Protein 2LVF (pdb70)

Sequence (114 aa):
EAEAQEECREQMQRQQMLSHCRMYMRQQMEESTYQTMPRRGMEPHMSECCEQLEGMDESCRCEGLRMMMRMMQQKEMQPRGEQMRRMMRLAENIPSRCNLSPMRCPMGGSIAGFEAEAQEECREQMQRQQMLSHCRMYMRQQMEESTYQTMPRRGMEPHMSECCEQLEGMDESCRCEGLRMMMRMMQQKEMQPRGEQMRRMMRLAENIPSRCNLSPMRCPMGGSIAGFEAEAQEECREQMQRQQMLSHCRMYMRQQMEESTYQTMPRRGMEPHMSECCEQLEGMDESCRCEGLRMMMRMMQQKEMQPRGEQMRRMMRLAENIPSRCNLSPMRCPMGGSIAGFEAEAQEECREQMQRQQMLSHCRMYMRQQMEESTYQTMPRRGMEPHMSECCEQLEGMDESCRCEGLRMMMRMMQQKEMQPRGEQMRRMMRLAENIPSRCNLSPMRCPMGGSIAGFEAEAQEECREQMQRQQMLSHCRMYMRQQMEESTYQTMPRRGMEPHMSECCEQLEGMDESCRCEGLRMMMRMMQQKEMQPRGEQMRRMMRLAENIPSRCNLSPMRCPMGGSIAGFEAEAQEECREQMQRQQMLSHCRMYMRQQMEESTYQTMPRRGMEPHMSECCEQLEGMDESCRCEGLRMMMRMMQQKEMQPRGEQMRRMMRLAENIPSRCNLSPMRCPMGGSIAGFEAEAQEECREQMQRQQMLSHCRMYMRQQMEESTYQTMPRRGMEPHMSECCEQLEGMDESCRCEGLRMMMRMMQQKEMQPRGEQMRRMMRLAENIPSRCNLSPMRCPMGGSIAGFEAEAQEECREQMQRQQMLSHCRMYMRQQMEESTYQTMPRRGMEPHMSECCEQLEGMDESCRCEGLRMMMRMMQQKEMQPRGEQMRRMMRLAENIPSRCNLSPMRCPMGGSIAGFEAEAQEECREQMQRQQMLSHCRMYMRQQMEESTYQTMPRRGMEPHMSECCEQLEGMDESCRCEGLRMMMRMMQQKEMQPRGEQMRRMMRLAENIPSRCNLSPMRCPMGGSIAGFEAEAQEECREQMQRQQMLSHCRMYMRQQMEESTYQTMPRRGMEPHMSECCEQLEGMDESCRCEGLRMMMRMMQQKEMQPRGEQMRRMMRLAENIPSRCNLSPMRCPMGGSIAGFEAEAQEECREQMQRQQMLSHCRMYMRQQMEESTYQTMPRRGMEPHMSECCEQLEGMDESCRCEGLRMMMRMMQQKEMQPRGEQMRRMMRLAENIPSRCNLSPMRCPMGGSIAGFEAEAQEECREQMQRQQMLSHCRMYMRQQMEESTYQTMPRRGMEPHMSECCEQLEGMDESCRCEGLRMMMRMMQQKEMQPRGEQMRRMMRLAENIPSRCNLSPMRCPMGGSIAGF

InterPro domains:
  IPR000617 Napin/ 2S seed storage protein/Conglutin [PR00496] (39-60)
  IPR000617 Napin/ 2S seed storage protein/Conglutin [PR00496] (80-97)
  IPR000617 Napin/ 2S seed storage protein/Conglutin [PR00496] (116-130)
  IPR000617 Napin/ 2S seed storage protein/Conglutin [PTHR35496] (1-139)
  IPR016140 Bifunctional inhibitor/plant lipid transfer protein/seed storage helical domain [PF00234] (53-137)
  IPR016140 Bifunctional inhibitor/plant lipid transfer protein/seed storage helical domain [SM00499] (40-137)
  IPR036312 Bifunctional inhibitor/plant lipid transfer protein/seed storage helical domain superfamily [G3DSA:1.10.110.10] (33-146)
  IPR036312 Bifunctional inhibitor/plant lipid transfer protein/seed storage helical domain superfamily [SSF47699] (10-138)

Solvent-accessible surface area: 7624 Å² total; per-residue (Å²): 141,37,139,49,36,112,66,4,127,96,34,14,104,179,13,115,8,20,53,48,6,70,96,10,15,130,32,5,40,92,14,41,97,177,39,104,52,70,220,212,70,98,27,94,54,2,54,77,2,13,102,35,6,93,49,8,67,54,44,1,13,14,16,7,47,110,50,21,136,152,74,16,52,127,116,117,146,24,102,82,49,109,44,22,129,156,10,104,161,20,39,116,76,13,13,57,81,10,71,64,98,48,144,89,2,22,32,69,40,16,171,78,52,130

Organism: Bertholletia excelsa (NCBI:txid3645)

CATH classification: 1.10.110.10

Nearest PDB structures (foldseek):
  2lvf-assembly1_A  TM=9.552E-01  e=1.341E-14  Bertholletia excelsa
  6vj0-assembly1_A  TM=6.284E-01  e=1.442E-03  Moringa oleifera
  5dom-assembly1_A  TM=6.349E-01  e=1.707E-03  Moringa oleifera
  2lvf-assembly1_A  TM=9.627E-01  e=4.752E-16  Bertholletia excelsa
  5dom-assembly1_A  TM=6.520E-01  e=4.432E-04  Moringa oleifera

Foldseek 3Di:
DDPCVVVLVVLLVVLPLLVLVLVVVVVLQVCLPVVPQDPVDGDPSLVVNLVSLLVGDLLSSVVSLVVSVVVNCVVPNDDDDVSCVSCVVVSVVSNVVSDDPDDAHPPVDDPDRD

Structure (mmCIF, N/CA/C/O backbone):
data_2LVF
#
_entry.id   2LVF
#
loop_
_atom_site.group_PDB
_atom_site.id
_atom_site.type_symbol
_atom_site.label_atom_id
_atom_site.label_alt_id
_atom_site.label_comp_id
_atom_site.label_asym_id
_atom_site.label_entity_id
_atom_site.label_seq_id
_atom_site.pdbx_PDB_ins_code
_atom_site.Cartn_x
_atom_site.Cartn_y
_atom_site.Cartn_z
_atom_site.occupancy
_atom_site.B_iso_or_equiv
_atom_site.auth_seq_id
_atom_site.auth_comp_id
_atom_site.auth_asym_id
_atom_site.auth_atom_id
_atom_site.pdbx_PDB_model_num
ATOM 1 N N . GLU A 1 1 ? 1.486 43.655 -6.701 1.00 0.00 1 GLU A N 1
ATOM 2 C CA . GLU A 1 1 ? 0.016 43.459 -6.847 1.00 0.00 1 GLU A CA 1
ATOM 3 C C . GLU A 1 1 ? -0.480 44.240 -8.062 1.00 0.00 1 GLU A C 1
ATOM 4 O O . GLU A 1 1 ? -0.625 45.462 -8.009 1.00 0.00 1 GLU A O 1
ATOM 18 N N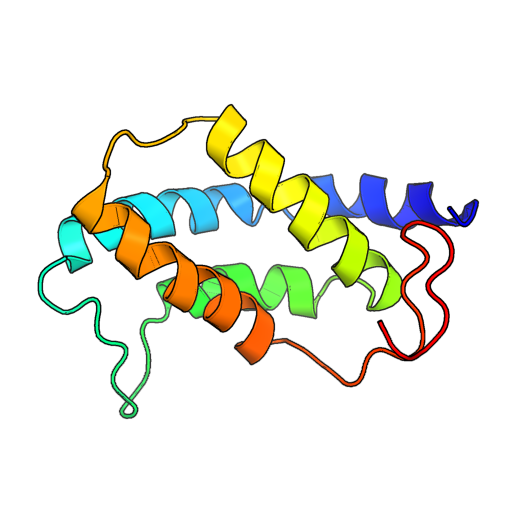 . ALA A 1 2 ? -0.740 43.523 -9.153 1.00 0.00 2 ALA A N 1
ATOM 19 C CA . ALA A 1 2 ? -1.224 44.153 -10.378 1.00 0.00 2 ALA A CA 1
ATOM 20 C C . ALA A 1 2 ? -2.625 44.721 -10.173 1.00 0.00 2 ALA A C 1
ATOM 21 O O . ALA A 1 2 ? -3.418 44.178 -9.405 1.00 0.00 2 ALA A O 1
ATOM 28 N N . GLU A 1 3 ? -2.920 45.817 -10.865 1.00 0.00 3 GLU A N 1
ATOM 29 C CA . GLU A 1 3 ? -4.229 46.455 -10.757 1.00 0.00 3 GLU A CA 1
ATOM 30 C C . GLU A 1 3 ? -5.332 45.514 -11.240 1.00 0.00 3 GLU A C 1
ATOM 31 O O . GLU A 1 3 ? -6.490 45.645 -10.841 1.00 0.00 3 GLU A O 1
ATOM 43 N N . ALA A 1 4 ? -4.962 44.570 -12.103 1.00 0.00 4 ALA A N 1
ATOM 44 C CA . ALA A 1 4 ? -5.924 43.611 -12.641 1.00 0.00 4 ALA A CA 1
ATOM 45 C C . ALA A 1 4 ? -6.338 42.601 -11.582 1.00 0.00 4 ALA A C 1
ATOM 46 O O . ALA A 1 4 ? -7.190 41.745 -11.825 1.00 0.00 4 ALA A O 1
ATOM 53 N N . GLN A 1 5 ? -5.739 42.716 -10.406 1.00 0.00 5 GLN A N 1
ATOM 54 C CA . GLN A 1 5 ? -6.053 41.824 -9.300 1.00 0.00 5 GLN A CA 1
ATOM 55 C C . GLN A 1 5 ? -7.562 41.765 -9.075 1.00 0.00 5 GLN A C 1
ATOM 56 O O . GLN A 1 5 ? -8.112 40.712 -8.753 1.00 0.00 5 GLN A O 1
ATOM 70 N N . GLU A 1 6 ? -8.221 42.910 -9.242 1.00 0.00 6 GLU A N 1
ATOM 71 C CA . GLU A 1 6 ? -9.665 42.993 -9.052 1.00 0.00 6 GLU A CA 1
ATOM 72 C C . GLU A 1 6 ? -10.393 41.943 -9.891 1.00 0.00 6 GLU A C 1
ATOM 73 O O . GLU A 1 6 ? -11.309 41.281 -9.404 1.00 0.00 6 GLU A O 1
ATOM 85 N N . GLU A 1 7 ? -9.971 41.782 -11.146 1.00 0.00 7 GLU A N 1
ATOM 86 C CA . GLU A 1 7 ? -10.583 40.794 -12.026 1.00 0.00 7 GLU A CA 1
ATOM 87 C C . GLU A 1 7 ? -10.493 39.419 -11.390 1.00 0.00 7 GLU A C 1
ATOM 88 O O . GLU A 1 7 ? -11.433 38.626 -11.451 1.00 0.00 7 GLU A O 1
ATOM 100 N N . CYS A 1 8 ? -9.340 39.146 -10.788 1.00 0.00 8 CYS A N 1
ATOM 101 C CA . CYS A 1 8 ? -9.114 37.865 -10.152 1.00 0.00 8 CYS A CA 1
ATOM 102 C C . CYS A 1 8 ? -9.984 37.716 -8.911 1.00 0.00 8 CYS A C 1
ATOM 103 O O . CYS A 1 8 ? -10.771 36.776 -8.809 1.00 0.00 8 CYS A O 1
ATOM 110 N N . ARG A 1 9 ? -9.835 38.650 -7.975 1.00 0.00 9 ARG A N 1
ATOM 111 C CA . ARG A 1 9 ? -10.608 38.617 -6.737 1.00 0.00 9 ARG A CA 1
ATOM 112 C C . ARG A 1 9 ? -12.103 38.540 -7.029 1.00 0.00 9 ARG A C 1
ATOM 113 O O . ARG A 1 9 ? -12.826 37.772 -6.397 1.00 0.00 9 ARG A O 1
ATOM 134 N N . GLU A 1 10 ? -12.561 39.338 -7.990 1.00 0.00 10 GLU A N 1
ATOM 135 C CA . GLU A 1 10 ? -13.974 39.344 -8.355 1.00 0.00 10 GLU A CA 1
ATOM 136 C C . GLU A 1 10 ? -14.411 37.960 -8.825 1.00 0.00 10 GLU A C 1
ATOM 137 O O . GLU A 1 10 ? -15.436 37.436 -8.385 1.00 0.00 10 GLU A O 1
ATOM 149 N N . GLN A 1 11 ? -13.624 37.381 -9.728 1.00 0.00 11 GLN A N 1
ATOM 150 C CA . GLN A 1 11 ? -13.924 36.061 -10.272 1.00 0.00 11 GLN A CA 1
ATOM 151 C C . GLN A 1 11 ? -13.983 35.001 -9.171 1.00 0.00 11 GLN A C 1
ATOM 152 O O . GLN A 1 11 ? -14.758 34.049 -9.263 1.00 0.00 11 GLN A O 1
ATOM 166 N N . MET A 1 12 ? -13.152 35.159 -8.139 1.00 0.00 12 MET A N 1
ATOM 167 C CA . MET A 1 12 ? -13.116 34.191 -7.040 1.00 0.00 12 MET A CA 1
ATOM 168 C C . MET A 1 12 ? -14.513 33.928 -6.483 1.00 0.00 12 MET A C 1
ATOM 169 O O . MET A 1 12 ? -14.854 32.784 -6.184 1.00 0.00 12 MET A O 1
ATOM 183 N N . GLN A 1 13 ? -15.323 34.979 -6.352 1.00 0.00 13 GLN A N 1
ATOM 184 C CA . GLN A 1 13 ? -16.680 34.806 -5.839 1.00 0.00 13 GLN A CA 1
ATOM 185 C C . GLN A 1 13 ? -17.440 33.831 -6.725 1.00 0.00 13 GLN A C 1
ATOM 186 O O . GLN A 1 13 ? -18.110 32.925 -6.234 1.00 0.00 13 GLN A O 1
ATOM 200 N N . ARG A 1 14 ? -17.294 34.006 -8.036 1.00 0.00 14 ARG A N 1
ATOM 201 C CA . ARG A 1 14 ? -17.925 33.126 -8.997 1.00 0.00 14 ARG A CA 1
ATOM 202 C C . ARG A 1 14 ? -17.430 31.720 -8.741 1.00 0.00 14 ARG A C 1
ATOM 203 O O . ARG A 1 14 ? -18.200 30.759 -8.748 1.00 0.00 14 ARG A O 1
ATOM 224 N N . GLN A 1 15 ? -16.124 31.622 -8.491 1.00 0.00 15 GLN A N 1
ATOM 225 C CA . GLN A 1 15 ? -15.519 30.346 -8.204 1.00 0.00 15 GLN A CA 1
ATOM 226 C C . GLN A 1 15 ? -15.871 29.940 -6.782 1.00 0.00 15 GLN A C 1
ATOM 227 O O . GLN A 1 15 ? -15.049 30.024 -5.868 1.00 0.00 15 GLN A O 1
ATOM 241 N N . GLN A 1 16 ? -17.102 29.494 -6.617 1.00 0.00 16 GLN A N 1
ATOM 242 C CA . GLN A 1 16 ? -17.591 29.058 -5.315 1.00 0.00 16 GLN A CA 1
ATOM 243 C C . GLN A 1 16 ? -17.141 27.626 -5.054 1.00 0.00 16 GLN A C 1
ATOM 244 O O . GLN A 1 16 ? -17.911 26.792 -4.569 1.00 0.00 16 GLN A O 1
ATOM 258 N N . MET A 1 17 ? -15.886 27.351 -5.402 1.00 0.00 17 MET A N 1
ATOM 259 C CA . MET A 1 17 ? -15.320 26.018 -5.231 1.00 0.00 17 MET A CA 1
ATOM 260 C C . MET A 1 17 ? -15.238 25.627 -3.764 1.00 0.00 17 MET A C 1
ATOM 261 O O . MET A 1 17 ? -15.237 24.445 -3.436 1.00 0.00 17 MET A O 1
ATOM 275 N N . LEU A 1 18 ? -15.156 26.628 -2.896 1.00 0.00 18 LEU A N 1
ATOM 276 C CA . LEU A 1 18 ? -15.045 26.393 -1.459 1.00 0.00 18 LEU A CA 1
ATOM 277 C C . LEU A 1 18 ? -16.231 25.591 -0.941 1.00 0.00 18 LEU A C 1
ATOM 278 O O . LEU A 1 18 ? -16.124 24.928 0.082 1.00 0.00 18 LEU A O 1
ATOM 294 N N . SER A 1 19 ? -17.360 25.641 -1.644 1.00 0.00 19 SER A N 1
ATOM 295 C CA . SER A 1 19 ? -18.527 24.877 -1.216 1.00 0.00 19 SER A CA 1
ATOM 296 C C . SER A 1 19 ? -18.218 23.385 -1.330 1.00 0.00 19 SER A C 1
ATOM 297 O O . SER A 1 19 ? -18.332 22.627 -0.359 1.00 0.00 19 SER A O 1
ATOM 305 N N . HIS A 1 20 ? -17.785 22.985 -2.524 1.00 0.00 20 HIS A N 1
ATOM 306 C CA . HIS A 1 20 ? -17.418 21.597 -2.782 1.00 0.00 20 HIS A CA 1
ATOM 307 C C . HIS A 1 20 ? -16.107 21.298 -2.074 1.00 0.00 20 HIS A C 1
ATOM 308 O O . HIS A 1 20 ? -15.893 20.203 -1.555 1.00 0.00 20 HIS A O 1
ATOM 322 N N . CYS A 1 21 ? -15.240 22.304 -2.052 1.00 0.00 21 CYS A N 1
ATOM 323 C CA . CYS A 1 21 ? -13.950 22.192 -1.400 1.00 0.00 21 CYS A CA 1
ATOM 324 C C . CYS A 1 21 ? -14.152 21.913 0.089 1.00 0.00 21 CYS A C 1
ATOM 325 O O . CYS A 1 21 ? -13.539 21.004 0.651 1.00 0.00 21 CYS A O 1
ATOM 332 N N . ARG A 1 22 ? -15.052 22.670 0.710 1.00 0.00 22 ARG A N 1
ATOM 333 C CA . ARG A 1 22 ? -15.368 22.461 2.116 1.00 0.00 22 ARG A CA 1
ATOM 334 C C . ARG A 1 22 ? -15.865 21.035 2.287 1.00 0.00 22 ARG A C 1
ATOM 335 O O . ARG A 1 22 ? -15.435 20.308 3.190 1.00 0.00 22 ARG A O 1
ATOM 356 N N . MET A 1 23 ? -16.756 20.629 1.376 1.00 0.00 23 MET A N 1
ATOM 357 C CA . MET A 1 23 ? -17.280 19.274 1.401 1.00 0.00 23 MET A CA 1
ATOM 358 C C . MET A 1 23 ? -16.115 18.294 1.332 1.00 0.00 23 MET A C 1
ATOM 359 O O . MET A 1 23 ? -16.115 17.266 2.006 1.00 0.00 23 MET A O 1
ATOM 373 N N . TYR A 1 24 ? -15.113 18.643 0.521 1.00 0.00 24 TYR A N 1
ATOM 374 C CA . TYR A 1 24 ? -13.922 17.813 0.378 1.00 0.00 24 TYR A CA 1
ATOM 375 C C . TYR A 1 24 ? -13.246 17.642 1.736 1.00 0.00 24 TYR A C 1
ATOM 376 O O . TYR A 1 24 ? -12.840 16.542 2.100 1.00 0.00 24 TYR A O 1
ATOM 394 N N . MET A 1 25 ? -13.140 18.734 2.492 1.00 0.00 25 MET A N 1
ATOM 395 C CA . MET A 1 25 ? -12.526 18.662 3.815 1.00 0.00 25 MET A CA 1
ATOM 396 C C . MET A 1 25 ? -13.271 17.628 4.654 1.00 0.00 25 MET A C 1
ATOM 397 O O . MET A 1 25 ? -12.673 16.710 5.235 1.00 0.00 25 MET A O 1
ATOM 411 N N . ARG A 1 26 ? -14.596 17.762 4.682 1.00 0.00 26 ARG A N 1
ATOM 412 C CA . ARG A 1 26 ? -15.423 16.817 5.415 1.00 0.00 26 ARG A CA 1
ATOM 413 C C . ARG A 1 26 ? -15.189 15.424 4.845 1.00 0.00 26 ARG A C 1
ATOM 414 O O . ARG A 1 26 ? -15.080 14.437 5.580 1.00 0.00 26 ARG A O 1
ATOM 435 N N . GLN A 1 27 ? -15.072 15.364 3.523 1.00 0.00 27 GLN A N 1
ATOM 436 C CA . GLN A 1 27 ? -14.807 14.111 2.853 1.00 0.00 27 GLN A CA 1
ATOM 437 C C . GLN A 1 27 ? -13.500 13.540 3.373 1.00 0.00 27 GLN A C 1
ATOM 438 O O . GLN A 1 27 ? -13.366 12.342 3.571 1.00 0.00 27 GLN A O 1
ATOM 452 N N . GLN A 1 28 ? -12.535 14.402 3.629 1.00 0.00 28 GLN A N 1
ATOM 453 C CA . GLN A 1 28 ? -11.280 13.926 4.142 1.00 0.00 28 GLN A CA 1
ATOM 454 C C . GLN A 1 28 ? -11.522 13.209 5.459 1.00 0.00 28 GLN A C 1
ATOM 455 O O . GLN A 1 28 ? -10.915 12.173 5.735 1.00 0.00 28 GLN A O 1
ATOM 469 N N . MET A 1 29 ? -12.427 13.765 6.267 1.00 0.00 29 MET A N 1
ATOM 470 C CA . MET A 1 29 ? -12.748 13.152 7.553 1.00 0.00 29 MET A CA 1
ATOM 471 C C . MET A 1 29 ? -13.279 11.737 7.348 1.00 0.00 29 MET A C 1
ATOM 472 O O . MET A 1 29 ? -12.734 10.781 7.897 1.00 0.00 29 MET A O 1
ATOM 486 N N . GLU A 1 30 ? -14.332 11.600 6.542 1.00 0.00 30 GLU A N 1
ATOM 487 C CA . GLU A 1 30 ? -14.890 10.273 6.274 1.00 0.00 30 GLU A CA 1
ATOM 488 C C . GLU A 1 30 ? -13.891 9.421 5.492 1.00 0.00 30 GLU A C 1
ATOM 489 O O . GLU A 1 30 ? -13.708 8.236 5.769 1.00 0.00 30 GLU A O 1
ATOM 501 N N . GLU A 1 31 ? -13.257 10.051 4.505 1.00 0.00 31 GLU A N 1
ATOM 502 C CA . GLU A 1 31 ? -12.275 9.383 3.653 1.00 0.00 31 GLU A CA 1
ATOM 503 C C . GLU A 1 31 ? -11.010 9.019 4.438 1.00 0.00 31 GLU A C 1
ATOM 504 O O . GLU A 1 31 ? -10.104 8.393 3.896 1.00 0.00 31 GLU A O 1
ATOM 516 N N . SER A 1 32 ? -10.949 9.425 5.708 1.00 0.00 32 SER A N 1
ATOM 517 C CA . SER A 1 32 ? -9.781 9.146 6.550 1.00 0.00 32 SER A CA 1
ATOM 518 C C . SER A 1 32 ? -9.312 7.705 6.369 1.00 0.00 32 SER A C 1
ATOM 519 O O . SER A 1 32 ? -8.154 7.383 6.634 1.00 0.00 32 SER A O 1
ATOM 527 N N . THR A 1 33 ? -10.220 6.847 5.917 1.00 0.00 33 THR A N 1
ATOM 528 C CA . THR A 1 33 ? -9.892 5.449 5.674 1.00 0.00 33 THR A CA 1
ATOM 529 C C . THR A 1 33 ? -9.115 5.275 4.357 1.00 0.00 33 THR A C 1
ATOM 530 O O . THR A 1 33 ? -8.008 4.737 4.342 1.00 0.00 33 THR A O 1
ATOM 541 N N . TYR A 1 34 ? -9.744 5.696 3.250 1.00 0.00 34 TYR A N 1
ATOM 542 C CA . TYR A 1 34 ? -9.164 5.553 1.903 1.00 0.00 34 TYR A CA 1
ATOM 543 C C . TYR A 1 34 ? -8.499 6.831 1.362 1.00 0.00 34 TYR A C 1
ATOM 544 O O . TYR A 1 34 ? -8.115 6.863 0.192 1.00 0.00 34 TYR A O 1
ATOM 562 N N . GLN A 1 35 ? -8.409 7.885 2.176 1.00 0.00 35 GLN A N 1
ATOM 563 C CA . GLN A 1 35 ? -7.829 9.165 1.721 1.00 0.00 35 GLN A CA 1
ATOM 564 C C . GLN A 1 35 ? -6.705 8.982 0.712 1.00 0.00 35 GLN A C 1
ATOM 565 O O . GLN A 1 35 ? -6.513 9.838 -0.153 1.00 0.00 35 GLN A O 1
ATOM 579 N N . THR A 1 36 ? -5.957 7.888 0.814 1.00 0.00 36 THR A N 1
ATOM 580 C CA . THR A 1 36 ? -4.867 7.678 -0.121 1.00 0.00 36 THR A CA 1
ATOM 581 C C . THR A 1 36 ? -5.429 7.649 -1.536 1.00 0.00 36 THR A C 1
ATOM 582 O O . THR A 1 36 ? -6.089 6.692 -1.940 1.00 0.00 36 THR A O 1
ATOM 593 N N . MET A 1 37 ? -5.169 8.725 -2.270 1.00 0.00 37 MET A N 1
ATOM 594 C CA . MET A 1 37 ? -5.656 8.854 -3.640 1.00 0.00 37 MET A CA 1
ATOM 595 C C . MET A 1 37 ? -5.092 7.749 -4.533 1.00 0.00 37 MET A C 1
ATOM 596 O O . MET A 1 37 ? -3.886 7.693 -4.774 1.00 0.00 37 MET A O 1
ATOM 610 N N . PRO A 1 38 ? -5.940 6.882 -5.035 1.00 0.00 38 PRO A N 1
ATOM 611 C CA . PRO A 1 38 ? -5.520 5.770 -5.930 1.00 0.00 38 PRO A CA 1
ATOM 612 C C . PRO A 1 38 ? -5.386 6.236 -7.377 1.00 0.00 38 PRO A C 1
ATOM 613 O O . PRO A 1 38 ? -6.152 7.085 -7.835 1.00 0.00 38 PRO A O 1
ATOM 624 N N . ARG A 1 39 ? -4.416 5.676 -8.093 1.00 0.00 39 ARG A N 1
ATOM 625 C CA . ARG A 1 39 ? -4.207 6.050 -9.489 1.00 0.00 39 ARG A CA 1
ATOM 626 C C . ARG A 1 39 ? -5.439 5.709 -10.303 1.00 0.00 39 ARG A C 1
ATOM 627 O O . ARG A 1 39 ? -5.841 6.460 -11.192 1.00 0.00 39 ARG A O 1
ATOM 648 N N . ARG A 1 40 ? -6.029 4.555 -9.996 1.00 0.00 40 ARG A N 1
ATOM 649 C CA . ARG A 1 40 ? -7.206 4.109 -10.713 1.00 0.00 40 ARG A CA 1
ATOM 650 C C . ARG A 1 40 ? -8.391 4.987 -10.372 1.00 0.00 40 ARG A C 1
ATOM 651 O O . ARG A 1 40 ? -9.037 4.824 -9.335 1.00 0.00 40 ARG A O 1
ATOM 672 N N . GLY A 1 41 ? -8.660 5.911 -11.273 1.00 0.00 41 GLY A N 1
ATOM 673 C CA . GLY A 1 41 ? -9.776 6.842 -11.116 1.00 0.00 41 GLY A CA 1
ATOM 674 C C . GLY A 1 41 ? -9.750 7.523 -9.750 1.00 0.00 41 GLY A C 1
ATOM 675 O O . GLY A 1 41 ? -10.406 7.071 -8.810 1.00 0.00 41 GLY A O 1
ATOM 679 N N . MET A 1 42 ? -8.994 8.616 -9.650 1.00 0.00 42 MET A N 1
ATOM 680 C CA . MET A 1 42 ? -8.891 9.360 -8.394 1.00 0.00 42 MET A CA 1
ATOM 681 C C . MET A 1 42 ? -10.274 9.794 -7.909 1.00 0.00 42 MET A C 1
ATOM 682 O O . MET A 1 42 ? -11.267 9.648 -8.623 1.00 0.00 42 MET A O 1
ATOM 696 N N . GLU A 1 43 ? -10.332 10.326 -6.689 1.00 0.00 43 GLU A N 1
ATOM 697 C CA . GLU A 1 43 ? -11.602 10.771 -6.121 1.00 0.00 43 GLU A CA 1
ATOM 698 C C . GLU A 1 43 ? -12.118 12.005 -6.864 1.00 0.00 43 GLU A C 1
ATOM 699 O O . GLU A 1 43 ? -11.394 12.988 -7.024 1.00 0.00 43 GLU A O 1
ATOM 711 N N . PRO A 1 44 ? -13.348 11.964 -7.323 1.00 0.00 44 PRO A N 1
ATOM 712 C CA . PRO A 1 44 ? -13.970 13.098 -8.074 1.00 0.00 44 PRO A CA 1
ATOM 713 C C . PRO A 1 44 ? -14.132 14.351 -7.216 1.00 0.00 44 PRO A C 1
ATOM 714 O O . PRO A 1 44 ? -14.184 15.465 -7.741 1.00 0.00 44 PRO A O 1
ATOM 725 N N . HIS A 1 45 ? -14.216 14.164 -5.901 1.00 0.00 45 HIS A N 1
ATOM 726 C CA . HIS A 1 45 ? -14.378 15.293 -4.988 1.00 0.00 45 HIS A CA 1
ATOM 727 C C . HIS A 1 45 ? -13.306 16.349 -5.247 1.00 0.00 45 HIS A C 1
ATOM 728 O O . HIS A 1 45 ? -13.604 17.543 -5.318 1.00 0.00 45 HIS A O 1
ATOM 742 N N . MET A 1 46 ? -12.062 15.900 -5.398 1.00 0.00 46 MET A N 1
ATOM 743 C CA . MET A 1 46 ? -10.957 16.817 -5.660 1.00 0.00 46 MET A CA 1
ATOM 744 C C . MET A 1 46 ? -11.133 17.470 -7.030 1.00 0.00 46 MET A C 1
ATOM 745 O O . MET A 1 46 ? -10.918 18.671 -7.194 1.00 0.00 46 MET A O 1
ATOM 759 N N . SER A 1 47 ? -11.526 16.654 -8.006 1.00 0.00 47 SER A N 1
ATOM 760 C CA . SER A 1 47 ? -11.734 17.125 -9.373 1.00 0.00 47 SER A CA 1
ATOM 761 C C . SER A 1 47 ? -12.778 18.238 -9.432 1.00 0.00 47 SER A C 1
ATOM 762 O O . SER A 1 47 ? -12.695 19.131 -10.275 1.00 0.00 47 SER A O 1
ATOM 770 N N . GLU A 1 48 ? -13.769 18.169 -8.547 1.00 0.00 48 GLU A N 1
ATOM 771 C CA . GLU A 1 48 ? -14.831 19.172 -8.528 1.00 0.00 48 GLU A CA 1
ATOM 772 C C . GLU A 1 48 ? -14.243 20.576 -8.394 1.00 0.00 48 GLU A C 1
ATOM 773 O O . GLU A 1 48 ? -14.532 21.457 -9.205 1.00 0.00 48 GLU A O 1
ATOM 785 N N . CYS A 1 49 ? -13.410 20.774 -7.376 1.00 0.00 49 CYS A N 1
ATOM 786 C CA . CYS A 1 49 ? -12.781 22.074 -7.159 1.00 0.00 49 CYS A CA 1
ATOM 787 C C . CYS A 1 49 ? -11.775 22.382 -8.270 1.00 0.00 49 CYS A C 1
ATOM 788 O O . CYS A 1 49 ? -11.574 23.542 -8.623 1.00 0.00 49 CYS A O 1
ATOM 795 N N . CYS A 1 50 ? -11.146 21.334 -8.808 1.00 0.00 50 CYS A N 1
ATOM 796 C CA . CYS A 1 50 ? -10.147 21.492 -9.871 1.00 0.00 50 CYS A CA 1
ATOM 797 C C . CYS A 1 50 ? -10.660 22.345 -11.028 1.00 0.00 50 CYS A C 1
ATOM 798 O O . CYS A 1 50 ? -9.938 23.198 -11.545 1.00 0.00 50 CYS A O 1
ATOM 805 N N . GLU A 1 51 ? -11.896 22.096 -11.448 1.00 0.00 51 GLU A N 1
ATOM 806 C CA . GLU A 1 51 ? -12.473 22.837 -12.565 1.00 0.00 51 GLU A CA 1
ATOM 807 C C . GLU A 1 51 ? -12.490 24.341 -12.292 1.00 0.00 51 GLU A C 1
ATOM 808 O O . GLU A 1 51 ? -12.272 25.142 -13.199 1.00 0.00 51 GLU A O 1
ATOM 820 N N . GLN A 1 52 ? -12.761 24.718 -11.045 1.00 0.00 52 GLN A N 1
ATOM 821 C CA . GLN A 1 52 ? -12.816 26.132 -10.677 1.00 0.00 52 GLN A CA 1
ATOM 822 C C . GLN A 1 52 ? -11.487 26.835 -10.955 1.00 0.00 52 GLN A C 1
ATOM 823 O O . GLN A 1 52 ? -11.453 27.848 -11.653 1.00 0.00 52 GLN A O 1
ATOM 837 N N . LEU A 1 53 ? -10.391 26.285 -10.424 1.00 0.00 53 LEU A N 1
ATOM 838 C CA . LEU A 1 53 ? -9.068 26.875 -10.653 1.00 0.00 53 LEU A CA 1
ATOM 839 C C . LEU A 1 53 ? -8.798 26.867 -12.139 1.00 0.00 53 LEU A C 1
ATOM 840 O O . LEU A 1 53 ? -8.423 27.870 -12.746 1.00 0.00 53 LEU A O 1
ATOM 856 N N . GLU A 1 54 ? -9.017 25.692 -12.693 1.00 0.00 54 GLU A N 1
ATOM 857 C CA . GLU A 1 54 ? -8.843 25.437 -14.101 1.00 0.00 54 GLU A CA 1
ATOM 858 C C . GLU A 1 54 ? -9.642 26.436 -14.939 1.00 0.00 54 GLU A C 1
ATOM 859 O O . GLU A 1 54 ? -9.222 26.818 -16.032 1.00 0.00 54 GLU A O 1
ATOM 871 N N . GLY A 1 55 ? -10.781 26.871 -14.405 1.00 0.00 55 GLY A N 1
ATOM 872 C CA . GLY A 1 55 ? -11.624 27.846 -15.095 1.00 0.00 55 GLY A CA 1
ATOM 873 C C . GLY A 1 55 ? -11.197 29.269 -14.737 1.00 0.00 55 GLY A C 1
ATOM 874 O O . GLY A 1 55 ? -11.594 30.233 -15.392 1.00 0.00 55 GLY A O 1
ATOM 878 N N . MET A 1 56 ? -10.381 29.383 -13.691 1.00 0.00 56 MET A N 1
ATOM 879 C CA . MET A 1 56 ? -9.886 30.680 -13.233 1.00 0.00 56 MET A CA 1
ATOM 880 C C . MET A 1 56 ? -8.631 31.075 -14.004 1.00 0.00 56 MET A C 1
ATOM 881 O O . MET A 1 56 ? -7.788 30.227 -14.306 1.00 0.00 56 MET A O 1
ATOM 895 N N . ASP A 1 57 ? -8.507 32.367 -14.317 1.00 0.00 57 ASP A N 1
ATOM 896 C CA . ASP A 1 57 ? -7.340 32.857 -15.047 1.00 0.00 57 ASP A CA 1
ATOM 897 C C . ASP A 1 57 ? -6.057 32.415 -14.347 1.00 0.00 57 ASP A C 1
ATOM 898 O O . ASP A 1 57 ? -6.010 32.331 -13.120 1.00 0.00 57 ASP A O 1
ATOM 907 N N . GLU A 1 58 ? -5.025 32.121 -15.133 1.00 0.00 58 GLU A N 1
ATOM 908 C CA . GLU A 1 58 ? -3.754 31.670 -14.574 1.00 0.00 58 GLU A CA 1
ATOM 909 C C . GLU A 1 58 ? -3.219 32.637 -13.521 1.00 0.00 58 GLU A C 1
ATOM 910 O O . GLU A 1 58 ? -2.977 32.247 -12.379 1.00 0.00 58 GLU A O 1
ATOM 922 N N . SER A 1 59 ? -3.032 33.894 -13.909 1.00 0.00 59 SER A N 1
ATOM 923 C CA . SER A 1 59 ? -2.523 34.901 -12.983 1.00 0.00 59 SER A CA 1
ATOM 924 C C . SER A 1 59 ? -3.420 34.990 -11.755 1.00 0.00 59 SER A C 1
ATOM 925 O O . SER A 1 59 ? -2.954 35.227 -10.640 1.00 0.00 59 SER A O 1
ATOM 933 N N . CYS A 1 60 ? -4.711 34.793 -11.983 1.00 0.00 60 CYS A N 1
ATOM 934 C CA . CYS A 1 60 ? -5.702 34.845 -10.910 1.00 0.00 60 CYS A CA 1
ATOM 935 C C . CYS A 1 60 ? -5.639 33.592 -10.044 1.00 0.00 60 CYS A C 1
ATOM 936 O O . CYS A 1 60 ? -6.045 33.607 -8.881 1.00 0.00 60 CYS A O 1
ATOM 943 N N . ARG A 1 61 ? -5.152 32.503 -10.631 1.00 0.00 61 ARG A N 1
ATOM 944 C CA . ARG A 1 61 ? -5.063 31.230 -9.926 1.00 0.00 61 ARG A CA 1
ATOM 945 C C . ARG A 1 61 ? -4.152 31.340 -8.706 1.00 0.00 61 ARG A C 1
ATOM 946 O O . ARG A 1 61 ? -4.445 30.768 -7.655 1.00 0.00 61 ARG A O 1
ATOM 967 N N . CYS A 1 62 ? -3.052 32.078 -8.846 1.00 0.00 62 CYS A N 1
ATOM 968 C CA . CYS A 1 62 ? -2.118 32.248 -7.737 1.00 0.00 62 CYS A CA 1
ATOM 969 C C . CYS A 1 62 ? -2.843 32.838 -6.529 1.00 0.00 62 CYS A C 1
ATOM 970 O O . CYS A 1 62 ? -2.885 32.235 -5.456 1.00 0.00 62 CYS A O 1
ATOM 977 N N . GLU A 1 63 ? -3.423 34.020 -6.727 1.00 0.00 63 GLU A N 1
ATOM 978 C CA . GLU A 1 63 ? -4.164 34.702 -5.671 1.00 0.00 63 GLU A CA 1
ATOM 979 C C . GLU A 1 63 ? -5.326 33.843 -5.177 1.00 0.00 63 GLU A C 1
ATOM 980 O O . GLU A 1 63 ? -5.656 33.846 -3.991 1.00 0.00 63 GLU A O 1
ATOM 992 N N . GLY A 1 64 ? -5.959 33.132 -6.111 1.00 0.00 64 GLY A N 1
ATOM 993 C CA . GLY A 1 64 ? -7.110 32.292 -5.788 1.00 0.00 64 GLY A CA 1
ATOM 994 C C . GLY A 1 64 ? -6.820 31.331 -4.641 1.00 0.00 64 GLY A C 1
ATOM 995 O O . GLY A 1 64 ? -7.507 31.355 -3.620 1.00 0.00 64 GLY A O 1
ATOM 999 N N . LEU A 1 65 ? -5.813 30.481 -4.815 1.00 0.00 65 LEU A N 1
ATOM 1000 C CA . LEU A 1 65 ? -5.463 29.511 -3.782 1.00 0.00 65 LEU A CA 1
ATOM 1001 C C . LEU A 1 65 ? -5.168 30.194 -2.451 1.00 0.00 65 LEU A C 1
ATOM 1002 O O . LEU A 1 65 ? -5.643 29.754 -1.406 1.00 0.00 65 LEU A O 1
ATOM 1018 N N . ARG A 1 66 ? -4.386 31.271 -2.492 1.00 0.00 66 ARG A N 1
ATOM 1019 C CA . ARG A 1 66 ? -4.048 31.994 -1.270 1.00 0.00 66 ARG A CA 1
ATOM 1020 C C . ARG A 1 66 ? -5.312 32.470 -0.558 1.00 0.00 66 ARG A C 1
ATOM 1021 O O . ARG A 1 66 ? -5.512 32.194 0.626 1.00 0.00 66 ARG A O 1
ATOM 1042 N N . MET A 1 67 ? -6.161 33.183 -1.294 1.00 0.00 67 MET A N 1
ATOM 1043 C CA . MET A 1 67 ? -7.410 33.696 -0.738 1.00 0.00 67 MET A CA 1
ATOM 1044 C C . MET A 1 67 ? -8.323 32.565 -0.272 1.00 0.00 67 MET A C 1
ATOM 1045 O O . MET A 1 67 ? -8.861 32.603 0.835 1.00 0.00 67 MET A O 1
ATOM 1059 N N . MET A 1 68 ? -8.510 31.575 -1.138 1.00 0.00 68 MET A N 1
ATOM 1060 C CA . MET A 1 68 ? -9.382 30.448 -0.827 1.00 0.00 68 MET A CA 1
ATOM 1061 C C . MET A 1 68 ? -8.879 29.660 0.379 1.00 0.00 68 MET A C 1
ATOM 1062 O O . MET A 1 68 ? -9.655 29.339 1.277 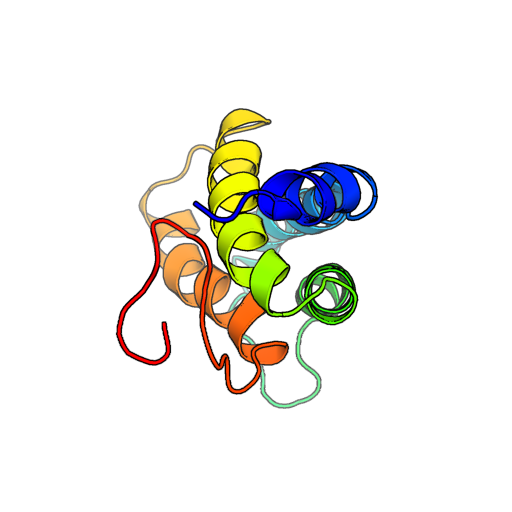1.00 0.00 68 MET A O 1
ATOM 1076 N N . MET A 1 69 ? -7.586 29.347 0.400 1.00 0.00 69 MET A N 1
ATOM 1077 C CA . MET A 1 69 ? -7.021 28.591 1.513 1.00 0.00 69 MET A CA 1
ATOM 1078 C C . MET A 1 69 ? -7.391 29.246 2.841 1.00 0.00 69 MET A C 1
ATOM 1079 O O . MET A 1 69 ? -7.949 28.602 3.730 1.00 0.00 69 MET A O 1
ATOM 1093 N N . ARG A 1 70 ? -7.081 30.533 2.959 1.00 0.00 70 ARG A N 1
ATOM 1094 C CA . ARG A 1 70 ? -7.386 31.284 4.172 1.00 0.00 70 ARG A CA 1
ATOM 1095 C C . ARG A 1 70 ? -8.892 31.319 4.432 1.00 0.00 70 ARG A C 1
ATOM 1096 O O . ARG A 1 70 ? -9.338 31.167 5.569 1.00 0.00 70 ARG A O 1
ATOM 1117 N N . MET A 1 71 ? -9.666 31.528 3.366 1.00 0.00 71 MET A N 1
ATOM 1118 C CA . MET A 1 71 ? -11.118 31.593 3.474 1.00 0.00 71 MET A CA 1
ATOM 1119 C C . MET A 1 71 ? -11.689 30.257 3.929 1.00 0.00 71 MET A C 1
ATOM 1120 O O . MET A 1 71 ? -12.637 30.213 4.713 1.00 0.00 71 MET A O 1
ATOM 1134 N N . MET A 1 72 ? -11.116 29.171 3.422 1.00 0.00 72 MET A N 1
ATOM 1135 C CA . MET A 1 72 ? -11.590 27.842 3.778 1.00 0.00 72 MET A CA 1
ATOM 1136 C C . MET A 1 72 ? -11.543 27.634 5.286 1.00 0.00 72 MET A C 1
ATOM 1137 O O . MET A 1 72 ? -12.558 27.318 5.910 1.00 0.00 72 MET A O 1
ATOM 1151 N N . GLN A 1 73 ? -10.361 27.820 5.864 1.00 0.00 73 GLN A N 1
ATOM 1152 C CA . GLN A 1 73 ? -10.188 27.659 7.302 1.00 0.00 73 GLN A CA 1
ATOM 1153 C C . GLN A 1 73 ? -11.073 28.641 8.063 1.00 0.00 73 GLN A C 1
ATOM 1154 O O . GLN A 1 73 ? -11.668 28.297 9.080 1.00 0.00 73 GLN A O 1
ATOM 1168 N N . GLN A 1 74 ? -11.145 29.868 7.560 1.00 0.00 74 GLN A N 1
ATOM 1169 C CA . GLN A 1 74 ? -11.950 30.902 8.199 1.00 0.00 74 GLN A CA 1
ATOM 1170 C C . GLN A 1 74 ? -13.430 30.524 8.235 1.00 0.00 74 GLN A C 1
ATOM 1171 O O . GLN A 1 74 ? -14.100 30.715 9.251 1.00 0.00 74 GLN A O 1
ATOM 1185 N N . LYS A 1 75 ? -13.935 30.002 7.124 1.00 0.00 75 LYS A N 1
ATOM 1186 C CA . LYS A 1 75 ? -15.342 29.624 7.043 1.00 0.00 75 LYS A CA 1
ATOM 1187 C C . LYS A 1 75 ? -15.690 28.587 8.107 1.00 0.00 75 LYS A C 1
ATOM 1188 O O . LYS A 1 75 ? -16.745 28.661 8.739 1.00 0.00 75 LYS A O 1
ATOM 1207 N N . GLU A 1 76 ? -14.796 27.626 8.294 1.00 0.00 76 GLU A N 1
ATOM 1208 C CA . GLU A 1 76 ? -15.013 26.571 9.283 1.00 0.00 76 GLU A CA 1
ATOM 1209 C C . GLU A 1 76 ? -13.722 25.795 9.535 1.00 0.00 76 GLU A C 1
ATOM 1210 O O . GLU A 1 76 ? -13.565 24.668 9.061 1.00 0.00 76 GLU A O 1
ATOM 1222 N N . MET A 1 77 ? -12.797 26.404 10.270 1.00 0.00 77 MET A N 1
ATOM 1223 C CA . MET A 1 77 ? -11.521 25.758 10.568 1.00 0.00 77 MET A CA 1
ATOM 1224 C C . MET A 1 77 ? -11.739 24.405 11.245 1.00 0.00 77 MET A C 1
ATOM 1225 O O . MET A 1 77 ? -11.852 24.329 12.470 1.00 0.00 77 MET A O 1
ATOM 1239 N N . GLN A 1 78 ? -11.783 23.341 10.446 1.00 0.00 78 GLN A N 1
ATOM 1240 C CA . GLN A 1 78 ? -11.968 21.998 10.988 1.00 0.00 78 GLN A CA 1
ATOM 1241 C C . GLN A 1 78 ? -10.909 21.726 12.057 1.00 0.00 78 GLN A C 1
ATOM 1242 O O . GLN A 1 78 ? -9.730 22.016 11.846 1.00 0.00 78 GLN A O 1
ATOM 1256 N N . PRO A 1 79 ? -11.289 21.186 13.189 1.00 0.00 79 PRO A N 1
ATOM 1257 C CA . PRO A 1 79 ? -10.341 20.892 14.285 1.00 0.00 79 PRO A CA 1
ATOM 1258 C C . PRO A 1 79 ? -9.788 19.479 14.180 1.00 0.00 79 PRO A C 1
ATOM 1259 O O . PRO A 1 79 ? -10.508 18.497 14.369 1.00 0.00 79 PRO A O 1
ATOM 1270 N N . ARG A 1 80 ? -8.506 19.397 13.890 1.00 0.00 80 ARG A N 1
ATOM 1271 C CA . ARG A 1 80 ? -7.830 18.115 13.768 1.00 0.00 80 ARG A CA 1
ATOM 1272 C C . ARG A 1 80 ? -6.340 18.334 13.542 1.00 0.00 80 ARG A C 1
ATOM 1273 O O . ARG A 1 80 ? -5.951 19.082 12.644 1.00 0.00 80 ARG A O 1
ATOM 1294 N N . GLY A 1 81 ? -5.508 17.691 14.354 1.00 0.00 81 GLY A N 1
ATOM 1295 C CA . GLY A 1 81 ? -4.069 17.853 14.208 1.00 0.00 81 GLY A CA 1
ATOM 1296 C C . GLY A 1 81 ? -3.473 16.815 13.260 1.00 0.00 81 GLY A C 1
ATOM 1297 O O . GLY A 1 81 ? -3.095 17.138 12.137 1.00 0.00 81 GLY A O 1
ATOM 1301 N N . GLU A 1 82 ? -3.379 15.575 13.730 1.00 0.00 82 GLU A N 1
ATOM 1302 C CA . GLU A 1 82 ? -2.804 14.491 12.932 1.00 0.00 82 GLU A CA 1
ATOM 1303 C C . GLU A 1 82 ? -3.595 14.203 11.654 1.00 0.00 82 GLU A C 1
ATOM 1304 O O . GLU A 1 82 ? -3.007 14.001 10.591 1.00 0.00 82 GLU A O 1
ATOM 1316 N N . GLN A 1 83 ? -4.921 14.144 11.764 1.00 0.00 83 GLN A N 1
ATOM 1317 C CA . GLN A 1 83 ? -5.761 13.831 10.607 1.00 0.00 83 GLN A CA 1
ATOM 1318 C C . GLN A 1 83 ? -5.583 14.844 9.473 1.00 0.00 83 GLN A C 1
ATOM 1319 O O . GLN A 1 83 ? -5.110 14.498 8.391 1.00 0.00 83 GLN A O 1
ATOM 1333 N N . MET A 1 84 ? -5.975 16.089 9.728 1.00 0.00 84 MET A N 1
ATOM 1334 C CA . MET A 1 84 ? -5.865 17.143 8.722 1.00 0.00 84 MET A CA 1
ATOM 1335 C C . MET A 1 84 ? -4.416 17.406 8.314 1.00 0.00 84 MET A C 1
ATOM 1336 O O . MET A 1 84 ? -4.158 17.803 7.179 1.00 0.00 84 MET A O 1
ATOM 1350 N N . ARG A 1 85 ? -3.469 17.191 9.228 1.00 0.00 85 ARG A N 1
ATOM 1351 C CA . ARG A 1 85 ? -2.062 17.423 8.898 1.00 0.00 85 ARG A CA 1
ATOM 1352 C C . ARG A 1 85 ? -1.706 16.693 7.606 1.00 0.00 85 ARG A C 1
ATOM 1353 O O . ARG A 1 85 ? -1.082 17.264 6.712 1.00 0.00 85 ARG A O 1
ATOM 1374 N N . ARG A 1 86 ? -2.133 15.437 7.508 1.00 0.00 86 ARG A N 1
ATOM 1375 C CA . ARG A 1 86 ? -1.882 14.645 6.310 1.00 0.00 86 ARG A CA 1
ATOM 1376 C C . ARG A 1 86 ? -2.538 15.308 5.100 1.00 0.00 86 ARG A C 1
ATOM 1377 O O . ARG A 1 86 ? -1.984 15.316 4.000 1.00 0.00 86 ARG A O 1
ATOM 1398 N N . MET A 1 87 ? -3.730 15.864 5.328 1.00 0.00 87 MET A N 1
ATOM 1399 C CA . MET A 1 87 ? -4.485 16.537 4.273 1.00 0.00 87 MET A CA 1
ATOM 1400 C C . MET A 1 87 ? -3.660 17.642 3.618 1.00 0.00 87 MET A C 1
ATOM 1401 O O . MET A 1 87 ? -3.849 17.945 2.442 1.00 0.00 87 MET A O 1
ATOM 1415 N N . MET A 1 88 ? -2.762 18.258 4.387 1.00 0.00 88 MET A N 1
ATOM 1416 C CA . MET A 1 88 ? -1.942 19.346 3.862 1.00 0.00 88 MET A CA 1
ATOM 1417 C C . MET A 1 88 ? -1.316 18.959 2.527 1.00 0.00 88 MET A C 1
ATOM 1418 O O . MET A 1 88 ? -1.455 19.679 1.538 1.00 0.00 88 MET A O 1
ATOM 1432 N N . ARG A 1 89 ? -0.645 17.812 2.498 1.00 0.00 89 ARG A N 1
ATOM 1433 C CA . ARG A 1 89 ? -0.025 17.339 1.267 1.00 0.00 89 ARG A CA 1
ATOM 1434 C C . ARG A 1 89 ? -1.086 17.152 0.185 1.00 0.00 89 ARG A C 1
ATOM 1435 O O . ARG A 1 89 ? -0.894 17.546 -0.966 1.00 0.00 89 ARG A O 1
ATOM 1456 N N . LEU A 1 90 ? -2.212 16.557 0.576 1.00 0.00 90 LEU A N 1
ATOM 1457 C CA . LEU A 1 90 ? -3.316 16.324 -0.347 1.00 0.00 90 LEU A CA 1
ATOM 1458 C C . LEU A 1 90 ? -3.851 17.647 -0.885 1.00 0.00 90 LEU A C 1
ATOM 1459 O O . LEU A 1 90 ? -4.176 17.763 -2.067 1.00 0.00 90 LEU A O 1
ATOM 1475 N N . ALA A 1 91 ? -3.946 18.638 -0.002 1.00 0.00 91 ALA A N 1
ATOM 1476 C CA . ALA A 1 91 ? -4.451 19.950 -0.386 1.00 0.00 91 ALA A CA 1
ATOM 1477 C C . ALA A 1 91 ? -3.649 20.509 -1.553 1.00 0.00 91 ALA A C 1
ATOM 1478 O O . ALA A 1 91 ? -4.216 20.912 -2.562 1.00 0.00 91 ALA A O 1
ATOM 1485 N N . GLU A 1 92 ? -2.327 20.521 -1.405 1.00 0.00 92 GLU A N 1
ATOM 1486 C CA . GLU A 1 92 ? -1.439 21.021 -2.454 1.00 0.00 92 GLU A CA 1
ATOM 1487 C C . GLU A 1 92 ? -1.607 20.219 -3.744 1.00 0.00 92 GLU A C 1
ATOM 1488 O O . GLU A 1 92 ? -1.414 20.746 -4.839 1.00 0.00 92 GLU A O 1
ATOM 1500 N N . ASN A 1 93 ? -1.951 18.941 -3.605 1.00 0.00 93 ASN A N 1
ATOM 1501 C CA . ASN A 1 93 ? -2.123 18.070 -4.768 1.00 0.00 93 ASN A CA 1
ATOM 1502 C C . ASN A 1 93 ? -3.358 18.460 -5.581 1.00 0.00 93 ASN A C 1
ATOM 1503 O O . ASN A 1 93 ? -3.357 18.347 -6.807 1.00 0.00 93 ASN A O 1
ATOM 1514 N N . ILE A 1 94 ? -4.410 18.912 -4.898 1.00 0.00 94 ILE A N 1
ATOM 1515 C CA . ILE A 1 94 ? -5.642 19.304 -5.582 1.00 0.00 94 ILE A CA 1
ATOM 1516 C C . ILE A 1 94 ? -5.346 20.295 -6.716 1.00 0.00 94 ILE A C 1
ATOM 1517 O O . ILE A 1 94 ? -5.699 20.045 -7.868 1.00 0.00 94 ILE A O 1
ATOM 1533 N N . PRO A 1 95 ? -4.706 21.400 -6.420 1.00 0.00 95 PRO A N 1
ATOM 1534 C CA . PRO A 1 95 ? -4.357 22.431 -7.442 1.00 0.00 95 PRO A CA 1
ATOM 1535 C C . PRO A 1 95 ? -3.259 21.967 -8.401 1.00 0.00 95 PRO A C 1
ATOM 1536 O O . PRO A 1 95 ? -3.164 22.462 -9.520 1.00 0.00 95 PRO A O 1
ATOM 1547 N N . SER A 1 96 ? -2.440 21.007 -7.961 1.00 0.00 96 SER A N 1
ATOM 1548 C CA . SER A 1 96 ? -1.365 20.481 -8.801 1.00 0.00 96 SER A CA 1
ATOM 1549 C C . SER A 1 96 ? -1.978 19.851 -10.024 1.00 0.00 96 SER A C 1
ATOM 1550 O O . SER A 1 96 ? -1.502 20.001 -11.150 1.00 0.00 96 SER A O 1
ATOM 1558 N N . ARG A 1 97 ? -3.059 19.152 -9.755 1.00 0.00 97 ARG A N 1
ATOM 1559 C CA . ARG A 1 97 ? -3.821 18.469 -10.767 1.00 0.00 97 ARG A CA 1
ATOM 1560 C C . ARG A 1 97 ? -4.286 19.426 -11.864 1.00 0.00 97 ARG A C 1
ATOM 1561 O O . ARG A 1 97 ? -4.342 19.052 -13.036 1.00 0.00 97 ARG A O 1
ATOM 1582 N N . CYS A 1 98 ? -4.609 20.661 -11.481 1.00 0.00 98 CYS A N 1
ATOM 1583 C CA . CYS A 1 98 ? -5.056 21.656 -12.443 1.00 0.00 98 CYS A CA 1
ATOM 1584 C C . CYS A 1 98 ? -3.936 22.615 -12.757 1.00 0.00 98 CYS A C 1
ATOM 1585 O O . CYS A 1 98 ? -4.053 23.431 -13.671 1.00 0.00 98 CYS A O 1
ATOM 1592 N N . ASN A 1 99 ? -2.863 22.549 -11.975 1.00 0.00 99 ASN A N 1
ATOM 1593 C CA . ASN A 1 99 ? -1.768 23.466 -12.186 1.00 0.00 99 ASN A CA 1
ATOM 1594 C C . ASN A 1 99 ? -1.272 23.405 -13.597 1.00 0.00 99 ASN A C 1
ATOM 1595 O O . ASN A 1 99 ? -1.444 22.419 -14.317 1.00 0.00 99 ASN A O 1
ATOM 1606 N N . LEU A 1 100 ? -0.743 24.530 -13.992 1.00 0.00 100 LEU A N 1
ATOM 1607 C CA . LEU A 1 100 ? -0.296 24.735 -15.344 1.00 0.00 100 LEU A CA 1
ATOM 1608 C C . LEU A 1 100 ? 0.853 25.738 -15.374 1.00 0.00 100 LEU A C 1
ATOM 1609 O O . LEU A 1 100 ? 0.827 26.732 -14.651 1.00 0.00 100 LEU A O 1
ATOM 1625 N N . SER A 1 101 ? 1.857 25.457 -16.208 1.00 0.00 101 SER A N 1
ATOM 1626 C CA . SER A 1 101 ? 3.033 26.323 -16.333 1.00 0.00 101 SER A CA 1
ATOM 1627 C C . SER A 1 101 ? 2.656 27.792 -16.145 1.00 0.00 101 SER A C 1
ATOM 1628 O O . SER A 1 101 ? 2.207 28.456 -17.080 1.00 0.00 101 SER A O 1
ATOM 1636 N N . PRO A 1 102 ? 2.827 28.301 -14.950 1.00 0.00 102 PRO A N 1
ATOM 1637 C CA . PRO A 1 102 ? 2.504 29.709 -14.604 1.00 0.00 102 PRO A CA 1
ATOM 1638 C C . PRO A 1 102 ? 3.631 30.661 -14.992 1.00 0.00 102 PRO A C 1
ATOM 1639 O O . PRO A 1 102 ? 4.749 30.549 -14.485 1.00 0.00 102 PRO A O 1
ATOM 1650 N N . MET A 1 103 ? 3.335 31.593 -15.894 1.00 0.00 103 MET A N 1
ATOM 1651 C CA . MET A 1 103 ? 4.340 32.550 -16.338 1.00 0.00 103 MET A CA 1
ATOM 1652 C C . MET A 1 103 ? 4.708 33.503 -15.206 1.00 0.00 103 MET A C 1
ATOM 1653 O O . MET A 1 103 ? 5.874 33.595 -14.817 1.00 0.00 103 MET A O 1
ATOM 1667 N N . ARG A 1 104 ? 3.707 34.203 -14.675 1.00 0.00 104 ARG A N 1
ATOM 1668 C CA . ARG A 1 104 ? 3.939 35.138 -13.578 1.00 0.00 104 ARG A CA 1
ATOM 1669 C C . ARG A 1 104 ? 2.701 35.267 -12.692 1.00 0.00 104 ARG A C 1
ATOM 1670 O O . ARG A 1 104 ? 1.576 35.324 -13.188 1.00 0.00 104 ARG A O 1
ATOM 1691 N N . CYS A 1 105 ? 2.926 35.344 -11.381 1.00 0.00 105 CYS A N 1
ATOM 1692 C CA . CYS A 1 105 ? 1.832 35.504 -10.427 1.00 0.00 105 CYS A CA 1
ATOM 1693 C C . CYS A 1 105 ? 1.838 36.928 -9.869 1.00 0.00 105 CYS A C 1
ATOM 1694 O O . CYS A 1 105 ? 2.747 37.300 -9.127 1.00 0.00 105 CYS A O 1
ATOM 1701 N N . PRO A 1 106 ? 0.855 37.728 -10.211 1.00 0.00 106 PRO A N 1
ATOM 1702 C CA . PRO A 1 106 ? 0.758 39.141 -9.726 1.00 0.00 106 PRO A CA 1
ATOM 1703 C C . PRO A 1 106 ? 0.705 39.255 -8.208 1.00 0.00 106 PRO A C 1
ATOM 1704 O O . PRO A 1 106 ? 0.528 40.345 -7.667 1.00 0.00 106 PRO A O 1
ATOM 1715 N N . MET A 1 107 ? 0.859 38.132 -7.530 1.00 0.00 107 MET A N 1
ATOM 1716 C CA . MET A 1 107 ? 0.827 38.119 -6.079 1.00 0.00 107 MET A CA 1
ATOM 1717 C C . MET A 1 107 ? 2.134 38.641 -5.528 1.00 0.00 107 MET A C 1
ATOM 1718 O O . MET A 1 107 ? 3.083 37.888 -5.301 1.00 0.00 107 MET A O 1
ATOM 1732 N N . GLY A 1 108 ? 2.168 39.937 -5.321 1.00 0.00 108 GLY A N 1
ATOM 1733 C CA . GLY A 1 108 ? 3.351 40.586 -4.798 1.00 0.00 108 GLY A CA 1
ATOM 1734 C C . GLY A 1 108 ? 4.425 40.710 -5.873 1.00 0.00 108 GLY A C 1
ATOM 1735 O O . GLY A 1 108 ? 5.617 40.766 -5.569 1.00 0.00 108 GLY A O 1
ATOM 1739 N N . GLY A 1 109 ? 3.988 40.759 -7.130 1.00 0.00 109 GLY A N 1
ATOM 1740 C CA . GLY A 1 109 ? 4.913 40.886 -8.253 1.00 0.00 109 GLY A CA 1
ATOM 1741 C C . GLY A 1 109 ? 6.004 39.819 -8.198 1.00 0.00 109 GLY A C 1
ATOM 1742 O O . GLY A 1 109 ? 7.175 40.131 -7.977 1.00 0.00 109 GLY A O 1
ATOM 1746 N N . SER A 1 110 ? 5.613 38.561 -8.402 1.00 0.00 110 SER A N 1
ATOM 1747 C CA . SER A 1 110 ? 6.571 37.456 -8.375 1.00 0.00 110 SER A CA 1
ATOM 1748 C C . SER A 1 110 ? 7.714 37.717 -9.354 1.00 0.00 110 SER A C 1
ATOM 1749 O O . SER A 1 110 ? 7.557 38.468 -10.317 1.00 0.00 110 SER A O 1
ATOM 1757 N N . ILE A 1 111 ? 8.865 37.100 -9.099 1.00 0.00 111 ILE A N 1
ATOM 1758 C CA . ILE A 1 111 ? 10.028 37.284 -9.964 1.00 0.00 111 ILE A CA 1
ATOM 1759 C C . ILE A 1 111 ? 10.097 36.179 -11.016 1.00 0.00 111 ILE A C 1
ATOM 1760 O O . ILE A 1 111 ? 9.705 36.379 -12.167 1.00 0.00 111 ILE A O 1
ATOM 1776 N N . ALA A 1 112 ? 10.572 35.006 -10.602 1.00 0.00 112 ALA A N 1
ATOM 1777 C CA . ALA A 1 112 ? 10.663 33.862 -11.490 1.00 0.00 112 ALA A CA 1
ATOM 1778 C C . ALA A 1 112 ? 9.272 33.386 -11.799 1.00 0.00 112 ALA A C 1
ATOM 1779 O O . ALA A 1 112 ? 8.296 34.064 -11.473 1.00 0.00 112 ALA A O 1
ATOM 1786 N N . GLY A 1 113 ? 9.158 32.202 -12.372 1.00 0.00 113 GLY A N 1
ATOM 1787 C CA . GLY A 1 113 ? 7.839 31.698 -12.618 1.00 0.00 113 GLY A CA 1
ATOM 1788 C C . GLY A 1 113 ? 7.294 31.195 -11.297 1.00 0.00 113 GLY A C 1
ATOM 1789 O O . GLY A 1 113 ? 7.583 30.076 -10.871 1.00 0.00 113 GLY A O 1
ATOM 1793 N N . PHE A 1 114 ? 6.534 32.062 -10.645 1.00 0.00 114 PHE A N 1
ATOM 1794 C CA . PHE A 1 114 ? 5.957 31.762 -9.339 1.00 0.00 114 PHE A CA 1
ATOM 1795 C C . PHE A 1 114 ? 5.477 30.311 -9.266 1.00 0.00 114 PHE A C 1
ATOM 1796 O O . PHE A 1 114 ? 5.878 29.622 -8.343 1.00 0.00 114 PHE A O 1
ATOM 1814 N N . GLU A 1 1 ? 2.240 43.454 -7.981 1.00 0.00 1 GLU A N 2
ATOM 1815 C CA . GLU A 1 1 ? 0.869 42.931 -8.240 1.00 0.00 1 GLU A CA 2
ATOM 1816 C C . GLU A 1 1 ? 0.170 43.826 -9.259 1.00 0.00 1 GLU A C 2
ATOM 1817 O O . GLU A 1 1 ? -0.015 45.021 -9.027 1.00 0.00 1 GLU A O 2
ATOM 1831 N N . ALA A 1 2 ? -0.216 43.235 -10.388 1.00 0.00 2 ALA A N 2
ATOM 1832 C CA . ALA A 1 2 ? -0.898 43.981 -11.441 1.00 0.00 2 ALA A CA 2
ATOM 1833 C C . ALA A 1 2 ? -2.263 44.461 -10.958 1.00 0.00 2 ALA A C 2
ATOM 1834 O O . ALA A 1 2 ? -2.928 43.782 -10.175 1.00 0.00 2 ALA A O 2
ATOM 1841 N N . GLU A 1 3 ? -2.674 45.635 -11.430 1.00 0.00 3 GLU A N 2
ATOM 1842 C CA . GLU A 1 3 ? -3.963 46.199 -11.042 1.00 0.00 3 GLU A CA 2
ATOM 1843 C C . GLU A 1 3 ? -5.111 45.300 -11.499 1.00 0.00 3 GLU A C 2
ATOM 1844 O O . GLU A 1 3 ? -6.193 45.314 -10.911 1.00 0.00 3 GLU A O 2
ATOM 1856 N N . ALA A 1 4 ? -4.865 44.521 -12.551 1.00 0.00 4 ALA A N 2
ATOM 1857 C CA . ALA A 1 4 ? -5.884 43.619 -13.081 1.00 0.00 4 ALA A CA 2
ATOM 1858 C C . ALA A 1 4 ? -6.193 42.511 -12.085 1.00 0.00 4 ALA A C 2
ATOM 1859 O O . ALA A 1 4 ? -7.162 41.768 -12.246 1.00 0.00 4 ALA A O 2
ATOM 1866 N N . GLN A 1 5 ? -5.369 42.424 -11.052 1.00 0.00 5 GLN A N 2
ATOM 1867 C CA . GLN A 1 5 ? -5.551 41.424 -10.011 1.00 0.00 5 GLN A CA 2
ATOM 1868 C C . GLN A 1 5 ? -6.982 41.461 -9.478 1.00 0.00 5 GLN A C 2
ATOM 1869 O O . GLN A 1 5 ? -7.549 40.428 -9.123 1.00 0.00 5 GLN A O 2
ATOM 1883 N N . GLU A 1 6 ? -7.552 42.662 -9.419 1.00 0.00 6 GLU A N 2
ATOM 1884 C CA . GLU A 1 6 ? -8.914 42.837 -8.923 1.00 0.00 6 GLU A CA 2
ATOM 1885 C C . GLU A 1 6 ? -9.879 41.879 -9.621 1.00 0.00 6 GLU A C 2
ATOM 1886 O O . GLU A 1 6 ? -10.789 41.339 -8.989 1.00 0.00 6 GLU A O 2
ATOM 1898 N N . GLU A 1 7 ? -9.667 41.658 -10.919 1.00 0.00 7 GLU A N 2
ATOM 1899 C CA . GLU A 1 7 ? -10.513 40.748 -11.677 1.00 0.00 7 GLU A CA 2
ATOM 1900 C C . GLU A 1 7 ? -10.524 39.391 -11.000 1.00 0.00 7 GLU A C 2
ATOM 1901 O O . GLU A 1 7 ? -11.556 38.727 -10.921 1.00 0.00 7 GLU A O 2
ATOM 1913 N N . CYS A 1 8 ? -9.351 38.989 -10.522 1.00 0.00 8 CYS A N 2
ATOM 1914 C CA . CYS A 1 8 ? -9.203 37.706 -9.862 1.00 0.00 8 CYS A CA 2
ATOM 1915 C C . CYS A 1 8 ? -9.996 37.666 -8.561 1.00 0.00 8 CYS A C 2
ATOM 1916 O O . CYS A 1 8 ? -10.763 36.735 -8.325 1.00 0.00 8 CYS A O 2
ATOM 1923 N N . ARG A 1 9 ? -9.809 38.684 -7.721 1.00 0.00 9 ARG A N 2
ATOM 1924 C CA . ARG A 1 9 ? -10.517 38.745 -6.447 1.00 0.00 9 ARG A CA 2
ATOM 1925 C C . ARG A 1 9 ? -12.021 38.633 -6.675 1.00 0.00 9 ARG A C 2
ATOM 1926 O O . ARG A 1 9 ? -12.691 37.817 -6.046 1.00 0.00 9 ARG A O 2
ATOM 1947 N N . GLU A 1 10 ? -12.538 39.446 -7.592 1.00 0.00 10 GLU A N 2
ATOM 1948 C CA . GLU A 1 10 ? -13.960 39.419 -7.911 1.00 0.00 10 GLU A CA 2
ATOM 1949 C C . GLU A 1 10 ? -14.350 38.046 -8.451 1.00 0.00 10 GLU A C 2
ATOM 1950 O O . GLU A 1 10 ? -15.398 37.500 -8.102 1.00 0.00 10 GLU A O 2
ATOM 1962 N N . GLN A 1 11 ? -13.491 37.503 -9.309 1.00 0.00 11 GLN A N 2
ATOM 1963 C CA . GLN A 1 11 ? -13.730 36.198 -9.912 1.00 0.00 11 GLN A CA 2
ATOM 1964 C C . GLN A 1 11 ? -13.893 35.120 -8.840 1.00 0.00 11 GLN A C 2
ATOM 1965 O O . GLN A 1 11 ? -14.741 34.235 -8.963 1.00 0.00 11 GLN A O 2
ATOM 1979 N N . MET A 1 12 ? -13.072 35.198 -7.792 1.00 0.00 12 MET A N 2
ATOM 1980 C CA . MET A 1 12 ? -13.130 34.219 -6.707 1.00 0.00 12 MET A CA 2
ATOM 1981 C C . MET A 1 12 ? -14.537 34.104 -6.121 1.00 0.00 12 MET A C 2
ATOM 1982 O O . MET A 1 12 ? -14.999 33.001 -5.829 1.00 0.00 12 MET A O 2
ATOM 1996 N N . GLN A 1 13 ? -15.215 35.239 -5.943 1.00 0.00 13 GLN A N 2
ATOM 1997 C CA . GLN A 1 13 ? -16.567 35.217 -5.383 1.00 0.00 13 GLN A CA 2
ATOM 1998 C C . GLN A 1 13 ? -17.489 34.364 -6.245 1.00 0.00 13 GLN A C 2
ATOM 1999 O O . GLN A 1 13 ? -18.206 33.508 -5.735 1.00 0.00 13 GLN A O 2
ATOM 2013 N N . ARG A 1 14 ? -17.440 34.588 -7.554 1.00 0.00 14 ARG A N 2
ATOM 2014 C CA . ARG A 1 14 ? -18.245 33.820 -8.487 1.00 0.00 14 ARG A CA 2
ATOM 2015 C C . ARG A 1 14 ? -17.868 32.363 -8.355 1.00 0.00 14 ARG A C 2
ATOM 2016 O O . ARG A 1 14 ? -18.724 31.480 -8.292 1.00 0.00 14 ARG A O 2
ATOM 2037 N N . GLN A 1 15 ? -16.559 32.133 -8.306 1.00 0.00 15 GLN A N 2
ATOM 2038 C CA . GLN A 1 15 ? -16.037 30.799 -8.169 1.00 0.00 15 GLN A CA 2
ATOM 2039 C C . GLN A 1 15 ? -16.172 30.348 -6.723 1.00 0.00 15 GLN A C 2
ATOM 2040 O O . GLN A 1 15 ? -15.205 30.330 -5.960 1.00 0.00 15 GLN A O 2
ATOM 2054 N N . GLN A 1 16 ? -17.393 29.987 -6.368 1.00 0.00 16 GLN A N 2
ATOM 2055 C CA . GLN A 1 16 ? -17.703 29.530 -5.018 1.00 0.00 16 GLN A CA 2
ATOM 2056 C C . GLN A 1 16 ? -17.359 28.053 -4.867 1.00 0.00 16 GLN A C 2
ATOM 2057 O O . GLN A 1 16 ? -18.100 27.284 -4.251 1.00 0.00 16 GLN A O 2
ATOM 2071 N N . MET A 1 17 ? -16.222 27.666 -5.438 1.00 0.00 17 MET A N 2
ATOM 2072 C CA . MET A 1 17 ? -15.768 26.279 -5.374 1.00 0.00 17 MET A CA 2
ATOM 2073 C C . MET A 1 17 ? -15.446 25.886 -3.939 1.00 0.00 17 MET A C 2
ATOM 2074 O O . MET A 1 17 ? -15.380 24.704 -3.607 1.00 0.00 17 MET A O 2
ATOM 2088 N N . LEU A 1 18 ? -15.222 26.895 -3.107 1.00 0.00 18 LEU A N 2
ATOM 2089 C CA . LEU A 1 18 ? -14.869 26.681 -1.712 1.00 0.00 18 LEU A CA 2
ATOM 2090 C C . LEU A 1 18 ? -15.974 25.947 -0.968 1.00 0.00 18 LEU A C 2
ATOM 2091 O O . LEU A 1 18 ? -15.700 25.222 -0.021 1.00 0.00 18 LEU A O 2
ATOM 2107 N N . SER A 1 19 ? -17.221 26.121 -1.398 1.00 0.00 19 SER A N 2
ATOM 2108 C CA . SER A 1 19 ? -18.322 25.424 -0.746 1.00 0.00 19 SER A CA 2
ATOM 2109 C C . SER A 1 19 ? -18.139 23.921 -0.942 1.00 0.00 19 SER A C 2
ATOM 2110 O O . SER A 1 19 ? -18.207 23.131 0.007 1.00 0.00 19 SER A O 2
ATOM 2118 N N . HIS A 1 20 ? -17.865 23.547 -2.190 1.00 0.00 20 HIS A N 2
ATOM 2119 C CA . HIS A 1 20 ? -17.633 22.152 -2.536 1.00 0.00 20 HIS A CA 2
ATOM 2120 C C . HIS A 1 20 ? -16.281 21.727 -1.991 1.00 0.00 20 HIS A C 2
ATOM 2121 O O . HIS A 1 20 ? -16.101 20.591 -1.553 1.00 0.00 20 HIS A O 2
ATOM 2135 N N . CYS A 1 21 ? -15.335 22.663 -2.010 1.00 0.00 21 CYS A N 2
ATOM 2136 C CA . CYS A 1 21 ? -14.003 22.392 -1.502 1.00 0.00 21 CYS A CA 2
ATOM 2137 C C . CYS A 1 21 ? -14.097 22.078 -0.009 1.00 0.00 21 CYS A C 2
ATOM 2138 O O . CYS A 1 21 ? -13.506 21.112 0.475 1.00 0.00 21 CYS A O 2
ATOM 2145 N N . ARG A 1 22 ? -14.880 22.881 0.709 1.00 0.00 22 ARG A N 2
ATOM 2146 C CA . ARG A 1 22 ? -15.088 22.656 2.135 1.00 0.00 22 ARG A CA 2
ATOM 2147 C C . ARG A 1 22 ? -15.647 21.254 2.320 1.00 0.00 22 ARG A C 2
ATOM 2148 O O . ARG A 1 22 ? -15.188 20.486 3.175 1.00 0.00 22 ARG A O 2
ATOM 2169 N N . MET A 1 23 ? -16.624 20.913 1.475 1.00 0.00 23 MET A N 2
ATOM 2170 C CA . MET A 1 23 ? -17.212 19.585 1.520 1.00 0.00 23 MET A CA 2
ATOM 2171 C C . MET A 1 23 ? -16.098 18.559 1.359 1.00 0.00 23 MET A C 2
ATOM 2172 O O . MET A 1 23 ? -16.094 17.524 2.020 1.00 0.00 23 MET A O 2
ATOM 2186 N N . TYR A 1 24 ? -15.139 18.878 0.484 1.00 0.00 24 TYR A N 2
ATOM 2187 C CA . TYR A 1 24 ? -13.996 18.002 0.251 1.00 0.00 24 TYR A CA 2
ATOM 2188 C C . TYR A 1 24 ? -13.235 17.796 1.557 1.00 0.00 24 TYR A C 2
ATOM 2189 O O . TYR A 1 24 ? -12.824 16.683 1.872 1.00 0.00 24 TYR A O 2
ATOM 2207 N N . MET A 1 25 ? -13.055 18.874 2.318 1.00 0.00 25 MET A N 2
ATOM 2208 C CA . MET A 1 25 ? -12.348 18.776 3.592 1.00 0.00 25 MET A CA 2
ATOM 2209 C C . MET A 1 25 ? -13.026 17.723 4.466 1.00 0.00 25 MET A C 2
ATOM 2210 O O . MET A 1 25 ? -12.397 16.758 4.925 1.00 0.00 25 MET A O 2
ATOM 2224 N N . ARG A 1 26 ? -14.330 17.897 4.663 1.00 0.00 26 ARG A N 2
ATOM 2225 C CA . ARG A 1 26 ? -15.096 16.941 5.451 1.00 0.00 26 ARG A CA 2
ATOM 2226 C C . ARG A 1 26 ? -14.988 15.570 4.796 1.00 0.00 26 ARG A C 2
ATOM 2227 O O . ARG A 1 26 ? -14.832 14.543 5.465 1.00 0.00 26 ARG A O 2
ATOM 2248 N N . GLN A 1 27 ? -15.041 15.575 3.469 1.00 0.00 27 GLN A N 2
ATOM 2249 C CA . GLN A 1 27 ? -14.922 14.354 2.706 1.00 0.00 27 GLN A CA 2
ATOM 2250 C C . GLN A 1 27 ? -13.599 13.681 3.031 1.00 0.00 27 GLN A C 2
ATOM 2251 O O . GLN A 1 27 ? -13.506 12.458 3.109 1.00 0.00 27 GLN A O 2
ATOM 2265 N N . GLN A 1 28 ? -12.573 14.482 3.245 1.00 0.00 28 GLN A N 2
ATOM 2266 C CA . GLN A 1 28 ? -11.289 13.928 3.576 1.00 0.00 28 GLN A CA 2
ATOM 2267 C C . GLN A 1 28 ? -11.394 13.189 4.895 1.00 0.00 28 GLN A C 2
ATOM 2268 O O . GLN A 1 28 ? -10.808 12.123 5.068 1.00 0.00 28 GLN A O 2
ATOM 2282 N N . MET A 1 29 ? -12.153 13.769 5.827 1.00 0.00 29 MET A N 2
ATOM 2283 C CA . MET A 1 29 ? -12.326 13.138 7.130 1.00 0.00 29 MET A CA 2
ATOM 2284 C C . MET A 1 29 ? -12.932 11.750 6.973 1.00 0.00 29 MET A C 2
ATOM 2285 O O . MET A 1 29 ? -12.425 10.782 7.539 1.00 0.00 29 MET A O 2
ATOM 2299 N N . GLU A 1 30 ? -14.000 11.642 6.185 1.00 0.00 30 GLU A N 2
ATOM 2300 C CA . GLU A 1 30 ? -14.618 10.334 5.964 1.00 0.00 30 GLU A CA 2
ATOM 2301 C C . GLU A 1 30 ? -13.660 9.424 5.193 1.00 0.00 30 GLU A C 2
ATOM 2302 O O . GLU A 1 30 ? -13.413 8.283 5.586 1.00 0.00 30 GLU A O 2
ATOM 2314 N N . GLU A 1 31 ? -13.122 9.953 4.096 1.00 0.00 31 GLU A N 2
ATOM 2315 C CA . GLU A 1 31 ? -12.180 9.216 3.252 1.00 0.00 31 GLU A CA 2
ATOM 2316 C C . GLU A 1 31 ? -10.827 9.031 3.938 1.00 0.00 31 GLU A C 2
ATOM 2317 O O . GLU A 1 31 ? -9.933 8.411 3.374 1.00 0.00 31 GLU A O 2
ATOM 2329 N N . SER A 1 32 ? -10.670 9.606 5.131 1.00 0.00 32 SER A N 2
ATOM 2330 C CA . SER A 1 32 ? -9.403 9.526 5.863 1.00 0.00 32 SER A CA 2
ATOM 2331 C C . SER A 1 32 ? -8.694 8.187 5.641 1.00 0.00 32 SER A C 2
ATOM 2332 O O . SER A 1 32 ? -7.529 8.149 5.264 1.00 0.00 32 SER A O 2
ATOM 2340 N N . THR A 1 33 ? -9.396 7.092 5.872 1.00 0.00 33 THR A N 2
ATOM 2341 C CA . THR A 1 33 ? -8.802 5.769 5.690 1.00 0.00 33 THR A CA 2
ATOM 2342 C C . THR A 1 33 ? -8.285 5.593 4.257 1.00 0.00 33 THR A C 2
ATOM 2343 O O . THR A 1 33 ? -7.246 4.970 4.033 1.00 0.00 33 THR A O 2
ATOM 2354 N N . TYR A 1 34 ? -9.037 6.126 3.300 1.00 0.00 34 TYR A N 2
ATOM 2355 C CA . TYR A 1 34 ? -8.687 6.015 1.882 1.00 0.00 34 TYR A CA 2
ATOM 2356 C C . TYR A 1 34 ? -7.978 7.267 1.343 1.00 0.00 34 TYR A C 2
ATOM 2357 O O . TYR A 1 34 ? -7.741 7.359 0.137 1.00 0.00 34 TYR A O 2
ATOM 2375 N N . GLN A 1 35 ? -7.680 8.242 2.212 1.00 0.00 35 GLN A N 2
ATOM 2376 C CA . GLN A 1 35 ? -7.040 9.491 1.762 1.00 0.00 35 GLN A CA 2
ATOM 2377 C C . GLN A 1 35 ? -6.045 9.262 0.632 1.00 0.00 35 GLN A C 2
ATOM 2378 O O . GLN A 1 35 ? -5.911 10.107 -0.254 1.00 0.00 35 GLN A O 2
ATOM 2392 N N . THR A 1 36 ? -5.340 8.135 0.663 1.00 0.00 36 THR A N 2
ATOM 2393 C CA . THR A 1 36 ? -4.365 7.858 -0.380 1.00 0.00 36 THR A CA 2
ATOM 2394 C C . THR A 1 36 ? -5.068 7.785 -1.729 1.00 0.00 36 THR A C 2
ATOM 2395 O O . THR A 1 36 ? -5.794 6.832 -2.018 1.00 0.00 36 THR A O 2
ATOM 2406 N N . MET A 1 37 ? -4.847 8.811 -2.544 1.00 0.00 37 MET A N 2
ATOM 2407 C CA . MET A 1 37 ? -5.460 8.883 -3.865 1.00 0.00 37 MET A CA 2
ATOM 2408 C C . MET A 1 37 ? -4.958 7.750 -4.760 1.00 0.00 37 MET A C 2
ATOM 2409 O O . MET A 1 37 ? -3.763 7.664 -5.049 1.00 0.00 37 MET A O 2
ATOM 2423 N N . PRO A 1 38 ? -5.839 6.889 -5.209 1.00 0.00 38 PRO A N 2
ATOM 2424 C CA . PRO A 1 38 ? -5.469 5.750 -6.096 1.00 0.00 38 PRO A CA 2
ATOM 2425 C C . PRO A 1 38 ? -5.229 6.209 -7.530 1.00 0.00 38 PRO A C 2
ATOM 2426 O O . PRO A 1 38 ? -5.919 7.100 -8.026 1.00 0.00 38 PRO A O 2
ATOM 2437 N N . ARG A 1 39 ? -4.253 5.597 -8.192 1.00 0.00 39 ARG A N 2
ATOM 2438 C CA . ARG A 1 39 ? -3.942 5.957 -9.572 1.00 0.00 39 ARG A CA 2
ATOM 2439 C C . ARG A 1 39 ? -5.141 5.682 -10.456 1.00 0.00 39 ARG A C 2
ATOM 2440 O O . ARG A 1 39 ? -5.465 6.466 -11.349 1.00 0.00 39 ARG A O 2
ATOM 2461 N N . ARG A 1 40 ? -5.792 4.549 -10.203 1.00 0.00 40 ARG A N 2
ATOM 2462 C CA . ARG A 1 40 ? -6.948 4.169 -10.989 1.00 0.00 40 ARG A CA 2
ATOM 2463 C C . ARG A 1 40 ? -8.117 5.069 -10.656 1.00 0.00 40 ARG A C 2
ATOM 2464 O O . ARG A 1 40 ? -8.810 4.883 -9.654 1.00 0.00 40 ARG A O 2
ATOM 2485 N N . GLY A 1 41 ? -8.318 6.042 -11.523 1.00 0.00 41 GLY A N 2
ATOM 2486 C CA . GLY A 1 41 ? -9.407 7.002 -11.363 1.00 0.00 41 GLY A CA 2
ATOM 2487 C C . GLY A 1 41 ? -9.375 7.650 -9.981 1.00 0.00 41 GLY A C 2
ATOM 2488 O O . GLY A 1 41 ? -10.050 7.191 -9.057 1.00 0.00 41 GLY A O 2
ATOM 2492 N N . MET A 1 42 ? -8.589 8.717 -9.846 1.00 0.00 42 MET A N 2
ATOM 2493 C CA . MET A 1 42 ? -8.473 9.426 -8.571 1.00 0.00 42 MET A CA 2
ATOM 2494 C C . MET A 1 42 ? -9.848 9.868 -8.069 1.00 0.00 42 MET A C 2
ATOM 2495 O O . MET A 1 42 ? -10.857 9.691 -8.753 1.00 0.00 42 MET A O 2
ATOM 2509 N N . GLU A 1 43 ? -9.879 10.443 -6.868 1.00 0.00 43 GLU A N 2
ATOM 2510 C CA . GLU A 1 43 ? -11.134 10.901 -6.281 1.00 0.00 43 GLU A CA 2
ATOM 2511 C C . GLU A 1 43 ? -11.679 12.102 -7.057 1.00 0.00 43 GLU A C 2
ATOM 2512 O O . GLU A 1 43 ? -11.045 13.156 -7.107 1.00 0.00 43 GLU A O 2
ATOM 2524 N N . PRO A 1 44 ? -12.836 11.957 -7.659 1.00 0.00 44 PRO A N 2
ATOM 2525 C CA . PRO A 1 44 ? -13.474 13.051 -8.450 1.00 0.00 44 PRO A CA 2
ATOM 2526 C C . PRO A 1 44 ? -13.908 14.216 -7.566 1.00 0.00 44 PRO A C 2
ATOM 2527 O O . PRO A 1 44 ? -13.906 15.370 -7.998 1.00 0.00 44 PRO A O 2
ATOM 2538 N N . HIS A 1 45 ? -14.277 13.904 -6.325 1.00 0.00 45 HIS A N 2
ATOM 2539 C CA . HIS A 1 45 ? -14.710 14.931 -5.383 1.00 0.00 45 HIS A CA 2
ATOM 2540 C C . HIS A 1 45 ? -13.653 16.024 -5.278 1.00 0.00 45 HIS A C 2
ATOM 2541 O O . HIS A 1 45 ? -13.965 17.215 -5.322 1.00 0.00 45 HIS A O 2
ATOM 2555 N N . MET A 1 46 ? -12.399 15.601 -5.141 1.00 0.00 46 MET A N 2
ATOM 2556 C CA . MET A 1 46 ? -11.285 16.536 -5.030 1.00 0.00 46 MET A CA 2
ATOM 2557 C C . MET A 1 46 ? -11.109 17.315 -6.331 1.00 0.00 46 MET A C 2
ATOM 2558 O O . MET A 1 46 ? -10.832 18.515 -6.320 1.00 0.00 46 MET A O 2
ATOM 2572 N N . SER A 1 47 ? -11.262 16.608 -7.449 1.00 0.00 47 SER A N 2
ATOM 2573 C CA . SER A 1 47 ? -11.111 17.209 -8.771 1.00 0.00 47 SER A CA 2
ATOM 2574 C C . SER A 1 47 ? -12.077 18.373 -8.977 1.00 0.00 47 SER A C 2
ATOM 2575 O O . SER A 1 47 ? -11.756 19.335 -9.676 1.00 0.00 47 SER A O 2
ATOM 2583 N N . GLU A 1 48 ? -13.266 18.274 -8.385 1.00 0.00 48 GLU A N 2
ATOM 2584 C CA . GLU A 1 48 ? -14.271 19.323 -8.540 1.00 0.00 48 GLU A CA 2
ATOM 2585 C C . GLU A 1 48 ? -13.715 20.681 -8.116 1.00 0.00 48 GLU A C 2
ATOM 2586 O O . GLU A 1 48 ? -13.939 21.686 -8.793 1.00 0.00 48 GLU A O 2
ATOM 2598 N N . CYS A 1 49 ? -12.983 20.708 -7.004 1.00 0.00 49 CYS A N 2
ATOM 2599 C CA . CYS A 1 49 ? -12.399 21.957 -6.525 1.00 0.00 49 CYS A CA 2
ATOM 2600 C C . CYS A 1 49 ? -11.345 22.452 -7.516 1.00 0.00 49 CYS A C 2
ATOM 2601 O O . CYS A 1 49 ? -11.358 23.614 -7.918 1.00 0.00 49 CYS A O 2
ATOM 2608 N N . CYS A 1 50 ? -10.440 21.551 -7.904 1.00 0.00 50 CYS A N 2
ATOM 2609 C CA . CYS A 1 50 ? -9.371 21.879 -8.851 1.00 0.00 50 CYS A CA 2
ATOM 2610 C C . CYS A 1 50 ? -9.918 22.455 -10.156 1.00 0.00 50 CYS A C 2
ATOM 2611 O O . CYS A 1 50 ? -9.286 23.309 -10.781 1.00 0.00 50 CYS A O 2
ATOM 2618 N N . GLU A 1 51 ? -11.073 21.958 -10.583 1.00 0.00 51 GLU A N 2
ATOM 2619 C CA . GLU A 1 51 ? -11.669 22.406 -11.837 1.00 0.00 51 GLU A CA 2
ATOM 2620 C C . GLU A 1 51 ? -11.913 23.916 -11.843 1.00 0.00 51 GLU A C 2
ATOM 2621 O O . GLU A 1 51 ? -11.731 24.570 -12.869 1.00 0.00 51 GLU A O 2
ATOM 2633 N N . GLN A 1 52 ? -12.343 24.462 -10.708 1.00 0.00 52 GLN A N 2
ATOM 2634 C CA . GLN A 1 52 ? -12.621 25.894 -10.627 1.00 0.00 52 GLN A CA 2
ATOM 2635 C C . GLN A 1 52 ? -11.380 26.726 -10.969 1.00 0.00 52 GLN A C 2
ATOM 2636 O O . GLN A 1 52 ? -11.442 27.615 -11.818 1.00 0.00 52 GLN A O 2
ATOM 2650 N N . LEU A 1 53 ? -10.255 26.422 -10.317 1.00 0.00 53 LEU A N 2
ATOM 2651 C CA . LEU A 1 53 ? -9.003 27.143 -10.582 1.00 0.00 53 LEU A CA 2
ATOM 2652 C C . LEU A 1 53 ? -8.661 26.982 -12.042 1.00 0.00 53 LEU A C 2
ATOM 2653 O O . LEU A 1 53 ? -8.373 27.938 -12.762 1.00 0.00 53 LEU A O 2
ATOM 2669 N N . GLU A 1 54 ? -8.722 25.731 -12.443 1.00 0.00 54 GLU A N 2
ATOM 2670 C CA . GLU A 1 54 ? -8.456 25.322 -13.798 1.00 0.00 54 GLU A CA 2
ATOM 2671 C C . GLU A 1 54 ? -9.325 26.105 -14.784 1.00 0.00 54 GLU A C 2
ATOM 2672 O O . GLU A 1 54 ? -8.900 26.398 -15.902 1.00 0.00 54 GLU A O 2
ATOM 2684 N N . GLY A 1 55 ? -10.534 26.459 -14.350 1.00 0.00 55 GLY A N 2
ATOM 2685 C CA . GLY A 1 55 ? -11.450 27.229 -15.187 1.00 0.00 55 GLY A CA 2
ATOM 2686 C C . GLY A 1 55 ? -11.248 28.728 -14.964 1.00 0.00 55 GLY A C 2
ATOM 2687 O O . GLY A 1 55 ? -11.698 29.553 -15.760 1.00 0.00 55 GLY A O 2
ATOM 2691 N N . MET A 1 56 ? -10.561 29.063 -13.874 1.00 0.00 56 MET A N 2
ATOM 2692 C CA . MET A 1 56 ? -10.283 30.456 -13.530 1.00 0.00 56 MET A CA 2
ATOM 2693 C C . MET A 1 56 ? -9.020 30.940 -14.237 1.00 0.00 56 MET A C 2
ATOM 2694 O O . MET A 1 56 ? -8.144 30.140 -14.570 1.00 0.00 56 MET A O 2
ATOM 2708 N N . ASP A 1 57 ? -8.928 32.254 -14.464 1.00 0.00 57 ASP A N 2
ATOM 2709 C CA . ASP A 1 57 ? -7.760 32.822 -15.131 1.00 0.00 57 ASP A CA 2
ATOM 2710 C C . ASP A 1 57 ? -6.480 32.329 -14.465 1.00 0.00 57 ASP A C 2
ATOM 2711 O O . ASP A 1 57 ? -6.407 32.227 -13.241 1.00 0.00 57 ASP A O 2
ATOM 2720 N N . GLU A 1 58 ? -5.480 32.007 -15.279 1.00 0.00 58 GLU A N 2
ATOM 2721 C CA . GLU A 1 58 ? -4.213 31.503 -14.759 1.00 0.00 58 GLU A CA 2
ATOM 2722 C C . GLU A 1 58 ? -3.611 32.436 -13.710 1.00 0.00 58 GLU A C 2
ATOM 2723 O O . GLU A 1 58 ? -3.314 32.015 -12.592 1.00 0.00 58 GLU A O 2
ATOM 2735 N N . SER A 1 59 ? -3.426 33.697 -14.080 1.00 0.00 59 SER A N 2
ATOM 2736 C CA . SER A 1 59 ? -2.849 34.680 -13.167 1.00 0.00 59 SER A CA 2
ATOM 2737 C C . SER A 1 59 ? -3.661 34.763 -11.878 1.00 0.00 59 SER A C 2
ATOM 2738 O O . SER A 1 59 ? -3.128 35.069 -10.810 1.00 0.00 59 SER A O 2
ATOM 2746 N N . CYS A 1 60 ? -4.955 34.496 -11.998 1.00 0.00 60 CYS A N 2
ATOM 2747 C CA . CYS A 1 60 ? -5.863 34.548 -10.855 1.00 0.00 60 CYS A CA 2
ATOM 2748 C C . CYS A 1 60 ? -5.675 33.352 -9.927 1.00 0.00 60 CYS A C 2
ATOM 2749 O O . CYS A 1 60 ? -6.020 33.418 -8.747 1.00 0.00 60 CYS A O 2
ATOM 2756 N N . ARG A 1 61 ? -5.156 32.254 -10.467 1.00 0.00 61 ARG A N 2
ATOM 2757 C CA . ARG A 1 61 ? -4.962 31.045 -9.672 1.00 0.00 61 ARG A CA 2
ATOM 2758 C C . ARG A 1 61 ? -4.015 31.298 -8.503 1.00 0.00 61 ARG A C 2
ATOM 2759 O O . ARG A 1 61 ? -4.208 30.753 -7.416 1.00 0.00 61 ARG A O 2
ATOM 2780 N N . CYS A 1 62 ? -2.992 32.122 -8.726 1.00 0.00 62 CYS A N 2
ATOM 2781 C CA . CYS A 1 62 ? -2.032 32.421 -7.667 1.00 0.00 62 CYS A CA 2
ATOM 2782 C C . CYS A 1 62 ? -2.757 32.987 -6.448 1.00 0.00 62 CYS A C 2
ATOM 2783 O O . CYS A 1 62 ? -2.719 32.406 -5.363 1.00 0.00 62 CYS A O 2
ATOM 2790 N N . GLU A 1 63 ? -3.433 34.116 -6.649 1.00 0.00 63 GLU A N 2
ATOM 2791 C CA . GLU A 1 63 ? -4.191 34.757 -5.580 1.00 0.00 63 GLU A CA 2
ATOM 2792 C C . GLU A 1 63 ? -5.311 33.846 -5.085 1.00 0.00 63 GLU A C 2
ATOM 2793 O O . GLU A 1 63 ? -5.625 33.818 -3.895 1.00 0.00 63 GLU A O 2
ATOM 2805 N N . GLY A 1 64 ? -5.927 33.130 -6.022 1.00 0.00 64 GLY A N 2
ATOM 2806 C CA . GLY A 1 64 ? -7.042 32.244 -5.705 1.00 0.00 64 GLY A CA 2
ATOM 2807 C C . GLY A 1 64 ? -6.691 31.225 -4.626 1.00 0.00 64 GLY A C 2
ATOM 2808 O O . GLY A 1 64 ? -7.303 31.214 -3.560 1.00 0.00 64 GLY A O 2
ATOM 2812 N N . LEU A 1 65 ? -5.723 30.359 -4.911 1.00 0.00 65 LEU A N 2
ATOM 2813 C CA . LEU A 1 65 ? -5.329 29.329 -3.954 1.00 0.00 65 LEU A CA 2
ATOM 2814 C C . LEU A 1 65 ? -4.938 29.924 -2.605 1.00 0.00 65 LEU A C 2
ATOM 2815 O O . LEU A 1 65 ? -5.408 29.466 -1.564 1.00 0.00 65 LEU A O 2
ATOM 2831 N N . ARG A 1 66 ? -4.077 30.938 -2.622 1.00 0.00 66 ARG A N 2
ATOM 2832 C CA . ARG A 1 66 ? -3.640 31.567 -1.379 1.00 0.00 66 ARG A CA 2
ATOM 2833 C C . ARG A 1 66 ? -4.832 32.109 -0.593 1.00 0.00 66 ARG A C 2
ATOM 2834 O O . ARG A 1 66 ? -5.018 31.777 0.579 1.00 0.00 66 ARG A O 2
ATOM 2855 N N . MET A 1 67 ? -5.641 32.937 -1.251 1.00 0.00 67 MET A N 2
ATOM 2856 C CA . MET A 1 67 ? -6.821 33.517 -0.614 1.00 0.00 67 MET A CA 2
ATOM 2857 C C . MET A 1 67 ? -7.799 32.433 -0.172 1.00 0.00 67 MET A C 2
ATOM 2858 O O . MET A 1 67 ? -8.314 32.463 0.947 1.00 0.00 67 MET A O 2
ATOM 2872 N N . MET A 1 68 ? -8.058 31.489 -1.068 1.00 0.00 68 MET A N 2
ATOM 2873 C CA . MET A 1 68 ? -8.990 30.405 -0.790 1.00 0.00 68 MET A CA 2
ATOM 2874 C C . MET A 1 68 ? -8.515 29.542 0.377 1.00 0.00 68 MET A C 2
ATOM 2875 O O . MET A 1 68 ? -9.315 29.151 1.222 1.00 0.00 68 MET A O 2
ATOM 2889 N N . MET A 1 69 ? -7.219 29.246 0.421 1.00 0.00 69 MET A N 2
ATOM 2890 C CA . MET A 1 69 ? -6.678 28.423 1.500 1.00 0.00 69 MET A CA 2
ATOM 2891 C C . MET A 1 69 ? -7.111 28.969 2.859 1.00 0.00 69 MET A C 2
ATOM 2892 O O . MET A 1 69 ? -7.731 28.261 3.654 1.00 0.00 69 MET A O 2
ATOM 2906 N N . ARG A 1 70 ? -6.786 30.233 3.114 1.00 0.00 70 ARG A N 2
ATOM 2907 C CA . ARG A 1 70 ? -7.151 30.873 4.374 1.00 0.00 70 ARG A CA 2
ATOM 2908 C C . ARG A 1 70 ? -8.669 30.896 4.559 1.00 0.00 70 ARG A C 2
ATOM 2909 O O . ARG A 1 70 ? -9.177 30.626 5.649 1.00 0.00 70 ARG A O 2
ATOM 2930 N N . MET A 1 71 ? -9.383 31.231 3.485 1.00 0.00 71 MET A N 2
ATOM 2931 C CA . MET A 1 71 ? -10.839 31.304 3.523 1.00 0.00 71 MET A CA 2
ATOM 2932 C C . MET A 1 71 ? -11.448 29.940 3.816 1.00 0.00 71 MET A C 2
ATOM 2933 O O . MET A 1 71 ? -12.467 29.838 4.499 1.00 0.00 71 MET A O 2
ATOM 2947 N N . MET A 1 72 ? -10.827 28.892 3.282 1.00 0.00 72 MET A N 2
ATOM 2948 C CA . MET A 1 72 ? -11.332 27.543 3.483 1.00 0.00 72 MET A CA 2
ATOM 2949 C C . MET A 1 72 ? -11.455 27.219 4.967 1.00 0.00 72 MET A C 2
ATOM 2950 O O . MET A 1 72 ? -12.516 26.804 5.433 1.00 0.00 72 MET A O 2
ATOM 2964 N N . GLN A 1 73 ? -10.368 27.419 5.704 1.00 0.00 73 GLN A N 2
ATOM 2965 C CA . GLN A 1 73 ? -10.369 27.150 7.137 1.00 0.00 73 GLN A CA 2
ATOM 2966 C C . GLN A 1 73 ? -11.420 28.000 7.839 1.00 0.00 73 GLN A C 2
ATOM 2967 O O . GLN A 1 73 ? -12.129 27.528 8.722 1.00 0.00 73 GLN A O 2
ATOM 2981 N N . GLN A 1 74 ? -11.508 29.263 7.435 1.00 0.00 74 GLN A N 2
ATOM 2982 C CA . GLN A 1 74 ? -12.468 30.186 8.028 1.00 0.00 74 GLN A CA 2
ATOM 2983 C C . GLN A 1 74 ? -13.906 29.704 7.841 1.00 0.00 74 GLN A C 2
ATOM 2984 O O . GLN A 1 74 ? -14.741 29.866 8.733 1.00 0.00 74 GLN A O 2
ATOM 2998 N N . LYS A 1 75 ? -14.198 29.133 6.680 1.00 0.00 75 LYS A N 2
ATOM 2999 C CA . LYS A 1 75 ? -15.549 28.662 6.393 1.00 0.00 75 LYS A CA 2
ATOM 3000 C C . LYS A 1 75 ? -16.020 27.673 7.455 1.00 0.00 75 LYS A C 2
ATOM 3001 O O . LYS A 1 75 ? -17.158 27.746 7.923 1.00 0.00 75 LYS A O 2
ATOM 3020 N N . GLU A 1 76 ? -15.140 26.754 7.833 1.00 0.00 76 GLU A N 2
ATOM 3021 C CA . GLU A 1 76 ? -15.477 25.755 8.847 1.00 0.00 76 GLU A CA 2
ATOM 3022 C C . GLU A 1 76 ? -14.223 25.019 9.318 1.00 0.00 76 GLU A C 2
ATOM 3023 O O . GLU A 1 76 ? -14.068 23.824 9.059 1.00 0.00 76 GLU A O 2
ATOM 3035 N N . MET A 1 77 ? -13.326 25.731 9.992 1.00 0.00 77 MET A N 2
ATOM 3036 C CA . MET A 1 77 ? -12.089 25.117 10.472 1.00 0.00 77 MET A CA 2
ATOM 3037 C C . MET A 1 77 ? -12.385 23.904 11.354 1.00 0.00 77 MET A C 2
ATOM 3038 O O . MET A 1 77 ? -12.529 24.030 12.571 1.00 0.00 77 MET A O 2
ATOM 3052 N N . GLN A 1 78 ? -12.447 22.726 10.737 1.00 0.00 78 GLN A N 2
ATOM 3053 C CA . GLN A 1 78 ? -12.693 21.492 11.484 1.00 0.00 78 GLN A CA 2
ATOM 3054 C C . GLN A 1 78 ? -11.601 21.314 12.534 1.00 0.00 78 GLN A C 2
ATOM 3055 O O . GLN A 1 78 ? -10.462 21.730 12.315 1.00 0.00 78 GLN A O 2
ATOM 3069 N N . PRO A 1 79 ? -11.901 20.710 13.656 1.00 0.00 79 PRO A N 2
ATOM 3070 C CA . PRO A 1 79 ? -10.901 20.491 14.720 1.00 0.00 79 PRO A CA 2
ATOM 3071 C C . PRO A 1 79 ? -10.212 19.148 14.547 1.00 0.00 79 PRO A C 2
ATOM 3072 O O . PRO A 1 79 ? -10.818 18.096 14.739 1.00 0.00 79 PRO A O 2
ATOM 3083 N N . ARG A 1 80 ? -8.945 19.208 14.187 1.00 0.00 80 ARG A N 2
ATOM 3084 C CA . ARG A 1 80 ? -8.143 18.010 13.983 1.00 0.00 80 ARG A CA 2
ATOM 3085 C C . ARG A 1 80 ? -6.704 18.404 13.680 1.00 0.00 80 ARG A C 2
ATOM 3086 O O . ARG A 1 80 ? -6.459 19.221 12.791 1.00 0.00 80 ARG A O 2
ATOM 3107 N N . GLY A 1 81 ? -5.755 17.841 14.419 1.00 0.00 81 GLY A N 2
ATOM 3108 C CA . GLY A 1 81 ? -4.355 18.179 14.200 1.00 0.00 81 GLY A CA 2
ATOM 3109 C C . GLY A 1 81 ? -3.682 17.255 13.185 1.00 0.00 81 GLY A C 2
ATOM 3110 O O . GLY A 1 81 ? -3.392 17.663 12.065 1.00 0.00 81 GLY A O 2
ATOM 3114 N N . GLU A 1 82 ? -3.415 16.022 13.603 1.00 0.00 82 GLU A N 2
ATOM 3115 C CA . GLU A 1 82 ? -2.738 15.046 12.745 1.00 0.00 82 GLU A CA 2
ATOM 3116 C C . GLU A 1 82 ? -3.515 14.709 11.468 1.00 0.00 82 GLU A C 2
ATOM 3117 O O . GLU A 1 82 ? -2.925 14.613 10.392 1.00 0.00 82 GLU A O 2
ATOM 3129 N N . GLN A 1 83 ? -4.822 14.488 11.591 1.00 0.00 83 GLN A N 2
ATOM 3130 C CA . GLN A 1 83 ? -5.631 14.111 10.430 1.00 0.00 83 GLN A CA 2
ATOM 3131 C C . GLN A 1 83 ? -5.599 15.171 9.329 1.00 0.00 83 GLN A C 2
ATOM 3132 O O . GLN A 1 83 ? -5.100 14.918 8.231 1.00 0.00 83 GLN A O 2
ATOM 3146 N N . MET A 1 84 ? -6.139 16.350 9.623 1.00 0.00 84 MET A N 2
ATOM 3147 C CA . MET A 1 84 ? -6.173 17.433 8.643 1.00 0.00 84 MET A CA 2
ATOM 3148 C C . MET A 1 84 ? -4.769 17.864 8.218 1.00 0.00 84 MET A C 2
ATOM 3149 O O . MET A 1 84 ? -4.574 18.301 7.085 1.00 0.00 84 MET A O 2
ATOM 3163 N N . ARG A 1 85 ? -3.795 17.746 9.120 1.00 0.00 85 ARG A N 2
ATOM 3164 C CA . ARG A 1 85 ? -2.425 18.137 8.788 1.00 0.00 85 ARG A CA 2
ATOM 3165 C C . ARG A 1 85 ? -1.990 17.465 7.490 1.00 0.00 85 ARG A C 2
ATOM 3166 O O . ARG A 1 85 ? -1.418 18.107 6.609 1.00 0.00 85 ARG A O 2
ATOM 3187 N N . ARG A 1 86 ? -2.287 16.174 7.369 1.00 0.00 86 ARG A N 2
ATOM 3188 C CA . ARG A 1 86 ? -1.946 15.429 6.162 1.00 0.00 86 ARG A CA 2
ATOM 3189 C C . ARG A 1 86 ? -2.630 16.056 4.950 1.00 0.00 86 ARG A C 2
ATOM 3190 O O . ARG A 1 86 ? -2.051 16.138 3.865 1.00 0.00 86 ARG A O 2
ATOM 3211 N N . MET A 1 87 ? -3.873 16.493 5.154 1.00 0.00 87 MET A N 2
ATOM 3212 C CA . MET A 1 87 ? -4.657 17.111 4.089 1.00 0.00 87 MET A CA 2
ATOM 3213 C C . MET A 1 87 ? -3.924 18.301 3.477 1.00 0.00 87 MET A C 2
ATOM 3214 O O . MET A 1 87 ? -4.081 18.585 2.290 1.00 0.00 87 MET A O 2
ATOM 3228 N N . MET A 1 88 ? -3.143 19.009 4.292 1.00 0.00 88 MET A N 2
ATOM 3229 C CA . MET A 1 88 ? -2.418 20.177 3.804 1.00 0.00 88 MET A CA 2
ATOM 3230 C C . MET A 1 88 ? -1.672 19.845 2.517 1.00 0.00 88 MET A C 2
ATOM 3231 O O . MET A 1 88 ? -1.824 20.533 1.507 1.00 0.00 88 MET A O 2
ATOM 3245 N N . ARG A 1 89 ? -0.887 18.774 2.554 1.00 0.00 89 ARG A N 2
ATOM 3246 C CA . ARG A 1 89 ? -0.146 18.346 1.373 1.00 0.00 89 ARG A CA 2
ATOM 3247 C C . ARG A 1 89 ? -1.118 18.019 0.243 1.00 0.00 89 ARG A C 2
ATOM 3248 O O . ARG A 1 89 ? -0.901 18.394 -0.909 1.00 0.00 89 ARG A O 2
ATOM 3269 N N . LEU A 1 90 ? -2.197 17.323 0.597 1.00 0.00 90 LEU A N 2
ATOM 3270 C CA . LEU A 1 90 ? -3.221 16.943 -0.369 1.00 0.00 90 LEU A CA 2
ATOM 3271 C C . LEU A 1 90 ? -3.861 18.176 -0.999 1.00 0.00 90 LEU A C 2
ATOM 3272 O O . LEU A 1 90 ? -4.164 18.187 -2.193 1.00 0.00 90 LEU A O 2
ATOM 3288 N N . ALA A 1 91 ? -4.072 19.209 -0.185 1.00 0.00 91 ALA A N 2
ATOM 3289 C CA . ALA A 1 91 ? -4.686 20.440 -0.669 1.00 0.00 91 ALA A CA 2
ATOM 3290 C C . ALA A 1 91 ? -3.925 20.983 -1.873 1.00 0.00 91 ALA A C 2
ATOM 3291 O O . ALA A 1 91 ? -4.501 21.169 -2.938 1.00 0.00 91 ALA A O 2
ATOM 3298 N N . GLU A 1 92 ? -2.629 21.225 -1.691 1.00 0.00 92 GLU A N 2
ATOM 3299 C CA . GLU A 1 92 ? -1.784 21.737 -2.771 1.00 0.00 92 GLU A CA 2
ATOM 3300 C C . GLU A 1 92 ? -1.757 20.771 -3.956 1.00 0.00 92 GLU A C 2
ATOM 3301 O O . GLU A 1 92 ? -1.608 21.190 -5.102 1.00 0.00 92 GLU A O 2
ATOM 3313 N N . ASN A 1 93 ? -1.879 19.478 -3.668 1.00 0.00 93 ASN A N 2
ATOM 3314 C CA . ASN A 1 93 ? -1.845 18.460 -4.718 1.00 0.00 93 ASN A CA 2
ATOM 3315 C C . ASN A 1 93 ? -3.089 18.527 -5.602 1.00 0.00 93 ASN A C 2
ATOM 3316 O O . ASN A 1 93 ? -3.018 18.259 -6.801 1.00 0.00 93 ASN A O 2
ATOM 3327 N N . ILE A 1 94 ? -4.227 18.881 -5.006 1.00 0.00 94 ILE A N 2
ATOM 3328 C CA . ILE A 1 94 ? -5.478 18.970 -5.758 1.00 0.00 94 ILE A CA 2
ATOM 3329 C C . ILE A 1 94 ? -5.309 19.853 -7.003 1.00 0.00 94 ILE A C 2
ATOM 3330 O O . ILE A 1 94 ? -5.563 19.404 -8.119 1.00 0.00 94 ILE A O 2
ATOM 3346 N N . PRO A 1 95 ? -4.889 21.083 -6.836 1.00 0.00 95 PRO A N 2
ATOM 3347 C CA . PRO A 1 95 ? -4.683 22.031 -7.975 1.00 0.00 95 PRO A CA 2
ATOM 3348 C C . PRO A 1 95 ? -3.492 21.656 -8.860 1.00 0.00 95 PRO A C 2
ATOM 3349 O O . PRO A 1 95 ? -3.446 22.030 -10.030 1.00 0.00 95 PRO A O 2
ATOM 3360 N N . SER A 1 96 ? -2.540 20.911 -8.298 1.00 0.00 96 SER A N 2
ATOM 3361 C CA . SER A 1 96 ? -1.358 20.487 -9.047 1.00 0.00 96 SER A CA 2
ATOM 3362 C C . SER A 1 96 ? -1.793 19.654 -10.224 1.00 0.00 96 SER A C 2
ATOM 3363 O O . SER A 1 96 ? -1.233 19.723 -11.320 1.00 0.00 96 SER A O 2
ATOM 3371 N N . ARG A 1 97 ? -2.810 18.865 -9.955 1.00 0.00 97 ARG A N 2
ATOM 3372 C CA . ARG A 1 97 ? -3.390 17.979 -10.930 1.00 0.00 97 ARG A CA 2
ATOM 3373 C C . ARG A 1 97 ? -3.827 18.720 -12.194 1.00 0.00 97 ARG A C 2
ATOM 3374 O O . ARG A 1 97 ? -3.627 18.225 -13.304 1.00 0.00 97 ARG A O 2
ATOM 3395 N N . CYS A 1 98 ? -4.408 19.909 -12.030 1.00 0.00 98 CYS A N 2
ATOM 3396 C CA . CYS A 1 98 ? -4.844 20.696 -13.175 1.00 0.00 98 CYS A CA 2
ATOM 3397 C C . CYS A 1 98 ? -3.868 21.818 -13.436 1.00 0.00 98 CYS A C 2
ATOM 3398 O O . CYS A 1 98 ? -3.999 22.536 -14.428 1.00 0.00 98 CYS A O 2
ATOM 3405 N N . ASN A 1 99 ? -2.909 21.997 -12.530 1.00 0.00 99 ASN A N 2
ATOM 3406 C CA . ASN A 1 99 ? -1.965 23.077 -12.700 1.00 0.00 99 ASN A CA 2
ATOM 3407 C C . ASN A 1 99 ? -1.293 22.997 -14.036 1.00 0.00 99 ASN A C 2
ATOM 3408 O O . ASN A 1 99 ? -1.224 21.949 -14.680 1.00 0.00 99 ASN A O 2
ATOM 3419 N N . LEU A 1 100 ? -0.897 24.162 -14.469 1.00 0.00 100 LEU A N 2
ATOM 3420 C CA . LEU A 1 100 ? -0.325 24.336 -15.775 1.00 0.00 100 LEU A CA 2
ATOM 3421 C C . LEU A 1 100 ? 0.739 25.431 -15.755 1.00 0.00 100 LEU A C 2
ATOM 3422 O O . LEU A 1 100 ? 0.589 26.436 -15.061 1.00 0.00 100 LEU A O 2
ATOM 3438 N N . SER A 1 101 ? 1.816 25.207 -16.511 1.00 0.00 101 SER A N 2
ATOM 3439 C CA . SER A 1 101 ? 2.936 26.148 -16.588 1.00 0.00 101 SER A CA 2
ATOM 3440 C C . SER A 1 101 ? 2.462 27.595 -16.465 1.00 0.00 101 SER A C 2
ATOM 3441 O O . SER A 1 101 ? 2.031 28.206 -17.444 1.00 0.00 101 SER A O 2
ATOM 3449 N N . PRO A 1 102 ? 2.537 28.144 -15.279 1.00 0.00 102 PRO A N 2
ATOM 3450 C CA . PRO A 1 102 ? 2.120 29.544 -14.993 1.00 0.00 102 PRO A CA 2
ATOM 3451 C C . PRO A 1 102 ? 3.211 30.538 -15.384 1.00 0.00 102 PRO A C 2
ATOM 3452 O O . PRO A 1 102 ? 4.395 30.285 -15.155 1.00 0.00 102 PRO A O 2
ATOM 3463 N N . MET A 1 103 ? 2.816 31.659 -15.982 1.00 0.00 103 MET A N 2
ATOM 3464 C CA . MET A 1 103 ? 3.792 32.659 -16.405 1.00 0.00 103 MET A CA 2
ATOM 3465 C C . MET A 1 103 ? 4.307 33.466 -15.216 1.00 0.00 103 MET A C 2
ATOM 3466 O O . MET A 1 103 ? 5.506 33.467 -14.936 1.00 0.00 103 MET A O 2
ATOM 3480 N N . ARG A 1 104 ? 3.400 34.149 -14.516 1.00 0.00 104 ARG A N 2
ATOM 3481 C CA . ARG A 1 104 ? 3.791 34.951 -13.358 1.00 0.00 104 ARG A CA 2
ATOM 3482 C C . ARG A 1 104 ? 2.657 35.065 -12.342 1.00 0.00 104 ARG A C 2
ATOM 3483 O O . ARG A 1 104 ? 1.495 35.236 -12.716 1.00 0.00 104 ARG A O 2
ATOM 3504 N N . CYS A 1 105 ? 3.008 35.007 -11.058 1.00 0.00 105 CYS A N 2
ATOM 3505 C CA . CYS A 1 105 ? 2.023 35.145 -9.986 1.00 0.00 105 CYS A CA 2
ATOM 3506 C C . CYS A 1 105 ? 2.029 36.588 -9.469 1.00 0.00 105 CYS A C 2
ATOM 3507 O O . CYS A 1 105 ? 3.000 37.017 -8.844 1.00 0.00 105 CYS A O 2
ATOM 3514 N N . PRO A 1 106 ? 0.984 37.344 -9.719 1.00 0.00 106 PRO A N 2
ATOM 3515 C CA . PRO A 1 106 ? 0.888 38.770 -9.270 1.00 0.00 106 PRO A CA 2
ATOM 3516 C C . PRO A 1 106 ? 0.925 38.931 -7.757 1.00 0.00 106 PRO A C 2
ATOM 3517 O O . PRO A 1 106 ? 0.742 40.033 -7.241 1.00 0.00 106 PRO A O 2
ATOM 3528 N N . MET A 1 107 ? 1.156 37.842 -7.052 1.00 0.00 107 MET A N 2
ATOM 3529 C CA . MET A 1 107 ? 1.204 37.892 -5.604 1.00 0.00 107 MET A CA 2
ATOM 3530 C C . MET A 1 107 ? 2.512 38.500 -5.154 1.00 0.00 107 MET A C 2
ATOM 3531 O O . MET A 1 107 ? 3.530 37.818 -5.022 1.00 0.00 107 MET A O 2
ATOM 3545 N N . GLY A 1 108 ? 2.463 39.791 -4.931 1.00 0.00 108 GLY A N 2
ATOM 3546 C CA . GLY A 1 108 ? 3.629 40.529 -4.499 1.00 0.00 108 GLY A CA 2
ATOM 3547 C C . GLY A 1 108 ? 4.569 40.787 -5.670 1.00 0.00 108 GLY A C 2
ATOM 3548 O O . GLY A 1 108 ? 5.774 40.957 -5.486 1.00 0.00 108 GLY A O 2
ATOM 3552 N N . GLY A 1 109 ? 3.998 40.820 -6.875 1.00 0.00 109 GLY A N 2
ATOM 3553 C CA . GLY A 1 109 ? 4.778 41.065 -8.086 1.00 0.00 109 GLY A CA 2
ATOM 3554 C C . GLY A 1 109 ? 6.087 40.282 -8.072 1.00 0.00 109 GLY A C 2
ATOM 3555 O O . GLY A 1 109 ? 7.170 40.869 -8.064 1.00 0.00 109 GLY A O 2
ATOM 3559 N N . SER A 1 110 ? 5.980 38.954 -8.066 1.00 0.00 110 SER A N 2
ATOM 3560 C CA . SER A 1 110 ? 7.163 38.098 -8.047 1.00 0.00 110 SER A CA 2
ATOM 3561 C C . SER A 1 110 ? 8.104 38.447 -9.198 1.00 0.00 110 SER A C 2
ATOM 3562 O O . SER A 1 110 ? 7.661 38.848 -10.275 1.00 0.00 110 SER A O 2
ATOM 3570 N N . ILE A 1 111 ? 9.402 38.291 -8.961 1.00 0.00 111 ILE A N 2
ATOM 3571 C CA . ILE A 1 111 ? 10.402 38.592 -9.982 1.00 0.00 111 ILE A CA 2
ATOM 3572 C C . ILE A 1 111 ? 10.763 37.328 -10.758 1.00 0.00 111 ILE A C 2
ATOM 3573 O O . ILE A 1 111 ? 10.330 37.141 -11.896 1.00 0.00 111 ILE A O 2
ATOM 3589 N N . ALA A 1 112 ? 11.540 36.456 -10.120 1.00 0.00 112 ALA A N 2
ATOM 3590 C CA . ALA A 1 112 ? 11.942 35.200 -10.724 1.00 0.00 112 ALA A CA 2
ATOM 3591 C C . ALA A 1 112 ? 10.740 34.311 -10.842 1.00 0.00 112 ALA A C 2
ATOM 3592 O O . ALA A 1 112 ? 9.608 34.758 -10.638 1.00 0.00 112 ALA A O 2
ATOM 3599 N N . GLY A 1 113 ? 10.969 33.041 -11.116 1.00 0.00 113 GLY A N 2
ATOM 3600 C CA . GLY A 1 113 ? 9.853 32.148 -11.177 1.00 0.00 113 GLY A CA 2
ATOM 3601 C C . GLY A 1 113 ? 9.410 31.871 -9.755 1.00 0.00 113 GLY A C 2
ATOM 3602 O O . GLY A 1 113 ? 9.993 31.043 -9.053 1.00 0.00 113 GLY A O 2
ATOM 3606 N N . PHE A 1 114 ? 8.395 32.615 -9.338 1.00 0.00 114 PHE A N 2
ATOM 3607 C CA . PHE A 1 114 ? 7.860 32.515 -7.982 1.00 0.00 114 PHE A CA 2
ATOM 3608 C C . PHE A 1 114 ? 7.838 31.063 -7.493 1.00 0.00 114 PHE A C 2
ATOM 3609 O O . PHE A 1 114 ? 8.143 30.847 -6.331 1.00 0.00 114 PHE A O 2
ATOM 3627 N N . GLU A 1 1 ? 1.713 44.174 -6.846 1.00 0.00 1 GLU A N 3
ATOM 3628 C CA . GLU A 1 1 ? 0.489 43.449 -7.289 1.00 0.00 1 GLU A CA 3
ATOM 3629 C C . GLU A 1 1 ? -0.162 44.217 -8.437 1.00 0.00 1 GLU A C 3
ATOM 3630 O O . GLU A 1 1 ? -0.400 45.422 -8.333 1.00 0.00 1 GLU A O 3
ATOM 3644 N N . ALA A 1 2 ? -0.446 43.513 -9.531 1.00 0.00 2 ALA A N 3
ATOM 3645 C CA . ALA A 1 2 ? -1.068 44.137 -10.696 1.00 0.00 2 ALA A CA 3
ATOM 3646 C C . ALA A 1 2 ? -2.475 44.628 -10.362 1.00 0.00 2 ALA A C 3
ATOM 3647 O O . ALA A 1 2 ? -3.204 43.986 -9.608 1.00 0.00 2 ALA A O 3
ATOM 3654 N N . GLU A 1 3 ? -2.843 45.772 -10.932 1.00 0.00 3 GLU A N 3
ATOM 3655 C CA . GLU A 1 3 ? -4.164 46.350 -10.694 1.00 0.00 3 GLU A CA 3
ATOM 3656 C C . GLU A 1 3 ? -5.267 45.428 -11.211 1.00 0.00 3 GLU A C 3
ATOM 3657 O O . GLU A 1 3 ? -6.388 45.441 -10.698 1.00 0.00 3 GLU A O 3
ATOM 3669 N N . ALA A 1 4 ? -4.944 44.634 -12.229 1.00 0.00 4 ALA A N 3
ATOM 3670 C CA . ALA A 1 4 ? -5.917 43.713 -12.811 1.00 0.00 4 ALA A CA 3
ATOM 3671 C C . ALA A 1 4 ? -6.281 42.617 -11.823 1.00 0.00 4 ALA A C 3
ATOM 3672 O O . ALA A 1 4 ? -7.234 41.864 -12.033 1.00 0.00 4 ALA A O 3
ATOM 3679 N N . GLN A 1 5 ? -5.524 42.550 -10.741 1.00 0.00 5 GLN A N 3
ATOM 3680 C CA . GLN A 1 5 ? -5.763 41.565 -9.699 1.00 0.00 5 GLN A CA 3
ATOM 3681 C C . GLN A 1 5 ? -7.220 41.610 -9.241 1.00 0.00 5 GLN A C 3
ATOM 3682 O O . GLN A 1 5 ? -7.801 40.585 -8.887 1.00 0.00 5 GLN A O 3
ATOM 3696 N N . GLU A 1 6 ? -7.797 42.810 -9.245 1.00 0.00 6 GLU A N 3
ATOM 3697 C CA . GLU A 1 6 ? -9.183 42.991 -8.821 1.00 0.00 6 GLU A CA 3
ATOM 3698 C C . GLU A 1 6 ? -10.108 41.996 -9.523 1.00 0.00 6 GLU A C 3
ATOM 3699 O O . GLU A 1 6 ? -11.042 41.474 -8.914 1.00 0.00 6 GLU A O 3
ATOM 3711 N N . GLU A 1 7 ? -9.828 41.722 -10.798 1.00 0.00 7 GLU A N 3
ATOM 3712 C CA . GLU A 1 7 ? -10.627 40.770 -11.557 1.00 0.00 7 GLU A CA 3
ATOM 3713 C C . GLU A 1 7 ? -10.661 39.447 -10.818 1.00 0.00 7 GLU A C 3
ATOM 3714 O O . GLU A 1 7 ? -11.701 38.795 -10.716 1.00 0.00 7 GLU A O 3
ATOM 3726 N N . CYS A 1 8 ? -9.498 39.059 -10.306 1.00 0.00 8 CYS A N 3
ATOM 3727 C CA . CYS A 1 8 ? -9.370 37.809 -9.583 1.00 0.00 8 CYS A CA 3
ATOM 3728 C C . CYS A 1 8 ? -10.220 37.812 -8.320 1.00 0.00 8 CYS A C 3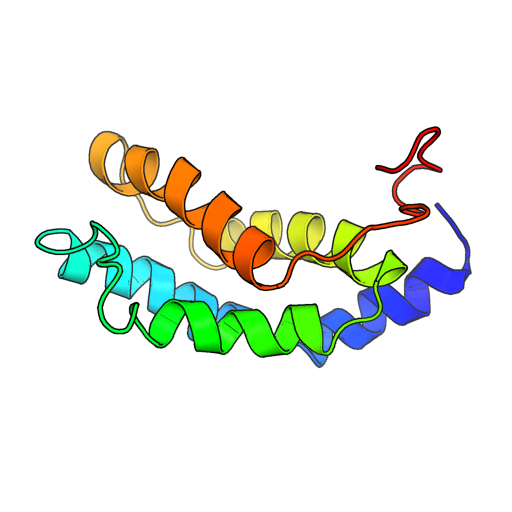
ATOM 3729 O O . CYS A 1 8 ? -10.965 36.866 -8.069 1.00 0.00 8 CYS A O 3
ATOM 3736 N N . ARG A 1 9 ? -10.113 38.880 -7.531 1.00 0.00 9 ARG A N 3
ATOM 3737 C CA . ARG A 1 9 ? -10.890 38.977 -6.301 1.00 0.00 9 ARG A CA 3
ATOM 3738 C C . ARG A 1 9 ? -12.368 38.777 -6.605 1.00 0.00 9 ARG A C 3
ATOM 3739 O O . ARG A 1 9 ? -13.036 37.958 -5.977 1.00 0.00 9 ARG A O 3
ATOM 3760 N N . GLU A 1 10 ? -12.864 39.514 -7.596 1.00 0.00 10 GLU A N 3
ATOM 3761 C CA . GLU A 1 10 ? -14.259 39.398 -8.003 1.00 0.00 10 GLU A CA 3
ATOM 3762 C C . GLU A 1 10 ? -14.545 37.985 -8.503 1.00 0.00 10 GLU A C 3
ATOM 3763 O O . GLU A 1 10 ? -15.582 37.399 -8.190 1.00 0.00 10 GLU A O 3
ATOM 3775 N N . GLN A 1 11 ? -13.615 37.457 -9.291 1.00 0.00 11 GLN A N 3
ATOM 3776 C CA . GLN A 1 11 ? -13.753 36.120 -9.854 1.00 0.00 11 GLN A CA 3
ATOM 3777 C C . GLN A 1 11 ? -13.924 35.072 -8.756 1.00 0.00 11 GLN A C 3
ATOM 3778 O O . GLN A 1 11 ? -14.735 34.156 -8.884 1.00 0.00 11 GLN A O 3
ATOM 3792 N N . MET A 1 12 ? -13.151 35.209 -7.681 1.00 0.00 12 MET A N 3
ATOM 3793 C CA . MET A 1 12 ? -13.220 34.259 -6.572 1.00 0.00 12 MET A CA 3
ATOM 3794 C C . MET A 1 12 ? -14.646 34.110 -6.038 1.00 0.00 12 MET A C 3
ATOM 3795 O O . MET A 1 12 ? -15.078 32.999 -5.731 1.00 0.00 12 MET A O 3
ATOM 3809 N N . GLN A 1 13 ? -15.376 35.221 -5.925 1.00 0.00 13 GLN A N 3
ATOM 3810 C CA . GLN A 1 13 ? -16.747 35.158 -5.419 1.00 0.00 13 GLN A CA 3
ATOM 3811 C C . GLN A 1 13 ? -17.608 34.266 -6.304 1.00 0.00 13 GLN A C 3
ATOM 3812 O O . GLN A 1 13 ? -18.283 33.367 -5.812 1.00 0.00 13 GLN A O 3
ATOM 3826 N N . ARG A 1 14 ? -17.563 34.506 -7.613 1.00 0.00 14 ARG A N 3
ATOM 3827 C CA . ARG A 1 14 ? -18.315 33.709 -8.557 1.00 0.00 14 ARG A CA 3
ATOM 3828 C C . ARG A 1 14 ? -17.869 32.271 -8.435 1.00 0.00 14 ARG A C 3
ATOM 3829 O O . ARG A 1 14 ? -18.682 31.349 -8.370 1.00 0.00 14 ARG A O 3
ATOM 3850 N N . GLN A 1 15 ? -16.550 32.104 -8.384 1.00 0.00 15 GLN A N 3
ATOM 3851 C CA . GLN A 1 15 ? -15.968 30.793 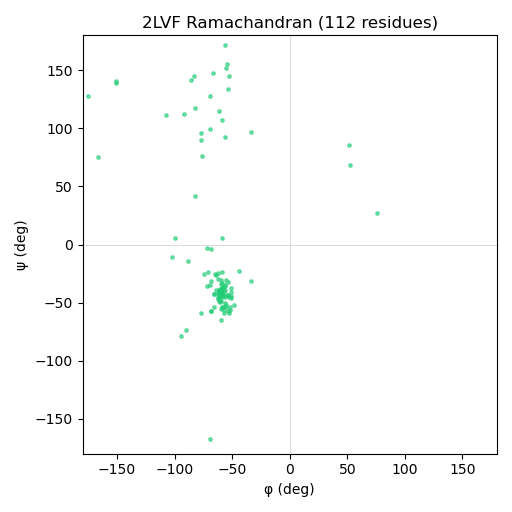-8.247 1.00 0.00 15 GLN A CA 3
ATOM 3852 C C . GLN A 1 15 ? -16.092 30.345 -6.799 1.00 0.00 15 GLN A C 3
ATOM 3853 O O . GLN A 1 15 ? -15.133 30.389 -6.027 1.00 0.00 15 GLN A O 3
ATOM 3867 N N . GLN A 1 16 ? -17.294 29.925 -6.448 1.00 0.00 16 GLN A N 3
ATOM 3868 C CA . GLN A 1 16 ? -17.590 29.470 -5.092 1.00 0.00 16 GLN A CA 3
ATOM 3869 C C . GLN A 1 16 ? -17.141 28.025 -4.895 1.00 0.00 16 GLN A C 3
ATOM 3870 O O . GLN A 1 16 ? -17.780 27.253 -4.178 1.00 0.00 16 GLN A O 3
ATOM 3884 N N . MET A 1 17 ? -16.031 27.674 -5.538 1.00 0.00 17 MET A N 3
ATOM 3885 C CA . MET A 1 17 ? -15.485 26.323 -5.435 1.00 0.00 17 MET A CA 3
ATOM 3886 C C . MET A 1 17 ? -15.006 26.029 -4.014 1.00 0.00 17 MET A C 3
ATOM 3887 O O . MET A 1 17 ? -14.910 24.869 -3.614 1.00 0.00 17 MET A O 3
ATOM 3901 N N . LEU A 1 18 ? -14.693 27.084 -3.266 1.00 0.00 18 LEU A N 3
ATOM 3902 C CA . LEU A 1 18 ? -14.204 26.923 -1.898 1.00 0.00 18 LEU A CA 3
ATOM 3903 C C . LEU A 1 18 ? -15.239 26.195 -1.033 1.00 0.00 18 LEU A C 3
ATOM 3904 O O . LEU A 1 18 ? -14.876 25.504 -0.082 1.00 0.00 18 LEU A O 3
ATOM 3920 N N . SER A 1 19 ? -16.522 26.343 -1.371 1.00 0.00 19 SER A N 3
ATOM 3921 C CA . SER A 1 19 ? -17.581 25.676 -0.618 1.00 0.00 19 SER A CA 3
ATOM 3922 C C . SER A 1 19 ? -17.492 24.170 -0.830 1.00 0.00 19 SER A C 3
ATOM 3923 O O . SER A 1 19 ? -17.499 23.388 0.125 1.00 0.00 19 SER A O 3
ATOM 3931 N N . HIS A 1 20 ? -17.373 23.776 -2.097 1.00 0.00 20 HIS A N 3
ATOM 3932 C CA . HIS A 1 20 ? -17.244 22.368 -2.443 1.00 0.00 20 HIS A CA 3
ATOM 3933 C C . HIS A 1 20 ? -15.924 21.870 -1.889 1.00 0.00 20 HIS A C 3
ATOM 3934 O O . HIS A 1 20 ? -15.802 20.734 -1.430 1.00 0.00 20 HIS A O 3
ATOM 3948 N N . CYS A 1 21 ? -14.943 22.766 -1.921 1.00 0.00 21 CYS A N 3
ATOM 3949 C CA . CYS A 1 21 ? -13.622 22.473 -1.408 1.00 0.00 21 CYS A CA 3
ATOM 3950 C C . CYS A 1 21 ? -13.711 22.166 0.083 1.00 0.00 21 CYS A C 3
ATOM 3951 O O . CYS A 1 21 ? -13.171 21.166 0.555 1.00 0.00 21 CYS A O 3
ATOM 3958 N N . ARG A 1 22 ? -14.418 23.024 0.820 1.00 0.00 22 ARG A N 3
ATOM 3959 C CA . ARG A 1 22 ? -14.592 22.815 2.253 1.00 0.00 22 ARG A CA 3
ATOM 3960 C C . ARG A 1 22 ? -15.208 21.444 2.486 1.00 0.00 22 ARG A C 3
ATOM 3961 O O . ARG A 1 22 ? -14.765 20.685 3.354 1.00 0.00 22 ARG A O 3
ATOM 3982 N N . MET A 1 23 ? -16.220 21.120 1.679 1.00 0.00 23 MET A N 3
ATOM 3983 C CA . MET A 1 23 ? -16.871 19.823 1.783 1.00 0.00 23 MET A CA 3
ATOM 3984 C C . MET A 1 23 ? -15.825 18.728 1.613 1.00 0.00 23 MET A C 3
ATOM 3985 O O . MET A 1 23 ? -15.830 17.731 2.332 1.00 0.00 23 MET A O 3
ATOM 3999 N N . TYR A 1 24 ? -14.913 18.945 0.662 1.00 0.00 24 TYR A N 3
ATOM 4000 C CA . TYR A 1 24 ? -13.839 17.992 0.407 1.00 0.00 24 TYR A CA 3
ATOM 4001 C C . TYR A 1 24 ? -13.012 17.790 1.675 1.00 0.00 24 TYR A C 3
ATOM 4002 O O . TYR A 1 24 ? -12.682 16.662 2.034 1.00 0.00 24 TYR A O 3
ATOM 4020 N N . MET A 1 25 ? -12.685 18.890 2.350 1.00 0.00 25 MET A N 3
ATOM 4021 C CA . MET A 1 25 ? -11.901 18.811 3.579 1.00 0.00 25 MET A CA 3
ATOM 4022 C C . MET A 1 25 ? -12.595 17.894 4.579 1.00 0.00 25 MET A C 3
ATOM 4023 O O . MET A 1 25 ? -12.007 16.924 5.065 1.00 0.00 25 MET A O 3
ATOM 4037 N N . ARG A 1 26 ? -13.861 18.202 4.866 1.00 0.00 26 ARG A N 3
ATOM 4038 C CA . ARG A 1 26 ? -14.640 17.392 5.796 1.00 0.00 26 ARG A CA 3
ATOM 4039 C C . ARG A 1 26 ? -14.681 15.957 5.294 1.00 0.00 26 ARG A C 3
ATOM 4040 O O . ARG A 1 26 ? -14.499 14.999 6.057 1.00 0.00 26 ARG A O 3
ATOM 4061 N N . GLN A 1 27 ? -14.891 15.824 3.991 1.00 0.00 27 GLN A N 3
ATOM 4062 C CA . GLN A 1 27 ? -14.927 14.526 3.363 1.00 0.00 27 GLN A CA 3
ATOM 4063 C C . GLN A 1 27 ? -13.621 13.800 3.633 1.00 0.00 27 GLN A C 3
ATOM 4064 O O . GLN A 1 27 ? -13.596 12.598 3.891 1.00 0.00 27 GLN A O 3
ATOM 4078 N N . GLN A 1 28 ? -12.531 14.534 3.601 1.00 0.00 28 GLN A N 3
ATOM 4079 C CA . GLN A 1 28 ? -11.256 13.923 3.862 1.00 0.00 28 GLN A CA 3
ATOM 4080 C C . GLN A 1 28 ? -11.222 13.394 5.287 1.00 0.00 28 GLN A C 3
ATOM 4081 O O . GLN A 1 28 ? -10.635 12.345 5.558 1.00 0.00 28 GLN A O 3
ATOM 4095 N N . MET A 1 29 ? -11.855 14.138 6.197 1.00 0.00 29 MET A N 3
ATOM 4096 C CA . MET A 1 29 ? -11.885 13.737 7.598 1.00 0.00 29 MET A CA 3
ATOM 4097 C C . MET A 1 29 ? -12.514 12.355 7.716 1.00 0.00 29 MET A C 3
ATOM 4098 O O . MET A 1 29 ? -11.945 11.458 8.338 1.00 0.00 29 MET A O 3
ATOM 4112 N N . GLU A 1 30 ? -13.680 12.179 7.091 1.00 0.00 30 GLU A N 3
ATOM 4113 C CA . GLU A 1 30 ? -14.346 10.876 7.119 1.00 0.00 30 GLU A CA 3
ATOM 4114 C C . GLU A 1 30 ? -13.511 9.838 6.368 1.00 0.00 30 GLU A C 3
ATOM 4115 O O . GLU A 1 30 ? -13.350 8.704 6.820 1.00 0.00 30 GLU A O 3
ATOM 4127 N N . GLU A 1 31 ? -12.986 10.250 5.215 1.00 0.00 31 GLU A N 3
ATOM 4128 C CA . GLU A 1 31 ? -12.160 9.380 4.376 1.00 0.00 31 GLU A CA 3
ATOM 4129 C C . GLU A 1 31 ? -10.818 9.059 5.029 1.00 0.00 31 GLU A C 3
ATOM 4130 O O . GLU A 1 31 ? -10.023 8.319 4.461 1.00 0.00 31 GLU A O 3
ATOM 4142 N N . SER A 1 32 ? -10.560 9.642 6.198 1.00 0.00 32 SER A N 3
ATOM 4143 C CA . SER A 1 32 ? -9.291 9.430 6.901 1.00 0.00 32 SER A CA 3
ATOM 4144 C C . SER A 1 32 ? -8.731 8.022 6.668 1.00 0.00 32 SER A C 3
ATOM 4145 O O . SER A 1 32 ? -7.586 7.863 6.264 1.00 0.00 32 SER A O 3
ATOM 4153 N N . THR A 1 33 ? -9.535 7.004 6.920 1.00 0.00 33 THR A N 3
ATOM 4154 C CA . THR A 1 33 ? -9.080 5.626 6.729 1.00 0.00 33 THR A CA 3
ATOM 4155 C C . THR A 1 33 ? -8.595 5.401 5.293 1.00 0.00 33 THR A C 3
ATOM 4156 O O . THR A 1 33 ? -7.612 4.696 5.062 1.00 0.00 33 THR A O 3
ATOM 4167 N N . TYR A 1 34 ? -9.305 5.995 4.340 1.00 0.00 34 TYR A N 3
ATOM 4168 C CA . TYR A 1 34 ? -8.977 5.856 2.920 1.00 0.00 34 TYR A CA 3
ATOM 4169 C C . TYR A 1 34 ? -8.169 7.046 2.384 1.00 0.00 34 TYR A C 3
ATOM 4170 O O . TYR A 1 34 ? -7.934 7.131 1.178 1.00 0.00 34 TYR A O 3
ATOM 4188 N N . GLN A 1 35 ? -7.786 7.984 3.262 1.00 0.00 35 GLN A N 3
ATOM 4189 C CA . GLN A 1 35 ? -7.047 9.182 2.828 1.00 0.00 35 GLN A CA 3
ATOM 4190 C C . GLN A 1 35 ? -6.097 8.900 1.673 1.00 0.00 35 GLN A C 3
ATOM 4191 O O . GLN A 1 35 ? -5.926 9.743 0.792 1.00 0.00 35 GLN A O 3
ATOM 4205 N N . THR A 1 36 ? -5.470 7.726 1.674 1.00 0.00 36 THR A N 3
ATOM 4206 C CA . THR A 1 36 ? -4.537 7.397 0.606 1.00 0.00 36 THR A CA 3
ATOM 4207 C C . THR A 1 36 ? -5.269 7.391 -0.731 1.00 0.00 36 THR A C 3
ATOM 4208 O O . THR A 1 36 ? -6.045 6.481 -1.028 1.00 0.00 36 THR A O 3
ATOM 4219 N N . MET A 1 37 ? -5.014 8.425 -1.526 1.00 0.00 37 MET A N 3
ATOM 4220 C CA . MET A 1 37 ? -5.644 8.558 -2.835 1.00 0.00 37 MET A CA 3
ATOM 4221 C C . MET A 1 37 ? -5.177 7.451 -3.782 1.00 0.00 37 MET A C 3
ATOM 4222 O O . MET A 1 37 ? -3.994 7.373 -4.112 1.00 0.00 37 MET A O 3
ATOM 4236 N N . PRO A 1 38 ? -6.076 6.607 -4.227 1.00 0.00 38 PRO A N 3
ATOM 4237 C CA . PRO A 1 38 ? -5.740 5.496 -5.161 1.00 0.00 38 PRO A CA 3
ATOM 4238 C C . PRO A 1 38 ? -5.665 5.978 -6.606 1.00 0.00 38 PRO A C 3
ATOM 4239 O O . PRO A 1 38 ? -6.501 6.768 -7.050 1.00 0.00 38 PRO A O 3
ATOM 4250 N N . ARG A 1 39 ? -4.665 5.497 -7.335 1.00 0.00 39 ARG A N 3
ATOM 4251 C CA . ARG A 1 39 ? -4.499 5.884 -8.734 1.00 0.00 39 ARG A CA 3
ATOM 4252 C C . ARG A 1 39 ? -5.692 5.418 -9.546 1.00 0.00 39 ARG A C 3
ATOM 4253 O O . ARG A 1 39 ? -6.147 6.109 -10.458 1.00 0.00 39 ARG A O 3
ATOM 4274 N N . ARG A 1 40 ? -6.183 4.225 -9.215 1.00 0.00 40 ARG A N 3
ATOM 4275 C CA . ARG A 1 40 ? -7.312 3.659 -9.930 1.00 0.00 40 ARG A CA 3
ATOM 4276 C C . ARG A 1 40 ? -8.526 4.552 -9.780 1.00 0.00 40 ARG A C 3
ATOM 4277 O O . ARG A 1 40 ? -9.218 4.533 -8.761 1.00 0.00 40 ARG A O 3
ATOM 4298 N N . GLY A 1 41 ? -8.762 5.331 -10.820 1.00 0.00 41 GLY A N 3
ATOM 4299 C CA . GLY A 1 41 ? -9.893 6.255 -10.847 1.00 0.00 41 GLY A CA 3
ATOM 4300 C C . GLY A 1 41 ? -9.891 7.161 -9.617 1.00 0.00 41 GLY A C 3
ATOM 4301 O O . GLY A 1 41 ? -10.560 6.872 -8.625 1.00 0.00 41 GLY A O 3
ATOM 4305 N N . MET A 1 42 ? -9.135 8.254 -9.694 1.00 0.00 42 MET A N 3
ATOM 4306 C CA . MET A 1 42 ? -9.049 9.199 -8.582 1.00 0.00 42 MET A CA 3
ATOM 4307 C C . MET A 1 42 ? -10.437 9.705 -8.194 1.00 0.00 42 MET A C 3
ATOM 4308 O O . MET A 1 42 ? -11.401 9.543 -8.945 1.00 0.00 42 MET A O 3
ATOM 4322 N N . GLU A 1 43 ? -10.534 10.312 -7.012 1.00 0.00 43 GLU A N 3
ATOM 4323 C CA . GLU A 1 43 ? -11.810 10.830 -6.530 1.00 0.00 43 GLU A CA 3
ATOM 4324 C C . GLU A 1 43 ? -12.251 12.034 -7.364 1.00 0.00 43 GLU A C 3
ATOM 4325 O O . GLU A 1 43 ? -11.535 13.033 -7.451 1.00 0.00 43 GLU A O 3
ATOM 4337 N N . PRO A 1 44 ? -13.409 11.955 -7.977 1.00 0.00 44 PRO A N 3
ATOM 4338 C CA . PRO A 1 44 ? -13.949 13.062 -8.822 1.00 0.00 44 PRO A CA 3
ATOM 4339 C C . PRO A 1 44 ? -14.273 14.307 -8.000 1.00 0.00 44 PRO A C 3
ATOM 4340 O O . PRO A 1 44 ? -14.273 15.423 -8.522 1.00 0.00 44 PRO A O 3
ATOM 4351 N N . HIS A 1 45 ? -14.549 14.104 -6.714 1.00 0.00 45 HIS A N 3
ATOM 4352 C CA . HIS A 1 45 ? -14.874 15.216 -5.824 1.00 0.00 45 HIS A CA 3
ATOM 4353 C C . HIS A 1 45 ? -13.792 16.288 -5.899 1.00 0.00 45 HIS A C 3
ATOM 4354 O O . HIS A 1 45 ? -14.089 17.481 -5.982 1.00 0.00 45 HIS A O 3
ATOM 4368 N N . MET A 1 46 ? -12.536 15.849 -5.872 1.00 0.00 46 MET A N 3
ATOM 4369 C CA . MET A 1 46 ? -11.408 16.772 -5.940 1.00 0.00 46 MET A CA 3
ATOM 4370 C C . MET A 1 46 ? -11.378 17.475 -7.294 1.00 0.00 46 MET A C 3
ATOM 4371 O O . MET A 1 46 ? -11.084 18.668 -7.380 1.00 0.00 46 MET A O 3
ATOM 4385 N N . SER A 1 47 ? -11.680 16.718 -8.347 1.00 0.00 47 SER A N 3
ATOM 4386 C CA . SER A 1 47 ? -11.685 17.258 -9.704 1.00 0.00 47 SER A CA 3
ATOM 4387 C C . SER A 1 47 ? -12.650 18.435 -9.827 1.00 0.00 47 SER A C 3
ATOM 4388 O O . SER A 1 47 ? -12.378 19.392 -10.552 1.00 0.00 47 SER A O 3
ATOM 4396 N N . GLU A 1 48 ? -13.778 18.354 -9.124 1.00 0.00 48 GLU A N 3
ATOM 4397 C CA . GLU A 1 48 ? -14.777 19.418 -9.177 1.00 0.00 48 GLU A CA 3
ATOM 4398 C C . GLU A 1 48 ? -14.178 20.748 -8.727 1.00 0.00 48 GLU A C 3
ATOM 4399 O O . GLU A 1 48 ? -14.334 21.767 -9.402 1.00 0.00 48 GLU A O 3
ATOM 4411 N N . CYS A 1 49 ? -13.486 20.730 -7.590 1.00 0.00 49 CYS A N 3
ATOM 4412 C CA . CYS A 1 49 ? -12.863 21.943 -7.070 1.00 0.00 49 CYS A CA 3
ATOM 4413 C C . CYS A 1 49 ? -11.708 22.371 -7.972 1.00 0.00 49 CYS A C 3
ATOM 4414 O O . CYS A 1 49 ? -11.623 23.529 -8.378 1.00 0.00 49 CYS A O 3
ATOM 4421 N N . CYS A 1 50 ? -10.824 21.421 -8.278 1.00 0.00 50 CYS A N 3
ATOM 4422 C CA . CYS A 1 50 ? -9.664 21.687 -9.130 1.00 0.00 50 CYS A CA 3
ATOM 4423 C C . CYS A 1 50 ? -10.075 22.313 -10.461 1.00 0.00 50 CYS A C 3
ATOM 4424 O O . CYS A 1 50 ? -9.349 23.137 -11.018 1.00 0.00 50 CYS A O 3
ATOM 4431 N N . GLU A 1 51 ? -11.227 21.899 -10.977 1.00 0.00 51 GLU A N 3
ATOM 4432 C CA . GLU A 1 51 ? -11.708 22.412 -12.256 1.00 0.00 51 GLU A CA 3
ATOM 4433 C C . GLU A 1 51 ? -11.862 23.931 -12.223 1.00 0.00 51 GLU A C 3
ATOM 4434 O O . GLU A 1 51 ? -11.578 24.610 -13.209 1.00 0.00 51 GLU A O 3
ATOM 4446 N N . GLN A 1 52 ? -12.328 24.460 -11.092 1.00 0.00 52 GLN A N 3
ATOM 4447 C CA . GLN A 1 52 ? -12.527 25.902 -10.963 1.00 0.00 52 GLN A CA 3
ATOM 4448 C C . GLN A 1 52 ? -11.221 26.665 -11.206 1.00 0.00 52 GLN A C 3
ATOM 4449 O O . GLN A 1 52 ? -11.177 27.580 -12.027 1.00 0.00 52 GLN A O 3
ATOM 4463 N N . LEU A 1 53 ? -10.158 26.269 -10.501 1.00 0.00 53 LEU A N 3
ATOM 4464 C CA . LEU A 1 53 ? -8.848 26.913 -10.668 1.00 0.00 53 LEU A CA 3
ATOM 4465 C C . LEU A 1 53 ? -8.427 26.768 -12.109 1.00 0.00 53 LEU A C 3
ATOM 4466 O O . LEU A 1 53 ? -8.038 27.722 -12.783 1.00 0.00 53 LEU A O 3
ATOM 4482 N N . GLU A 1 54 ? -8.536 25.533 -12.547 1.00 0.00 54 GLU A N 3
ATOM 4483 C CA . GLU A 1 54 ? -8.209 25.137 -13.893 1.00 0.00 54 GLU A CA 3
ATOM 4484 C C . GLU A 1 54 ? -8.946 26.006 -14.914 1.00 0.00 54 GLU A C 3
ATOM 4485 O O . GLU A 1 54 ? -8.429 26.277 -15.998 1.00 0.00 54 GLU A O 3
ATOM 4497 N N . GLY A 1 55 ? -10.147 26.452 -14.549 1.00 0.00 55 GLY A N 3
ATOM 4498 C CA . GLY A 1 55 ? -10.943 27.307 -15.428 1.00 0.00 55 GLY A CA 3
ATOM 4499 C C . GLY A 1 55 ? -10.766 28.781 -15.062 1.00 0.00 55 GLY A C 3
ATOM 4500 O O . GLY A 1 55 ? -11.249 29.668 -15.765 1.00 0.00 55 GLY A O 3
ATOM 4504 N N . MET A 1 56 ? -10.073 29.029 -13.950 1.00 0.00 56 MET A N 3
ATOM 4505 C CA . MET A 1 56 ? -9.831 30.393 -13.480 1.00 0.00 56 MET A CA 3
ATOM 4506 C C . MET A 1 56 ? -8.590 30.989 -14.139 1.00 0.00 56 MET A C 3
ATOM 4507 O O . MET A 1 56 ? -7.657 30.266 -14.494 1.00 0.00 56 MET A O 3
ATOM 4521 N N . ASP A 1 57 ? -8.588 32.315 -14.298 1.00 0.00 57 ASP A N 3
ATOM 4522 C CA . ASP A 1 57 ? -7.457 33.008 -14.913 1.00 0.00 57 ASP A CA 3
ATOM 4523 C C . ASP A 1 57 ? -6.151 32.635 -14.212 1.00 0.00 57 ASP A C 3
ATOM 4524 O O . ASP A 1 57 ? -6.128 32.421 -13.000 1.00 0.00 57 ASP A O 3
ATOM 4533 N N . GLU A 1 58 ? -5.070 32.548 -14.984 1.00 0.00 58 GLU A N 3
ATOM 4534 C CA . GLU A 1 58 ? -3.768 32.190 -14.426 1.00 0.00 58 GLU A CA 3
ATOM 4535 C C . GLU A 1 58 ? -3.370 33.114 -13.279 1.00 0.00 58 GLU A C 3
ATOM 4536 O O . GLU A 1 58 ? -3.082 32.655 -12.173 1.00 0.00 58 GLU A O 3
ATOM 4548 N N . SER A 1 59 ? -3.349 34.415 -13.548 1.00 0.00 59 SER A N 3
ATOM 4549 C CA . SER A 1 59 ? -2.979 35.391 -12.528 1.00 0.00 59 SER A CA 3
ATOM 4550 C C . SER A 1 59 ? -3.865 35.230 -11.302 1.00 0.00 59 SER A C 3
ATOM 4551 O O . SER A 1 59 ? -3.426 35.420 -10.167 1.00 0.00 59 SER A O 3
ATOM 4559 N N . CYS A 1 60 ? -5.115 34.877 -11.555 1.00 0.00 60 CYS A N 3
ATOM 4560 C CA . CYS A 1 60 ? -6.091 34.686 -10.490 1.00 0.00 60 CYS A CA 3
ATOM 4561 C C . CYS A 1 60 ? -5.839 33.380 -9.748 1.00 0.00 60 CYS A C 3
ATOM 4562 O O . CYS A 1 60 ? -6.217 33.235 -8.585 1.00 0.00 60 CYS A O 3
ATOM 4569 N N . ARG A 1 61 ? -5.213 32.430 -10.433 1.00 0.00 61 ARG A N 3
ATOM 4570 C CA . ARG A 1 61 ? -4.927 31.132 -9.838 1.00 0.00 61 ARG A CA 3
ATOM 4571 C C . ARG A 1 61 ? -3.979 31.279 -8.651 1.00 0.00 61 ARG A C 3
ATOM 4572 O O . ARG A 1 61 ? -4.177 30.652 -7.609 1.00 0.00 61 ARG A O 3
ATOM 4593 N N . CYS A 1 62 ? -2.949 32.112 -8.811 1.00 0.00 62 CYS A N 3
ATOM 4594 C CA . CYS A 1 62 ? -1.983 32.326 -7.738 1.00 0.00 62 CYS A CA 3
ATOM 4595 C C . CYS A 1 62 ? -2.679 32.881 -6.496 1.00 0.00 62 CYS A C 3
ATOM 4596 O O . CYS A 1 62 ? -2.655 32.266 -5.429 1.00 0.00 62 CYS A O 3
ATOM 4603 N N . GLU A 1 63 ? -3.302 34.048 -6.653 1.00 0.00 63 GLU A N 3
ATOM 4604 C CA . GLU A 1 63 ? -4.015 34.698 -5.556 1.00 0.00 63 GLU A CA 3
ATOM 4605 C C . GLU A 1 63 ? -5.146 33.819 -5.025 1.00 0.00 63 GLU A C 3
ATOM 4606 O O . GLU A 1 63 ? -5.445 33.833 -3.830 1.00 0.00 63 GLU A O 3
ATOM 4618 N N . GLY A 1 64 ? -5.787 33.083 -5.928 1.00 0.00 64 GLY A N 3
ATOM 4619 C CA . GLY A 1 64 ? -6.907 32.224 -5.557 1.00 0.00 64 GLY A CA 3
ATOM 4620 C C . GLY A 1 64 ? -6.570 31.319 -4.378 1.00 0.00 64 GLY A C 3
ATOM 4621 O O . GLY A 1 64 ? -7.200 31.406 -3.325 1.00 0.00 64 GLY A O 3
ATOM 4625 N N . LEU A 1 65 ? -5.586 30.446 -4.562 1.00 0.00 65 LEU A N 3
ATOM 4626 C CA . LEU A 1 65 ? -5.188 29.521 -3.503 1.00 0.00 65 LEU A CA 3
ATOM 4627 C C . LEU A 1 65 ? -4.782 30.257 -2.229 1.00 0.00 65 LEU A C 3
ATOM 4628 O O . LEU A 1 65 ? -5.121 29.824 -1.127 1.00 0.00 65 LEU A O 3
ATOM 4644 N N . ARG A 1 66 ? -4.058 31.365 -2.376 1.00 0.00 66 ARG A N 3
ATOM 4645 C CA . ARG A 1 66 ? -3.624 32.134 -1.210 1.00 0.00 66 ARG A CA 3
ATOM 4646 C C . ARG A 1 66 ? -4.828 32.540 -0.362 1.00 0.00 66 ARG A C 3
ATOM 4647 O O . ARG A 1 66 ? -4.943 32.146 0.800 1.00 0.00 66 ARG A O 3
ATOM 4668 N N . MET A 1 67 ? -5.730 33.315 -0.960 1.00 0.00 67 MET A N 3
ATOM 4669 C CA . MET A 1 67 ? -6.937 33.759 -0.268 1.00 0.00 67 MET A CA 3
ATOM 4670 C C . MET A 1 67 ? -7.790 32.566 0.155 1.00 0.00 67 MET A C 3
ATOM 4671 O O . MET A 1 67 ? -8.332 32.532 1.261 1.00 0.00 67 MET A O 3
ATOM 4685 N N . MET A 1 68 ? -7.912 31.602 -0.748 1.00 0.00 68 MET A N 3
ATOM 4686 C CA . MET A 1 68 ? -8.711 30.409 -0.502 1.00 0.00 68 MET A CA 3
ATOM 4687 C C . MET A 1 68 ? -8.235 29.656 0.737 1.00 0.00 68 MET A C 3
ATOM 4688 O O . MET A 1 68 ? -9.049 29.151 1.506 1.00 0.00 68 MET A O 3
ATOM 4702 N N . MET A 1 69 ? -6.921 29.577 0.927 1.00 0.00 69 MET A N 3
ATOM 4703 C CA . MET A 1 69 ? -6.372 28.869 2.081 1.00 0.00 69 MET A CA 3
ATOM 4704 C C . MET A 1 69 ? -7.058 29.321 3.371 1.00 0.00 69 MET A C 3
ATOM 4705 O O . MET A 1 69 ? -7.704 28.523 4.053 1.00 0.00 69 MET A O 3
ATOM 4719 N N . ARG A 1 70 ? -6.915 30.602 3.695 1.00 0.00 70 ARG A N 3
ATOM 4720 C CA . ARG A 1 70 ? -7.523 31.158 4.901 1.00 0.00 70 ARG A CA 3
ATOM 4721 C C . ARG A 1 70 ? -9.047 31.014 4.873 1.00 0.00 70 ARG A C 3
ATOM 4722 O O . ARG A 1 70 ? -9.667 30.690 5.887 1.00 0.00 70 ARG A O 3
ATOM 4743 N N . MET A 1 71 ? -9.641 31.273 3.708 1.00 0.00 71 MET A N 3
ATOM 4744 C CA . MET A 1 71 ? -11.088 31.190 3.552 1.00 0.00 71 MET A CA 3
ATOM 4745 C C . MET A 1 71 ? -11.585 29.774 3.802 1.00 0.00 71 MET A C 3
ATOM 4746 O O . MET A 1 71 ? -12.653 29.575 4.382 1.00 0.00 71 MET A O 3
ATOM 4760 N N . MET A 1 72 ? -10.814 28.794 3.348 1.00 0.00 72 MET A N 3
ATOM 4761 C CA . MET A 1 72 ? -11.199 27.402 3.518 1.00 0.00 72 MET A CA 3
ATOM 4762 C C . MET A 1 72 ? -11.415 27.066 4.989 1.00 0.00 72 MET A C 3
ATOM 4763 O O . MET A 1 72 ? -12.474 26.565 5.369 1.00 0.00 72 MET A O 3
ATOM 4777 N N . GLN A 1 73 ? -10.410 27.350 5.809 1.00 0.00 73 GLN A N 3
ATOM 4778 C CA . GLN A 1 73 ? -10.503 27.077 7.238 1.00 0.00 73 GLN A CA 3
ATOM 4779 C C . GLN A 1 73 ? -11.673 27.835 7.855 1.00 0.00 73 GLN A C 3
ATOM 4780 O O . GLN A 1 73 ? -12.409 27.299 8.681 1.00 0.00 73 GLN A O 3
ATOM 4794 N N . GLN A 1 74 ? -11.833 29.086 7.447 1.00 0.00 74 GLN A N 3
ATOM 4795 C CA . GLN A 1 74 ? -12.908 29.922 7.964 1.00 0.00 74 GLN A CA 3
ATOM 4796 C C . GLN A 1 74 ? -14.285 29.328 7.667 1.00 0.00 74 GLN A C 3
ATOM 4797 O O . GLN A 1 74 ? -15.189 29.393 8.502 1.00 0.00 74 GLN A O 3
ATOM 4811 N N . LYS A 1 75 ? -14.450 28.772 6.474 1.00 0.00 75 LYS A N 3
ATOM 4812 C CA . LYS A 1 75 ? -15.737 28.207 6.083 1.00 0.00 75 LYS A CA 3
ATOM 4813 C C . LYS A 1 75 ? -16.193 27.139 7.075 1.00 0.00 75 LYS A C 3
ATOM 4814 O O . LYS A 1 75 ? -17.352 27.127 7.493 1.00 0.00 75 LYS A O 3
ATOM 4833 N N . GLU A 1 76 ? -15.280 26.252 7.450 1.00 0.00 76 GLU A N 3
ATOM 4834 C CA . GLU A 1 76 ? -15.609 25.187 8.400 1.00 0.00 76 GLU A CA 3
ATOM 4835 C C . GLU A 1 76 ? -14.348 24.477 8.894 1.00 0.00 76 GLU A C 3
ATOM 4836 O O . GLU A 1 76 ? -14.145 23.296 8.607 1.00 0.00 76 GLU A O 3
ATOM 4848 N N . MET A 1 77 ? -13.500 25.191 9.629 1.00 0.00 77 MET A N 3
ATOM 4849 C CA . MET A 1 77 ? -12.267 24.595 10.141 1.00 0.00 77 MET A CA 3
ATOM 4850 C C . MET A 1 77 ? -12.565 23.353 10.982 1.00 0.00 77 MET A C 3
ATOM 4851 O O . MET A 1 77 ? -12.775 23.452 12.192 1.00 0.00 77 MET A O 3
ATOM 4865 N N . GLN A 1 78 ? -12.558 22.183 10.343 1.00 0.00 78 GLN A N 3
ATOM 4866 C CA . GLN A 1 78 ? -12.801 20.932 11.059 1.00 0.00 78 GLN A CA 3
ATOM 4867 C C . GLN A 1 78 ? -11.795 20.800 12.200 1.00 0.00 78 GLN A C 3
ATOM 4868 O O . GLN A 1 78 ? -10.664 21.272 12.081 1.00 0.00 78 GLN A O 3
ATOM 4882 N N . PRO A 1 79 ? -12.163 20.185 13.299 1.00 0.00 79 PRO A N 3
ATOM 4883 C CA . PRO A 1 79 ? -11.250 20.023 14.447 1.00 0.00 79 PRO A CA 3
ATOM 4884 C C . PRO A 1 79 ? -10.516 18.692 14.402 1.00 0.00 79 PRO A C 3
ATOM 4885 O O . PRO A 1 79 ? -11.095 17.630 14.640 1.00 0.00 79 PRO A O 3
ATOM 4896 N N . ARG A 1 80 ? -9.234 18.776 14.120 1.00 0.00 80 ARG A N 3
ATOM 4897 C CA . ARG A 1 80 ? -8.372 17.606 14.065 1.00 0.00 80 ARG A CA 3
ATOM 4898 C C . ARG A 1 80 ? -6.943 18.058 13.787 1.00 0.00 80 ARG A C 3
ATOM 4899 O O . ARG A 1 80 ? -6.725 18.950 12.966 1.00 0.00 80 ARG A O 3
ATOM 4920 N N . GLY A 1 81 ? -5.971 17.472 14.478 1.00 0.00 81 GLY A N 3
ATOM 4921 C CA . GLY A 1 81 ? -4.583 17.876 14.284 1.00 0.00 81 GLY A CA 3
ATOM 4922 C C . GLY A 1 81 ? -3.881 17.079 13.186 1.00 0.00 81 GLY A C 3
ATOM 4923 O O . GLY A 1 81 ? -3.599 17.607 12.112 1.00 0.00 81 GLY A O 3
ATOM 4927 N N . GLU A 1 82 ? -3.577 15.819 13.478 1.00 0.00 82 GLU A N 3
ATOM 4928 C CA . GLU A 1 82 ? -2.867 14.957 12.530 1.00 0.00 82 GLU A CA 3
ATOM 4929 C C . GLU A 1 82 ? -3.616 14.767 11.207 1.00 0.00 82 GLU A C 3
ATOM 4930 O O . GLU A 1 82 ? -2.996 14.740 10.145 1.00 0.00 82 GLU A O 3
ATOM 4942 N N . GLN A 1 83 ? -4.932 14.597 11.273 1.00 0.00 83 GLN A N 3
ATOM 4943 C CA . GLN A 1 83 ? -5.720 14.364 10.060 1.00 0.00 83 GLN A CA 3
ATOM 4944 C C . GLN A 1 83 ? -5.601 15.514 9.059 1.00 0.00 83 GLN A C 3
ATOM 4945 O O . GLN A 1 83 ? -5.074 15.335 7.960 1.00 0.00 83 GLN A O 3
ATOM 4959 N N . MET A 1 84 ? -6.102 16.686 9.440 1.00 0.00 84 MET A N 3
ATOM 4960 C CA . MET A 1 84 ? -6.052 17.850 8.559 1.00 0.00 84 MET A CA 3
ATOM 4961 C C . MET A 1 84 ? -4.618 18.259 8.237 1.00 0.00 84 MET A C 3
ATOM 4962 O O . MET A 1 84 ? -4.335 18.710 7.126 1.00 0.00 84 MET A O 3
ATOM 4976 N N . ARG A 1 85 ? -3.715 18.109 9.207 1.00 0.00 85 ARG A N 3
ATOM 4977 C CA . ARG A 1 85 ? -2.318 18.478 8.989 1.00 0.00 85 ARG A CA 3
ATOM 4978 C C . ARG A 1 85 ? -1.787 17.802 7.730 1.00 0.00 85 ARG A C 3
ATOM 4979 O O . ARG A 1 85 ? -1.239 18.459 6.844 1.00 0.00 85 ARG A O 3
ATOM 5000 N N . ARG A 1 86 ? -1.977 16.490 7.646 1.00 0.00 86 ARG A N 3
ATOM 5001 C CA . ARG A 1 86 ? -1.538 15.739 6.477 1.00 0.00 86 ARG A CA 3
ATOM 5002 C C . ARG A 1 86 ? -2.249 16.249 5.228 1.00 0.00 86 ARG A C 3
ATOM 5003 O O . ARG A 1 86 ? -1.656 16.334 4.151 1.00 0.00 86 ARG A O 3
ATOM 5024 N N . MET A 1 87 ? -3.533 16.575 5.386 1.00 0.00 87 MET A N 3
ATOM 5025 C CA . MET A 1 87 ? -4.340 17.065 4.273 1.00 0.00 87 MET A CA 3
ATOM 5026 C C . MET A 1 87 ? -3.728 18.306 3.632 1.00 0.00 87 MET A C 3
ATOM 5027 O O . MET A 1 87 ? -3.939 18.555 2.448 1.00 0.00 87 MET A O 3
ATOM 5041 N N . MET A 1 88 ? -2.988 19.100 4.407 1.00 0.00 88 MET A N 3
ATOM 5042 C CA . MET A 1 88 ? -2.392 20.311 3.849 1.00 0.00 88 MET A CA 3
ATOM 5043 C C . MET A 1 88 ? -1.687 19.976 2.539 1.00 0.00 88 MET A C 3
ATOM 5044 O O . MET A 1 88 ? -1.917 20.625 1.517 1.00 0.00 88 MET A O 3
ATOM 5058 N N . ARG A 1 89 ? -0.862 18.931 2.565 1.00 0.00 89 ARG A N 3
ATOM 5059 C CA . ARG A 1 89 ? -0.170 18.489 1.361 1.00 0.00 89 ARG A CA 3
ATOM 5060 C C . ARG A 1 89 ? -1.194 18.057 0.313 1.00 0.00 89 ARG A C 3
ATOM 5061 O O . ARG A 1 89 ? -1.056 18.352 -0.874 1.00 0.00 89 ARG A O 3
ATOM 5082 N N . LEU A 1 90 ? -2.226 17.354 0.785 1.00 0.00 90 LEU A N 3
ATOM 5083 C CA . LEU A 1 90 ? -3.297 16.865 -0.078 1.00 0.00 90 LEU A CA 3
ATOM 5084 C C . LEU A 1 90 ? -4.000 18.017 -0.789 1.00 0.00 90 LEU A C 3
ATOM 5085 O O . LEU A 1 90 ? -4.311 17.928 -1.978 1.00 0.00 90 LEU A O 3
ATOM 5101 N N . ALA A 1 91 ? -4.256 19.093 -0.052 1.00 0.00 91 ALA A N 3
ATOM 5102 C CA . ALA A 1 91 ? -4.932 20.251 -0.619 1.00 0.00 91 ALA A CA 3
ATOM 5103 C C . ALA A 1 91 ? -4.179 20.761 -1.841 1.00 0.00 91 ALA A C 3
ATOM 5104 O O . ALA A 1 91 ? -4.766 20.945 -2.901 1.00 0.00 91 ALA A O 3
ATOM 5111 N N . GLU A 1 92 ? -2.875 20.976 -1.680 1.00 0.00 92 GLU A N 3
ATOM 5112 C CA . GLU A 1 92 ? -2.031 21.450 -2.777 1.00 0.00 92 GLU A CA 3
ATOM 5113 C C . GLU A 1 92 ? -2.034 20.462 -3.943 1.00 0.00 92 GLU A C 3
ATOM 5114 O O . GLU A 1 92 ? -1.870 20.854 -5.100 1.00 0.00 92 GLU A O 3
ATOM 5126 N N . ASN A 1 93 ? -2.199 19.178 -3.632 1.00 0.00 93 ASN A N 3
ATOM 5127 C CA . ASN A 1 93 ? -2.198 18.143 -4.662 1.00 0.00 93 ASN A CA 3
ATOM 5128 C C . ASN A 1 93 ? -3.439 18.241 -5.548 1.00 0.00 93 ASN A C 3
ATOM 5129 O O . ASN A 1 93 ? -3.375 17.951 -6.743 1.00 0.00 93 ASN A O 3
ATOM 5140 N N . ILE A 1 94 ? -4.564 18.645 -4.962 1.00 0.00 94 ILE A N 3
ATOM 5141 C CA . ILE A 1 94 ? -5.808 18.770 -5.721 1.00 0.00 94 ILE A CA 3
ATOM 5142 C C . ILE A 1 94 ? -5.598 19.629 -6.975 1.00 0.00 94 ILE A C 3
ATOM 5143 O O . ILE A 1 94 ? -5.841 19.171 -8.089 1.00 0.00 94 ILE A O 3
ATOM 5159 N N . PRO A 1 95 ? -5.145 20.851 -6.818 1.00 0.00 95 PRO A N 3
ATOM 5160 C CA . PRO A 1 95 ? -4.888 21.774 -7.963 1.00 0.00 95 PRO A CA 3
ATOM 5161 C C . PRO A 1 95 ? -3.687 21.340 -8.804 1.00 0.00 95 PRO A C 3
ATOM 5162 O O . PRO A 1 95 ? -3.582 21.698 -9.975 1.00 0.00 95 PRO A O 3
ATOM 5173 N N . SER A 1 96 ? -2.793 20.560 -8.196 1.00 0.00 96 SER A N 3
ATOM 5174 C CA . SER A 1 96 ? -1.602 20.072 -8.888 1.00 0.00 96 SER A CA 3
ATOM 5175 C C . SER A 1 96 ? -2.029 19.242 -10.071 1.00 0.00 96 SER A C 3
ATOM 5176 O O . SER A 1 96 ? -1.426 19.270 -11.144 1.00 0.00 96 SER A O 3
ATOM 5184 N N . ARG A 1 97 ? -3.092 18.503 -9.831 1.00 0.00 97 ARG A N 3
ATOM 5185 C CA . ARG A 1 97 ? -3.673 17.632 -10.819 1.00 0.00 97 ARG A CA 3
ATOM 5186 C C . ARG A 1 97 ? -4.025 18.378 -12.106 1.00 0.00 97 ARG A C 3
ATOM 5187 O O . ARG A 1 97 ? -3.783 17.872 -13.203 1.00 0.00 97 ARG A O 3
ATOM 5208 N N . CYS A 1 98 ? -4.583 19.582 -11.974 1.00 0.00 98 CYS A N 3
ATOM 5209 C CA . CYS A 1 98 ? -4.941 20.376 -13.141 1.00 0.00 98 CYS A CA 3
ATOM 5210 C C . CYS A 1 98 ? -3.932 21.479 -13.350 1.00 0.00 98 CYS A C 3
ATOM 5211 O O . CYS A 1 98 ? -4.025 22.230 -14.322 1.00 0.00 98 CYS A O 3
ATOM 5218 N N . ASN A 1 99 ? -2.984 21.605 -12.424 1.00 0.00 99 ASN A N 3
ATOM 5219 C CA . ASN A 1 99 ? -2.009 22.663 -12.544 1.00 0.00 99 ASN A CA 3
ATOM 5220 C C . ASN A 1 99 ? -1.323 22.602 -13.876 1.00 0.00 99 ASN A C 3
ATOM 5221 O O . ASN A 1 99 ? -1.276 21.568 -14.545 1.00 0.00 99 ASN A O 3
ATOM 5232 N N . LEU A 1 100 ? -0.886 23.763 -14.279 1.00 0.00 100 LEU A N 3
ATOM 5233 C CA . LEU A 1 100 ? -0.293 23.944 -15.579 1.00 0.00 100 LEU A CA 3
ATOM 5234 C C . LEU A 1 100 ? 0.779 25.028 -15.534 1.00 0.00 100 LEU A C 3
ATOM 5235 O O . LEU A 1 100 ? 0.585 26.072 -14.915 1.00 0.00 100 LEU A O 3
ATOM 5251 N N . SER A 1 101 ? 1.907 24.759 -16.192 1.00 0.00 101 SER A N 3
ATOM 5252 C CA . SER A 1 101 ? 3.032 25.693 -16.236 1.00 0.00 101 SER A CA 3
ATOM 5253 C C . SER A 1 101 ? 2.552 27.124 -16.463 1.00 0.00 101 SER A C 3
ATOM 5254 O O . SER A 1 101 ? 2.293 27.530 -17.597 1.00 0.00 101 SER A O 3
ATOM 5262 N N . PRO A 1 102 ? 2.426 27.888 -15.408 1.00 0.00 102 PRO A N 3
ATOM 5263 C CA . PRO A 1 102 ? 1.966 29.301 -15.470 1.00 0.00 102 PRO A CA 3
ATOM 5264 C C . PRO A 1 102 ? 3.110 30.237 -15.851 1.00 0.00 102 PRO A C 3
ATOM 5265 O O . PRO A 1 102 ? 4.238 30.065 -15.390 1.00 0.00 102 PRO A O 3
ATOM 5276 N N . MET A 1 103 ? 2.820 31.216 -16.704 1.00 0.00 103 MET A N 3
ATOM 5277 C CA . MET A 1 103 ? 3.851 32.151 -17.143 1.00 0.00 103 MET A CA 3
ATOM 5278 C C . MET A 1 103 ? 4.336 33.020 -15.985 1.00 0.00 103 MET A C 3
ATOM 5279 O O . MET A 1 103 ? 5.523 33.017 -15.654 1.00 0.00 103 MET A O 3
ATOM 5293 N N . ARG A 1 104 ? 3.416 33.763 -15.371 1.00 0.00 104 ARG A N 3
ATOM 5294 C CA . ARG A 1 104 ? 3.773 34.633 -14.252 1.00 0.00 104 ARG A CA 3
ATOM 5295 C C . ARG A 1 104 ? 2.596 34.831 -13.301 1.00 0.00 104 ARG A C 3
ATOM 5296 O O . ARG A 1 104 ? 1.436 34.711 -13.696 1.00 0.00 104 ARG A O 3
ATOM 5317 N N . CYS A 1 105 ? 2.912 35.172 -12.052 1.00 0.00 105 CYS A N 3
ATOM 5318 C CA . CYS A 1 105 ? 1.888 35.431 -11.045 1.00 0.00 105 CYS A CA 3
ATOM 5319 C C . CYS A 1 105 ? 1.976 36.895 -10.605 1.00 0.00 105 CYS A C 3
ATOM 5320 O O . CYS A 1 105 ? 2.799 37.246 -9.757 1.00 0.00 105 CYS A O 3
ATOM 5327 N N . PRO A 1 106 ? 1.158 37.750 -11.173 1.00 0.00 106 PRO A N 3
ATOM 5328 C CA . PRO A 1 106 ? 1.145 39.213 -10.850 1.00 0.00 106 PRO A CA 3
ATOM 5329 C C . PRO A 1 106 ? 0.855 39.512 -9.393 1.00 0.00 106 PRO A C 3
ATOM 5330 O O . PRO A 1 106 ? 0.690 40.671 -9.014 1.00 0.00 106 PRO A O 3
ATOM 5341 N N . MET A 1 107 ? 0.786 38.478 -8.583 1.00 0.00 107 MET A N 3
ATOM 5342 C CA . MET A 1 107 ? 0.506 38.666 -7.179 1.00 0.00 107 MET A CA 3
ATOM 5343 C C . MET A 1 107 ? 1.728 39.186 -6.472 1.00 0.00 107 MET A C 3
ATOM 5344 O O . MET A 1 107 ? 2.674 38.454 -6.175 1.00 0.00 107 MET A O 3
ATOM 5358 N N . GLY A 1 108 ? 1.683 40.467 -6.224 1.00 0.00 108 GLY A N 3
ATOM 5359 C CA . GLY A 1 108 ? 2.768 41.159 -5.559 1.00 0.00 108 GLY A CA 3
ATOM 5360 C C . GLY A 1 108 ? 3.941 41.353 -6.512 1.00 0.00 108 GLY A C 3
ATOM 5361 O O . GLY A 1 108 ? 5.089 41.475 -6.084 1.00 0.00 108 GLY A O 3
ATOM 5365 N N . GLY A 1 109 ? 3.634 41.389 -7.808 1.00 0.00 109 GLY A N 3
ATOM 5366 C CA . GLY A 1 109 ? 4.660 41.579 -8.830 1.00 0.00 109 GLY A CA 3
ATOM 5367 C C . GLY A 1 109 ? 5.787 40.562 -8.682 1.00 0.00 109 GLY A C 3
ATOM 5368 O O . GLY A 1 109 ? 6.956 40.933 -8.576 1.00 0.00 109 GLY A O 3
ATOM 5372 N N . SER A 1 110 ? 5.428 39.279 -8.669 1.00 0.00 110 SER A N 3
ATOM 5373 C CA . SER A 1 110 ? 6.420 38.215 -8.528 1.00 0.00 110 SER A CA 3
ATOM 5374 C C . SER A 1 110 ? 7.506 38.342 -9.595 1.00 0.00 110 SER A C 3
ATOM 5375 O O . SER A 1 110 ? 7.243 38.797 -10.709 1.00 0.00 110 SER A O 3
ATOM 5383 N N . ILE A 1 111 ? 8.725 37.933 -9.247 1.00 0.00 111 ILE A N 3
ATOM 5384 C CA . ILE A 1 111 ? 9.846 37.999 -10.183 1.00 0.00 111 ILE A CA 3
ATOM 5385 C C . ILE A 1 111 ? 10.496 36.626 -10.324 1.00 0.00 111 ILE A C 3
ATOM 5386 O O . ILE A 1 111 ? 10.654 36.115 -11.434 1.00 0.00 111 ILE A O 3
ATOM 5402 N N . ALA A 1 112 ? 10.841 36.024 -9.188 1.00 0.00 112 ALA A N 3
ATOM 5403 C CA . ALA A 1 112 ? 11.436 34.701 -9.175 1.00 0.00 112 ALA A CA 3
ATOM 5404 C C . ALA A 1 112 ? 10.391 33.708 -9.592 1.00 0.00 112 ALA A C 3
ATOM 5405 O O . ALA A 1 112 ? 9.316 34.095 -10.057 1.00 0.00 112 ALA A O 3
ATOM 5412 N N . GLY A 1 113 ? 10.657 32.431 -9.387 1.00 0.00 113 GLY A N 3
ATOM 5413 C CA . GLY A 1 113 ? 9.645 31.472 -9.722 1.00 0.00 113 GLY A CA 3
ATOM 5414 C C . GLY A 1 113 ? 8.605 31.502 -8.619 1.00 0.00 113 GLY A C 3
ATOM 5415 O O . GLY A 1 113 ? 8.761 30.868 -7.576 1.00 0.00 113 GLY A O 3
ATOM 5419 N N . PHE A 1 114 ? 7.557 32.278 -8.866 1.00 0.00 114 PHE A N 3
ATOM 5420 C CA . PHE A 1 114 ? 6.474 32.451 -7.903 1.00 0.00 114 PHE A CA 3
ATOM 5421 C C . PHE A 1 114 ? 6.117 31.130 -7.218 1.00 0.00 114 PHE A C 3
ATOM 5422 O O . PHE A 1 114 ? 5.900 31.149 -6.018 1.00 0.00 114 PHE A O 3
ATOM 5440 N N . GLU A 1 1 ? 2.056 43.899 -6.264 1.00 0.00 1 GLU A N 4
ATOM 5441 C CA . GLU A 1 1 ? 0.831 43.170 -6.698 1.00 0.00 1 GLU A CA 4
ATOM 5442 C C . GLU A 1 1 ? 0.183 43.925 -7.856 1.00 0.00 1 GLU A C 4
ATOM 5443 O O . GLU A 1 1 ? -0.028 45.136 -7.776 1.00 0.00 1 GLU A O 4
ATOM 5457 N N . ALA A 1 2 ? -0.128 43.203 -8.930 1.00 0.00 2 ALA A N 4
ATOM 5458 C CA . ALA A 1 2 ? -0.750 43.818 -10.101 1.00 0.00 2 ALA A CA 4
ATOM 5459 C C . ALA A 1 2 ? -2.140 44.346 -9.760 1.00 0.00 2 ALA A C 4
ATOM 5460 O O . ALA A 1 2 ? -2.895 43.706 -9.028 1.00 0.00 2 ALA A O 4
ATOM 5467 N N . GLU A 1 3 ? -2.469 45.518 -10.296 1.00 0.00 3 GLU A N 4
ATOM 5468 C CA . GLU A 1 3 ? -3.771 46.132 -10.048 1.00 0.00 3 GLU A CA 4
ATOM 5469 C C . GLU A 1 3 ? -4.900 45.263 -10.600 1.00 0.00 3 GLU A C 4
ATOM 5470 O O . GLU A 1 3 ? -6.022 45.296 -10.093 1.00 0.00 3 GLU A O 4
ATOM 5482 N N . ALA A 1 4 ? -4.595 44.492 -11.642 1.00 0.00 4 ALA A N 4
ATOM 5483 C CA . ALA A 1 4 ? -5.592 43.622 -12.260 1.00 0.00 4 ALA A CA 4
ATOM 5484 C C . ALA A 1 4 ? -5.995 42.504 -11.312 1.00 0.00 4 ALA A C 4
ATOM 5485 O O . ALA A 1 4 ? -6.962 41.783 -11.559 1.00 0.00 4 ALA A O 4
ATOM 5492 N N . GLN A 1 5 ? -5.253 42.381 -10.225 1.00 0.00 5 GLN A N 4
ATOM 5493 C CA . GLN A 1 5 ? -5.529 41.367 -9.220 1.00 0.00 5 GLN A CA 4
ATOM 5494 C C . GLN A 1 5 ? -6.993 41.429 -8.784 1.00 0.00 5 GLN A C 4
ATOM 5495 O O . GLN A 1 5 ? -7.608 40.403 -8.496 1.00 0.00 5 GLN A O 4
ATOM 5509 N N . GLU A 1 6 ? -7.535 42.644 -8.731 1.00 0.00 6 GLU A N 4
ATOM 5510 C CA . GLU A 1 6 ? -8.923 42.843 -8.320 1.00 0.00 6 GLU A CA 4
ATOM 5511 C C . GLU A 1 6 ? -9.870 41.945 -9.117 1.00 0.00 6 GLU A C 4
ATOM 5512 O O . GLU A 1 6 ? -10.821 41.394 -8.561 1.00 0.00 6 GLU A O 4
ATOM 5524 N N . GLU A 1 7 ? -9.597 41.788 -10.413 1.00 0.00 7 GLU A N 4
ATOM 5525 C CA . GLU A 1 7 ? -10.423 40.937 -11.259 1.00 0.00 7 GLU A CA 4
ATOM 5526 C C . GLU A 1 7 ? -10.494 39.543 -10.665 1.00 0.00 7 GLU A C 4
ATOM 5527 O O . GLU A 1 7 ? -11.543 38.900 -10.673 1.00 0.00 7 GLU A O 4
ATOM 5539 N N . CYS A 1 8 ? -9.356 39.085 -10.157 1.00 0.00 8 CYS A N 4
ATOM 5540 C CA . CYS A 1 8 ? -9.273 37.764 -9.568 1.00 0.00 8 CYS A CA 4
ATOM 5541 C C . CYS A 1 8 ? -10.132 37.671 -8.311 1.00 0.00 8 CYS A C 4
ATOM 5542 O O . CYS A 1 8 ? -10.954 36.765 -8.180 1.00 0.00 8 CYS A O 4
ATOM 5549 N N . ARG A 1 9 ? -9.938 38.618 -7.394 1.00 0.00 9 ARG A N 4
ATOM 5550 C CA . ARG A 1 9 ? -10.705 38.633 -6.153 1.00 0.00 9 ARG A CA 4
ATOM 5551 C C . ARG A 1 9 ? -12.203 38.680 -6.448 1.00 0.00 9 ARG A C 4
ATOM 5552 O O . ARG A 1 9 ? -12.979 37.905 -5.890 1.00 0.00 9 ARG A O 4
ATOM 5573 N N . GLU A 1 10 ? -12.597 39.594 -7.333 1.00 0.00 10 GLU A N 4
ATOM 5574 C CA . GLU A 1 10 ? -14.003 39.740 -7.704 1.00 0.00 10 GLU A CA 4
ATOM 5575 C C . GLU A 1 10 ? -14.526 38.460 -8.352 1.00 0.00 10 GLU A C 4
ATOM 5576 O O . GLU A 1 10 ? -15.561 37.925 -7.955 1.00 0.00 10 GLU A O 4
ATOM 5588 N N . GLN A 1 11 ? -13.796 37.983 -9.357 1.00 0.00 11 GLN A N 4
ATOM 5589 C CA . GLN A 1 11 ? -14.174 36.770 -10.076 1.00 0.00 11 GLN A CA 4
ATOM 5590 C C . GLN A 1 11 ? -14.271 35.576 -9.126 1.00 0.00 11 GLN A C 4
ATOM 5591 O O . GLN A 1 11 ? -15.099 34.685 -9.320 1.00 0.00 11 GLN A O 4
ATOM 5605 N N . MET A 1 12 ? -13.405 35.557 -8.115 1.00 0.00 12 MET A N 4
ATOM 5606 C CA . MET A 1 12 ? -13.377 34.458 -7.150 1.00 0.00 12 MET A CA 4
ATOM 5607 C C . MET A 1 12 ? -14.772 34.133 -6.616 1.00 0.00 12 MET A C 4
ATOM 5608 O O . MET A 1 12 ? -15.081 32.968 -6.365 1.00 0.00 12 MET A O 4
ATOM 5622 N N . GLN A 1 13 ? -15.611 35.153 -6.436 1.00 0.00 13 GLN A N 4
ATOM 5623 C CA . GLN A 1 13 ? -16.961 34.916 -5.925 1.00 0.00 13 GLN A CA 4
ATOM 5624 C C . GLN A 1 13 ? -17.681 33.904 -6.804 1.00 0.00 13 GLN A C 4
ATOM 5625 O O . GLN A 1 13 ? -18.302 32.969 -6.304 1.00 0.00 13 GLN A O 4
ATOM 5639 N N . ARG A 1 14 ? -17.553 34.075 -8.118 1.00 0.00 14 ARG A N 4
ATOM 5640 C CA . ARG A 1 14 ? -18.149 33.153 -9.064 1.00 0.00 14 ARG A CA 4
ATOM 5641 C C . ARG A 1 14 ? -17.587 31.777 -8.795 1.00 0.00 14 ARG A C 4
ATOM 5642 O O . ARG A 1 14 ? -18.305 30.777 -8.803 1.00 0.00 14 ARG A O 4
ATOM 5663 N N . GLN A 1 15 ? -16.280 31.749 -8.533 1.00 0.00 15 GLN A N 4
ATOM 5664 C CA . GLN A 1 15 ? -15.607 30.512 -8.233 1.00 0.00 15 GLN A CA 4
ATOM 5665 C C . GLN A 1 15 ? -15.958 30.083 -6.817 1.00 0.00 15 GLN A C 4
ATOM 5666 O O . GLN A 1 15 ? -15.160 30.223 -5.888 1.00 0.00 15 GLN A O 4
ATOM 5680 N N . GLN A 1 16 ? -17.166 29.565 -6.672 1.00 0.00 16 GLN A N 4
ATOM 5681 C CA . GLN A 1 16 ? -17.657 29.107 -5.376 1.00 0.00 16 GLN A CA 4
ATOM 5682 C C . GLN A 1 16 ? -17.172 27.687 -5.095 1.00 0.00 16 GLN A C 4
ATOM 5683 O O . GLN A 1 16 ? -17.891 26.872 -4.513 1.00 0.00 16 GLN A O 4
ATOM 5697 N N . MET A 1 17 ? -15.946 27.404 -5.524 1.00 0.00 17 MET A N 4
ATOM 5698 C CA . MET A 1 17 ? -15.353 26.082 -5.327 1.00 0.00 17 MET A CA 4
ATOM 5699 C C . MET A 1 17 ? -15.127 25.782 -3.847 1.00 0.00 17 MET A C 4
ATOM 5700 O O . MET A 1 17 ? -15.016 24.621 -3.456 1.00 0.00 17 MET A O 4
ATOM 5714 N N . LEU A 1 18 ? -15.040 26.832 -3.034 1.00 0.00 18 LEU A N 4
ATOM 5715 C CA . LEU A 1 18 ? -14.801 26.656 -1.604 1.00 0.00 18 LEU A CA 4
ATOM 5716 C C . LEU A 1 18 ? -15.902 25.802 -0.965 1.00 0.00 18 LEU A C 4
ATOM 5717 O O . LEU A 1 18 ? -15.666 25.143 0.046 1.00 0.00 18 LEU A O 4
ATOM 5733 N N . SER A 1 19 ? -17.097 25.807 -1.561 1.00 0.00 19 SER A N 4
ATOM 5734 C CA . SER A 1 19 ? -18.206 25.013 -1.036 1.00 0.00 19 SER A CA 4
ATOM 5735 C C . SER A 1 19 ? -17.921 23.530 -1.245 1.00 0.00 19 SER A C 4
ATOM 5736 O O . SER A 1 19 ? -17.990 22.726 -0.307 1.00 0.00 19 SER A O 4
ATOM 5744 N N . HIS A 1 20 ? -17.565 23.180 -2.480 1.00 0.00 20 HIS A N 4
ATOM 5745 C CA . HIS A 1 20 ? -17.231 21.802 -2.809 1.00 0.00 20 HIS A CA 4
ATOM 5746 C C . HIS A 1 20 ? -15.989 21.431 -2.026 1.00 0.00 20 HIS A C 4
ATOM 5747 O O . HIS A 1 20 ? -15.841 20.310 -1.539 1.00 0.00 20 HIS A O 4
ATOM 5761 N N . CYS A 1 21 ? -15.109 22.417 -1.903 1.00 0.00 21 CYS A N 4
ATOM 5762 C CA . CYS A 1 21 ? -13.875 22.257 -1.168 1.00 0.00 21 CYS A CA 4
ATOM 5763 C C . CYS A 1 21 ? -14.181 21.942 0.293 1.00 0.00 21 CYS A C 4
ATOM 5764 O O . CYS A 1 21 ? -13.590 21.038 0.879 1.00 0.00 21 CYS A O 4
ATOM 5771 N N . ARG A 1 22 ? -15.132 22.681 0.868 1.00 0.00 22 ARG A N 4
ATOM 5772 C CA . ARG A 1 22 ? -15.529 22.450 2.253 1.00 0.00 22 ARG A CA 4
ATOM 5773 C C . ARG A 1 22 ? -15.960 20.998 2.415 1.00 0.00 22 ARG A C 4
ATOM 5774 O O . ARG A 1 22 ? -15.512 20.297 3.329 1.00 0.00 22 ARG A O 4
ATOM 5795 N N . MET A 1 23 ? -16.810 20.544 1.493 1.00 0.00 23 MET A N 4
ATOM 5796 C CA . MET A 1 23 ? -17.269 19.162 1.517 1.00 0.00 23 MET A CA 4
ATOM 5797 C C . MET A 1 23 ? -16.061 18.235 1.448 1.00 0.00 23 MET A C 4
ATOM 5798 O O . MET A 1 23 ? -16.002 17.219 2.137 1.00 0.00 23 MET A O 4
ATOM 5812 N N . TYR A 1 24 ? -15.094 18.618 0.614 1.00 0.00 24 TYR A N 4
ATOM 5813 C CA . TYR A 1 24 ? -13.871 17.844 0.452 1.00 0.00 24 TYR A CA 4
ATOM 5814 C C . TYR A 1 24 ? -13.150 17.706 1.792 1.00 0.00 24 TYR A C 4
ATOM 5815 O O . TYR A 1 24 ? -12.707 16.618 2.153 1.00 0.00 24 TYR A O 4
ATOM 5833 N N . MET A 1 25 ? -13.041 18.811 2.528 1.00 0.00 25 MET A N 4
ATOM 5834 C CA . MET A 1 25 ? -12.379 18.782 3.831 1.00 0.00 25 MET A CA 4
ATOM 5835 C C . MET A 1 25 ? -13.062 17.762 4.736 1.00 0.00 25 MET A C 4
ATOM 5836 O O . MET A 1 25 ? -12.416 16.874 5.305 1.00 0.00 25 MET A O 4
ATOM 5850 N N . ARG A 1 26 ? -14.383 17.885 4.845 1.00 0.00 26 ARG A N 4
ATOM 5851 C CA . ARG A 1 26 ? -15.153 16.959 5.664 1.00 0.00 26 ARG A CA 4
ATOM 5852 C C . ARG A 1 26 ? -14.924 15.542 5.155 1.00 0.00 26 ARG A C 4
ATOM 5853 O O . ARG A 1 26 ? -14.691 14.605 5.930 1.00 0.00 26 ARG A O 4
ATOM 5874 N N . GLN A 1 27 ? -14.953 15.412 3.834 1.00 0.00 27 GLN A N 4
ATOM 5875 C CA . GLN A 1 27 ? -14.716 14.139 3.197 1.00 0.00 27 GLN A CA 4
ATOM 5876 C C . GLN A 1 27 ? -13.347 13.621 3.596 1.00 0.00 27 GLN A C 4
ATOM 5877 O O . GLN A 1 27 ? -13.158 12.435 3.828 1.00 0.00 27 GLN A O 4
ATOM 5891 N N . GLN A 1 28 ? -12.384 14.512 3.697 1.00 0.00 28 GLN A N 4
ATOM 5892 C CA . GLN A 1 28 ? -11.064 14.086 4.079 1.00 0.00 28 GLN A CA 4
ATOM 5893 C C . GLN A 1 28 ? -11.105 13.450 5.459 1.00 0.00 28 GLN A C 4
ATOM 5894 O O . GLN A 1 28 ? -10.421 12.459 5.715 1.00 0.00 28 GLN A O 4
ATOM 5908 N N . MET A 1 29 ? -11.914 14.030 6.349 1.00 0.00 29 MET A N 4
ATOM 5909 C CA . MET A 1 29 ? -12.024 13.494 7.700 1.00 0.00 29 MET A CA 4
ATOM 5910 C C . MET A 1 29 ? -12.522 12.054 7.640 1.00 0.00 29 MET A C 4
ATOM 5911 O O . MET A 1 29 ? -11.887 11.149 8.181 1.00 0.00 29 MET A O 4
ATOM 5925 N N . GLU A 1 30 ? -13.650 11.841 6.960 1.00 0.00 30 GLU A N 4
ATOM 5926 C CA . GLU A 1 30 ? -14.193 10.488 6.825 1.00 0.00 30 GLU A CA 4
ATOM 5927 C C . GLU A 1 30 ? -13.268 9.620 5.969 1.00 0.00 30 GLU A C 4
ATOM 5928 O O . GLU A 1 30 ? -12.985 8.469 6.303 1.00 0.00 30 GLU A O 4
ATOM 5940 N N . GLU A 1 31 ? -12.810 10.198 4.861 1.00 0.00 31 GLU A N 4
ATOM 5941 C CA . GLU A 1 31 ? -11.921 9.509 3.925 1.00 0.00 31 GLU A CA 4
ATOM 5942 C C . GLU A 1 31 ? -10.550 9.244 4.548 1.00 0.00 31 GLU A C 4
ATOM 5943 O O . GLU A 1 31 ? -9.701 8.615 3.930 1.00 0.00 31 GLU A O 4
ATOM 5955 N N . SER A 1 32 ? -10.331 9.747 5.761 1.00 0.00 32 SER A N 4
ATOM 5956 C CA . SER A 1 32 ? -9.043 9.579 6.443 1.00 0.00 32 SER A CA 4
ATOM 5957 C C . SER A 1 32 ? -8.377 8.242 6.097 1.00 0.00 32 SER A C 4
ATOM 5958 O O . SER A 1 32 ? -7.235 8.204 5.654 1.00 0.00 32 SER A O 4
ATOM 5966 N N . THR A 1 33 ? -9.087 7.149 6.303 1.00 0.00 33 THR A N 4
ATOM 5967 C CA . THR A 1 33 ? -8.532 5.827 6.010 1.00 0.00 33 THR A CA 4
ATOM 5968 C C . THR A 1 33 ? -8.210 5.668 4.518 1.00 0.00 33 THR A C 4
ATOM 5969 O O . THR A 1 33 ? -7.231 5.015 4.153 1.00 0.00 33 THR A O 4
ATOM 5980 N N . TYR A 1 34 ? -9.057 6.244 3.669 1.00 0.00 34 TYR A N 4
ATOM 5981 C CA . TYR A 1 34 ? -8.887 6.145 2.215 1.00 0.00 34 TYR A CA 4
ATOM 5982 C C . TYR A 1 34 ? -8.209 7.378 1.600 1.00 0.00 34 TYR A C 4
ATOM 5983 O O . TYR A 1 34 ? -8.121 7.475 0.375 1.00 0.00 34 TYR A O 4
ATOM 6001 N N . GLN A 1 35 ? -7.775 8.334 2.430 1.00 0.00 35 GLN A N 4
ATOM 6002 C CA . GLN A 1 35 ? -7.157 9.565 1.910 1.00 0.00 35 GLN A CA 4
ATOM 6003 C C . GLN A 1 35 ? -6.303 9.308 0.677 1.00 0.00 35 GLN A C 4
ATOM 6004 O O . GLN A 1 35 ? -6.261 10.137 -0.233 1.00 0.00 35 GLN A O 4
ATOM 6018 N N . THR A 1 36 ? -5.614 8.170 0.646 1.00 0.00 36 THR A N 4
ATOM 6019 C CA . THR A 1 36 ? -4.766 7.860 -0.496 1.00 0.00 36 THR A CA 4
ATOM 6020 C C . THR A 1 36 ? -5.612 7.780 -1.759 1.00 0.00 36 THR A C 4
ATOM 6021 O O . THR A 1 36 ? -6.365 6.826 -1.962 1.00 0.00 36 THR A O 4
ATOM 6032 N N . MET A 1 37 ? -5.478 8.798 -2.602 1.00 0.00 37 MET A N 4
ATOM 6033 C CA . MET A 1 37 ? -6.228 8.859 -3.851 1.00 0.00 37 MET A CA 4
ATOM 6034 C C . MET A 1 37 ? -5.804 7.731 -4.792 1.00 0.00 37 MET A C 4
ATOM 6035 O O . MET A 1 37 ? -4.634 7.637 -5.166 1.00 0.00 37 MET A O 4
ATOM 6049 N N . PRO A 1 38 ? -6.725 6.884 -5.185 1.00 0.00 38 PRO A N 4
ATOM 6050 C CA . PRO A 1 38 ? -6.430 5.752 -6.108 1.00 0.00 38 PRO A CA 4
ATOM 6051 C C . PRO A 1 38 ? -6.251 6.228 -7.546 1.00 0.00 38 PRO A C 4
ATOM 6052 O O . PRO A 1 38 ? -6.963 7.124 -8.003 1.00 0.00 38 PRO A O 4
ATOM 6063 N N . ARG A 1 39 ? -5.304 5.623 -8.253 1.00 0.00 39 ARG A N 4
ATOM 6064 C CA . ARG A 1 39 ? -5.048 5.995 -9.642 1.00 0.00 39 ARG A CA 4
ATOM 6065 C C . ARG A 1 39 ? -6.276 5.715 -10.486 1.00 0.00 39 ARG A C 4
ATOM 6066 O O . ARG A 1 39 ? -6.619 6.489 -11.382 1.00 0.00 39 ARG A O 4
ATOM 6087 N N . ARG A 1 40 ? -6.925 4.588 -10.200 1.00 0.00 40 ARG A N 4
ATOM 6088 C CA . ARG A 1 40 ? -8.104 4.202 -10.951 1.00 0.00 40 ARG A CA 4
ATOM 6089 C C . ARG A 1 40 ? -9.230 5.179 -10.699 1.00 0.00 40 ARG A C 4
ATOM 6090 O O . ARG A 1 40 ? -9.926 5.114 -9.683 1.00 0.00 40 ARG A O 4
ATOM 6111 N N . GLY A 1 41 ? -9.396 6.076 -11.651 1.00 0.00 41 GLY A N 4
ATOM 6112 C CA . GLY A 1 41 ? -10.444 7.093 -11.578 1.00 0.00 41 GLY A CA 4
ATOM 6113 C C . GLY A 1 41 ? -10.432 7.807 -10.229 1.00 0.00 41 GLY A C 4
ATOM 6114 O O . GLY A 1 41 ? -11.157 7.424 -9.309 1.00 0.00 41 GLY A O 4
ATOM 6118 N N . MET A 1 42 ? -9.604 8.845 -10.117 1.00 0.00 42 MET A N 4
ATOM 6119 C CA . MET A 1 42 ? -9.504 9.610 -8.873 1.00 0.00 42 MET A CA 4
ATOM 6120 C C . MET A 1 42 ? -10.883 10.097 -8.427 1.00 0.00 42 MET A C 4
ATOM 6121 O O . MET A 1 42 ? -11.856 10.011 -9.179 1.00 0.00 42 MET A O 4
ATOM 6135 N N . GLU A 1 43 ? -10.960 10.605 -7.199 1.00 0.00 43 GLU A N 4
ATOM 6136 C CA . GLU A 1 43 ? -12.228 11.092 -6.664 1.00 0.00 43 GLU A CA 4
ATOM 6137 C C . GLU A 1 43 ? -12.668 12.359 -7.399 1.00 0.00 43 GLU A C 4
ATOM 6138 O O . GLU A 1 43 ? -11.955 13.364 -7.400 1.00 0.00 43 GLU A O 4
ATOM 6150 N N . PRO A 1 44 ? -13.823 12.327 -8.023 1.00 0.00 44 PRO A N 4
ATOM 6151 C CA . PRO A 1 44 ? -14.364 13.495 -8.780 1.00 0.00 44 PRO A CA 4
ATOM 6152 C C . PRO A 1 44 ? -14.702 14.667 -7.864 1.00 0.00 44 PRO A C 4
ATOM 6153 O O . PRO A 1 44 ? -14.603 15.827 -8.264 1.00 0.00 44 PRO A O 4
ATOM 6164 N N . HIS A 1 45 ? -15.102 14.355 -6.632 1.00 0.00 45 HIS A N 4
ATOM 6165 C CA . HIS A 1 45 ? -15.452 15.390 -5.666 1.00 0.00 45 HIS A CA 4
ATOM 6166 C C . HIS A 1 45 ? -14.312 16.393 -5.534 1.00 0.00 45 HIS A C 4
ATOM 6167 O O . HIS A 1 45 ? -14.528 17.605 -5.574 1.00 0.00 45 HIS A O 4
ATOM 6181 N N . MET A 1 46 ? -13.096 15.873 -5.387 1.00 0.00 46 MET A N 4
ATOM 6182 C CA . MET A 1 46 ? -11.917 16.723 -5.262 1.00 0.00 46 MET A CA 4
ATOM 6183 C C . MET A 1 46 ? -11.680 17.484 -6.564 1.00 0.00 46 MET A C 4
ATOM 6184 O O . MET A 1 46 ? -11.332 18.665 -6.555 1.00 0.00 46 MET A O 4
ATOM 6198 N N . SER A 1 47 ? -11.870 16.783 -7.680 1.00 0.00 47 SER A N 4
ATOM 6199 C CA . SER A 1 47 ? -11.676 17.370 -9.004 1.00 0.00 47 SER A CA 4
ATOM 6200 C C . SER A 1 47 ? -12.580 18.584 -9.209 1.00 0.00 47 SER A C 4
ATOM 6201 O O . SER A 1 47 ? -12.205 19.532 -9.899 1.00 0.00 47 SER A O 4
ATOM 6209 N N . GLU A 1 48 ? -13.774 18.540 -8.619 1.00 0.00 48 GLU A N 4
ATOM 6210 C CA . GLU A 1 48 ? -14.725 19.639 -8.761 1.00 0.00 48 GLU A CA 4
ATOM 6211 C C . GLU A 1 48 ? -14.086 20.962 -8.345 1.00 0.00 48 GLU A C 4
ATOM 6212 O O . GLU A 1 48 ? -14.264 21.982 -9.013 1.00 0.00 48 GLU A O 4
ATOM 6224 N N . CYS A 1 49 ? -13.332 20.936 -7.249 1.00 0.00 49 CYS A N 4
ATOM 6225 C CA . CYS A 1 49 ? -12.663 22.141 -6.772 1.00 0.00 49 CYS A CA 4
ATOM 6226 C C . CYS A 1 49 ? -11.551 22.545 -7.737 1.00 0.00 49 CYS A C 4
ATOM 6227 O O . CYS A 1 49 ? -11.474 23.699 -8.155 1.00 0.00 49 CYS A O 4
ATOM 6234 N N . CYS A 1 50 ? -10.697 21.581 -8.088 1.00 0.00 50 CYS A N 4
ATOM 6235 C CA . CYS A 1 50 ? -9.587 21.835 -9.009 1.00 0.00 50 CYS A CA 4
ATOM 6236 C C . CYS A 1 50 ? -10.079 22.457 -10.311 1.00 0.00 50 CYS A C 4
ATOM 6237 O O . CYS A 1 50 ? -9.410 23.310 -10.896 1.00 0.00 50 CYS A O 4
ATOM 6244 N N . GLU A 1 51 ? -11.244 22.011 -10.769 1.00 0.00 51 GLU A N 4
ATOM 6245 C CA . GLU A 1 51 ? -11.810 22.518 -12.013 1.00 0.00 51 GLU A CA 4
ATOM 6246 C C . GLU A 1 51 ? -12.011 24.031 -11.950 1.00 0.00 51 GLU A C 4
ATOM 6247 O O . GLU A 1 51 ? -11.833 24.727 -12.948 1.00 0.00 51 GLU A O 4
ATOM 6259 N N . GLN A 1 52 ? -12.397 24.532 -10.778 1.00 0.00 52 GLN A N 4
ATOM 6260 C CA . GLN A 1 52 ? -12.631 25.964 -10.614 1.00 0.00 52 GLN A CA 4
ATOM 6261 C C . GLN A 1 52 ? -11.376 26.776 -10.947 1.00 0.00 52 GLN A C 4
ATOM 6262 O O . GLN A 1 52 ? -11.427 27.692 -11.769 1.00 0.00 52 GLN A O 4
ATOM 6276 N N . LEU A 1 53 ? -10.251 26.425 -10.319 1.00 0.00 53 LEU A N 4
ATOM 6277 C CA . LEU A 1 53 ? -8.985 27.123 -10.582 1.00 0.00 53 LEU A CA 4
ATOM 6278 C C . LEU A 1 53 ? -8.678 27.001 -12.051 1.00 0.00 53 LEU A C 4
ATOM 6279 O O . LEU A 1 53 ? -8.367 27.970 -12.744 1.00 0.00 53 LEU A O 4
ATOM 6295 N N . GLU A 1 54 ? -8.799 25.769 -12.493 1.00 0.00 54 GLU A N 4
ATOM 6296 C CA . GLU A 1 54 ? -8.580 25.396 -13.865 1.00 0.00 54 GLU A CA 4
ATOM 6297 C C . GLU A 1 54 ? -9.442 26.245 -14.801 1.00 0.00 54 GLU A C 4
ATOM 6298 O O . GLU A 1 54 ? -9.056 26.518 -15.939 1.00 0.00 54 GLU A O 4
ATOM 6310 N N . GLY A 1 55 ? -10.599 26.677 -14.300 1.00 0.00 55 GLY A N 4
ATOM 6311 C CA . GLY A 1 55 ? -11.505 27.518 -15.082 1.00 0.00 55 GLY A CA 4
ATOM 6312 C C . GLY A 1 55 ? -11.236 28.999 -14.815 1.00 0.00 55 GLY A C 4
ATOM 6313 O O . GLY A 1 55 ? -11.702 29.867 -15.553 1.00 0.00 55 GLY A O 4
ATOM 6317 N N . MET A 1 56 ? -10.476 29.275 -13.754 1.00 0.00 56 MET A N 4
ATOM 6318 C CA . MET A 1 56 ? -10.137 30.649 -13.382 1.00 0.00 56 MET A CA 4
ATOM 6319 C C . MET A 1 56 ? -8.900 31.123 -14.144 1.00 0.00 56 MET A C 4
ATOM 6320 O O . MET A 1 56 ? -8.058 30.315 -14.539 1.00 0.00 56 MET A O 4
ATOM 6334 N N . ASP A 1 57 ? -8.797 32.440 -14.341 1.00 0.00 57 ASP A N 4
ATOM 6335 C CA . ASP A 1 57 ? -7.655 33.013 -15.050 1.00 0.00 57 ASP A CA 4
ATOM 6336 C C . ASP A 1 57 ? -6.345 32.538 -14.424 1.00 0.00 57 ASP A C 4
ATOM 6337 O O . ASP A 1 57 ? -6.247 32.388 -13.206 1.00 0.00 57 ASP A O 4
ATOM 6346 N N . GLU A 1 58 ? -5.344 32.294 -15.266 1.00 0.00 58 GLU A N 4
ATOM 6347 C CA . GLU A 1 58 ? -4.048 31.826 -14.782 1.00 0.00 58 GLU A CA 4
ATOM 6348 C C . GLU A 1 58 ? -3.470 32.759 -13.720 1.00 0.00 58 GLU A C 4
ATOM 6349 O O . GLU A 1 58 ? -3.131 32.322 -12.620 1.00 0.00 58 GLU A O 4
ATOM 6361 N N . SER A 1 59 ? -3.353 34.038 -14.058 1.00 0.00 59 SER A N 4
ATOM 6362 C CA . SER A 1 59 ? -2.809 35.018 -13.124 1.00 0.00 59 SER A CA 4
ATOM 6363 C C . SER A 1 59 ? -3.604 35.005 -11.823 1.00 0.00 59 SER A C 4
ATOM 6364 O O . SER A 1 59 ? -3.060 35.221 -10.739 1.00 0.00 59 SER A O 4
ATOM 6372 N N . CYS A 1 60 ? -4.896 34.744 -11.954 1.00 0.00 60 CYS A N 4
ATOM 6373 C CA . CYS A 1 60 ? -5.796 34.691 -10.805 1.00 0.00 60 CYS A CA 4
ATOM 6374 C C . CYS A 1 60 ? -5.595 33.410 -10.004 1.00 0.00 60 CYS A C 4
ATOM 6375 O O . CYS A 1 60 ? -5.918 33.353 -8.817 1.00 0.00 60 CYS A O 4
ATOM 6382 N N . ARG A 1 61 ? -5.085 32.380 -10.669 1.00 0.00 61 ARG A N 4
ATOM 6383 C CA . ARG A 1 61 ? -4.870 31.090 -10.025 1.00 0.00 61 ARG A CA 4
ATOM 6384 C C . ARG A 1 61 ? -3.915 31.219 -8.841 1.00 0.00 61 ARG A C 4
ATOM 6385 O O . ARG A 1 61 ? -4.114 30.580 -7.807 1.00 0.00 61 ARG A O 4
ATOM 6406 N N . CYS A 1 62 ? -2.881 32.046 -8.992 1.00 0.00 62 CYS A N 4
ATOM 6407 C CA . CYS A 1 62 ? -1.914 32.237 -7.915 1.00 0.00 62 CYS A CA 4
ATOM 6408 C C . CYS A 1 62 ? -2.625 32.710 -6.647 1.00 0.00 62 CYS A C 4
ATOM 6409 O O . CYS A 1 62 ? -2.581 32.045 -5.612 1.00 0.00 62 CYS A O 4
ATOM 6416 N N . GLU A 1 63 ? -3.290 33.858 -6.751 1.00 0.00 63 GLU A N 4
ATOM 6417 C CA . GLU A 1 63 ? -4.028 34.422 -5.624 1.00 0.00 63 GLU A CA 4
ATOM 6418 C C . GLU A 1 63 ? -5.140 33.481 -5.172 1.00 0.00 63 GLU A C 4
ATOM 6419 O O . GLU A 1 63 ? -5.439 33.386 -3.983 1.00 0.00 63 GLU A O 4
ATOM 6431 N N . GLY A 1 64 ? -5.768 32.816 -6.139 1.00 0.00 64 GLY A N 4
ATOM 6432 C CA . GLY A 1 64 ? -6.877 31.911 -5.851 1.00 0.00 64 GLY A CA 4
ATOM 6433 C C . GLY A 1 64 ? -6.529 30.899 -4.766 1.00 0.00 64 GLY A C 4
ATOM 6434 O O . GLY A 1 64 ? -7.155 30.880 -3.710 1.00 0.00 64 GLY A O 4
ATOM 6438 N N . LEU A 1 65 ? -5.541 30.051 -5.036 1.00 0.00 65 LEU A N 4
ATOM 6439 C CA . LEU A 1 65 ? -5.140 29.030 -4.071 1.00 0.00 65 LEU A CA 4
ATOM 6440 C C . LEU A 1 65 ? -4.750 29.644 -2.730 1.00 0.00 65 LEU A C 4
ATOM 6441 O O . LEU A 1 65 ? -5.220 29.199 -1.682 1.00 0.00 65 LEU A O 4
ATOM 6457 N N . ARG A 1 66 ? -3.894 30.661 -2.762 1.00 0.00 66 ARG A N 4
ATOM 6458 C CA . ARG A 1 66 ? -3.460 31.314 -1.529 1.00 0.00 66 ARG A CA 4
ATOM 6459 C C . ARG A 1 66 ? -4.660 31.854 -0.757 1.00 0.00 66 ARG A C 4
ATOM 6460 O O . ARG A 1 66 ? -4.834 31.565 0.427 1.00 0.00 66 ARG A O 4
ATOM 6481 N N . MET A 1 67 ? -5.486 32.635 -1.448 1.00 0.00 67 MET A N 4
ATOM 6482 C CA . MET A 1 67 ? -6.680 33.217 -0.842 1.00 0.00 67 MET A CA 4
ATOM 6483 C C . MET A 1 67 ? -7.644 32.137 -0.363 1.00 0.00 67 MET A C 4
ATOM 6484 O O . MET A 1 67 ? -8.148 32.191 0.760 1.00 0.00 67 MET A O 4
ATOM 6498 N N . MET A 1 68 ? -7.907 31.169 -1.233 1.00 0.00 68 MET A N 4
ATOM 6499 C CA . MET A 1 68 ? -8.825 30.085 -0.916 1.00 0.00 68 MET A CA 4
ATOM 6500 C C . MET A 1 68 ? -8.335 29.266 0.273 1.00 0.00 68 MET A C 4
ATOM 6501 O O . MET A 1 68 ? -9.130 28.878 1.127 1.00 0.00 68 MET A O 4
ATOM 6515 N N . MET A 1 69 ? -7.030 29.008 0.333 1.00 0.00 69 MET A N 4
ATOM 6516 C CA . MET A 1 69 ? -6.474 28.233 1.439 1.00 0.00 69 MET A CA 4
ATOM 6517 C C . MET A 1 69 ? -6.958 28.801 2.771 1.00 0.00 69 MET A C 4
ATOM 6518 O O . MET A 1 69 ? -7.601 28.107 3.558 1.00 0.00 69 MET A O 4
ATOM 6532 N N . ARG A 1 70 ? -6.659 30.075 3.002 1.00 0.00 70 ARG A N 4
ATOM 6533 C CA . ARG A 1 70 ? -7.080 30.747 4.226 1.00 0.00 70 ARG A CA 4
ATOM 6534 C C . ARG A 1 70 ? -8.604 30.754 4.343 1.00 0.00 70 ARG A C 4
ATOM 6535 O O . ARG A 1 70 ? -9.156 30.575 5.430 1.00 0.00 70 ARG A O 4
ATOM 6556 N N . MET A 1 71 ? -9.272 30.973 3.211 1.00 0.00 71 MET A N 4
ATOM 6557 C CA . MET A 1 71 ? -10.728 31.019 3.173 1.00 0.00 71 MET A CA 4
ATOM 6558 C C . MET A 1 71 ? -11.328 29.687 3.596 1.00 0.00 71 MET A C 4
ATOM 6559 O O . MET A 1 71 ? -12.371 29.647 4.247 1.00 0.00 71 MET A O 4
ATOM 6573 N N . MET A 1 72 ? -10.672 28.595 3.215 1.00 0.00 72 MET A N 4
ATOM 6574 C CA . MET A 1 72 ? -11.172 27.273 3.556 1.00 0.00 72 MET A CA 4
ATOM 6575 C C . MET A 1 72 ? -11.342 27.124 5.062 1.00 0.00 72 MET A C 4
ATOM 6576 O O . MET A 1 72 ? -12.409 26.737 5.539 1.00 0.00 72 MET A O 4
ATOM 6590 N N . GLN A 1 73 ? -10.288 27.444 5.804 1.00 0.00 73 GLN A N 4
ATOM 6591 C CA . GLN A 1 73 ? -10.339 27.350 7.258 1.00 0.00 73 GLN A CA 4
ATOM 6592 C C . GLN A 1 73 ? -11.421 28.270 7.808 1.00 0.00 73 GLN A C 4
ATOM 6593 O O . GLN A 1 73 ? -12.174 27.898 8.703 1.00 0.00 73 GLN A O 4
ATOM 6607 N N . GLN A 1 74 ? -11.491 29.477 7.256 1.00 0.00 74 GLN A N 4
ATOM 6608 C CA . GLN A 1 74 ? -12.481 30.455 7.686 1.00 0.00 74 GLN A CA 4
ATOM 6609 C C . GLN A 1 74 ? -13.905 29.955 7.440 1.00 0.00 74 GLN A C 4
ATOM 6610 O O . GLN A 1 74 ? -14.787 30.134 8.282 1.00 0.00 74 GLN A O 4
ATOM 6624 N N . LYS A 1 75 ? -14.127 29.345 6.282 1.00 0.00 75 LYS A N 4
ATOM 6625 C CA . LYS A 1 75 ? -15.452 28.846 5.934 1.00 0.00 75 LYS A CA 4
ATOM 6626 C C . LYS A 1 75 ? -15.948 27.860 6.986 1.00 0.00 75 LYS A C 4
ATOM 6627 O O . LYS A 1 75 ? -17.100 27.922 7.418 1.00 0.00 75 LYS A O 4
ATOM 6646 N N . GLU A 1 76 ? -15.065 26.959 7.394 1.00 0.00 76 GLU A N 4
ATOM 6647 C CA . GLU A 1 76 ? -15.409 25.960 8.403 1.00 0.00 76 GLU A CA 4
ATOM 6648 C C . GLU A 1 76 ? -14.156 25.247 8.905 1.00 0.00 76 GLU A C 4
ATOM 6649 O O . GLU A 1 76 ? -13.896 24.104 8.528 1.00 0.00 76 GLU A O 4
ATOM 6661 N N . MET A 1 77 ? -13.372 25.924 9.741 1.00 0.00 77 MET A N 4
ATOM 6662 C CA . MET A 1 77 ? -12.147 25.328 10.265 1.00 0.00 77 MET A CA 4
ATOM 6663 C C . MET A 1 77 ? -12.448 24.011 10.983 1.00 0.00 77 MET A C 4
ATOM 6664 O O . MET A 1 77 ? -12.716 23.996 12.186 1.00 0.00 77 MET A O 4
ATOM 6678 N N . GLN A 1 78 ? -12.382 22.907 10.241 1.00 0.00 78 GLN A N 4
ATOM 6679 C CA . GLN A 1 78 ? -12.627 21.588 10.818 1.00 0.00 78 GLN A CA 4
ATOM 6680 C C . GLN A 1 78 ? -11.652 21.335 11.966 1.00 0.00 78 GLN A C 4
ATOM 6681 O O . GLN A 1 78 ? -10.511 21.794 11.919 1.00 0.00 78 GLN A O 4
ATOM 6695 N N . PRO A 1 79 ? -12.060 20.622 12.988 1.00 0.00 79 PRO A N 4
ATOM 6696 C CA . PRO A 1 79 ? -11.186 20.323 14.141 1.00 0.00 79 PRO A CA 4
ATOM 6697 C C . PRO A 1 79 ? -10.463 18.998 13.956 1.00 0.00 79 PRO A C 4
ATOM 6698 O O . PRO A 1 79 ? -11.070 17.929 13.999 1.00 0.00 79 PRO A O 4
ATOM 6709 N N . ARG A 1 80 ? -9.163 19.091 13.759 1.00 0.00 80 ARG A N 4
ATOM 6710 C CA . ARG A 1 80 ? -8.330 17.912 13.574 1.00 0.00 80 ARG A CA 4
ATOM 6711 C C . ARG A 1 80 ? -6.869 18.328 13.468 1.00 0.00 80 ARG A C 4
ATOM 6712 O O . ARG A 1 80 ? -6.528 19.199 12.666 1.00 0.00 80 ARG A O 4
ATOM 6733 N N . GLY A 1 81 ? -6.005 17.719 14.274 1.00 0.00 81 GLY A N 4
ATOM 6734 C CA . GLY A 1 81 ? -4.591 18.070 14.236 1.00 0.00 81 GLY A CA 4
ATOM 6735 C C . GLY A 1 81 ? -3.821 17.209 13.237 1.00 0.00 81 GLY A C 4
ATOM 6736 O O . GLY A 1 81 ? -3.431 17.684 12.173 1.00 0.00 81 GLY A O 4
ATOM 6740 N N . GLU A 1 82 ? -3.598 15.949 13.597 1.00 0.00 82 GLU A N 4
ATOM 6741 C CA . GLU A 1 82 ? -2.857 15.025 12.739 1.00 0.00 82 GLU A CA 4
ATOM 6742 C C . GLU A 1 82 ? -3.551 14.785 11.397 1.00 0.00 82 GLU A C 4
ATOM 6743 O O . GLU A 1 82 ? -2.894 14.716 10.357 1.00 0.00 82 GLU A O 4
ATOM 6755 N N . GLN A 1 83 ? -4.872 14.624 11.427 1.00 0.00 83 GLN A N 4
ATOM 6756 C CA . GLN A 1 83 ? -5.629 14.353 10.204 1.00 0.00 83 GLN A CA 4
ATOM 6757 C C . GLN A 1 83 ? -5.458 15.463 9.167 1.00 0.00 83 GLN A C 4
ATOM 6758 O O . GLN A 1 83 ? -4.903 15.235 8.090 1.00 0.00 83 GLN A O 4
ATOM 6772 N N . MET A 1 84 ? -5.938 16.657 9.495 1.00 0.00 84 MET A N 4
ATOM 6773 C CA . MET A 1 84 ? -5.840 17.793 8.583 1.00 0.00 84 MET A CA 4
ATOM 6774 C C . MET A 1 84 ? -4.388 18.163 8.284 1.00 0.00 84 MET A C 4
ATOM 6775 O O . MET A 1 84 ? -4.077 18.615 7.182 1.00 0.00 84 MET A O 4
ATOM 6789 N N . ARG A 1 85 ? -3.500 17.980 9.262 1.00 0.00 85 ARG A N 4
ATOM 6790 C CA . ARG A 1 85 ? -2.090 18.313 9.057 1.00 0.00 85 ARG A CA 4
ATOM 6791 C C . ARG A 1 85 ? -1.578 17.648 7.786 1.00 0.00 85 ARG A C 4
ATOM 6792 O O . ARG A 1 85 ? -0.970 18.298 6.935 1.00 0.00 85 ARG A O 4
ATOM 6813 N N . ARG A 1 86 ? -1.853 16.354 7.650 1.00 0.00 86 ARG A N 4
ATOM 6814 C CA . ARG A 1 86 ? -1.444 15.615 6.462 1.00 0.00 86 ARG A CA 4
ATOM 6815 C C . ARG A 1 86 ? -2.105 16.214 5.225 1.00 0.00 86 ARG A C 4
ATOM 6816 O O . ARG A 1 86 ? -1.501 16.289 4.153 1.00 0.00 86 ARG A O 4
ATOM 6837 N N . MET A 1 87 ? -3.361 16.630 5.391 1.00 0.00 87 MET A N 4
ATOM 6838 C CA . MET A 1 87 ? -4.132 17.216 4.299 1.00 0.00 87 MET A CA 4
ATOM 6839 C C . MET A 1 87 ? -3.419 18.416 3.681 1.00 0.00 87 MET A C 4
ATOM 6840 O O . MET A 1 87 ? -3.616 18.716 2.507 1.00 0.00 87 MET A O 4
ATOM 6854 N N . MET A 1 88 ? -2.611 19.119 4.474 1.00 0.00 88 MET A N 4
ATOM 6855 C CA . MET A 1 88 ? -1.911 20.291 3.964 1.00 0.00 88 MET A CA 4
ATOM 6856 C C . MET A 1 88 ? -1.314 19.991 2.593 1.00 0.00 88 MET A C 4
ATOM 6857 O O . MET A 1 88 ? -1.621 20.673 1.613 1.00 0.00 88 MET A O 4
ATOM 6871 N N . ARG A 1 89 ? -0.492 18.950 2.523 1.00 0.00 89 ARG A N 4
ATOM 6872 C CA . ARG A 1 89 ? 0.107 18.547 1.254 1.00 0.00 89 ARG A CA 4
ATOM 6873 C C . ARG A 1 89 ? -0.986 18.153 0.260 1.00 0.00 89 ARG A C 4
ATOM 6874 O O . ARG A 1 89 ? -0.905 18.464 -0.929 1.00 0.00 89 ARG A O 4
ATOM 6895 N N . LEU A 1 90 ? -2.006 17.462 0.772 1.00 0.00 90 LEU A N 4
ATOM 6896 C CA . LEU A 1 90 ? -3.128 17.008 -0.045 1.00 0.00 90 LEU A CA 4
ATOM 6897 C C . LEU A 1 90 ? -3.836 18.181 -0.719 1.00 0.00 90 LEU A C 4
ATOM 6898 O O . LEU A 1 90 ? -4.205 18.104 -1.892 1.00 0.00 90 LEU A O 4
ATOM 6914 N N . ALA A 1 91 ? -4.033 19.260 0.033 1.00 0.00 91 ALA A N 4
ATOM 6915 C CA . ALA A 1 91 ? -4.710 20.437 -0.500 1.00 0.00 91 ALA A CA 4
ATOM 6916 C C . ALA A 1 91 ? -4.014 20.928 -1.763 1.00 0.00 91 ALA A C 4
ATOM 6917 O O . ALA A 1 91 ? -4.648 21.092 -2.800 1.00 0.00 91 ALA A O 4
ATOM 6924 N N . GLU A 1 92 ? -2.707 21.152 -1.663 1.00 0.00 92 GLU A N 4
ATOM 6925 C CA . GLU A 1 92 ? -1.912 21.617 -2.800 1.00 0.00 92 GLU A CA 4
ATOM 6926 C C . GLU A 1 92 ? -1.952 20.615 -3.956 1.00 0.00 92 GLU A C 4
ATOM 6927 O O . GLU A 1 92 ? -1.830 20.997 -5.120 1.00 0.00 92 GLU A O 4
ATOM 6939 N N . ASN A 1 93 ? -2.097 19.334 -3.628 1.00 0.00 93 ASN A N 4
ATOM 6940 C CA . ASN A 1 93 ? -2.118 18.287 -4.649 1.00 0.00 93 ASN A CA 4
ATOM 6941 C C . ASN A 1 93 ? -3.381 18.360 -5.506 1.00 0.00 93 ASN A C 4
ATOM 6942 O O . ASN A 1 93 ? -3.337 18.075 -6.703 1.00 0.00 93 ASN A O 4
ATOM 6953 N N . ILE A 1 94 ? -4.504 18.734 -4.896 1.00 0.00 94 ILE A N 4
ATOM 6954 C CA . ILE A 1 94 ? -5.765 18.829 -5.631 1.00 0.00 94 ILE A CA 4
ATOM 6955 C C . ILE A 1 94 ? -5.610 19.712 -6.877 1.00 0.00 94 ILE A C 4
ATOM 6956 O O . ILE A 1 94 ? -5.870 19.264 -7.992 1.00 0.00 94 ILE A O 4
ATOM 6972 N N . PRO A 1 95 ? -5.188 20.943 -6.711 1.00 0.00 95 PRO A N 4
ATOM 6973 C CA . PRO A 1 95 ? -4.988 21.895 -7.847 1.00 0.00 95 PRO A CA 4
ATOM 6974 C C . PRO A 1 95 ? -3.792 21.521 -8.723 1.00 0.00 95 PRO A C 4
ATOM 6975 O O . PRO A 1 95 ? -3.721 21.916 -9.885 1.00 0.00 95 PRO A O 4
ATOM 6986 N N . SER A 1 96 ? -2.861 20.754 -8.156 1.00 0.00 96 SER A N 4
ATOM 6987 C CA . SER A 1 96 ? -1.671 20.323 -8.884 1.00 0.00 96 SER A CA 4
ATOM 6988 C C . SER A 1 96 ? -2.102 19.538 -10.096 1.00 0.00 96 SER A C 4
ATOM 6989 O O . SER A 1 96 ? -1.498 19.598 -11.166 1.00 0.00 96 SER A O 4
ATOM 6997 N N . ARG A 1 97 ? -3.169 18.800 -9.880 1.00 0.00 97 ARG A N 4
ATOM 6998 C CA . ARG A 1 97 ? -3.757 17.965 -10.894 1.00 0.00 97 ARG A CA 4
ATOM 6999 C C . ARG A 1 97 ? -4.105 18.755 -12.156 1.00 0.00 97 ARG A C 4
ATOM 7000 O O . ARG A 1 97 ? -3.861 18.289 -13.269 1.00 0.00 97 ARG A O 4
ATOM 7021 N N . CYS A 1 98 ? -4.659 19.957 -11.984 1.00 0.00 98 CYS A N 4
ATOM 7022 C CA . CYS A 1 98 ? -5.010 20.793 -13.122 1.00 0.00 98 CYS A CA 4
ATOM 7023 C C . CYS A 1 98 ? -3.996 21.898 -13.290 1.00 0.00 98 CYS A C 4
ATOM 7024 O O . CYS A 1 98 ? -4.070 22.671 -14.245 1.00 0.00 98 CYS A O 4
ATOM 7031 N N . ASN A 1 99 ? -3.062 21.999 -12.345 1.00 0.00 99 ASN A N 4
ATOM 7032 C CA . ASN A 1 99 ? -2.081 23.056 -12.426 1.00 0.00 99 ASN A CA 4
ATOM 7033 C C . ASN A 1 99 ? -1.373 23.023 -13.748 1.00 0.00 99 ASN A C 4
ATOM 7034 O O . ASN A 1 99 ? -1.319 22.005 -14.440 1.00 0.00 99 ASN A O 4
ATOM 7045 N N . LEU A 1 100 ? -0.926 24.192 -14.115 1.00 0.00 100 LEU A N 4
ATOM 7046 C CA . LEU A 1 100 ? -0.313 24.401 -15.401 1.00 0.00 100 LEU A CA 4
ATOM 7047 C C . LEU A 1 100 ? 0.763 25.481 -15.320 1.00 0.00 100 LEU A C 4
ATOM 7048 O O . LEU A 1 100 ? 0.569 26.509 -14.674 1.00 0.00 100 LEU A O 4
ATOM 7064 N N . SER A 1 101 ? 1.894 25.222 -15.977 1.00 0.00 101 SER A N 4
ATOM 7065 C CA . SER A 1 101 ? 3.027 26.149 -15.991 1.00 0.00 101 SER A CA 4
ATOM 7066 C C . SER A 1 101 ? 2.557 27.598 -16.097 1.00 0.00 101 SER A C 4
ATOM 7067 O O . SER A 1 101 ? 2.274 28.094 -17.189 1.00 0.00 101 SER A O 4
ATOM 7075 N N . PRO A 1 102 ? 2.469 28.279 -14.983 1.00 0.00 102 PRO A N 4
ATOM 7076 C CA . PRO A 1 102 ? 2.027 29.699 -14.922 1.00 0.00 102 PRO A CA 4
ATOM 7077 C C . PRO A 1 102 ? 3.158 30.650 -15.303 1.00 0.00 102 PRO A C 4
ATOM 7078 O O . PRO A 1 102 ? 4.312 30.431 -14.931 1.00 0.00 102 PRO A O 4
ATOM 7089 N N . MET A 1 103 ? 2.829 31.697 -16.056 1.00 0.00 103 MET A N 4
ATOM 7090 C CA . MET A 1 103 ? 3.843 32.655 -16.484 1.00 0.00 103 MET A CA 4
ATOM 7091 C C . MET A 1 103 ? 4.372 33.459 -15.298 1.00 0.00 103 MET A C 4
ATOM 7092 O O . MET A 1 103 ? 5.569 33.438 -15.011 1.00 0.00 103 MET A O 4
ATOM 7106 N N . ARG A 1 104 ? 3.475 34.164 -14.609 1.00 0.00 104 ARG A N 4
ATOM 7107 C CA . ARG A 1 104 ? 3.871 34.966 -13.454 1.00 0.00 104 ARG A CA 4
ATOM 7108 C C . ARG A 1 104 ? 2.724 35.098 -12.456 1.00 0.00 104 ARG A C 4
ATOM 7109 O O . ARG A 1 104 ? 1.570 35.271 -12.848 1.00 0.00 104 ARG A O 4
ATOM 7130 N N . CYS A 1 105 ? 3.055 35.045 -11.165 1.00 0.00 105 CYS A N 4
ATOM 7131 C CA . CYS A 1 105 ? 2.049 35.191 -10.116 1.00 0.00 105 CYS A CA 4
ATOM 7132 C C . CYS A 1 105 ? 1.944 36.661 -9.696 1.00 0.00 105 CYS A C 4
ATOM 7133 O O . CYS A 1 105 ? 2.883 37.211 -9.119 1.00 0.00 105 CYS A O 4
ATOM 7140 N N . PRO A 1 106 ? 0.832 37.303 -9.973 1.00 0.00 106 PRO A N 4
ATOM 7141 C CA . PRO A 1 106 ? 0.611 38.741 -9.617 1.00 0.00 106 PRO A CA 4
ATOM 7142 C C . PRO A 1 106 ? 0.624 38.999 -8.117 1.00 0.00 106 PRO A C 4
ATOM 7143 O O . PRO A 1 106 ? 0.319 40.104 -7.672 1.00 0.00 106 PRO A O 4
ATOM 7154 N N . MET A 1 107 ? 0.961 37.981 -7.347 1.00 0.00 107 MET A N 4
ATOM 7155 C CA . MET A 1 107 ? 0.990 38.118 -5.904 1.00 0.00 107 MET A CA 4
ATOM 7156 C C . MET A 1 107 ? 2.215 38.891 -5.474 1.00 0.00 107 MET A C 4
ATOM 7157 O O . MET A 1 107 ? 3.299 38.335 -5.296 1.00 0.00 107 MET A O 4
ATOM 7171 N N . GLY A 1 108 ? 2.017 40.177 -5.312 1.00 0.00 108 GLY A N 4
ATOM 7172 C CA . GLY A 1 108 ? 3.087 41.061 -4.898 1.00 0.00 108 GLY A CA 4
ATOM 7173 C C . GLY A 1 108 ? 4.080 41.285 -6.031 1.00 0.00 108 GLY A C 4
ATOM 7174 O O . GLY A 1 108 ? 5.254 41.567 -5.790 1.00 0.00 108 GLY A O 4
ATOM 7178 N N . GLY A 1 109 ? 3.597 41.162 -7.266 1.00 0.00 109 GLY A N 4
ATOM 7179 C CA . GLY A 1 109 ? 4.450 41.355 -8.436 1.00 0.00 109 GLY A CA 4
ATOM 7180 C C . GLY A 1 109 ? 5.723 40.522 -8.324 1.00 0.00 109 GLY A C 4
ATOM 7181 O O . GLY A 1 109 ? 6.828 41.066 -8.290 1.00 0.00 109 GLY A O 4
ATOM 7185 N N . SER A 1 110 ? 5.558 39.203 -8.257 1.00 0.00 110 SER A N 4
ATOM 7186 C CA . SER A 1 110 ? 6.701 38.299 -8.137 1.00 0.00 110 SER A CA 4
ATOM 7187 C C . SER A 1 110 ? 7.720 38.561 -9.243 1.00 0.00 110 SER A C 4
ATOM 7188 O O . SER A 1 110 ? 7.360 38.963 -10.349 1.00 0.00 110 SER A O 4
ATOM 7196 N N . ILE A 1 111 ? 8.994 38.326 -8.934 1.00 0.00 111 ILE A N 4
ATOM 7197 C CA . ILE A 1 111 ? 10.064 38.536 -9.906 1.00 0.00 111 ILE A CA 4
ATOM 7198 C C . ILE A 1 111 ? 10.802 37.226 -10.163 1.00 0.00 111 ILE A C 4
ATOM 7199 O O . ILE A 1 111 ? 10.939 36.792 -11.307 1.00 0.00 111 ILE A O 4
ATOM 7215 N N . ALA A 1 112 ? 11.245 36.587 -9.081 1.00 0.00 112 ALA A N 4
ATOM 7216 C CA . ALA A 1 112 ? 11.930 35.313 -9.175 1.00 0.00 112 ALA A CA 4
ATOM 7217 C C . ALA A 1 112 ? 10.936 34.272 -9.601 1.00 0.00 112 ALA A C 4
ATOM 7218 O O . ALA A 1 112 ? 9.816 34.606 -9.992 1.00 0.00 112 ALA A O 4
ATOM 7225 N N . GLY A 1 113 ? 11.299 33.009 -9.483 1.00 0.00 113 GLY A N 4
ATOM 7226 C CA . GLY A 1 113 ? 10.341 31.998 -9.827 1.00 0.00 113 GLY A CA 4
ATOM 7227 C C . GLY A 1 113 ? 9.351 31.902 -8.682 1.00 0.00 113 GLY A C 4
ATOM 7228 O O . GLY A 1 113 ? 9.599 31.234 -7.677 1.00 0.00 113 GLY A O 4
ATOM 7232 N N . PHE A 1 114 ? 8.241 32.610 -8.847 1.00 0.00 114 PHE A N 4
ATOM 7233 C CA . PHE A 1 114 ? 7.192 32.660 -7.832 1.00 0.00 114 PHE A CA 4
ATOM 7234 C C . PHE A 1 114 ? 6.970 31.290 -7.186 1.00 0.00 114 PHE A C 4
ATOM 7235 O O . PHE A 1 114 ? 6.787 31.249 -5.981 1.00 0.00 114 PHE A O 4
ATOM 7253 N N . GLU A 1 1 ? 2.028 43.843 -6.734 1.00 0.00 1 GLU A N 5
ATOM 7254 C CA . GLU A 1 1 ? 0.719 43.217 -7.074 1.00 0.00 1 GLU A CA 5
ATOM 7255 C C . GLU A 1 1 ? 0.144 43.893 -8.316 1.00 0.00 1 GLU A C 5
ATOM 7256 O O . GLU A 1 1 ? 0.038 45.120 -8.372 1.00 0.00 1 GLU A O 5
ATOM 7270 N N . ALA A 1 2 ? -0.227 43.086 -9.308 1.00 0.00 2 ALA A N 5
ATOM 7271 C CA . ALA A 1 2 ? -0.791 43.616 -10.547 1.00 0.00 2 ALA A CA 5
ATOM 7272 C C . ALA A 1 2 ? -2.139 44.281 -10.282 1.00 0.00 2 ALA A C 5
ATOM 7273 O O . ALA A 1 2 ? -2.899 43.844 -9.418 1.00 0.00 2 ALA A O 5
ATOM 7280 N N . GLU A 1 3 ? -2.427 45.341 -11.032 1.00 0.00 3 GLU A N 5
ATOM 7281 C CA . GLU A 1 3 ? -3.687 46.065 -10.875 1.00 0.00 3 GLU A CA 5
ATOM 7282 C C . GLU A 1 3 ? -4.876 45.165 -11.203 1.00 0.00 3 GLU A C 5
ATOM 7283 O O . GLU A 1 3 ? -5.978 45.365 -10.690 1.00 0.00 3 GLU A O 5
ATOM 7295 N N . ALA A 1 4 ? -4.645 44.174 -12.063 1.00 0.00 4 ALA A N 5
ATOM 7296 C CA . ALA A 1 4 ? -5.702 43.247 -12.459 1.00 0.00 4 ALA A CA 5
ATOM 7297 C C . ALA A 1 4 ? -6.062 42.313 -11.313 1.00 0.00 4 ALA A C 5
ATOM 7298 O O . ALA A 1 4 ? -7.002 41.523 -11.413 1.00 0.00 4 ALA A O 5
ATOM 7305 N N . GLN A 1 5 ? -5.313 42.419 -10.226 1.00 0.00 5 GLN A N 5
ATOM 7306 C CA . GLN A 1 5 ? -5.553 41.597 -9.050 1.00 0.00 5 GLN A CA 5
ATOM 7307 C C . GLN A 1 5 ? -7.019 41.679 -8.631 1.00 0.00 5 GLN A C 5
ATOM 7308 O O . GLN A 1 5 ? -7.621 40.679 -8.242 1.00 0.00 5 GLN A O 5
ATOM 7322 N N . GLU A 1 6 ? -7.581 42.883 -8.716 1.00 0.00 6 GLU A N 5
ATOM 7323 C CA . GLU A 1 6 ? -8.975 43.101 -8.344 1.00 0.00 6 GLU A CA 5
ATOM 7324 C C . GLU A 1 6 ? -9.903 42.157 -9.109 1.00 0.00 6 GLU A C 5
ATOM 7325 O O . GLU A 1 6 ? -10.855 41.618 -8.541 1.00 0.00 6 GLU A O 5
ATOM 7337 N N . GLU A 1 7 ? -9.613 41.951 -10.394 1.00 0.00 7 GLU A N 5
ATOM 7338 C CA . GLU A 1 7 ? -10.418 41.060 -11.218 1.00 0.00 7 GLU A CA 5
ATOM 7339 C C . GLU A 1 7 ? -10.477 39.686 -10.578 1.00 0.00 7 GLU A C 5
ATOM 7340 O O . GLU A 1 7 ? -11.515 39.026 -10.582 1.00 0.00 7 GLU A O 5
ATOM 7352 N N . CYS A 1 8 ? -9.339 39.262 -10.038 1.00 0.00 8 CYS A N 5
ATOM 7353 C CA . CYS A 1 8 ? -9.245 37.960 -9.406 1.00 0.00 8 CYS A CA 5
ATOM 7354 C C . CYS A 1 8 ? -10.130 37.887 -8.166 1.00 0.00 8 CYS A C 5
ATOM 7355 O O . CYS A 1 8 ? -10.854 36.911 -7.970 1.00 0.00 8 CYS A O 5
ATOM 7362 N N . ARG A 1 9 ? -10.065 38.924 -7.332 1.00 0.00 9 ARG A N 5
ATOM 7363 C CA . ARG A 1 9 ? -10.868 38.961 -6.113 1.00 0.00 9 ARG A CA 5
ATOM 7364 C C . ARG A 1 9 ? -12.350 38.803 -6.444 1.00 0.00 9 ARG A C 5
ATOM 7365 O O . ARG A 1 9 ? -13.038 37.960 -5.868 1.00 0.00 9 ARG A O 5
ATOM 7386 N N . GLU A 1 10 ? -12.830 39.614 -7.385 1.00 0.00 10 GLU A N 5
ATOM 7387 C CA . GLU A 1 10 ? -14.228 39.549 -7.799 1.00 0.00 10 GLU A CA 5
ATOM 7388 C C . GLU A 1 10 ? -14.536 38.187 -8.414 1.00 0.00 10 GLU A C 5
ATOM 7389 O O . GLU A 1 10 ? -15.559 37.570 -8.115 1.00 0.00 10 GLU A O 5
ATOM 7401 N N . GLN A 1 11 ? -13.634 37.734 -9.282 1.00 0.00 11 GLN A N 5
ATOM 7402 C CA . GLN A 1 11 ? -13.790 36.451 -9.956 1.00 0.00 11 GLN A CA 5
ATOM 7403 C C . GLN A 1 11 ? -13.906 35.311 -8.946 1.00 0.00 11 GLN A C 5
ATOM 7404 O O . GLN A 1 11 ? -14.612 34.330 -9.182 1.00 0.00 11 GLN A O 5
ATOM 7418 N N . MET A 1 12 ? -13.195 35.445 -7.827 1.00 0.00 12 MET A N 5
ATOM 7419 C CA . MET A 1 12 ? -13.207 34.419 -6.787 1.00 0.00 12 MET A CA 5
ATOM 7420 C C . MET A 1 12 ? -14.632 34.019 -6.412 1.00 0.00 12 MET A C 5
ATOM 7421 O O . MET A 1 12 ? -14.908 32.840 -6.183 1.00 0.00 12 MET A O 5
ATOM 7435 N N . GLN A 1 13 ? -15.536 34.996 -6.349 1.00 0.00 13 GLN A N 5
ATOM 7436 C CA . GLN A 1 13 ? -16.925 34.706 -5.998 1.00 0.00 13 GLN A CA 5
ATOM 7437 C C . GLN A 1 13 ? -17.500 33.657 -6.940 1.00 0.00 13 GLN A C 5
ATOM 7438 O O . GLN A 1 13 ? -18.127 32.698 -6.499 1.00 0.00 13 GLN A O 5
ATOM 7452 N N . ARG A 1 14 ? -17.257 33.834 -8.235 1.00 0.00 14 ARG A N 5
ATOM 7453 C CA . ARG A 1 14 ? -17.719 32.890 -9.232 1.00 0.00 14 ARG A CA 5
ATOM 7454 C C . ARG A 1 14 ? -17.118 31.537 -8.932 1.00 0.00 14 ARG A C 5
ATOM 7455 O O . ARG A 1 14 ? -17.798 30.510 -8.976 1.00 0.00 14 ARG A O 5
ATOM 7476 N N . GLN A 1 15 ? -15.824 31.552 -8.613 1.00 0.00 15 GLN A N 5
ATOM 7477 C CA . GLN A 1 15 ? -15.129 30.334 -8.291 1.00 0.00 15 GLN A CA 5
ATOM 7478 C C . GLN A 1 15 ? -15.491 29.897 -6.883 1.00 0.00 15 GLN A C 5
ATOM 7479 O O . GLN A 1 15 ? -14.712 30.052 -5.941 1.00 0.00 15 GLN A O 5
ATOM 7493 N N . GLN A 1 16 ? -16.681 29.340 -6.761 1.00 0.00 16 GLN A N 5
ATOM 7494 C CA . GLN A 1 16 ? -17.171 28.857 -5.477 1.00 0.00 16 GLN A CA 5
ATOM 7495 C C . GLN A 1 16 ? -16.625 27.457 -5.218 1.00 0.00 16 GLN A C 5
ATOM 7496 O O . GLN A 1 16 ? -17.359 26.540 -4.843 1.00 0.00 16 GLN A O 5
ATOM 7510 N N . MET A 1 17 ? -15.320 27.310 -5.441 1.00 0.00 17 MET A N 5
ATOM 7511 C CA . MET A 1 17 ? -14.642 26.028 -5.256 1.00 0.00 17 MET A CA 5
ATOM 7512 C C . MET A 1 17 ? -14.664 25.587 -3.796 1.00 0.00 17 MET A C 5
ATOM 7513 O O . MET A 1 17 ? -14.610 24.395 -3.504 1.00 0.00 17 MET A O 5
ATOM 7527 N N . LEU A 1 18 ? -14.724 26.556 -2.890 1.00 0.00 18 LEU A N 5
ATOM 7528 C CA . LEU A 1 18 ? -14.719 26.265 -1.459 1.00 0.00 18 LEU A CA 5
ATOM 7529 C C . LEU A 1 18 ? -15.883 25.352 -1.060 1.00 0.00 18 LEU A C 5
ATOM 7530 O O . LEU A 1 18 ? -15.837 24.721 -0.007 1.00 0.00 18 LEU A O 5
ATOM 7546 N N . SER A 1 19 ? -16.921 25.278 -1.895 1.00 0.00 19 SER A N 5
ATOM 7547 C CA . SER A 1 19 ? -18.069 24.425 -1.591 1.00 0.00 19 SER A CA 5
ATOM 7548 C C . SER A 1 19 ? -17.677 22.954 -1.718 1.00 0.00 19 SER A C 5
ATOM 7549 O O . SER A 1 19 ? -17.712 22.194 -0.743 1.00 0.00 19 SER A O 5
ATOM 7557 N N . HIS A 1 20 ? -17.270 22.570 -2.926 1.00 0.00 20 HIS A N 5
ATOM 7558 C CA . HIS A 1 20 ? -16.838 21.202 -3.178 1.00 0.00 20 HIS A CA 5
ATOM 7559 C C . HIS A 1 20 ? -15.588 20.948 -2.361 1.00 0.00 20 HIS A C 5
ATOM 7560 O O . HIS A 1 20 ? -15.369 19.855 -1.839 1.00 0.00 20 HIS A O 5
ATOM 7574 N N . CYS A 1 21 ? -14.784 21.998 -2.244 1.00 0.00 21 CYS A N 5
ATOM 7575 C CA . CYS A 1 21 ? -13.559 21.939 -1.475 1.00 0.00 21 CYS A CA 5
ATOM 7576 C C . CYS A 1 21 ? -13.886 21.640 -0.016 1.00 0.00 21 CYS A C 5
ATOM 7577 O O . CYS A 1 21 ? -13.245 20.800 0.612 1.00 0.00 21 CYS A O 5
ATOM 7584 N N . ARG A 1 22 ? -14.916 22.310 0.509 1.00 0.00 22 ARG A N 5
ATOM 7585 C CA . ARG A 1 22 ? -15.343 22.074 1.885 1.00 0.00 22 ARG A CA 5
ATOM 7586 C C . ARG A 1 22 ? -15.678 20.601 2.054 1.00 0.00 22 ARG A C 5
ATOM 7587 O O . ARG A 1 22 ? -15.251 19.955 3.018 1.00 0.00 22 ARG A O 5
ATOM 7608 N N . MET A 1 23 ? -16.425 20.067 1.086 1.00 0.00 23 MET A N 5
ATOM 7609 C CA . MET A 1 23 ? -16.783 18.656 1.119 1.00 0.00 23 MET A CA 5
ATOM 7610 C C . MET A 1 23 ? -15.509 17.826 1.193 1.00 0.00 23 MET A C 5
ATOM 7611 O O . MET A 1 23 ? -15.427 16.859 1.947 1.00 0.00 23 MET A O 5
ATOM 7625 N N . TYR A 1 24 ? -14.508 18.237 0.411 1.00 0.00 24 TYR A N 5
ATOM 7626 C CA . TYR A 1 24 ? -13.219 17.556 0.394 1.00 0.00 24 TYR A CA 5
ATOM 7627 C C . TYR A 1 24 ? -12.593 17.563 1.790 1.00 0.00 24 TYR A C 5
ATOM 7628 O O . TYR A 1 24 ? -12.046 16.557 2.230 1.00 0.00 24 TYR A O 5
ATOM 7646 N N . MET A 1 25 ? -12.677 18.702 2.476 1.00 0.00 25 MET A N 5
ATOM 7647 C CA . MET A 1 25 ? -12.114 18.821 3.822 1.00 0.00 25 MET A CA 5
ATOM 7648 C C . MET A 1 25 ? -12.731 17.777 4.752 1.00 0.00 25 MET A C 5
ATOM 7649 O O . MET A 1 25 ? -12.035 16.913 5.306 1.00 0.00 25 MET A O 5
ATOM 7663 N N . ARG A 1 26 ? -14.049 17.858 4.913 1.00 0.00 26 ARG A N 5
ATOM 7664 C CA . ARG A 1 26 ? -14.753 16.915 5.771 1.00 0.00 26 ARG A CA 5
ATOM 7665 C C . ARG A 1 26 ? -14.490 15.497 5.281 1.00 0.00 26 ARG A C 5
ATOM 7666 O O . ARG A 1 26 ? -14.212 14.585 6.070 1.00 0.00 26 ARG A O 5
ATOM 7687 N N . GLN A 1 27 ? -14.539 15.336 3.964 1.00 0.00 27 GLN A N 5
ATOM 7688 C CA . GLN A 1 27 ? -14.272 14.052 3.350 1.00 0.00 27 GLN A CA 5
ATOM 7689 C C . GLN A 1 27 ? -12.880 13.586 3.736 1.00 0.00 27 GLN A C 5
ATOM 7690 O O . GLN A 1 27 ? -12.648 12.415 3.997 1.00 0.00 27 GLN A O 5
ATOM 7704 N N . GLN A 1 28 ? -11.948 14.511 3.790 1.00 0.00 28 GLN A N 5
ATOM 7705 C CA . GLN A 1 28 ? -10.601 14.151 4.151 1.00 0.00 28 GLN A CA 5
ATOM 7706 C C . GLN A 1 28 ? -10.597 13.509 5.526 1.00 0.00 28 GLN A C 5
ATOM 7707 O O . GLN A 1 28 ? -9.890 12.527 5.761 1.00 0.00 28 GLN A O 5
ATOM 7721 N N . MET A 1 29 ? -11.397 14.066 6.433 1.00 0.00 29 MET A N 5
ATOM 7722 C CA . MET A 1 29 ? -11.469 13.520 7.782 1.00 0.00 29 MET A CA 5
ATOM 7723 C C . MET A 1 29 ? -11.976 12.079 7.741 1.00 0.00 29 MET A C 5
ATOM 7724 O O . MET A 1 29 ? -11.333 11.175 8.272 1.00 0.00 29 MET A O 5
ATOM 7738 N N . GLU A 1 30 ? -13.127 11.867 7.098 1.00 0.00 30 GLU A N 5
ATOM 7739 C CA . GLU A 1 30 ? -13.686 10.514 6.990 1.00 0.00 30 GLU A CA 5
ATOM 7740 C C . GLU A 1 30 ? -12.801 9.617 6.123 1.00 0.00 30 GLU A C 5
ATOM 7741 O O . GLU A 1 30 ? -12.618 8.434 6.414 1.00 0.00 30 GLU A O 5
ATOM 7753 N N . GLU A 1 31 ? -12.274 10.196 5.048 1.00 0.00 31 GLU A N 5
ATOM 7754 C CA . GLU A 1 31 ? -11.422 9.470 4.106 1.00 0.00 31 GLU A CA 5
ATOM 7755 C C . GLU A 1 31 ? -10.110 9.026 4.762 1.00 0.00 31 GLU A C 5
ATOM 7756 O O . GLU A 1 31 ? -9.295 8.357 4.131 1.00 0.00 31 GLU A O 5
ATOM 7768 N N . SER A 1 32 ? -9.910 9.414 6.022 1.00 0.00 32 SER A N 5
ATOM 7769 C CA . SER A 1 32 ? -8.693 9.063 6.760 1.00 0.00 32 SER A CA 5
ATOM 7770 C C . SER A 1 32 ? -8.271 7.621 6.486 1.00 0.00 32 SER A C 5
ATOM 7771 O O . SER A 1 32 ? -7.102 7.268 6.642 1.00 0.00 32 SER A O 5
ATOM 7779 N N . THR A 1 33 ? -9.229 6.794 6.085 1.00 0.00 33 THR A N 5
ATOM 7780 C CA . THR A 1 33 ? -8.950 5.398 5.777 1.00 0.00 33 THR A CA 5
ATOM 7781 C C . THR A 1 33 ? -8.237 5.246 4.421 1.00 0.00 33 THR A C 5
ATOM 7782 O O . THR A 1 33 ? -7.116 4.742 4.348 1.00 0.00 33 THR A O 5
ATOM 7793 N N . TYR A 1 34 ? -8.934 5.643 3.349 1.00 0.00 34 TYR A N 5
ATOM 7794 C CA . TYR A 1 34 ? -8.420 5.512 1.975 1.00 0.00 34 TYR A CA 5
ATOM 7795 C C . TYR A 1 34 ? -7.824 6.806 1.398 1.00 0.00 34 TYR A C 5
ATOM 7796 O O . TYR A 1 34 ? -7.499 6.842 0.210 1.00 0.00 34 TYR A O 5
ATOM 7814 N N . GLN A 1 35 ? -7.724 7.868 2.200 1.00 0.00 35 GLN A N 5
ATOM 7815 C CA . GLN A 1 35 ? -7.208 9.161 1.708 1.00 0.00 35 GLN A CA 5
ATOM 7816 C C . GLN A 1 35 ? -6.133 9.001 0.641 1.00 0.00 35 GLN A C 5
ATOM 7817 O O . GLN A 1 35 ? -6.028 9.842 -0.252 1.00 0.00 35 GLN A O 5
ATOM 7831 N N . THR A 1 36 ? -5.331 7.943 0.726 1.00 0.00 36 THR A N 5
ATOM 7832 C CA . THR A 1 36 ? -4.288 7.755 -0.269 1.00 0.00 36 THR A CA 5
ATOM 7833 C C . THR A 1 36 ? -4.930 7.679 -1.647 1.00 0.00 36 THR A C 5
ATOM 7834 O O . THR A 1 36 ? -5.562 6.683 -2.000 1.00 0.00 36 THR A O 5
ATOM 7845 N N . MET A 1 37 ? -4.771 8.755 -2.410 1.00 0.00 37 MET A N 5
ATOM 7846 C CA . MET A 1 37 ? -5.346 8.836 -3.750 1.00 0.00 37 MET A CA 5
ATOM 7847 C C . MET A 1 37 ? -4.782 7.746 -4.661 1.00 0.00 37 MET A C 5
ATOM 7848 O O . MET A 1 37 ? -3.593 7.752 -4.984 1.00 0.00 37 MET A O 5
ATOM 7862 N N . PRO A 1 38 ? -5.611 6.825 -5.089 1.00 0.00 38 PRO A N 5
ATOM 7863 C CA . PRO A 1 38 ? -5.198 5.720 -5.993 1.00 0.00 38 PRO A CA 5
ATOM 7864 C C . PRO A 1 38 ? -5.308 6.123 -7.462 1.00 0.00 38 PRO A C 5
ATOM 7865 O O . PRO A 1 38 ? -6.190 6.900 -7.832 1.00 0.00 38 PRO A O 5
ATOM 7876 N N . ARG A 1 39 ? -4.419 5.589 -8.295 1.00 0.00 39 ARG A N 5
ATOM 7877 C CA . ARG A 1 39 ? -4.447 5.906 -9.721 1.00 0.00 39 ARG A CA 5
ATOM 7878 C C . ARG A 1 39 ? -5.764 5.446 -10.317 1.00 0.00 39 ARG A C 5
ATOM 7879 O O . ARG A 1 39 ? -6.339 6.115 -11.177 1.00 0.00 39 ARG A O 5
ATOM 7900 N N . ARG A 1 40 ? -6.226 4.284 -9.859 1.00 0.00 40 ARG A N 5
ATOM 7901 C CA . ARG A 1 40 ? -7.467 3.727 -10.360 1.00 0.00 40 ARG A CA 5
ATOM 7902 C C . ARG A 1 40 ? -8.631 4.614 -9.971 1.00 0.00 40 ARG A C 5
ATOM 7903 O O . ARG A 1 40 ? -9.124 4.571 -8.843 1.00 0.00 40 ARG A O 5
ATOM 7924 N N . GLY A 1 41 ? -9.057 5.410 -10.932 1.00 0.00 41 GLY A N 5
ATOM 7925 C CA . GLY A 1 41 ? -10.175 6.327 -10.728 1.00 0.00 41 GLY A CA 5
ATOM 7926 C C . GLY A 1 41 ? -9.899 7.287 -9.574 1.00 0.00 41 GLY A C 5
ATOM 7927 O O . GLY A 1 41 ? -10.294 7.032 -8.435 1.00 0.00 41 GLY A O 5
ATOM 7931 N N . MET A 1 42 ? -9.216 8.390 -9.876 1.00 0.00 42 MET A N 5
ATOM 7932 C CA . MET A 1 42 ? -8.887 9.387 -8.859 1.00 0.00 42 MET A CA 5
ATOM 7933 C C . MET A 1 42 ? -10.149 9.863 -8.139 1.00 0.00 42 MET A C 5
ATOM 7934 O O . MET A 1 42 ? -11.266 9.625 -8.600 1.00 0.00 42 MET A O 5
ATOM 7948 N N . GLU A 1 43 ? -9.962 10.528 -7.000 1.00 0.00 43 GLU A N 5
ATOM 7949 C CA . GLU A 1 43 ? -11.092 11.024 -6.219 1.00 0.00 43 GLU A CA 5
ATOM 7950 C C . GLU A 1 43 ? -11.797 12.166 -6.954 1.00 0.00 43 GLU A C 5
ATOM 7951 O O . GLU A 1 43 ? -11.177 13.179 -7.283 1.00 0.00 43 GLU A O 5
ATOM 7963 N N . PRO A 1 44 ? -13.074 12.014 -7.223 1.00 0.00 44 PRO A N 5
ATOM 7964 C CA . PRO A 1 44 ? -13.877 13.049 -7.944 1.00 0.00 44 PRO A CA 5
ATOM 7965 C C . PRO A 1 44 ? -14.067 14.324 -7.123 1.00 0.00 44 PRO A C 5
ATOM 7966 O O . PRO A 1 44 ? -14.233 15.408 -7.682 1.00 0.00 44 PRO A O 5
ATOM 7977 N N . HIS A 1 45 ? -14.052 14.187 -5.798 1.00 0.00 45 HIS A N 5
ATOM 7978 C CA . HIS A 1 45 ? -14.231 15.338 -4.918 1.00 0.00 45 HIS A CA 5
ATOM 7979 C C . HIS A 1 45 ? -13.257 16.452 -5.289 1.00 0.00 45 HIS A C 5
ATOM 7980 O O . HIS A 1 45 ? -13.636 17.622 -5.363 1.00 0.00 45 HIS A O 5
ATOM 7994 N N . MET A 1 46 ? -12.002 16.077 -5.525 1.00 0.00 46 MET A N 5
ATOM 7995 C CA . MET A 1 46 ? -10.977 17.047 -5.894 1.00 0.00 46 MET A CA 5
ATOM 7996 C C . MET A 1 46 ? -11.288 17.657 -7.257 1.00 0.00 46 MET A C 5
ATOM 7997 O O . MET A 1 46 ? -11.073 18.849 -7.483 1.00 0.00 46 MET A O 5
ATOM 8011 N N . SER A 1 47 ? -11.787 16.818 -8.161 1.00 0.00 47 SER A N 5
ATOM 8012 C CA . SER A 1 47 ? -12.123 17.254 -9.513 1.00 0.00 47 SER A CA 5
ATOM 8013 C C . SER A 1 47 ? -13.144 18.389 -9.503 1.00 0.00 47 SER A C 5
ATOM 8014 O O . SER A 1 47 ? -13.103 19.269 -10.360 1.00 0.00 47 SER A O 5
ATOM 8022 N N . GLU A 1 48 ? -14.071 18.359 -8.546 1.00 0.00 48 GLU A N 5
ATOM 8023 C CA . GLU A 1 48 ? -15.104 19.389 -8.469 1.00 0.00 48 GLU A CA 5
ATOM 8024 C C . GLU A 1 48 ? -14.487 20.780 -8.332 1.00 0.00 48 GLU A C 5
ATOM 8025 O O . GLU A 1 48 ? -14.876 21.711 -9.038 1.00 0.00 48 GLU A O 5
ATOM 8037 N N . CYS A 1 49 ? -13.519 20.914 -7.431 1.00 0.00 49 CYS A N 5
ATOM 8038 C CA . CYS A 1 49 ? -12.850 22.196 -7.231 1.00 0.00 49 CYS A CA 5
ATOM 8039 C C . CYS A 1 49 ? -11.970 22.539 -8.435 1.00 0.00 49 CYS A C 5
ATOM 8040 O O . CYS A 1 49 ? -11.723 23.709 -8.717 1.00 0.00 49 CYS A O 5
ATOM 8047 N N . CYS A 1 50 ? -11.485 21.502 -9.121 1.00 0.00 50 CYS A N 5
ATOM 8048 C CA . CYS A 1 50 ? -10.600 21.675 -10.278 1.00 0.00 50 CYS A CA 5
ATOM 8049 C C . CYS A 1 50 ? -11.155 22.650 -11.320 1.00 0.00 50 CYS A C 5
ATOM 8050 O O . CYS A 1 50 ? -10.419 23.495 -11.830 1.00 0.00 50 CYS A O 5
ATOM 8057 N N . GLU A 1 51 ? -12.435 22.520 -11.657 1.00 0.00 51 GLU A N 5
ATOM 8058 C CA . GLU A 1 51 ? -13.037 23.392 -12.668 1.00 0.00 51 GLU A CA 5
ATOM 8059 C C . GLU A 1 51 ? -12.920 24.867 -12.288 1.00 0.00 51 GLU A C 5
ATOM 8060 O O . GLU A 1 51 ? -12.763 25.723 -13.157 1.00 0.00 51 GLU A O 5
ATOM 8072 N N . GLN A 1 52 ? -13.011 25.161 -10.995 1.00 0.00 52 GLN A N 5
ATOM 8073 C CA . GLN A 1 52 ? -12.928 26.543 -10.529 1.00 0.00 52 GLN A CA 5
ATOM 8074 C C . GLN A 1 52 ? -11.609 27.202 -10.928 1.00 0.00 52 GLN A C 5
ATOM 8075 O O . GLN A 1 52 ? -11.597 28.184 -11.670 1.00 0.00 52 GLN A O 5
ATOM 8089 N N . LEU A 1 53 ? -10.506 26.659 -10.425 1.00 0.00 53 LEU A N 5
ATOM 8090 C CA . LEU A 1 53 ? -9.181 27.205 -10.725 1.00 0.00 53 LEU A CA 5
ATOM 8091 C C . LEU A 1 53 ? -8.957 27.194 -12.219 1.00 0.00 53 LEU A C 5
ATOM 8092 O O . LEU A 1 53 ? -8.624 28.205 -12.837 1.00 0.00 53 LEU A O 5
ATOM 8108 N N . GLU A 1 54 ? -9.151 26.014 -12.774 1.00 0.00 54 GLU A N 5
ATOM 8109 C CA . GLU A 1 54 ? -8.993 25.779 -14.190 1.00 0.00 54 GLU A CA 5
ATOM 8110 C C . GLU A 1 54 ? -9.835 26.764 -15.002 1.00 0.00 54 GLU A C 5
ATOM 8111 O O . GLU A 1 54 ? -9.449 27.163 -16.101 1.00 0.00 54 GLU A O 5
ATOM 8123 N N . GLY A 1 55 ? -10.975 27.162 -14.443 1.00 0.00 55 GLY A N 5
ATOM 8124 C CA . GLY A 1 55 ? -11.860 28.114 -15.109 1.00 0.00 55 GLY A CA 5
ATOM 8125 C C . GLY A 1 55 ? -11.475 29.551 -14.762 1.00 0.00 55 GLY A C 5
ATOM 8126 O O . GLY A 1 55 ? -11.902 30.496 -15.427 1.00 0.00 55 GLY A O 5
ATOM 8130 N N . MET A 1 56 ? -10.665 29.706 -13.714 1.00 0.00 56 MET A N 5
ATOM 8131 C CA . MET A 1 56 ? -10.221 31.028 -13.277 1.00 0.00 56 MET A CA 5
ATOM 8132 C C . MET A 1 56 ? -8.980 31.468 -14.048 1.00 0.00 56 MET A C 5
ATOM 8133 O O . MET A 1 56 ? -8.170 30.637 -14.463 1.00 0.00 56 MET A O 5
ATOM 8147 N N . ASP A 1 57 ? -8.836 32.782 -14.227 1.00 0.00 57 ASP A N 5
ATOM 8148 C CA . ASP A 1 57 ? -7.684 33.329 -14.941 1.00 0.00 57 ASP A CA 5
ATOM 8149 C C . ASP A 1 57 ? -6.385 32.806 -14.333 1.00 0.00 57 ASP A C 5
ATOM 8150 O O . ASP A 1 57 ? -6.282 32.643 -13.117 1.00 0.00 57 ASP A O 5
ATOM 8159 N N . GLU A 1 58 ? -5.400 32.534 -15.184 1.00 0.00 58 GLU A N 5
ATOM 8160 C CA . GLU A 1 58 ? -4.117 32.020 -14.712 1.00 0.00 58 GLU A CA 5
ATOM 8161 C C . GLU A 1 58 ? -3.503 32.929 -13.651 1.00 0.00 58 GLU A C 5
ATOM 8162 O O . GLU A 1 58 ? -3.162 32.475 -12.559 1.00 0.00 58 GLU A O 5
ATOM 8174 N N . SER A 1 59 ? -3.361 34.207 -13.979 1.00 0.00 59 SER A N 5
ATOM 8175 C CA . SER A 1 59 ? -2.784 35.166 -13.045 1.00 0.00 59 SER A CA 5
ATOM 8176 C C . SER A 1 59 ? -3.556 35.149 -11.731 1.00 0.00 59 SER A C 5
ATOM 8177 O O . SER A 1 59 ? -2.989 35.328 -10.653 1.00 0.00 59 SER A O 5
ATOM 8185 N N . CYS A 1 60 ? -4.858 34.924 -11.846 1.00 0.00 60 CYS A N 5
ATOM 8186 C CA . CYS A 1 60 ? -5.739 34.870 -10.682 1.00 0.00 60 CYS A CA 5
ATOM 8187 C C . CYS A 1 60 ? -5.572 33.560 -9.922 1.00 0.00 60 CYS A C 5
ATOM 8188 O O . CYS A 1 60 ? -5.880 33.479 -8.732 1.00 0.00 60 CYS A O 5
ATOM 8195 N N . ARG A 1 61 ? -5.113 32.528 -10.625 1.00 0.00 61 ARG A N 5
ATOM 8196 C CA . ARG A 1 61 ? -4.940 31.212 -10.020 1.00 0.00 61 ARG A CA 5
ATOM 8197 C C . ARG A 1 61 ? -3.959 31.266 -8.850 1.00 0.00 61 ARG A C 5
ATOM 8198 O O . ARG A 1 61 ? -4.189 30.635 -7.818 1.00 0.00 61 ARG A O 5
ATOM 8219 N N . CYS A 1 62 ? -2.873 32.022 -9.009 1.00 0.00 62 CYS A N 5
ATOM 8220 C CA . CYS A 1 62 ? -1.886 32.137 -7.938 1.00 0.00 62 CYS A CA 5
ATOM 8221 C C . CYS A 1 62 ? -2.564 32.635 -6.663 1.00 0.00 62 CYS A C 5
ATOM 8222 O O . CYS A 1 62 ? -2.551 31.960 -5.632 1.00 0.00 62 CYS A O 5
ATOM 8229 N N . GLU A 1 63 ? -3.169 33.818 -6.756 1.00 0.00 63 GLU A N 5
ATOM 8230 C CA . GLU A 1 63 ? -3.875 34.417 -5.627 1.00 0.00 63 GLU A CA 5
ATOM 8231 C C . GLU A 1 63 ? -5.033 33.534 -5.166 1.00 0.00 63 GLU A C 5
ATOM 8232 O O . GLU A 1 63 ? -5.319 33.443 -3.973 1.00 0.00 63 GLU A O 5
ATOM 8244 N N . GLY A 1 64 ? -5.713 32.919 -6.131 1.00 0.00 64 GLY A N 5
ATOM 8245 C CA . GLY A 1 64 ? -6.871 32.077 -5.840 1.00 0.00 64 GLY A CA 5
ATOM 8246 C C . GLY A 1 64 ? -6.581 31.028 -4.772 1.00 0.00 64 GLY A C 5
ATOM 8247 O O . GLY A 1 64 ? -7.204 31.029 -3.713 1.00 0.00 64 GLY A O 5
ATOM 8251 N N . LEU A 1 65 ? -5.650 30.125 -5.058 1.00 0.00 65 LEU A N 5
ATOM 8252 C CA . LEU A 1 65 ? -5.316 29.067 -4.108 1.00 0.00 65 LEU A CA 5
ATOM 8253 C C . LEU A 1 65 ? -4.919 29.639 -2.750 1.00 0.00 65 LEU A C 5
ATOM 8254 O O . LEU A 1 65 ? -5.415 29.192 -1.716 1.00 0.00 65 LEU A O 5
ATOM 8270 N N . ARG A 1 66 ? -4.028 30.628 -2.754 1.00 0.00 66 ARG A N 5
ATOM 8271 C CA . ARG A 1 66 ? -3.587 31.244 -1.505 1.00 0.00 66 ARG A CA 5
ATOM 8272 C C . ARG A 1 66 ? -4.775 31.826 -0.743 1.00 0.00 66 ARG A C 5
ATOM 8273 O O . ARG A 1 66 ? -4.975 31.533 0.437 1.00 0.00 66 ARG A O 5
ATOM 8294 N N . MET A 1 67 ? -5.562 32.646 -1.436 1.00 0.00 67 MET A N 5
ATOM 8295 C CA . MET A 1 67 ? -6.740 33.270 -0.839 1.00 0.00 67 MET A CA 5
ATOM 8296 C C . MET A 1 67 ? -7.747 32.226 -0.371 1.00 0.00 67 MET A C 5
ATOM 8297 O O . MET A 1 67 ? -8.274 32.306 0.740 1.00 0.00 67 MET A O 5
ATOM 8311 N N . MET A 1 68 ? -8.026 31.264 -1.243 1.00 0.00 68 MET A N 5
ATOM 8312 C CA . MET A 1 68 ? -8.992 30.216 -0.941 1.00 0.00 68 MET A CA 5
ATOM 8313 C C . MET A 1 68 ? -8.579 29.411 0.286 1.00 0.00 68 MET A C 5
ATOM 8314 O O . MET A 1 68 ? -9.413 29.100 1.134 1.00 0.00 68 MET A O 5
ATOM 8328 N N . MET A 1 69 ? -7.295 29.076 0.380 1.00 0.00 69 MET A N 5
ATOM 8329 C CA . MET A 1 69 ? -6.804 28.303 1.517 1.00 0.00 69 MET A CA 5
ATOM 8330 C C . MET A 1 69 ? -7.256 28.937 2.832 1.00 0.00 69 MET A C 5
ATOM 8331 O O . MET A 1 69 ? -7.927 28.298 3.643 1.00 0.00 69 MET A O 5
ATOM 8345 N N . ARG A 1 70 ? -6.887 30.199 3.028 1.00 0.00 70 ARG A N 5
ATOM 8346 C CA . ARG A 1 70 ? -7.262 30.923 4.238 1.00 0.00 70 ARG A CA 5
ATOM 8347 C C . ARG A 1 70 ? -8.782 31.008 4.381 1.00 0.00 70 ARG A C 5
ATOM 8348 O O . ARG A 1 70 ? -9.321 30.858 5.478 1.00 0.00 70 ARG A O 5
ATOM 8369 N N . MET A 1 71 ? -9.462 31.263 3.264 1.00 0.00 71 MET A N 5
ATOM 8370 C CA . MET A 1 71 ? -10.914 31.384 3.263 1.00 0.00 71 MET A CA 5
ATOM 8371 C C . MET A 1 71 ? -11.569 30.078 3.689 1.00 0.00 71 MET A C 5
ATOM 8372 O O . MET A 1 71 ? -12.581 30.082 4.389 1.00 0.00 71 MET A O 5
ATOM 8386 N N . MET A 1 72 ? -10.991 28.961 3.255 1.00 0.00 72 MET A N 5
ATOM 8387 C CA . MET A 1 72 ? -11.545 27.660 3.597 1.00 0.00 72 MET A CA 5
ATOM 8388 C C . MET A 1 72 ? -11.633 27.487 5.107 1.00 0.00 72 MET A C 5
ATOM 8389 O O . MET A 1 72 ? -12.684 27.131 5.641 1.00 0.00 72 MET A O 5
ATOM 8403 N N . GLN A 1 73 ? -10.525 27.752 5.791 1.00 0.00 73 GLN A N 5
ATOM 8404 C CA . GLN A 1 73 ? -10.489 27.632 7.244 1.00 0.00 73 GLN A CA 5
ATOM 8405 C C . GLN A 1 73 ? -11.495 28.583 7.880 1.00 0.00 73 GLN A C 5
ATOM 8406 O O . GLN A 1 73 ? -12.199 28.224 8.820 1.00 0.00 73 GLN A O 5
ATOM 8420 N N . GLN A 1 74 ? -11.552 29.802 7.354 1.00 0.00 74 GLN A N 5
ATOM 8421 C CA . GLN A 1 74 ? -12.471 30.809 7.871 1.00 0.00 74 GLN A CA 5
ATOM 8422 C C . GLN A 1 74 ? -13.927 30.371 7.720 1.00 0.00 74 GLN A C 5
ATOM 8423 O O . GLN A 1 74 ? -14.735 30.561 8.631 1.00 0.00 74 GLN A O 5
ATOM 8437 N N . LYS A 1 75 ? -14.260 29.804 6.568 1.00 0.00 75 LYS A N 5
ATOM 8438 C CA . LYS A 1 75 ? -15.628 29.368 6.311 1.00 0.00 75 LYS A CA 5
ATOM 8439 C C . LYS A 1 75 ? -16.081 28.358 7.360 1.00 0.00 75 LYS A C 5
ATOM 8440 O O . LYS A 1 75 ? -17.207 28.423 7.855 1.00 0.00 75 LYS A O 5
ATOM 8459 N N . GLU A 1 76 ? -15.194 27.428 7.693 1.00 0.00 76 GLU A N 5
ATOM 8460 C CA . GLU A 1 76 ? -15.506 26.403 8.689 1.00 0.00 76 GLU A CA 5
ATOM 8461 C C . GLU A 1 76 ? -14.239 25.663 9.116 1.00 0.00 76 GLU A C 5
ATOM 8462 O O . GLU A 1 76 ? -14.010 24.524 8.703 1.00 0.00 76 GLU A O 5
ATOM 8474 N N . MET A 1 77 ? -13.415 26.315 9.930 1.00 0.00 77 MET A N 5
ATOM 8475 C CA . MET A 1 77 ? -12.170 25.702 10.391 1.00 0.00 77 MET A CA 5
ATOM 8476 C C . MET A 1 77 ? -12.440 24.371 11.096 1.00 0.00 77 MET A C 5
ATOM 8477 O O . MET A 1 77 ? -12.669 24.335 12.305 1.00 0.00 77 MET A O 5
ATOM 8491 N N . GLN A 1 78 ? -12.391 23.278 10.335 1.00 0.00 78 GLN A N 5
ATOM 8492 C CA . GLN A 1 78 ? -12.608 21.950 10.905 1.00 0.00 78 GLN A CA 5
ATOM 8493 C C . GLN A 1 78 ? -11.618 21.712 12.044 1.00 0.00 78 GLN A C 5
ATOM 8494 O O . GLN A 1 78 ? -10.441 22.054 11.918 1.00 0.00 78 GLN A O 5
ATOM 8508 N N . PRO A 1 79 ? -12.049 21.143 13.144 1.00 0.00 79 PRO A N 5
ATOM 8509 C CA . PRO A 1 79 ? -11.163 20.875 14.295 1.00 0.00 79 PRO A CA 5
ATOM 8510 C C . PRO A 1 79 ? -10.589 19.466 14.249 1.00 0.00 79 PRO A C 5
ATOM 8511 O O . PRO A 1 79 ? -11.300 18.487 14.465 1.00 0.00 79 PRO A O 5
ATOM 8522 N N . ARG A 1 80 ? -9.295 19.400 13.996 1.00 0.00 80 ARG A N 5
ATOM 8523 C CA . ARG A 1 80 ? -8.560 18.137 13.931 1.00 0.00 80 ARG A CA 5
ATOM 8524 C C . ARG A 1 80 ? -7.073 18.441 13.793 1.00 0.00 80 ARG A C 5
ATOM 8525 O O . ARG A 1 80 ? -6.682 19.252 12.952 1.00 0.00 80 ARG A O 5
ATOM 8546 N N . GLY A 1 81 ? -6.244 17.808 14.617 1.00 0.00 81 GLY A N 5
ATOM 8547 C CA . GLY A 1 81 ? -4.807 18.058 14.553 1.00 0.00 81 GLY A CA 5
ATOM 8548 C C . GLY A 1 81 ? -4.097 17.110 13.589 1.00 0.00 81 GLY A C 5
ATOM 8549 O O . GLY A 1 81 ? -3.669 17.517 12.509 1.00 0.00 81 GLY A O 5
ATOM 8553 N N . GLU A 1 82 ? -3.957 15.851 13.998 1.00 0.00 82 GLU A N 5
ATOM 8554 C CA . GLU A 1 82 ? -3.272 14.848 13.180 1.00 0.00 82 GLU A CA 5
ATOM 8555 C C . GLU A 1 82 ? -3.966 14.603 11.840 1.00 0.00 82 GLU A C 5
ATOM 8556 O O . GLU A 1 82 ? -3.303 14.473 10.809 1.00 0.00 82 GLU A O 5
ATOM 8568 N N . GLN A 1 83 ? -5.293 14.506 11.859 1.00 0.00 83 GLN A N 5
ATOM 8569 C CA . GLN A 1 83 ? -6.047 14.235 10.635 1.00 0.00 83 GLN A CA 5
ATOM 8570 C C . GLN A 1 83 ? -5.820 15.312 9.575 1.00 0.00 83 GLN A C 5
ATOM 8571 O O . GLN A 1 83 ? -5.282 15.034 8.503 1.00 0.00 83 GLN A O 5
ATOM 8585 N N . MET A 1 84 ? -6.238 16.536 9.881 1.00 0.00 84 MET A N 5
ATOM 8586 C CA . MET A 1 84 ? -6.082 17.648 8.949 1.00 0.00 84 MET A CA 5
ATOM 8587 C C . MET A 1 84 ? -4.617 17.898 8.607 1.00 0.00 84 MET A C 5
ATOM 8588 O O . MET A 1 84 ? -4.307 18.384 7.521 1.00 0.00 84 MET A O 5
ATOM 8602 N N . ARG A 1 85 ? -3.711 17.566 9.524 1.00 0.00 85 ARG A N 5
ATOM 8603 C CA . ARG A 1 85 ? -2.290 17.771 9.259 1.00 0.00 85 ARG A CA 5
ATOM 8604 C C . ARG A 1 85 ? -1.929 17.138 7.916 1.00 0.00 85 ARG A C 5
ATOM 8605 O O . ARG A 1 85 ? -1.274 17.761 7.080 1.00 0.00 85 ARG A O 5
ATOM 8626 N N . ARG A 1 86 ? -2.394 15.907 7.710 1.00 0.00 86 ARG A N 5
ATOM 8627 C CA . ARG A 1 86 ? -2.153 15.199 6.455 1.00 0.00 86 ARG A CA 5
ATOM 8628 C C . ARG A 1 86 ? -2.794 15.954 5.291 1.00 0.00 86 ARG A C 5
ATOM 8629 O O . ARG A 1 86 ? -2.249 16.000 4.186 1.00 0.00 86 ARG A O 5
ATOM 8650 N N . MET A 1 87 ? -3.966 16.534 5.558 1.00 0.00 87 MET A N 5
ATOM 8651 C CA . MET A 1 87 ? -4.711 17.281 4.545 1.00 0.00 87 MET A CA 5
ATOM 8652 C C . MET A 1 87 ? -3.843 18.347 3.884 1.00 0.00 87 MET A C 5
ATOM 8653 O O . MET A 1 87 ? -4.002 18.630 2.699 1.00 0.00 87 MET A O 5
ATOM 8667 N N . MET A 1 88 ? -2.941 18.947 4.656 1.00 0.00 88 MET A N 5
ATOM 8668 C CA . MET A 1 88 ? -2.074 19.992 4.128 1.00 0.00 88 MET A CA 5
ATOM 8669 C C . MET A 1 88 ? -1.378 19.529 2.850 1.00 0.00 88 MET A C 5
ATOM 8670 O O . MET A 1 88 ? -1.559 20.122 1.786 1.00 0.00 88 MET A O 5
ATOM 8684 N N . ARG A 1 89 ? -0.590 18.464 2.960 1.00 0.00 89 ARG A N 5
ATOM 8685 C CA . ARG A 1 89 ? 0.120 17.925 1.804 1.00 0.00 89 ARG A CA 5
ATOM 8686 C C . ARG A 1 89 ? -0.864 17.498 0.716 1.00 0.00 89 ARG A C 5
ATOM 8687 O O . ARG A 1 89 ? -0.649 17.756 -0.469 1.00 0.00 89 ARG A O 5
ATOM 8708 N N . LEU A 1 90 ? -1.940 16.834 1.136 1.00 0.00 90 LEU A N 5
ATOM 8709 C CA . LEU A 1 90 ? -2.960 16.358 0.204 1.00 0.00 90 LEU A CA 5
ATOM 8710 C C . LEU A 1 90 ? -3.608 17.523 -0.542 1.00 0.00 90 LEU A C 5
ATOM 8711 O O . LEU A 1 90 ? -3.876 17.434 -1.741 1.00 0.00 90 LEU A O 5
ATOM 8727 N N . ALA A 1 91 ? -3.868 18.610 0.180 1.00 0.00 91 ALA A N 5
ATOM 8728 C CA . ALA A 1 91 ? -4.500 19.785 -0.412 1.00 0.00 91 ALA A CA 5
ATOM 8729 C C . ALA A 1 91 ? -3.710 20.293 -1.614 1.00 0.00 91 ALA A C 5
ATOM 8730 O O . ALA A 1 91 ? -4.287 20.590 -2.654 1.00 0.00 91 ALA A O 5
ATOM 8737 N N . GLU A 1 92 ? -2.392 20.393 -1.457 1.00 0.00 92 GLU A N 5
ATOM 8738 C CA . GLU A 1 92 ? -1.524 20.871 -2.535 1.00 0.00 92 GLU A CA 5
ATOM 8739 C C . GLU A 1 92 ? -1.647 20.004 -3.789 1.00 0.00 92 GLU A C 5
ATOM 8740 O O . GLU A 1 92 ? -1.457 20.487 -4.905 1.00 0.00 92 GLU A O 5
ATOM 8752 N N . ASN A 1 93 ? -1.941 18.722 -3.601 1.00 0.00 93 ASN A N 5
ATOM 8753 C CA . ASN A 1 93 ? -2.059 17.803 -4.732 1.00 0.00 93 ASN A CA 5
ATOM 8754 C C . ASN A 1 93 ? -3.293 18.113 -5.579 1.00 0.00 93 ASN A C 5
ATOM 8755 O O . ASN A 1 93 ? -3.273 17.934 -6.796 1.00 0.00 93 ASN A O 5
ATOM 8766 N N . ILE A 1 94 ? -4.363 18.568 -4.932 1.00 0.00 94 ILE A N 5
ATOM 8767 C CA . ILE A 1 94 ? -5.601 18.886 -5.644 1.00 0.00 94 ILE A CA 5
ATOM 8768 C C . ILE A 1 94 ? -5.357 19.874 -6.794 1.00 0.00 94 ILE A C 5
ATOM 8769 O O . ILE A 1 94 ? -5.698 19.584 -7.937 1.00 0.00 94 ILE A O 5
ATOM 8785 N N . PRO A 1 95 ? -4.785 21.023 -6.523 1.00 0.00 95 PRO A N 5
ATOM 8786 C CA . PRO A 1 95 ? -4.508 22.055 -7.571 1.00 0.00 95 PRO A CA 5
ATOM 8787 C C . PRO A 1 95 ? -3.486 21.588 -8.608 1.00 0.00 95 PRO A C 5
ATOM 8788 O O . PRO A 1 95 ? -3.466 22.089 -9.732 1.00 0.00 95 PRO A O 5
ATOM 8799 N N . SER A 1 96 ? -2.652 20.621 -8.230 1.00 0.00 96 SER A N 5
ATOM 8800 C CA . SER A 1 96 ? -1.642 20.086 -9.137 1.00 0.00 96 SER A CA 5
ATOM 8801 C C . SER A 1 96 ? -2.339 19.489 -10.333 1.00 0.00 96 SER A C 5
ATOM 8802 O O . SER A 1 96 ? -1.875 19.563 -11.471 1.00 0.00 96 SER A O 5
ATOM 8810 N N . ARG A 1 97 ? -3.471 18.893 -10.023 1.00 0.00 97 ARG A N 5
ATOM 8811 C CA . ARG A 1 97 ? -4.311 18.247 -11.000 1.00 0.00 97 ARG A CA 5
ATOM 8812 C C . ARG A 1 97 ? -4.694 19.194 -12.137 1.00 0.00 97 ARG A C 5
ATOM 8813 O O . ARG A 1 97 ? -4.717 18.794 -13.301 1.00 0.00 97 ARG A O 5
ATOM 8834 N N . CYS A 1 98 ? -4.994 20.448 -11.796 1.00 0.00 98 CYS A N 5
ATOM 8835 C CA . CYS A 1 98 ? -5.373 21.433 -12.797 1.00 0.00 98 CYS A CA 5
ATOM 8836 C C . CYS A 1 98 ? -4.226 22.371 -13.079 1.00 0.00 98 CYS A C 5
ATOM 8837 O O . CYS A 1 98 ? -4.309 23.196 -13.989 1.00 0.00 98 CYS A O 5
ATOM 8844 N N . ASN A 1 99 ? -3.170 22.283 -12.275 1.00 0.00 99 ASN A N 5
ATOM 8845 C CA . ASN A 1 99 ? -2.060 23.188 -12.462 1.00 0.00 99 ASN A CA 5
ATOM 8846 C C . ASN A 1 99 ? -1.541 23.131 -13.868 1.00 0.00 99 ASN A C 5
ATOM 8847 O O . ASN A 1 99 ? -1.707 22.149 -14.594 1.00 0.00 99 ASN A O 5
ATOM 8858 N N . LEU A 1 100 ? -1.001 24.257 -14.249 1.00 0.00 100 LEU A N 5
ATOM 8859 C CA . LEU A 1 100 ? -0.531 24.465 -15.592 1.00 0.00 100 LEU A CA 5
ATOM 8860 C C . LEU A 1 100 ? 0.614 25.474 -15.607 1.00 0.00 100 LEU A C 5
ATOM 8861 O O . LEU A 1 100 ? 0.557 26.485 -14.911 1.00 0.00 100 LEU A O 5
ATOM 8877 N N . SER A 1 101 ? 1.645 25.185 -16.401 1.00 0.00 101 SER A N 5
ATOM 8878 C CA . SER A 1 101 ? 2.814 26.062 -16.511 1.00 0.00 101 SER A CA 5
ATOM 8879 C C . SER A 1 101 ? 2.393 27.532 -16.505 1.00 0.00 101 SER A C 5
ATOM 8880 O O . SER A 1 101 ? 2.000 28.080 -17.536 1.00 0.00 101 SER A O 5
ATOM 8888 N N . PRO A 1 102 ? 2.457 28.168 -15.362 1.00 0.00 102 PRO A N 5
ATOM 8889 C CA . PRO A 1 102 ? 2.070 29.594 -15.195 1.00 0.00 102 PRO A CA 5
ATOM 8890 C C . PRO A 1 102 ? 3.196 30.538 -15.605 1.00 0.00 102 PRO A C 5
ATOM 8891 O O . PRO A 1 102 ? 4.356 30.323 -15.249 1.00 0.00 102 PRO A O 5
ATOM 8902 N N . MET A 1 103 ? 2.852 31.581 -16.358 1.00 0.00 103 MET A N 5
ATOM 8903 C CA . MET A 1 103 ? 3.852 32.542 -16.807 1.00 0.00 103 MET A CA 5
ATOM 8904 C C . MET A 1 103 ? 4.388 33.352 -15.629 1.00 0.00 103 MET A C 5
ATOM 8905 O O . MET A 1 103 ? 5.590 33.347 -15.360 1.00 0.00 103 MET A O 5
ATOM 8919 N N . ARG A 1 104 ? 3.491 34.044 -14.928 1.00 0.00 104 ARG A N 5
ATOM 8920 C CA . ARG A 1 104 ? 3.892 34.851 -13.779 1.00 0.00 104 ARG A CA 5
ATOM 8921 C C . ARG A 1 104 ? 2.763 34.963 -12.756 1.00 0.00 104 ARG A C 5
ATOM 8922 O O . ARG A 1 104 ? 1.600 35.133 -13.122 1.00 0.00 104 ARG A O 5
ATOM 8943 N N . CYS A 1 105 ? 3.123 34.900 -11.475 1.00 0.00 105 CYS A N 5
ATOM 8944 C CA . CYS A 1 105 ? 2.143 35.031 -10.399 1.00 0.00 105 CYS A CA 5
ATOM 8945 C C . CYS A 1 105 ? 2.128 36.478 -9.893 1.00 0.00 105 CYS A C 5
ATOM 8946 O O . CYS A 1 105 ? 3.108 36.940 -9.308 1.00 0.00 105 CYS A O 5
ATOM 8953 N N . PRO A 1 106 ? 1.052 37.197 -10.110 1.00 0.00 106 PRO A N 5
ATOM 8954 C CA . PRO A 1 106 ? 0.928 38.622 -9.668 1.00 0.00 106 PRO A CA 5
ATOM 8955 C C . PRO A 1 106 ? 1.006 38.794 -8.160 1.00 0.00 106 PRO A C 5
ATOM 8956 O O . PRO A 1 106 ? 0.797 39.892 -7.646 1.00 0.00 106 PRO A O 5
ATOM 8967 N N . MET A 1 107 ? 1.295 37.715 -7.457 1.00 0.00 107 MET A N 5
ATOM 8968 C CA . MET A 1 107 ? 1.381 37.768 -6.010 1.00 0.00 107 MET A CA 5
ATOM 8969 C C . MET A 1 107 ? 2.672 38.425 -5.583 1.00 0.00 107 MET A C 5
ATOM 8970 O O . MET A 1 107 ? 3.714 37.779 -5.452 1.00 0.00 107 MET A O 5
ATOM 8984 N N . GLY A 1 108 ? 2.581 39.716 -5.365 1.00 0.00 108 GLY A N 5
ATOM 8985 C CA . GLY A 1 108 ? 3.726 40.495 -4.943 1.00 0.00 108 GLY A CA 5
ATOM 8986 C C . GLY A 1 108 ? 4.714 40.688 -6.087 1.00 0.00 108 GLY A C 5
ATOM 8987 O O . GLY A 1 108 ? 5.911 40.868 -5.859 1.00 0.00 108 GLY A O 5
ATOM 8991 N N . GLY A 1 109 ? 4.204 40.654 -7.316 1.00 0.00 109 GLY A N 5
ATOM 8992 C CA . GLY A 1 109 ? 5.052 40.832 -8.492 1.00 0.00 109 GLY A CA 5
ATOM 8993 C C . GLY A 1 109 ? 6.181 39.805 -8.509 1.00 0.00 109 GLY A C 5
ATOM 8994 O O . GLY A 1 109 ? 7.359 40.166 -8.510 1.00 0.00 109 GLY A O 5
ATOM 8998 N N . SER A 1 110 ? 5.812 38.526 -8.515 1.00 0.00 110 SER A N 5
ATOM 8999 C CA . SER A 1 110 ? 6.799 37.447 -8.526 1.00 0.00 110 SER A CA 5
ATOM 9000 C C . SER A 1 110 ? 7.777 37.610 -9.689 1.00 0.00 110 SER A C 5
ATOM 9001 O O . SER A 1 110 ? 7.537 38.392 -10.610 1.00 0.00 110 SER A O 5
ATOM 9009 N N . ILE A 1 111 ? 8.880 36.866 -9.638 1.00 0.00 111 ILE A N 5
ATOM 9010 C CA . ILE A 1 111 ? 9.891 36.934 -10.697 1.00 0.00 111 ILE A CA 5
ATOM 9011 C C . ILE A 1 111 ? 9.714 35.770 -11.666 1.00 0.00 111 ILE A C 5
ATOM 9012 O O . ILE A 1 111 ? 9.083 35.909 -12.714 1.00 0.00 111 ILE A O 5
ATOM 9028 N N . ALA A 1 112 ? 10.191 34.599 -11.255 1.00 0.00 112 ALA A N 5
ATOM 9029 C CA . ALA A 1 112 ? 10.002 33.388 -12.013 1.00 0.00 112 ALA A CA 5
ATOM 9030 C C . ALA A 1 112 ? 8.723 32.905 -11.527 1.00 0.00 112 ALA A C 5
ATOM 9031 O O . ALA A 1 112 ? 8.590 32.893 -10.310 1.00 0.00 112 ALA A O 5
ATOM 9038 N N . GLY A 1 113 ? 7.810 32.499 -12.410 1.00 0.00 113 GLY A N 5
ATOM 9039 C CA . GLY A 1 113 ? 6.523 32.032 -11.940 1.00 0.00 113 GLY A CA 5
ATOM 9040 C C . GLY A 1 113 ? 6.458 32.277 -10.453 1.00 0.00 113 GLY A C 5
ATOM 9041 O O . GLY A 1 113 ? 6.510 33.430 -10.009 1.00 0.00 113 GLY A O 5
ATOM 9045 N N . PHE A 1 114 ? 6.349 31.245 -9.689 1.00 0.00 114 PHE A N 5
ATOM 9046 C CA . PHE A 1 114 ? 6.346 31.427 -8.246 1.00 0.00 114 PHE A CA 5
ATOM 9047 C C . PHE A 1 114 ? 7.741 31.820 -7.760 1.00 0.00 114 PHE A C 5
ATOM 9048 O O . PHE A 1 114 ? 7.837 32.765 -6.995 1.00 0.00 114 PHE A O 5
ATOM 9066 N N . GLU A 1 1 ? 0.434 44.694 -5.549 1.00 0.00 1 GLU A N 6
ATOM 9067 C CA . GLU A 1 1 ? 0.427 43.947 -6.839 1.00 0.00 1 GLU A CA 6
ATOM 9068 C C . GLU A 1 1 ? -0.312 44.768 -7.891 1.00 0.0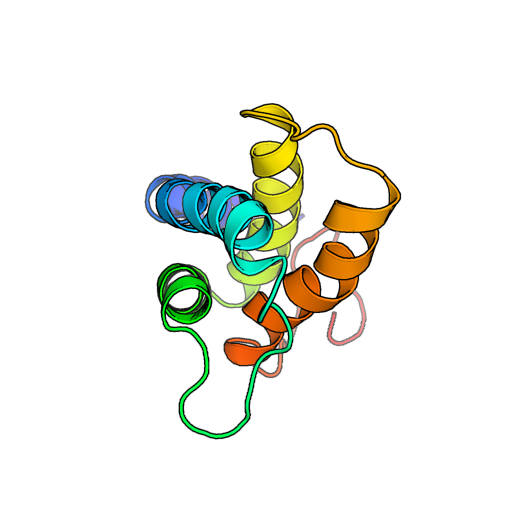0 1 GLU A C 6
ATOM 9069 O O . GLU A 1 1 ? -0.683 45.918 -7.646 1.00 0.00 1 GLU A O 6
ATOM 9083 N N . ALA A 1 2 ? -0.529 44.169 -9.060 1.00 0.00 2 ALA A N 6
ATOM 9084 C CA . ALA A 1 2 ? -1.234 44.852 -10.140 1.00 0.00 2 ALA A CA 6
ATOM 9085 C C . ALA A 1 2 ? -2.668 45.158 -9.724 1.00 0.00 2 ALA A C 6
ATOM 9086 O O . ALA A 1 2 ? -3.287 44.390 -8.988 1.00 0.00 2 ALA A O 6
ATOM 9093 N N . GLU A 1 3 ? -3.189 46.287 -10.193 1.00 0.00 3 GLU A N 6
ATOM 9094 C CA . GLU A 1 3 ? -4.552 46.688 -9.858 1.00 0.00 3 GLU A CA 6
ATOM 9095 C C . GLU A 1 3 ? -5.565 45.673 -10.382 1.00 0.00 3 GLU A C 6
ATOM 9096 O O . GLU A 1 3 ? -6.658 45.534 -9.833 1.00 0.00 3 GLU A O 6
ATOM 9108 N N . ALA A 1 4 ? -5.193 44.968 -11.449 1.00 0.00 4 ALA A N 6
ATOM 9109 C CA . ALA A 1 4 ? -6.078 43.969 -12.041 1.00 0.00 4 ALA A CA 6
ATOM 9110 C C . ALA A 1 4 ? -6.273 42.794 -11.100 1.00 0.00 4 ALA A C 6
ATOM 9111 O O . ALA A 1 4 ? -7.153 41.957 -11.307 1.00 0.00 4 ALA A O 6
ATOM 9118 N N . GLN A 1 5 ? -5.456 42.750 -10.062 1.00 0.00 5 GLN A N 6
ATOM 9119 C CA . GLN A 1 5 ? -5.542 41.691 -9.070 1.00 0.00 5 GLN A CA 6
ATOM 9120 C C . GLN A 1 5 ? -6.966 41.575 -8.533 1.00 0.00 5 GLN A C 6
ATOM 9121 O O . GLN A 1 5 ? -7.451 40.476 -8.260 1.00 0.00 5 GLN A O 6
ATOM 9135 N N . GLU A 1 6 ? -7.626 42.721 -8.382 1.00 0.00 6 GLU A N 6
ATOM 9136 C CA . GLU A 1 6 ? -8.994 42.757 -7.876 1.00 0.00 6 GLU A CA 6
ATOM 9137 C C . GLU A 1 6 ? -9.902 41.827 -8.680 1.00 0.00 6 GLU A C 6
ATOM 9138 O O . GLU A 1 6 ? -10.836 41.238 -8.135 1.00 0.00 6 GLU A O 6
ATOM 9150 N N . GLU A 1 7 ? -9.612 41.692 -9.975 1.00 0.00 7 GLU A N 6
ATOM 9151 C CA . GLU A 1 7 ? -10.398 40.821 -10.838 1.00 0.00 7 GLU A CA 6
ATOM 9152 C C . GLU A 1 7 ? -10.459 39.432 -10.232 1.00 0.00 7 GLU A C 6
ATOM 9153 O O . GLU A 1 7 ? -11.488 38.761 -10.283 1.00 0.00 7 GLU A O 6
ATOM 9165 N N . CYS A 1 8 ? -9.335 39.011 -9.665 1.00 0.00 8 CYS A N 6
ATOM 9166 C CA . CYS A 1 8 ? -9.248 37.697 -9.058 1.00 0.00 8 CYS A CA 6
ATOM 9167 C C . CYS A 1 8 ? -10.135 37.607 -7.820 1.00 0.00 8 CYS A C 6
ATOM 9168 O O . CYS A 1 8 ? -10.964 36.705 -7.709 1.00 0.00 8 CYS A O 6
ATOM 9175 N N . ARG A 1 9 ? -9.955 38.548 -6.894 1.00 0.00 9 ARG A N 6
ATOM 9176 C CA . ARG A 1 9 ? -10.748 38.561 -5.668 1.00 0.00 9 ARG A CA 6
ATOM 9177 C C . ARG A 1 9 ? -12.239 38.612 -5.995 1.00 0.00 9 ARG A C 6
ATOM 9178 O O . ARG A 1 9 ? -13.030 37.848 -5.441 1.00 0.00 9 ARG A O 6
ATOM 9199 N N . GLU A 1 10 ? -12.610 39.513 -6.901 1.00 0.00 10 GLU A N 6
ATOM 9200 C CA . GLU A 1 10 ? -14.005 39.651 -7.303 1.00 0.00 10 GLU A CA 6
ATOM 9201 C C . GLU A 1 10 ? -14.505 38.358 -7.942 1.00 0.00 10 GLU A C 6
ATOM 9202 O O . GLU A 1 10 ? -15.548 37.824 -7.559 1.00 0.00 10 GLU A O 6
ATOM 9214 N N . GLN A 1 11 ? -13.747 37.868 -8.918 1.00 0.00 11 GLN A N 6
ATOM 9215 C CA . GLN A 1 11 ? -14.099 36.640 -9.622 1.00 0.00 11 GLN A CA 6
ATOM 9216 C C . GLN A 1 11 ? -14.208 35.470 -8.647 1.00 0.00 11 GLN A C 6
ATOM 9217 O O . GLN A 1 11 ? -15.036 34.576 -8.826 1.00 0.00 11 GLN A O 6
ATOM 9231 N N . MET A 1 12 ? -13.355 35.476 -7.623 1.00 0.00 12 MET A N 6
ATOM 9232 C CA . MET A 1 12 ? -13.350 34.406 -6.631 1.00 0.00 12 MET A CA 6
ATOM 9233 C C . MET A 1 12 ? -14.754 34.146 -6.091 1.00 0.00 12 MET A C 6
ATOM 9234 O O . MET A 1 12 ? -15.136 32.995 -5.881 1.00 0.00 12 MET A O 6
ATOM 9248 N N . GLN A 1 13 ? -15.524 35.213 -5.873 1.00 0.00 13 GLN A N 6
ATOM 9249 C CA . GLN A 1 13 ? -16.883 35.056 -5.365 1.00 0.00 13 GLN A CA 6
ATOM 9250 C C . GLN A 1 13 ? -17.676 34.134 -6.281 1.00 0.00 13 GLN A C 6
ATOM 9251 O O . GLN A 1 13 ? -18.321 33.198 -5.820 1.00 0.00 13 GLN A O 6
ATOM 9265 N N . ARG A 1 14 ? -17.589 34.387 -7.585 1.00 0.00 14 ARG A N 6
ATOM 9266 C CA . ARG A 1 14 ? -18.254 33.565 -8.567 1.00 0.00 14 ARG A CA 6
ATOM 9267 C C . ARG A 1 14 ? -17.744 32.148 -8.434 1.00 0.00 14 ARG A C 6
ATOM 9268 O O . ARG A 1 14 ? -18.511 31.185 -8.471 1.00 0.00 14 ARG A O 6
ATOM 9289 N N . GLN A 1 15 ? -16.427 32.041 -8.261 1.00 0.00 15 GLN A N 6
ATOM 9290 C CA . GLN A 1 15 ? -15.801 30.753 -8.100 1.00 0.00 15 GLN A CA 6
ATOM 9291 C C . GLN A 1 15 ? -16.063 30.242 -6.692 1.00 0.00 15 GLN A C 6
ATOM 9292 O O . GLN A 1 15 ? -15.186 30.270 -5.826 1.00 0.00 15 GLN A O 6
ATOM 9306 N N . GLN A 1 16 ? -17.280 29.775 -6.482 1.00 0.00 16 GLN A N 6
ATOM 9307 C CA . GLN A 1 16 ? -17.685 29.246 -5.184 1.00 0.00 16 GLN A CA 6
ATOM 9308 C C . GLN A 1 16 ? -17.275 27.782 -5.063 1.00 0.00 16 GLN A C 6
ATOM 9309 O O . GLN A 1 16 ? -18.024 26.949 -4.549 1.00 0.00 16 GLN A O 6
ATOM 9323 N N . MET A 1 17 ? -16.076 27.482 -5.556 1.00 0.00 17 MET A N 6
ATOM 9324 C CA . MET A 1 17 ? -15.550 26.119 -5.519 1.00 0.00 17 MET A CA 6
ATOM 9325 C C . MET A 1 17 ? -15.303 25.656 -4.088 1.00 0.00 17 MET A C 6
ATOM 9326 O O . MET A 1 17 ? -15.177 24.457 -3.831 1.00 0.00 17 MET A O 6
ATOM 9340 N N . LEU A 1 18 ? -15.215 26.608 -3.164 1.00 0.00 18 LEU A N 6
ATOM 9341 C CA . LEU A 1 18 ? -14.956 26.275 -1.771 1.00 0.00 18 LEU A CA 6
ATOM 9342 C C . LEU A 1 18 ? -16.057 25.366 -1.216 1.00 0.00 18 LEU A C 6
ATOM 9343 O O . LEU A 1 18 ? -15.872 24.727 -0.183 1.00 0.00 18 LEU A O 6
ATOM 9359 N N . SER A 1 19 ? -17.196 25.302 -1.912 1.00 0.00 19 SER A N 6
ATOM 9360 C CA . SER A 1 19 ? -18.299 24.449 -1.475 1.00 0.00 19 SER A CA 6
ATOM 9361 C C . SER A 1 19 ? -17.903 22.987 -1.641 1.00 0.00 19 SER A C 6
ATOM 9362 O O . SER A 1 19 ? -18.007 22.185 -0.707 1.00 0.00 19 SER A O 6
ATOM 9370 N N . HIS A 1 20 ? -17.404 22.661 -2.833 1.00 0.00 20 HIS A N 6
ATOM 9371 C CA . HIS A 1 20 ? -16.950 21.307 -3.111 1.00 0.00 20 HIS A CA 6
ATOM 9372 C C . HIS A 1 20 ? -15.751 21.036 -2.227 1.00 0.00 20 HIS A C 6
ATOM 9373 O O . HIS A 1 20 ? -15.567 19.934 -1.709 1.00 0.00 20 HIS A O 6
ATOM 9387 N N . CYS A 1 21 ? -14.950 22.084 -2.049 1.00 0.00 21 CYS A N 6
ATOM 9388 C CA . CYS A 1 21 ? -13.770 22.011 -1.213 1.00 0.00 21 CYS A CA 6
ATOM 9389 C C . CYS A 1 21 ? -14.180 21.671 0.217 1.00 0.00 21 CYS A C 6
ATOM 9390 O O . CYS A 1 21 ? -13.570 20.822 0.862 1.00 0.00 21 CYS A O 6
ATOM 9397 N N . ARG A 1 22 ? -15.236 22.332 0.697 1.00 0.00 22 ARG A N 6
ATOM 9398 C CA . ARG A 1 22 ? -15.737 22.082 2.044 1.00 0.00 22 ARG A CA 6
ATOM 9399 C C . ARG A 1 22 ? -16.076 20.607 2.192 1.00 0.00 22 ARG A C 6
ATOM 9400 O O . ARG A 1 22 ? -15.628 19.939 3.133 1.00 0.00 22 ARG A O 6
ATOM 9421 N N . MET A 1 23 ? -16.850 20.096 1.233 1.00 0.00 23 MET A N 6
ATOM 9422 C CA . MET A 1 23 ? -17.217 18.689 1.247 1.00 0.00 23 MET A CA 6
ATOM 9423 C C . MET A 1 23 ? -15.949 17.848 1.256 1.00 0.00 23 MET A C 6
ATOM 9424 O O . MET A 1 23 ? -15.830 16.893 2.019 1.00 0.00 23 MET A O 6
ATOM 9438 N N . TYR A 1 24 ? -14.999 18.236 0.404 1.00 0.00 24 TYR A N 6
ATOM 9439 C CA . TYR A 1 24 ? -13.720 17.542 0.305 1.00 0.00 24 TYR A CA 6
ATOM 9440 C C . TYR A 1 24 ? -13.019 17.496 1.661 1.00 0.00 24 TYR A C 6
ATOM 9441 O O . TYR A 1 24 ? -12.507 16.454 2.059 1.00 0.00 24 TYR A O 6
ATOM 9459 N N . MET A 1 25 ? -12.998 18.627 2.364 1.00 0.00 25 MET A N 6
ATOM 9460 C CA . MET A 1 25 ? -12.352 18.692 3.674 1.00 0.00 25 MET A CA 6
ATOM 9461 C C . MET A 1 25 ? -12.951 17.660 4.624 1.00 0.00 25 MET A C 6
ATOM 9462 O O . MET A 1 25 ? -12.237 16.819 5.180 1.00 0.00 25 MET A O 6
ATOM 9476 N N . ARG A 1 26 ? -14.270 17.721 4.802 1.00 0.00 26 ARG A N 6
ATOM 9477 C CA . ARG A 1 26 ? -14.944 16.775 5.684 1.00 0.00 26 ARG A CA 6
ATOM 9478 C C . ARG A 1 26 ? -14.700 15.351 5.201 1.00 0.00 26 ARG A C 6
ATOM 9479 O O . ARG A 1 26 ? -14.328 14.461 5.978 1.00 0.00 26 ARG A O 6
ATOM 9500 N N . GLN A 1 27 ? -14.883 15.155 3.900 1.00 0.00 27 GLN A N 6
ATOM 9501 C CA . GLN A 1 27 ? -14.661 13.858 3.299 1.00 0.00 27 GLN A CA 6
ATOM 9502 C C . GLN A 1 27 ? -13.235 13.418 3.586 1.00 0.00 27 GLN A C 6
ATOM 9503 O O . GLN A 1 27 ? -12.973 12.234 3.789 1.00 0.00 27 GLN A O 6
ATOM 9517 N N . GLN A 1 28 ? -12.317 14.389 3.619 1.00 0.00 28 GLN A N 6
ATOM 9518 C CA . GLN A 1 28 ? -10.927 14.085 3.892 1.00 0.00 28 GLN A CA 6
ATOM 9519 C C . GLN A 1 28 ? -10.778 13.523 5.296 1.00 0.00 28 GLN A C 6
ATOM 9520 O O . GLN A 1 28 ? -10.016 12.579 5.515 1.00 0.00 28 GLN A O 6
ATOM 9534 N N . MET A 1 29 ? -11.514 14.100 6.248 1.00 0.00 29 MET A N 6
ATOM 9535 C CA . MET A 1 29 ? -11.439 13.619 7.621 1.00 0.00 29 MET A CA 6
ATOM 9536 C C . MET A 1 29 ? -11.837 12.152 7.656 1.00 0.00 29 MET A C 6
ATOM 9537 O O . MET A 1 29 ? -11.133 11.322 8.232 1.00 0.00 29 MET A O 6
ATOM 9551 N N . GLU A 1 30 ? -12.950 11.831 6.994 1.00 0.00 30 GLU A N 6
ATOM 9552 C CA . GLU A 1 30 ? -13.398 10.442 6.922 1.00 0.00 30 GLU A CA 6
ATOM 9553 C C . GLU A 1 30 ? -12.398 9.610 6.118 1.00 0.00 30 GLU A C 6
ATOM 9554 O O . GLU A 1 30 ? -12.238 8.411 6.347 1.00 0.00 30 GLU A O 6
ATOM 9566 N N . GLU A 1 31 ? -11.747 10.270 5.161 1.00 0.00 31 GLU A N 6
ATOM 9567 C CA . GLU A 1 31 ? -10.769 9.620 4.286 1.00 0.00 31 GLU A CA 6
ATOM 9568 C C . GLU A 1 31 ? -9.549 9.123 5.058 1.00 0.00 31 GLU A C 6
ATOM 9569 O O . GLU A 1 31 ? -8.666 8.502 4.473 1.00 0.00 31 GLU A O 6
ATOM 9581 N N . SER A 1 32 ? -9.491 9.409 6.358 1.00 0.00 32 SER A N 6
ATOM 9582 C CA . SER A 1 32 ? -8.353 8.991 7.182 1.00 0.00 32 SER A CA 6
ATOM 9583 C C . SER A 1 32 ? -7.892 7.585 6.803 1.00 0.00 32 SER A C 6
ATOM 9584 O O . SER A 1 32 ? -6.712 7.256 6.928 1.00 0.00 32 SER A O 6
ATOM 9592 N N . THR A 1 33 ? -8.831 6.765 6.344 1.00 0.00 33 THR A N 6
ATOM 9593 C CA . THR A 1 33 ? -8.524 5.400 5.929 1.00 0.00 33 THR A CA 6
ATOM 9594 C C . THR A 1 33 ? -7.871 5.348 4.534 1.00 0.00 33 THR A C 6
ATOM 9595 O O . THR A 1 33 ? -6.774 4.812 4.367 1.00 0.00 33 THR A O 6
ATOM 9606 N N . TYR A 1 34 ? -8.603 5.853 3.532 1.00 0.00 34 TYR A N 6
ATOM 9607 C CA . TYR A 1 34 ? -8.165 5.814 2.124 1.00 0.00 34 TYR A CA 6
ATOM 9608 C C . TYR A 1 34 ? -7.531 7.118 1.611 1.00 0.00 34 TYR A C 6
ATOM 9609 O O . TYR A 1 34 ? -7.293 7.238 0.408 1.00 0.00 34 TYR A O 6
ATOM 9627 N N . GLN A 1 35 ? -7.309 8.101 2.485 1.00 0.00 35 GLN A N 6
ATOM 9628 C CA . GLN A 1 35 ? -6.753 9.401 2.059 1.00 0.00 35 GLN A CA 6
ATOM 9629 C C . GLN A 1 35 ? -5.783 9.275 0.891 1.00 0.00 35 GLN A C 6
ATOM 9630 O O . GLN A 1 35 ? -5.699 10.184 0.063 1.00 0.00 35 GLN A O 6
ATOM 9644 N N . THR A 1 36 ? -5.048 8.169 0.816 1.00 0.00 36 THR A N 6
ATOM 9645 C CA . THR A 1 36 ? -4.104 8.007 -0.279 1.00 0.00 36 THR A CA 6
ATOM 9646 C C . THR A 1 36 ? -4.856 8.087 -1.600 1.00 0.00 36 THR A C 6
ATOM 9647 O O . THR A 1 36 ? -5.586 7.168 -1.973 1.00 0.00 36 THR A O 6
ATOM 9658 N N . MET A 1 37 ? -4.680 9.209 -2.289 1.00 0.00 37 MET A N 6
ATOM 9659 C CA . MET A 1 37 ? -5.351 9.439 -3.567 1.00 0.00 37 MET A CA 6
ATOM 9660 C C . MET A 1 37 ? -4.936 8.394 -4.604 1.00 0.00 37 MET A C 6
ATOM 9661 O O . MET A 1 37 ? -3.776 8.348 -5.015 1.00 0.00 37 MET A O 6
ATOM 9675 N N . PRO A 1 38 ? -5.859 7.569 -5.039 1.00 0.00 38 PRO A N 6
ATOM 9676 C CA . PRO A 1 38 ? -5.591 6.517 -6.055 1.00 0.00 38 PRO A CA 6
ATOM 9677 C C . PRO A 1 38 ? -5.768 7.041 -7.478 1.00 0.00 38 PRO A C 6
ATOM 9678 O O . PRO A 1 38 ? -6.662 7.846 -7.742 1.00 0.00 38 PRO A O 6
ATOM 9689 N N . ARG A 1 39 ? -4.919 6.579 -8.389 1.00 0.00 39 ARG A N 6
ATOM 9690 C CA . ARG A 1 39 ? -5.004 7.010 -9.783 1.00 0.00 39 ARG A CA 6
ATOM 9691 C C . ARG A 1 39 ? -6.327 6.566 -10.379 1.00 0.00 39 ARG A C 6
ATOM 9692 O O . ARG A 1 39 ? -6.961 7.302 -11.136 1.00 0.00 39 ARG A O 6
ATOM 9713 N N . ARG A 1 40 ? -6.724 5.341 -10.041 1.00 0.00 40 ARG A N 6
ATOM 9714 C CA . ARG A 1 40 ? -7.962 4.790 -10.561 1.00 0.00 40 ARG A CA 6
ATOM 9715 C C . ARG A 1 40 ? -9.150 5.545 -10.007 1.00 0.00 40 ARG A C 6
ATOM 9716 O O . ARG A 1 40 ? -9.583 5.328 -8.874 1.00 0.00 40 ARG A O 6
ATOM 9737 N N . GLY A 1 41 ? -9.664 6.432 -10.837 1.00 0.00 41 GLY A N 6
ATOM 9738 C CA . GLY A 1 41 ? -10.818 7.247 -10.470 1.00 0.00 41 GLY A CA 6
ATOM 9739 C C . GLY A 1 41 ? -10.520 8.105 -9.245 1.00 0.00 41 GLY A C 6
ATOM 9740 O O . GLY A 1 41 ? -10.912 7.765 -8.128 1.00 0.00 41 GLY A O 6
ATOM 9744 N N . MET A 1 42 ? -9.825 9.219 -9.465 1.00 0.00 42 MET A N 6
ATOM 9745 C CA . MET A 1 42 ? -9.475 10.130 -8.376 1.00 0.00 42 MET A CA 6
ATOM 9746 C C . MET A 1 42 ? -10.730 10.602 -7.643 1.00 0.00 42 MET A C 6
ATOM 9747 O O . MET A 1 42 ? -11.851 10.344 -8.083 1.00 0.00 42 MET A O 6
ATOM 9761 N N . GLU A 1 43 ? -10.535 11.291 -6.519 1.00 0.00 43 GLU A N 6
ATOM 9762 C CA . GLU A 1 43 ? -11.661 11.784 -5.731 1.00 0.00 43 GLU A CA 6
ATOM 9763 C C . GLU A 1 43 ? -12.394 12.902 -6.478 1.00 0.00 43 GLU A C 6
ATOM 9764 O O . GLU A 1 43 ? -11.804 13.936 -6.794 1.00 0.00 43 GLU A O 6
ATOM 9776 N N . PRO A 1 44 ? -13.661 12.711 -6.766 1.00 0.00 44 PRO A N 6
ATOM 9777 C CA . PRO A 1 44 ? -14.483 13.725 -7.492 1.00 0.00 44 PRO A CA 6
ATOM 9778 C C . PRO A 1 44 ? -14.539 15.061 -6.755 1.00 0.00 44 PRO A C 6
ATOM 9779 O O . PRO A 1 44 ? -14.529 16.121 -7.378 1.00 0.00 44 PRO A O 6
ATOM 9790 N N . HIS A 1 45 ? -14.598 15.000 -5.425 1.00 0.00 45 HIS A N 6
ATOM 9791 C CA . HIS A 1 45 ? -14.655 16.216 -4.617 1.00 0.00 45 HIS A CA 6
ATOM 9792 C C . HIS A 1 45 ? -13.505 17.145 -4.985 1.00 0.00 45 HIS A C 6
ATOM 9793 O O . HIS A 1 45 ? -13.700 18.346 -5.182 1.00 0.00 45 HIS A O 6
ATOM 9807 N N . MET A 1 46 ? -12.308 16.573 -5.083 1.00 0.00 46 MET A N 6
ATOM 9808 C CA . MET A 1 46 ? -11.123 17.346 -5.437 1.00 0.00 46 MET A CA 6
ATOM 9809 C C . MET A 1 46 ? -11.240 17.873 -6.864 1.00 0.00 46 MET A C 6
ATOM 9810 O O . MET A 1 46 ? -10.868 19.013 -7.150 1.00 0.00 46 MET A O 6
ATOM 9824 N N . SER A 1 47 ? -11.756 17.027 -7.753 1.00 0.00 47 SER A N 6
ATOM 9825 C CA . SER A 1 47 ? -11.921 17.394 -9.157 1.00 0.00 47 SER A CA 6
ATOM 9826 C C . SER A 1 47 ? -12.810 18.626 -9.308 1.00 0.00 47 SER A C 6
ATOM 9827 O O . SER A 1 47 ? -12.546 19.491 -10.145 1.00 0.00 47 SER A O 6
ATOM 9835 N N . GLU A 1 48 ? -13.868 18.698 -8.501 1.00 0.00 48 GLU A N 6
ATOM 9836 C CA . GLU A 1 48 ? -14.790 19.828 -8.567 1.00 0.00 48 GLU A CA 6
ATOM 9837 C C . GLU A 1 48 ? -14.085 21.124 -8.186 1.00 0.00 48 GLU A C 6
ATOM 9838 O O . GLU A 1 48 ? -14.282 22.157 -8.827 1.00 0.00 48 GLU A O 6
ATOM 9850 N N . CYS A 1 49 ? -13.258 21.063 -7.146 1.00 0.00 49 CYS A N 6
ATOM 9851 C CA . CYS A 1 49 ? -12.524 22.241 -6.699 1.00 0.00 49 CYS A CA 6
ATOM 9852 C C . CYS A 1 49 ? -11.469 22.638 -7.730 1.00 0.00 49 CYS A C 6
ATOM 9853 O O . CYS A 1 49 ? -11.413 23.788 -8.159 1.00 0.00 49 CYS A O 6
ATOM 9860 N N . CYS A 1 50 ? -10.638 21.670 -8.119 1.00 0.00 50 CYS A N 6
ATOM 9861 C CA . CYS A 1 50 ? -9.571 21.908 -9.095 1.00 0.00 50 CYS A CA 6
ATOM 9862 C C . CYS A 1 50 ? -10.099 22.539 -10.380 1.00 0.00 50 CYS A C 6
ATOM 9863 O O . CYS A 1 50 ? -9.445 23.397 -10.973 1.00 0.00 50 CYS A O 6
ATOM 9870 N N . GLU A 1 51 ? -11.269 22.092 -10.820 1.00 0.00 51 GLU A N 6
ATOM 9871 C CA . GLU A 1 51 ? -11.857 22.607 -12.050 1.00 0.00 51 GLU A CA 6
ATOM 9872 C C . GLU A 1 51 ? -12.034 24.122 -11.989 1.00 0.00 51 GLU A C 6
ATOM 9873 O O . GLU A 1 51 ? -11.854 24.815 -12.990 1.00 0.00 51 GLU A O 6
ATOM 9885 N N . GLN A 1 52 ? -12.402 24.630 -10.816 1.00 0.00 52 GLN A N 6
ATOM 9886 C CA . GLN A 1 52 ? -12.615 26.064 -10.654 1.00 0.00 52 GLN A CA 6
ATOM 9887 C C . GLN A 1 52 ? -11.351 26.862 -10.990 1.00 0.00 52 GLN A C 6
ATOM 9888 O O . GLN A 1 52 ? -11.391 27.772 -11.819 1.00 0.00 52 GLN A O 6
ATOM 9902 N N . LEU A 1 53 ? -10.231 26.508 -10.352 1.00 0.00 53 LEU A N 6
ATOM 9903 C CA . LEU A 1 53 ? -8.958 27.195 -10.610 1.00 0.00 53 LEU A CA 6
ATOM 9904 C C . LEU A 1 53 ? -8.650 27.085 -12.081 1.00 0.00 53 LEU A C 6
ATOM 9905 O O . LEU A 1 53 ? -8.323 28.057 -12.763 1.00 0.00 53 LEU A O 6
ATOM 9921 N N . GLU A 1 54 ? -8.780 25.858 -12.536 1.00 0.00 54 GLU A N 6
ATOM 9922 C CA . GLU A 1 54 ? -8.552 25.498 -13.909 1.00 0.00 54 GLU A CA 6
ATOM 9923 C C . GLU A 1 54 ? -9.386 26.371 -14.848 1.00 0.00 54 GLU A C 6
ATOM 9924 O O . GLU A 1 54 ? -8.982 26.643 -15.979 1.00 0.00 54 GLU A O 6
ATOM 9936 N N . GLY A 1 55 ? -10.542 26.822 -14.360 1.00 0.00 55 GLY A N 6
ATOM 9937 C CA . GLY A 1 55 ? -11.420 27.683 -15.149 1.00 0.00 55 GLY A CA 6
ATOM 9938 C C . GLY A 1 55 ? -11.167 29.159 -14.837 1.00 0.00 55 GLY A C 6
ATOM 9939 O O . GLY A 1 55 ? -11.633 30.044 -15.556 1.00 0.00 55 GLY A O 6
ATOM 9943 N N . MET A 1 56 ? -10.427 29.414 -13.757 1.00 0.00 56 MET A N 6
ATOM 9944 C CA . MET A 1 56 ? -10.110 30.784 -13.343 1.00 0.00 56 MET A CA 6
ATOM 9945 C C . MET A 1 56 ? -8.866 31.299 -14.067 1.00 0.00 56 MET A C 6
ATOM 9946 O O . MET A 1 56 ? -8.011 30.516 -14.483 1.00 0.00 56 MET A O 6
ATOM 9960 N N . ASP A 1 57 ? -8.773 32.625 -14.207 1.00 0.00 57 ASP A N 6
ATOM 9961 C CA . ASP A 1 57 ? -7.627 33.241 -14.876 1.00 0.00 57 ASP A CA 6
ATOM 9962 C C . ASP A 1 57 ? -6.317 32.746 -14.266 1.00 0.00 57 ASP A C 6
ATOM 9963 O O . ASP A 1 57 ? -6.222 32.557 -13.052 1.00 0.00 57 ASP A O 6
ATOM 9972 N N . GLU A 1 58 ? -5.311 32.529 -15.112 1.00 0.00 58 GLU A N 6
ATOM 9973 C CA . GLU A 1 58 ? -4.017 32.051 -14.635 1.00 0.00 58 GLU A CA 6
ATOM 9974 C C . GLU A 1 58 ? -3.435 32.973 -13.568 1.00 0.00 58 GLU A C 6
ATOM 9975 O O . GLU A 1 58 ? -3.039 32.519 -12.495 1.00 0.00 58 GLU A O 6
ATOM 9987 N N . SER A 1 59 ? -3.381 34.266 -13.871 1.00 0.00 59 SER A N 6
ATOM 9988 C CA . SER A 1 59 ? -2.841 35.236 -12.925 1.00 0.00 59 SER A CA 6
ATOM 9989 C C . SER A 1 59 ? -3.563 35.119 -11.591 1.00 0.00 59 SER A C 6
ATOM 9990 O O . SER A 1 59 ? -2.970 35.291 -10.525 1.00 0.00 59 SER A O 6
ATOM 9998 N N . CYS A 1 60 ? -4.850 34.818 -11.674 1.00 0.00 60 CYS A N 6
ATOM 9999 C CA . CYS A 1 60 ? -5.688 34.662 -10.491 1.00 0.00 60 CYS A CA 6
ATOM 10000 C C . CYS A 1 60 ? -5.426 33.325 -9.804 1.00 0.00 60 CYS A C 6
ATOM 10001 O O . CYS A 1 60 ? -5.691 33.168 -8.614 1.00 0.00 60 CYS A O 6
ATOM 10008 N N . ARG A 1 61 ? -4.932 32.359 -10.574 1.00 0.00 61 ARG A N 6
ATOM 10009 C CA . ARG A 1 61 ? -4.666 31.025 -10.045 1.00 0.00 61 ARG A CA 6
ATOM 10010 C C . ARG A 1 61 ? -3.646 31.072 -8.908 1.00 0.00 61 ARG A C 6
ATOM 10011 O O . ARG A 1 61 ? -3.814 30.389 -7.896 1.00 0.00 61 ARG A O 6
ATOM 10032 N N . CYS A 1 62 ? -2.595 31.876 -9.069 1.00 0.00 62 CYS A N 6
ATOM 10033 C CA . CYS A 1 62 ? -1.575 31.982 -8.029 1.00 0.00 62 CYS A CA 6
ATOM 10034 C C . CYS A 1 62 ? -2.214 32.433 -6.715 1.00 0.00 62 CYS A C 6
ATOM 10035 O O . CYS A 1 62 ? -2.169 31.722 -5.710 1.00 0.00 62 CYS A O 6
ATOM 10042 N N . GLU A 1 63 ? -2.821 33.617 -6.749 1.00 0.00 63 GLU A N 6
ATOM 10043 C CA . GLU A 1 63 ? -3.493 34.178 -5.578 1.00 0.00 63 GLU A CA 6
ATOM 10044 C C . GLU A 1 63 ? -4.657 33.297 -5.125 1.00 0.00 63 GLU A C 6
ATOM 10045 O O . GLU A 1 63 ? -4.936 33.183 -3.930 1.00 0.00 63 GLU A O 6
ATOM 10057 N N . GLY A 1 64 ? -5.354 32.713 -6.097 1.00 0.00 64 GLY A N 6
ATOM 10058 C CA . GLY A 1 64 ? -6.520 31.880 -5.820 1.00 0.00 64 GLY A CA 6
ATOM 10059 C C . GLY A 1 64 ? -6.245 30.813 -4.765 1.00 0.00 64 GLY A C 6
ATOM 10060 O O . GLY A 1 64 ? -6.954 30.734 -3.764 1.00 0.00 64 GLY A O 6
ATOM 10064 N N . LEU A 1 65 ? -5.233 29.984 -4.997 1.00 0.00 65 LEU A N 6
ATOM 10065 C CA . LEU A 1 65 ? -4.909 28.918 -4.052 1.00 0.00 65 LEU A CA 6
ATOM 10066 C C . LEU A 1 65 ? -4.659 29.471 -2.652 1.00 0.00 65 LEU A C 6
ATOM 10067 O O . LEU A 1 65 ? -5.239 28.988 -1.679 1.00 0.00 65 LEU A O 6
ATOM 10083 N N . ARG A 1 66 ? -3.804 30.485 -2.552 1.00 0.00 66 ARG A N 6
ATOM 10084 C CA . ARG A 1 66 ? -3.506 31.087 -1.255 1.00 0.00 66 ARG A CA 6
ATOM 10085 C C . ARG A 1 66 ? -4.785 31.616 -0.609 1.00 0.00 66 ARG A C 6
ATOM 10086 O O . ARG A 1 66 ? -5.066 31.342 0.559 1.00 0.00 66 ARG A O 6
ATOM 10107 N N . MET A 1 67 ? -5.553 32.371 -1.389 1.00 0.00 67 MET A N 6
ATOM 10108 C CA . MET A 1 67 ? -6.808 32.944 -0.915 1.00 0.00 67 MET A CA 6
ATOM 10109 C C . MET A 1 67 ? -7.798 31.860 -0.499 1.00 0.00 67 MET A C 6
ATOM 10110 O O . MET A 1 67 ? -8.390 31.923 0.579 1.00 0.00 67 MET A O 6
ATOM 10124 N N . MET A 1 68 ? -7.982 30.879 -1.375 1.00 0.00 68 MET A N 6
ATOM 10125 C CA . MET A 1 68 ? -8.916 29.790 -1.118 1.00 0.00 68 MET A CA 6
ATOM 10126 C C . MET A 1 68 ? -8.524 28.999 0.126 1.00 0.00 68 MET A C 6
ATOM 10127 O O . MET A 1 68 ? -9.375 28.684 0.957 1.00 0.00 68 MET A O 6
ATOM 10141 N N . MET A 1 69 ? -7.239 28.681 0.254 1.00 0.00 69 MET A N 6
ATOM 10142 C CA . MET A 1 69 ? -6.767 27.923 1.411 1.00 0.00 69 MET A CA 6
ATOM 10143 C C . MET A 1 69 ? -7.246 28.576 2.707 1.00 0.00 69 MET A C 6
ATOM 10144 O O . MET A 1 69 ? -7.931 27.947 3.514 1.00 0.00 69 MET A O 6
ATOM 10158 N N . ARG A 1 70 ? -6.884 29.841 2.889 1.00 0.00 70 ARG A N 6
ATOM 10159 C CA . ARG A 1 70 ? -7.283 30.585 4.080 1.00 0.00 70 ARG A CA 6
ATOM 10160 C C . ARG A 1 70 ? -8.806 30.666 4.193 1.00 0.00 70 ARG A C 6
ATOM 10161 O O . ARG A 1 70 ? -9.366 30.528 5.281 1.00 0.00 70 ARG A O 6
ATOM 10182 N N . MET A 1 71 ? -9.462 30.903 3.059 1.00 0.00 71 MET A N 6
ATOM 10183 C CA . MET A 1 71 ? -10.915 31.018 3.023 1.00 0.00 71 MET A CA 6
ATOM 10184 C C . MET A 1 71 ? -11.575 29.716 3.455 1.00 0.00 71 MET A C 6
ATOM 10185 O O . MET A 1 71 ? -12.603 29.727 4.132 1.00 0.00 71 MET A O 6
ATOM 10199 N N . MET A 1 72 ? -10.986 28.597 3.049 1.00 0.00 72 MET A N 6
ATOM 10200 C CA . MET A 1 72 ? -11.540 27.297 3.390 1.00 0.00 72 MET A CA 6
ATOM 10201 C C . MET A 1 72 ? -11.653 27.121 4.900 1.00 0.00 72 MET A C 6
ATOM 10202 O O . MET A 1 72 ? -12.714 26.766 5.415 1.00 0.00 72 MET A O 6
ATOM 10216 N N . GLN A 1 73 ? -10.557 27.377 5.603 1.00 0.00 73 GLN A N 6
ATOM 10217 C CA . GLN A 1 73 ? -10.545 27.246 7.056 1.00 0.00 73 GLN A CA 6
ATOM 10218 C C . GLN A 1 73 ? -11.582 28.172 7.683 1.00 0.00 73 GLN A C 6
ATOM 10219 O O . GLN A 1 73 ? -12.296 27.788 8.609 1.00 0.00 73 GLN A O 6
ATOM 10233 N N . GLN A 1 74 ? -11.650 29.393 7.167 1.00 0.00 74 GLN A N 6
ATOM 10234 C CA . GLN A 1 74 ? -12.593 30.387 7.667 1.00 0.00 74 GLN A CA 6
ATOM 10235 C C . GLN A 1 74 ? -14.045 29.950 7.466 1.00 0.00 74 GLN A C 6
ATOM 10236 O O . GLN A 1 74 ? -14.893 30.178 8.330 1.00 0.00 74 GLN A O 6
ATOM 10250 N N . LYS A 1 75 ? -14.334 29.345 6.318 1.00 0.00 75 LYS A N 6
ATOM 10251 C CA . LYS A 1 75 ? -15.697 28.918 6.014 1.00 0.00 75 LYS A CA 6
ATOM 10252 C C . LYS A 1 75 ? -16.236 27.995 7.102 1.00 0.00 75 LYS A C 6
ATOM 10253 O O . LYS A 1 75 ? -17.372 28.148 7.553 1.00 0.00 75 LYS A O 6
ATOM 10272 N N . GLU A 1 76 ? -15.410 27.048 7.524 1.00 0.00 76 GLU A N 6
ATOM 10273 C CA . GLU A 1 76 ? -15.806 26.106 8.568 1.00 0.00 76 GLU A CA 6
ATOM 10274 C C . GLU A 1 76 ? -14.595 25.328 9.071 1.00 0.00 76 GLU A C 6
ATOM 10275 O O . GLU A 1 76 ? -14.410 24.163 8.714 1.00 0.00 76 GLU A O 6
ATOM 10287 N N . MET A 1 77 ? -13.764 25.972 9.884 1.00 0.00 77 MET A N 6
ATOM 10288 C CA . MET A 1 77 ? -12.571 25.315 10.408 1.00 0.00 77 MET A CA 6
ATOM 10289 C C . MET A 1 77 ? -12.926 24.011 11.118 1.00 0.00 77 MET A C 6
ATOM 10290 O O . MET A 1 77 ? -13.229 23.997 12.313 1.00 0.00 77 MET A O 6
ATOM 10304 N N . GLN A 1 78 ? -12.868 22.917 10.368 1.00 0.00 78 GLN A N 6
ATOM 10305 C CA . GLN A 1 78 ? -13.161 21.594 10.918 1.00 0.00 78 GLN A CA 6
ATOM 10306 C C . GLN A 1 78 ? -12.222 21.304 12.085 1.00 0.00 78 GLN A C 6
ATOM 10307 O O . GLN A 1 78 ? -11.095 21.796 12.105 1.00 0.00 78 GLN A O 6
ATOM 10321 N N . PRO A 1 79 ? -12.638 20.518 13.047 1.00 0.00 79 PRO A N 6
ATOM 10322 C CA . PRO A 1 79 ? -11.787 20.181 14.203 1.00 0.00 79 PRO A CA 6
ATOM 10323 C C . PRO A 1 79 ? -11.016 18.895 13.952 1.00 0.00 79 PRO A C 6
ATOM 10324 O O . PRO A 1 79 ? -11.585 17.802 13.935 1.00 0.00 79 PRO A O 6
ATOM 10335 N N . ARG A 1 80 ? -9.722 19.045 13.768 1.00 0.00 80 ARG A N 6
ATOM 10336 C CA . ARG A 1 80 ? -8.843 17.911 13.526 1.00 0.00 80 ARG A CA 6
ATOM 10337 C C . ARG A 1 80 ? -7.403 18.412 13.447 1.00 0.00 80 ARG A C 6
ATOM 10338 O O . ARG A 1 80 ? -7.115 19.346 12.697 1.00 0.00 80 ARG A O 6
ATOM 10359 N N . GLY A 1 81 ? -6.505 17.825 14.230 1.00 0.00 81 GLY A N 6
ATOM 10360 C CA . GLY A 1 81 ? -5.117 18.279 14.226 1.00 0.00 81 GLY A CA 6
ATOM 10361 C C . GLY A 1 81 ? -4.242 17.532 13.218 1.00 0.00 81 GLY A C 6
ATOM 10362 O O . GLY A 1 81 ? -3.838 18.091 12.199 1.00 0.00 81 GLY A O 6
ATOM 10366 N N . GLU A 1 82 ? -3.922 16.282 13.538 1.00 0.00 82 GLU A N 6
ATOM 10367 C CA . GLU A 1 82 ? -3.051 15.464 12.692 1.00 0.00 82 GLU A CA 6
ATOM 10368 C C . GLU A 1 82 ? -3.607 15.224 11.286 1.00 0.00 82 GLU A C 6
ATOM 10369 O O . GLU A 1 82 ? -2.854 15.242 10.312 1.00 0.00 82 GLU A O 6
ATOM 10381 N N . GLN A 1 83 ? -4.906 14.958 11.180 1.00 0.00 83 GLN A N 6
ATOM 10382 C CA . GLN A 1 83 ? -5.505 14.667 9.877 1.00 0.00 83 GLN A CA 6
ATOM 10383 C C . GLN A 1 83 ? -5.317 15.819 8.891 1.00 0.00 83 GLN A C 6
ATOM 10384 O O . GLN A 1 83 ? -4.646 15.665 7.868 1.00 0.00 83 GLN A O 6
ATOM 10398 N N . MET A 1 84 ? -5.919 16.966 9.196 1.00 0.00 84 MET A N 6
ATOM 10399 C CA . MET A 1 84 ? -5.814 18.128 8.319 1.00 0.00 84 MET A CA 6
ATOM 10400 C C . MET A 1 84 ? -4.366 18.575 8.151 1.00 0.00 84 MET A C 6
ATOM 10401 O O . MET A 1 84 ? -3.981 19.047 7.081 1.00 0.00 84 MET A O 6
ATOM 10415 N N . ARG A 1 85 ? -3.563 18.427 9.204 1.00 0.00 85 ARG A N 6
ATOM 10416 C CA . ARG A 1 85 ? -2.160 18.826 9.124 1.00 0.00 85 ARG A CA 6
ATOM 10417 C C . ARG A 1 85 ? -1.521 18.177 7.903 1.00 0.00 85 ARG A C 6
ATOM 10418 O O . ARG A 1 85 ? -0.891 18.849 7.087 1.00 0.00 85 ARG A O 6
ATOM 10439 N N . ARG A 1 86 ? -1.722 16.870 7.769 1.00 0.00 86 ARG A N 6
ATOM 10440 C CA . ARG A 1 86 ? -1.199 16.139 6.622 1.00 0.00 86 ARG A CA 6
ATOM 10441 C C . ARG A 1 86 ? -1.833 16.668 5.338 1.00 0.00 86 ARG A C 6
ATOM 10442 O O . ARG A 1 86 ? -1.179 16.763 4.298 1.00 0.00 86 ARG A O 6
ATOM 10463 N N . MET A 1 87 ? -3.123 16.995 5.430 1.00 0.00 87 MET A N 6
ATOM 10464 C CA . MET A 1 87 ? -3.874 17.502 4.285 1.00 0.00 87 MET A CA 6
ATOM 10465 C C . MET A 1 87 ? -3.221 18.743 3.679 1.00 0.00 87 MET A C 6
ATOM 10466 O O . MET A 1 87 ? -3.411 19.026 2.499 1.00 0.00 87 MET A O 6
ATOM 10480 N N . MET A 1 88 ? -2.472 19.498 4.481 1.00 0.00 88 MET A N 6
ATOM 10481 C CA . MET A 1 88 ? -1.836 20.707 3.971 1.00 0.00 88 MET A CA 6
ATOM 10482 C C . MET A 1 88 ? -1.253 20.447 2.585 1.00 0.00 88 MET A C 6
ATOM 10483 O O . MET A 1 88 ? -1.634 21.100 1.612 1.00 0.00 88 MET A O 6
ATOM 10497 N N . ARG A 1 89 ? -0.359 19.466 2.493 1.00 0.00 89 ARG A N 6
ATOM 10498 C CA . ARG A 1 89 ? 0.232 19.104 1.209 1.00 0.00 89 ARG A CA 6
ATOM 10499 C C . ARG A 1 89 ? -0.858 18.622 0.249 1.00 0.00 89 ARG A C 6
ATOM 10500 O O . ARG A 1 89 ? -0.834 18.927 -0.944 1.00 0.00 89 ARG A O 6
ATOM 10521 N N . LEU A 1 90 ? -1.812 17.863 0.796 1.00 0.00 90 LEU A N 6
ATOM 10522 C CA . LEU A 1 90 ? -2.920 17.318 0.014 1.00 0.00 90 LEU A CA 6
ATOM 10523 C C . LEU A 1 90 ? -3.719 18.422 -0.672 1.00 0.00 90 LEU A C 6
ATOM 10524 O O . LEU A 1 90 ? -4.104 18.289 -1.833 1.00 0.00 90 LEU A O 6
ATOM 10540 N N . ALA A 1 91 ? -3.973 19.504 0.054 1.00 0.00 91 ALA A N 6
ATOM 10541 C CA . ALA A 1 91 ? -4.735 20.614 -0.499 1.00 0.00 91 ALA A CA 6
ATOM 10542 C C . ALA A 1 91 ? -4.080 21.118 -1.780 1.00 0.00 91 ALA A C 6
ATOM 10543 O O . ALA A 1 91 ? -4.737 21.251 -2.809 1.00 0.00 91 ALA A O 6
ATOM 10550 N N . GLU A 1 92 ? -2.777 21.380 -1.704 1.00 0.00 92 GLU A N 6
ATOM 10551 C CA . GLU A 1 92 ? -2.018 21.852 -2.861 1.00 0.00 92 GLU A CA 6
ATOM 10552 C C . GLU A 1 92 ? -2.064 20.833 -3.999 1.00 0.00 92 GLU A C 6
ATOM 10553 O O . GLU A 1 92 ? -1.959 21.196 -5.170 1.00 0.00 92 GLU A O 6
ATOM 10565 N N . ASN A 1 93 ? -2.200 19.557 -3.646 1.00 0.00 93 ASN A N 6
ATOM 10566 C CA . ASN A 1 93 ? -2.237 18.495 -4.649 1.00 0.00 93 ASN A CA 6
ATOM 10567 C C . ASN A 1 93 ? -3.515 18.562 -5.483 1.00 0.00 93 ASN A C 6
ATOM 10568 O O . ASN A 1 93 ? -3.505 18.221 -6.665 1.00 0.00 93 ASN A O 6
ATOM 10579 N N . ILE A 1 94 ? -4.614 18.998 -4.868 1.00 0.00 94 ILE A N 6
ATOM 10580 C CA . ILE A 1 94 ? -5.887 19.093 -5.581 1.00 0.00 94 ILE A CA 6
ATOM 10581 C C . ILE A 1 94 ? -5.734 19.915 -6.868 1.00 0.00 94 ILE A C 6
ATOM 10582 O O . ILE A 1 94 ? -6.024 19.421 -7.955 1.00 0.00 94 ILE A O 6
ATOM 10598 N N . PRO A 1 95 ? -5.283 21.144 -6.773 1.00 0.00 95 PRO A N 6
ATOM 10599 C CA . PRO A 1 95 ? -5.086 22.028 -7.962 1.00 0.00 95 PRO A CA 6
ATOM 10600 C C . PRO A 1 95 ? -3.973 21.530 -8.885 1.00 0.00 95 PRO A C 6
ATOM 10601 O O . PRO A 1 95 ? -3.954 21.852 -10.072 1.00 0.00 95 PRO A O 6
ATOM 10612 N N . SER A 1 96 ? -3.061 20.732 -8.330 1.00 0.00 96 SER A N 6
ATOM 10613 C CA . SER A 1 96 ? -1.952 20.177 -9.106 1.00 0.00 96 SER A CA 6
ATOM 10614 C C . SER A 1 96 ? -2.518 19.361 -10.236 1.00 0.00 96 SER A C 6
ATOM 10615 O O . SER A 1 96 ? -1.948 19.261 -11.324 1.00 0.00 96 SER A O 6
ATOM 10623 N N . ARG A 1 97 ? -3.659 18.779 -9.932 1.00 0.00 97 ARG A N 6
ATOM 10624 C CA . ARG A 1 97 ? -4.379 17.944 -10.856 1.00 0.00 97 ARG A CA 6
ATOM 10625 C C . ARG A 1 97 ? -4.615 18.654 -12.191 1.00 0.00 97 ARG A C 6
ATOM 10626 O O . ARG A 1 97 ? -4.366 18.083 -13.252 1.00 0.00 97 ARG A O 6
ATOM 10647 N N . CYS A 1 98 ? -5.079 19.903 -12.131 1.00 0.00 98 CYS A N 6
ATOM 10648 C CA . CYS A 1 98 ? -5.324 20.678 -13.339 1.00 0.00 98 CYS A CA 6
ATOM 10649 C C . CYS A 1 98 ? -4.244 21.714 -13.530 1.00 0.00 98 CYS A C 6
ATOM 10650 O O . CYS A 1 98 ? -4.266 22.459 -14.511 1.00 0.00 98 CYS A O 6
ATOM 10657 N N . ASN A 1 99 ? -3.319 21.800 -12.577 1.00 0.00 99 ASN A N 6
ATOM 10658 C CA . ASN A 1 99 ? -2.286 22.805 -12.680 1.00 0.00 99 ASN A CA 6
ATOM 10659 C C . ASN A 1 99 ? -1.565 22.703 -13.991 1.00 0.00 99 ASN A C 6
ATOM 10660 O O . ASN A 1 99 ? -1.544 21.664 -14.653 1.00 0.00 99 ASN A O 6
ATOM 10671 N N . LEU A 1 100 ? -1.061 23.842 -14.380 1.00 0.00 100 LEU A N 6
ATOM 10672 C CA . LEU A 1 100 ? -0.413 23.993 -15.657 1.00 0.00 100 LEU A CA 6
ATOM 10673 C C . LEU A 1 100 ? 0.711 25.020 -15.567 1.00 0.00 100 LEU A C 6
ATOM 10674 O O . LEU A 1 100 ? 0.547 26.073 -14.955 1.00 0.00 100 LEU A O 6
ATOM 10690 N N . SER A 1 101 ? 1.847 24.690 -16.177 1.00 0.00 101 SER A N 6
ATOM 10691 C CA . SER A 1 101 ? 3.025 25.560 -16.173 1.00 0.00 101 SER A CA 6
ATOM 10692 C C . SER A 1 101 ? 2.646 27.009 -16.474 1.00 0.00 101 SER A C 6
ATOM 10693 O O . SER A 1 101 ? 2.484 27.391 -17.632 1.00 0.00 101 SER A O 6
ATOM 10701 N N . PRO A 1 102 ? 2.509 27.816 -15.451 1.00 0.00 102 PRO A N 6
ATOM 10702 C CA . PRO A 1 102 ? 2.147 29.253 -15.586 1.00 0.00 102 PRO A CA 6
ATOM 10703 C C . PRO A 1 102 ? 3.370 30.090 -15.945 1.00 0.00 102 PRO A C 6
ATOM 10704 O O . PRO A 1 102 ? 4.474 29.804 -15.484 1.00 0.00 102 PRO A O 6
ATOM 10715 N N . MET A 1 103 ? 3.183 31.109 -16.777 1.00 0.00 103 MET A N 6
ATOM 10716 C CA . MET A 1 103 ? 4.308 31.946 -17.183 1.00 0.00 103 MET A CA 6
ATOM 10717 C C . MET A 1 103 ? 4.859 32.735 -15.996 1.00 0.00 103 MET A C 6
ATOM 10718 O O . MET A 1 103 ? 6.029 32.591 -15.642 1.00 0.00 103 MET A O 6
ATOM 10732 N N . ARG A 1 104 ? 4.010 33.557 -15.382 1.00 0.00 104 ARG A N 6
ATOM 10733 C CA . ARG A 1 104 ? 4.428 34.355 -14.230 1.00 0.00 104 ARG A CA 6
ATOM 10734 C C . ARG A 1 104 ? 3.260 34.629 -13.289 1.00 0.00 104 ARG A C 6
ATOM 10735 O O . ARG A 1 104 ? 2.148 34.911 -13.735 1.00 0.00 104 ARG A O 6
ATOM 10756 N N . CYS A 1 105 ? 3.533 34.585 -11.985 1.00 0.00 105 CYS A N 6
ATOM 10757 C CA . CYS A 1 105 ? 2.510 34.878 -10.984 1.00 0.00 105 CYS A CA 6
ATOM 10758 C C . CYS A 1 105 ? 2.588 36.361 -10.612 1.00 0.00 105 CYS A C 6
ATOM 10759 O O . CYS A 1 105 ? 3.538 36.785 -9.950 1.00 0.00 105 CYS A O 6
ATOM 10766 N N . PRO A 1 106 ? 1.633 37.157 -11.029 1.00 0.00 106 PRO A N 6
ATOM 10767 C CA . PRO A 1 106 ? 1.624 38.622 -10.736 1.00 0.00 106 PRO A CA 6
ATOM 10768 C C . PRO A 1 106 ? 1.423 38.933 -9.265 1.00 0.00 106 PRO A C 6
ATOM 10769 O O . PRO A 1 106 ? 1.279 40.096 -8.881 1.00 0.00 106 PRO A O 6
ATOM 10780 N N . MET A 1 107 ? 1.415 37.899 -8.448 1.00 0.00 107 MET A N 6
ATOM 10781 C CA . MET A 1 107 ? 1.233 38.079 -7.023 1.00 0.00 107 MET A CA 6
ATOM 10782 C C . MET A 1 107 ? 2.519 38.585 -6.401 1.00 0.00 107 MET A C 6
ATOM 10783 O O . MET A 1 107 ? 3.341 37.810 -5.911 1.00 0.00 107 MET A O 6
ATOM 10797 N N . GLY A 1 108 ? 2.678 39.892 -6.429 1.00 0.00 108 GLY A N 6
ATOM 10798 C CA . GLY A 1 108 ? 3.857 40.519 -5.869 1.00 0.00 108 GLY A CA 6
ATOM 10799 C C . GLY A 1 108 ? 5.053 40.388 -6.805 1.00 0.00 108 GLY A C 6
ATOM 10800 O O . GLY A 1 108 ? 6.201 40.401 -6.361 1.00 0.00 108 GLY A O 6
ATOM 10804 N N . GLY A 1 109 ? 4.776 40.273 -8.105 1.00 0.00 109 GLY A N 6
ATOM 10805 C CA . GLY A 1 109 ? 5.841 40.152 -9.099 1.00 0.00 109 GLY A CA 6
ATOM 10806 C C . GLY A 1 109 ? 6.861 39.096 -8.687 1.00 0.00 109 GLY A C 6
ATOM 10807 O O . GLY A 1 109 ? 7.998 39.421 -8.345 1.00 0.00 109 GLY A O 6
ATOM 10811 N N . SER A 1 110 ? 6.444 37.832 -8.712 1.00 0.00 110 SER A N 6
ATOM 10812 C CA . SER A 1 110 ? 7.327 36.733 -8.328 1.00 0.00 110 SER A CA 6
ATOM 10813 C C . SER A 1 110 ? 8.648 36.793 -9.098 1.00 0.00 110 SER A C 6
ATOM 10814 O O . SER A 1 110 ? 8.713 37.337 -10.199 1.00 0.00 110 SER A O 6
ATOM 10822 N N . ILE A 1 111 ? 9.695 36.225 -8.504 1.00 0.00 111 ILE A N 6
ATOM 10823 C CA . ILE A 1 111 ? 11.016 36.211 -9.131 1.00 0.00 111 ILE A CA 6
ATOM 10824 C C . ILE A 1 111 ? 11.598 34.801 -9.094 1.00 0.00 111 ILE A C 6
ATOM 10825 O O . ILE A 1 111 ? 12.195 34.337 -10.065 1.00 0.00 111 ILE A O 6
ATOM 10841 N N . ALA A 1 112 ? 11.386 34.117 -7.971 1.00 0.00 112 ALA A N 6
ATOM 10842 C CA . ALA A 1 112 ? 11.850 32.754 -7.803 1.00 0.00 112 ALA A CA 6
ATOM 10843 C C . ALA A 1 112 ? 11.074 31.874 -8.738 1.00 0.00 112 ALA A C 6
ATOM 10844 O O . ALA A 1 112 ? 10.367 32.371 -9.617 1.00 0.00 112 ALA A O 6
ATOM 10851 N N . GLY A 1 113 ? 11.148 30.572 -8.539 1.00 0.00 113 GLY A N 6
ATOM 10852 C CA . GLY A 1 113 ? 10.369 29.720 -9.386 1.00 0.00 113 GLY A CA 6
ATOM 10853 C C . GLY A 1 113 ? 8.919 29.847 -8.962 1.00 0.00 113 GLY A C 6
ATOM 10854 O O . GLY A 1 113 ? 8.469 29.203 -8.013 1.00 0.00 113 GLY A O 6
ATOM 10858 N N . PHE A 1 114 ? 8.210 30.718 -9.669 1.00 0.00 114 PHE A N 6
ATOM 10859 C CA . PHE A 1 114 ? 6.804 30.995 -9.386 1.00 0.00 114 PHE A CA 6
ATOM 10860 C C . PHE A 1 114 ? 6.043 29.720 -9.019 1.00 0.00 114 PHE A C 6
ATOM 10861 O O . PHE A 1 114 ? 5.251 29.774 -8.094 1.00 0.00 114 PHE A O 6
ATOM 10879 N N . GLU A 1 1 ? 2.106 45.390 -7.000 1.00 0.00 1 GLU A N 7
ATOM 10880 C CA . GLU A 1 1 ? 0.934 44.510 -7.268 1.00 0.00 1 GLU A CA 7
ATOM 10881 C C . GLU A 1 1 ? 0.099 45.107 -8.396 1.00 0.00 1 GLU A C 7
ATOM 10882 O O . GLU A 1 1 ? -0.212 46.298 -8.387 1.00 0.00 1 GLU A O 7
ATOM 10896 N N . ALA A 1 2 ? -0.264 44.268 -9.363 1.00 0.00 2 ALA A N 7
ATOM 10897 C CA . ALA A 1 2 ? -1.068 44.719 -10.494 1.00 0.00 2 ALA A CA 7
ATOM 10898 C C . ALA A 1 2 ? -2.490 45.041 -10.043 1.00 0.00 2 ALA A C 7
ATOM 10899 O O . ALA A 1 2 ? -3.079 44.309 -9.245 1.00 0.00 2 ALA A O 7
ATOM 10906 N N . GLU A 1 3 ? -3.033 46.139 -10.560 1.00 0.00 3 GLU A N 7
ATOM 10907 C CA . GLU A 1 3 ? -4.388 46.556 -10.210 1.00 0.00 3 GLU A CA 7
ATOM 10908 C C . GLU A 1 3 ? -5.411 45.512 -10.658 1.00 0.00 3 GLU A C 7
ATOM 10909 O O . GLU A 1 3 ? -6.526 45.461 -10.137 1.00 0.00 3 GLU A O 7
ATOM 10921 N N . ALA A 1 4 ? -5.023 44.689 -11.629 1.00 0.00 4 ALA A N 7
ATOM 10922 C CA . ALA A 1 4 ? -5.913 43.654 -12.149 1.00 0.00 4 ALA A CA 7
ATOM 10923 C C . ALA A 1 4 ? -6.198 42.598 -11.094 1.00 0.00 4 ALA A C 7
ATOM 10924 O O . ALA A 1 4 ? -7.072 41.747 -11.273 1.00 0.00 4 ALA A O 7
ATOM 10931 N N . GLN A 1 5 ? -5.469 42.668 -9.991 1.00 0.00 5 GLN A N 7
ATOM 10932 C CA . GLN A 1 5 ? -5.654 41.730 -8.896 1.00 0.00 5 GLN A CA 7
ATOM 10933 C C . GLN A 1 5 ? -7.128 41.662 -8.498 1.00 0.00 5 GLN A C 7
ATOM 10934 O O . GLN A 1 5 ? -7.648 40.591 -8.183 1.00 0.00 5 GLN A O 7
ATOM 10948 N N . GLU A 1 6 ? -7.787 42.818 -8.512 1.00 0.00 6 GLU A N 7
ATOM 10949 C CA . GLU A 1 6 ? -9.199 42.898 -8.151 1.00 0.00 6 GLU A CA 7
ATOM 10950 C C . GLU A 1 6 ? -10.037 41.929 -8.985 1.00 0.00 6 GLU A C 7
ATOM 10951 O O . GLU A 1 6 ? -10.983 41.325 -8.479 1.00 0.00 6 GLU A O 7
ATOM 10963 N N . GLU A 1 7 ? -9.676 41.776 -10.260 1.00 0.00 7 GLU A N 7
ATOM 10964 C CA . GLU A 1 7 ? -10.393 40.868 -11.145 1.00 0.00 7 GLU A CA 7
ATOM 10965 C C . GLU A 1 7 ? -10.418 39.483 -10.529 1.00 0.00 7 GLU A C 7
ATOM 10966 O O . GLU A 1 7 ? -11.446 38.806 -10.526 1.00 0.00 7 GLU A O 7
ATOM 10978 N N . CYS A 1 8 ? -9.268 39.072 -10.010 1.00 0.00 8 CYS A N 7
ATOM 10979 C CA . CYS A 1 8 ? -9.147 37.763 -9.399 1.00 0.00 8 CYS A CA 7
ATOM 10980 C C . CYS A 1 8 ? -10.025 37.666 -8.157 1.00 0.00 8 CYS A C 7
ATOM 10981 O O . CYS A 1 8 ? -10.785 36.710 -8.001 1.00 0.00 8 CYS A O 7
ATOM 10988 N N . ARG A 1 9 ? -9.923 38.665 -7.281 1.00 0.00 9 ARG A N 7
ATOM 10989 C CA . ARG A 1 9 ? -10.728 38.678 -6.065 1.00 0.00 9 ARG A CA 7
ATOM 10990 C C . ARG A 1 9 ? -12.209 38.601 -6.422 1.00 0.00 9 ARG A C 7
ATOM 10991 O O . ARG A 1 9 ? -12.957 37.808 -5.850 1.00 0.00 9 ARG A O 7
ATOM 11012 N N . GLU A 1 10 ? -12.617 39.424 -7.386 1.00 0.00 10 GLU A N 7
ATOM 11013 C CA . GLU A 1 10 ? -14.003 39.439 -7.839 1.00 0.00 10 GLU A CA 7
ATOM 11014 C C . GLU A 1 10 ? -14.379 38.082 -8.427 1.00 0.00 10 GLU A C 7
ATOM 11015 O O . GLU A 1 10 ? -15.429 37.521 -8.113 1.00 0.00 10 GLU A O 7
ATOM 11027 N N . GLN A 1 11 ? -13.503 37.569 -9.286 1.00 0.00 11 GLN A N 7
ATOM 11028 C CA . GLN A 1 11 ? -13.722 36.282 -9.934 1.00 0.00 11 GLN A CA 7
ATOM 11029 C C . GLN A 1 11 ? -13.869 35.168 -8.900 1.00 0.00 11 GLN A C 7
ATOM 11030 O O . GLN A 1 11 ? -14.613 34.212 -9.112 1.00 0.00 11 GLN A O 7
ATOM 11044 N N . MET A 1 12 ? -13.141 35.292 -7.790 1.00 0.00 12 MET A N 7
ATOM 11045 C CA . MET A 1 12 ? -13.181 34.278 -6.737 1.00 0.00 12 MET A CA 7
ATOM 11046 C C . MET A 1 12 ? -14.617 33.896 -6.383 1.00 0.00 12 MET A C 7
ATOM 11047 O O . MET A 1 12 ? -14.920 32.715 -6.212 1.00 0.00 12 MET A O 7
ATOM 11061 N N . GLN A 1 13 ? -15.503 34.888 -6.284 1.00 0.00 13 GLN A N 7
ATOM 11062 C CA . GLN A 1 13 ? -16.899 34.604 -5.959 1.00 0.00 13 GLN A CA 7
ATOM 11063 C C . GLN A 1 13 ? -17.490 33.662 -6.999 1.00 0.00 13 GLN A C 7
ATOM 11064 O O . GLN A 1 13 ? -18.158 32.689 -6.658 1.00 0.00 13 GLN A O 7
ATOM 11078 N N . ARG A 1 14 ? -17.203 33.944 -8.268 1.00 0.00 14 ARG A N 7
ATOM 11079 C CA . ARG A 1 14 ? -17.666 33.106 -9.357 1.00 0.00 14 ARG A CA 7
ATOM 11080 C C . ARG A 1 14 ? -17.124 31.713 -9.141 1.00 0.00 14 ARG A C 7
ATOM 11081 O O . ARG A 1 14 ? -17.837 30.719 -9.289 1.00 0.00 14 ARG A O 7
ATOM 11102 N N . GLN A 1 15 ? -15.847 31.660 -8.764 1.00 0.00 15 GLN A N 7
ATOM 11103 C CA . GLN A 1 15 ? -15.207 30.396 -8.499 1.00 0.00 15 GLN A CA 7
ATOM 11104 C C . GLN A 1 15 ? -15.668 29.887 -7.143 1.00 0.00 15 GLN A C 7
ATOM 11105 O O . GLN A 1 15 ? -14.947 29.967 -6.147 1.00 0.00 15 GLN A O 7
ATOM 11119 N N . GLN A 1 16 ? -16.886 29.373 -7.123 1.00 0.00 16 GLN A N 7
ATOM 11120 C CA . GLN A 1 16 ? -17.481 28.850 -5.898 1.00 0.00 16 GLN A CA 7
ATOM 11121 C C . GLN A 1 16 ? -16.958 27.449 -5.594 1.00 0.00 16 GLN A C 7
ATOM 11122 O O . GLN A 1 16 ? -17.699 26.580 -5.128 1.00 0.00 16 GLN A O 7
ATOM 11136 N N . MET A 1 17 ? -15.672 27.243 -5.861 1.00 0.00 17 MET A N 7
ATOM 11137 C CA . MET A 1 17 ? -15.035 25.950 -5.615 1.00 0.00 17 MET A CA 7
ATOM 11138 C C . MET A 1 17 ? -14.992 25.632 -4.122 1.00 0.00 17 MET A C 7
ATOM 11139 O O . MET A 1 17 ? -14.939 24.468 -3.730 1.00 0.00 17 MET A O 7
ATOM 11153 N N . LEU A 1 18 ? -14.994 26.678 -3.299 1.00 0.00 18 LEU A N 7
ATOM 11154 C CA . LEU A 1 18 ? -14.926 26.504 -1.851 1.00 0.00 18 LEU A CA 7
ATOM 11155 C C . LEU A 1 18 ? -16.083 25.641 -1.338 1.00 0.00 18 LEU A C 7
ATOM 11156 O O . LEU A 1 18 ? -15.966 25.010 -0.291 1.00 0.00 18 LEU A O 7
ATOM 11172 N N . SER A 1 19 ? -17.195 25.610 -2.078 1.00 0.00 19 SER A N 7
ATOM 11173 C CA . SER A 1 19 ? -18.346 24.804 -1.674 1.00 0.00 19 SER A CA 7
ATOM 11174 C C . SER A 1 19 ? -18.009 23.321 -1.793 1.00 0.00 19 SER A C 7
ATOM 11175 O O . SER A 1 19 ? -18.108 22.563 -0.823 1.00 0.00 19 SER A O 7
ATOM 11183 N N . HIS A 1 20 ? -17.580 22.926 -2.990 1.00 0.00 20 HIS A N 7
ATOM 11184 C CA . HIS A 1 20 ? -17.195 21.543 -3.239 1.00 0.00 20 HIS A CA 7
ATOM 11185 C C . HIS A 1 20 ? -15.997 21.228 -2.369 1.00 0.00 20 HIS A C 7
ATOM 11186 O O . HIS A 1 20 ? -15.859 20.130 -1.830 1.00 0.00 20 HIS A O 7
ATOM 11200 N N . CYS A 1 21 ? -15.142 22.231 -2.238 1.00 0.00 21 CYS A N 7
ATOM 11201 C CA . CYS A 1 21 ? -13.947 22.122 -1.431 1.00 0.00 21 CYS A CA 7
ATOM 11202 C C . CYS A 1 21 ? -14.322 21.858 0.026 1.00 0.00 21 CYS A C 7
ATOM 11203 O O . CYS A 1 21 ? -13.740 20.991 0.677 1.00 0.00 21 CYS A O 7
ATOM 11210 N N . ARG A 1 22 ? -15.319 22.589 0.527 1.00 0.00 22 ARG A N 7
ATOM 11211 C CA . ARG A 1 22 ? -15.775 22.386 1.898 1.00 0.00 22 ARG A CA 7
ATOM 11212 C C . ARG A 1 22 ? -16.211 20.936 2.060 1.00 0.00 22 ARG A C 7
ATOM 11213 O O . ARG A 1 22 ? -15.846 20.255 3.028 1.00 0.00 22 ARG A O 7
ATOM 11234 N N . MET A 1 23 ? -16.971 20.453 1.077 1.00 0.00 23 MET A N 7
ATOM 11235 C CA . MET A 1 23 ? -17.415 19.071 1.102 1.00 0.00 23 MET A CA 7
ATOM 11236 C C . MET A 1 23 ? -16.189 18.174 1.207 1.00 0.00 23 MET A C 7
ATOM 11237 O O . MET A 1 23 ? -16.143 17.256 2.022 1.00 0.00 23 MET A O 7
ATOM 11251 N N . TYR A 1 24 ? -15.175 18.484 0.397 1.00 0.00 24 TYR A N 7
ATOM 11252 C CA . TYR A 1 24 ? -13.932 17.727 0.423 1.00 0.00 24 TYR A CA 7
ATOM 11253 C C . TYR A 1 24 ? -13.379 17.681 1.843 1.00 0.00 24 TYR A C 7
ATOM 11254 O O . TYR A 1 24 ? -12.884 16.651 2.282 1.00 0.00 24 TYR A O 7
ATOM 11272 N N . MET A 1 25 ? -13.467 18.806 2.555 1.00 0.00 25 MET A N 7
ATOM 11273 C CA . MET A 1 25 ? -12.973 18.870 3.929 1.00 0.00 25 MET A CA 7
ATOM 11274 C C . MET A 1 25 ? -13.664 17.815 4.790 1.00 0.00 25 MET A C 7
ATOM 11275 O O . MET A 1 25 ? -13.021 17.100 5.561 1.00 0.00 25 MET A O 7
ATOM 11289 N N . ARG A 1 26 ? -14.984 17.715 4.655 1.00 0.00 26 ARG A N 7
ATOM 11290 C CA . ARG A 1 26 ? -15.727 16.726 5.432 1.00 0.00 26 ARG A CA 7
ATOM 11291 C C . ARG A 1 26 ? -15.223 15.319 5.102 1.00 0.00 26 ARG A C 7
ATOM 11292 O O . ARG A 1 26 ? -14.858 14.534 5.992 1.00 0.00 26 ARG A O 7
ATOM 11313 N N . GLN A 1 27 ? -15.171 15.025 3.807 1.00 0.00 27 GLN A N 7
ATOM 11314 C CA . GLN A 1 27 ? -14.684 13.737 3.342 1.00 0.00 27 GLN A CA 7
ATOM 11315 C C . GLN A 1 27 ? -13.252 13.558 3.777 1.00 0.00 27 GLN A C 7
ATOM 11316 O O . GLN A 1 27 ? -12.809 12.450 4.032 1.00 0.00 27 GLN A O 7
ATOM 11330 N N . GLN A 1 28 ? -12.539 14.673 3.854 1.00 0.00 28 GLN A N 7
ATOM 11331 C CA . GLN A 1 28 ? -11.155 14.655 4.247 1.00 0.00 28 GLN A CA 7
ATOM 11332 C C . GLN A 1 28 ? -11.030 14.112 5.662 1.00 0.00 28 GLN A C 7
ATOM 11333 O O . GLN A 1 28 ? -10.127 13.326 5.954 1.00 0.00 28 GLN A O 7
ATOM 11347 N N . MET A 1 29 ? -11.961 14.504 6.532 1.00 0.00 29 MET A N 7
ATOM 11348 C CA . MET A 1 29 ? -11.943 14.000 7.898 1.00 0.00 29 MET A CA 7
ATOM 11349 C C . MET A 1 29 ? -12.151 12.491 7.871 1.00 0.00 29 MET A C 7
ATOM 11350 O O . MET A 1 29 ? -11.353 11.734 8.424 1.00 0.00 29 MET A O 7
ATOM 11364 N N . GLU A 1 30 ? -13.218 12.059 7.195 1.00 0.00 30 GLU A N 7
ATOM 11365 C CA . GLU A 1 30 ? -13.502 10.624 7.076 1.00 0.00 30 GLU A CA 7
ATOM 11366 C C . GLU A 1 30 ? -12.410 9.925 6.262 1.00 0.00 30 GLU A C 7
ATOM 11367 O O . GLU A 1 30 ? -12.099 8.754 6.484 1.00 0.00 30 GLU A O 7
ATOM 11379 N N . GLU A 1 31 ? -11.855 10.664 5.306 1.00 0.00 31 GLU A N 7
ATOM 11380 C CA . GLU A 1 31 ? -10.812 10.156 4.413 1.00 0.00 31 GLU A CA 7
ATOM 11381 C C . GLU A 1 31 ? -9.538 9.777 5.172 1.00 0.00 31 GLU A C 7
ATOM 11382 O O . GLU A 1 31 ? -8.599 9.242 4.585 1.00 0.00 31 GLU A O 7
ATOM 11394 N N . SER A 1 32 ? -9.509 10.045 6.474 1.00 0.00 32 SER A N 7
ATOM 11395 C CA . SER A 1 32 ? -8.342 9.720 7.289 1.00 0.00 32 SER A CA 7
ATOM 11396 C C . SER A 1 32 ? -7.877 8.290 7.022 1.00 0.00 32 SER A C 7
ATOM 11397 O O . SER A 1 32 ? -6.717 7.952 7.258 1.00 0.00 32 SER A O 7
ATOM 11405 N N . THR A 1 33 ? -8.794 7.458 6.539 1.00 0.00 33 THR A N 7
ATOM 11406 C CA . THR A 1 33 ? -8.481 6.068 6.229 1.00 0.00 33 THR A CA 7
ATOM 11407 C C . THR A 1 33 ? -7.730 5.915 4.892 1.00 0.00 33 THR A C 7
ATOM 11408 O O . THR A 1 33 ? -6.627 5.370 4.846 1.00 0.00 33 THR A O 7
ATOM 11419 N N . TYR A 1 34 ? -8.379 6.347 3.801 1.00 0.00 34 TYR A N 7
ATOM 11420 C CA . TYR A 1 34 ? -7.829 6.206 2.440 1.00 0.00 34 TYR A CA 7
ATOM 11421 C C . TYR A 1 34 ? -7.136 7.464 1.888 1.00 0.00 34 TYR A C 7
ATOM 11422 O O . TYR A 1 34 ? -6.806 7.495 0.702 1.00 0.00 34 TYR A O 7
ATOM 11440 N N . GLN A 1 35 ? -6.961 8.501 2.708 1.00 0.00 35 GLN A N 7
ATOM 11441 C CA . GLN A 1 35 ? -6.344 9.762 2.242 1.00 0.00 35 GLN A CA 7
ATOM 11442 C C . GLN A 1 35 ? -5.295 9.554 1.158 1.00 0.00 35 GLN A C 7
ATOM 11443 O O . GLN A 1 35 ? -5.112 10.431 0.314 1.00 0.00 35 GLN A O 7
ATOM 11457 N N . THR A 1 36 ? -4.614 8.412 1.156 1.00 0.00 36 THR A N 7
ATOM 11458 C CA . THR A 1 36 ? -3.615 8.183 0.124 1.00 0.00 36 THR A CA 7
ATOM 11459 C C . THR A 1 36 ? -4.300 8.294 -1.233 1.00 0.00 36 THR A C 7
ATOM 11460 O O . THR A 1 36 ? -5.081 7.426 -1.623 1.00 0.00 36 THR A O 7
ATOM 11471 N N . MET A 1 37 ? -4.023 9.395 -1.927 1.00 0.00 37 MET A N 7
ATOM 11472 C CA . MET A 1 37 ? -4.638 9.654 -3.226 1.00 0.00 37 MET A CA 7
ATOM 11473 C C . MET A 1 37 ? -4.338 8.537 -4.224 1.00 0.00 37 MET A C 7
ATOM 11474 O O . MET A 1 37 ? -3.191 8.353 -4.636 1.00 0.00 37 MET A O 7
ATOM 11488 N N . PRO A 1 38 ? -5.348 7.805 -4.633 1.00 0.00 38 PRO A N 7
ATOM 11489 C CA . PRO A 1 38 ? -5.212 6.703 -5.617 1.00 0.00 38 PRO A CA 7
ATOM 11490 C C . PRO A 1 38 ? -5.456 7.189 -7.043 1.00 0.00 38 PRO A C 7
ATOM 11491 O O . PRO A 1 38 ? -6.344 8.010 -7.282 1.00 0.00 38 PRO A O 7
ATOM 11502 N N . ARG A 1 39 ? -4.678 6.674 -7.987 1.00 0.00 39 ARG A N 7
ATOM 11503 C CA . ARG A 1 39 ? -4.836 7.064 -9.385 1.00 0.00 39 ARG A CA 7
ATOM 11504 C C . ARG A 1 39 ? -6.207 6.644 -9.883 1.00 0.00 39 ARG A C 7
ATOM 11505 O O . ARG A 1 39 ? -6.840 7.348 -10.671 1.00 0.00 39 ARG A O 7
ATOM 11526 N N . ARG A 1 40 ? -6.642 5.470 -9.432 1.00 0.00 40 ARG A N 7
ATOM 11527 C CA . ARG A 1 40 ? -7.924 4.935 -9.852 1.00 0.00 40 ARG A CA 7
ATOM 11528 C C . ARG A 1 40 ? -9.062 5.797 -9.344 1.00 0.00 40 ARG A C 7
ATOM 11529 O O . ARG A 1 40 ? -9.473 5.707 -8.185 1.00 0.00 40 ARG A O 7
ATOM 11550 N N . GLY A 1 41 ? -9.565 6.617 -10.247 1.00 0.00 41 GLY A N 7
ATOM 11551 C CA . GLY A 1 41 ? -10.681 7.512 -9.946 1.00 0.00 41 GLY A CA 7
ATOM 11552 C C . GLY A 1 41 ? -10.437 8.314 -8.669 1.00 0.00 41 GLY A C 7
ATOM 11553 O O . GLY A 1 41 ? -10.870 7.916 -7.586 1.00 0.00 41 GLY A O 7
ATOM 11557 N N . MET A 1 42 ? -9.745 9.445 -8.805 1.00 0.00 42 MET A N 7
ATOM 11558 C CA . MET A 1 42 ? -9.453 10.305 -7.658 1.00 0.00 42 MET A CA 7
ATOM 11559 C C . MET A 1 42 ? -10.745 10.729 -6.956 1.00 0.00 42 MET A C 7
ATOM 11560 O O . MET A 1 42 ? -11.843 10.363 -7.379 1.00 0.00 42 MET A O 7
ATOM 11574 N N . GLU A 1 43 ? -10.607 11.502 -5.878 1.00 0.00 43 GLU A N 7
ATOM 11575 C CA . GLU A 1 43 ? -11.772 11.960 -5.125 1.00 0.00 43 GLU A CA 7
ATOM 11576 C C . GLU A 1 43 ? -12.581 12.967 -5.946 1.00 0.00 43 GLU A C 7
ATOM 11577 O O . GLU A 1 43 ? -12.054 13.996 -6.372 1.00 0.00 43 GLU A O 7
ATOM 11589 N N . PRO A 1 44 ? -13.845 12.689 -6.175 1.00 0.00 44 PRO A N 7
ATOM 11590 C CA . PRO A 1 44 ? -14.740 13.589 -6.965 1.00 0.00 44 PRO A CA 7
ATOM 11591 C C . PRO A 1 44 ? -14.826 14.993 -6.371 1.00 0.00 44 PRO A C 7
ATOM 11592 O O . PRO A 1 44 ? -14.873 15.980 -7.104 1.00 0.00 44 PRO A O 7
ATOM 11603 N N . HIS A 1 45 ? -14.842 15.075 -5.042 1.00 0.00 45 HIS A N 7
ATOM 11604 C CA . HIS A 1 45 ? -14.920 16.368 -4.368 1.00 0.00 45 HIS A CA 7
ATOM 11605 C C . HIS A 1 45 ? -13.814 17.289 -4.871 1.00 0.00 45 HIS A C 7
ATOM 11606 O O . HIS A 1 45 ? -14.052 18.462 -5.166 1.00 0.00 45 HIS A O 7
ATOM 11620 N N . MET A 1 46 ? -12.607 16.740 -4.973 1.00 0.00 46 MET A N 7
ATOM 11621 C CA . MET A 1 46 ? -11.460 17.505 -5.451 1.00 0.00 46 MET A CA 7
ATOM 11622 C C . MET A 1 46 ? -11.663 17.905 -6.910 1.00 0.00 46 MET A C 7
ATOM 11623 O O . MET A 1 46 ? -11.337 19.022 -7.313 1.00 0.00 46 MET A O 7
ATOM 11637 N N . SER A 1 47 ? -12.198 16.969 -7.695 1.00 0.00 47 SER A N 7
ATOM 11638 C CA . SER A 1 47 ? -12.440 17.203 -9.116 1.00 0.00 47 SER A CA 7
ATOM 11639 C C . SER A 1 47 ? -13.357 18.404 -9.337 1.00 0.00 47 SER A C 7
ATOM 11640 O O . SER A 1 47 ? -13.157 19.181 -10.272 1.00 0.00 47 SER A O 7
ATOM 11648 N N . GLU A 1 48 ? -14.367 18.548 -8.481 1.00 0.00 48 GLU A N 7
ATOM 11649 C CA . GLU A 1 48 ? -15.305 19.658 -8.611 1.00 0.00 48 GLU A CA 7
ATOM 11650 C C . GLU A 1 48 ? -14.595 20.993 -8.404 1.00 0.00 48 GLU A C 7
ATOM 11651 O O . GLU A 1 48 ? -14.848 21.957 -9.130 1.00 0.00 48 GLU A O 7
ATOM 11663 N N . CYS A 1 49 ? -13.696 21.040 -7.424 1.00 0.00 49 CYS A N 7
ATOM 11664 C CA . CYS A 1 49 ? -12.945 22.263 -7.150 1.00 0.00 49 CYS A CA 7
ATOM 11665 C C . CYS A 1 49 ? -11.978 22.562 -8.298 1.00 0.00 49 CYS A C 7
ATOM 11666 O O . CYS A 1 49 ? -11.745 23.720 -8.636 1.00 0.00 49 CYS A O 7
ATOM 11673 N N . CYS A 1 50 ? -11.418 21.499 -8.882 1.00 0.00 50 CYS A N 7
ATOM 11674 C CA . CYS A 1 50 ? -10.461 21.627 -9.988 1.00 0.00 50 CYS A CA 7
ATOM 11675 C C . CYS A 1 50 ? -10.995 22.499 -11.121 1.00 0.00 50 CYS A C 7
ATOM 11676 O O . CYS A 1 50 ? -10.268 23.331 -11.666 1.00 0.00 50 CYS A O 7
ATOM 11683 N N . GLU A 1 51 ? -12.253 22.286 -11.490 1.00 0.00 51 GLU A N 7
ATOM 11684 C CA . GLU A 1 51 ? -12.859 23.041 -12.582 1.00 0.00 51 GLU A CA 7
ATOM 11685 C C . GLU A 1 51 ? -12.775 24.545 -12.334 1.00 0.00 51 GLU A C 7
ATOM 11686 O O . GLU A 1 51 ? -12.594 25.323 -13.271 1.00 0.00 51 GLU A O 7
ATOM 11698 N N . GLN A 1 52 ? -12.923 24.947 -11.077 1.00 0.00 52 GLN A N 7
ATOM 11699 C CA . GLN A 1 52 ? -12.877 26.363 -10.728 1.00 0.00 52 GLN A CA 7
ATOM 11700 C C . GLN A 1 52 ? -11.544 27.003 -11.125 1.00 0.00 52 GLN A C 7
ATOM 11701 O O . GLN A 1 52 ? -11.514 27.913 -11.953 1.00 0.00 52 GLN A O 7
ATOM 11715 N N . LEU A 1 53 ? -10.447 26.526 -10.535 1.00 0.00 53 LEU A N 7
ATOM 11716 C CA . LEU A 1 53 ? -9.119 27.070 -10.848 1.00 0.00 53 LEU A CA 7
ATOM 11717 C C . LEU A 1 53 ? -8.888 26.982 -12.337 1.00 0.00 53 LEU A C 7
ATOM 11718 O O . LEU A 1 53 ? -8.537 27.956 -13.004 1.00 0.00 53 LEU A O 7
ATOM 11734 N N . GLU A 1 54 ? -9.096 25.779 -12.829 1.00 0.00 54 GLU A N 7
ATOM 11735 C CA . GLU A 1 54 ? -8.937 25.468 -14.226 1.00 0.00 54 GLU A CA 7
ATOM 11736 C C . GLU A 1 54 ? -9.759 26.421 -15.094 1.00 0.00 54 GLU A C 7
ATOM 11737 O O . GLU A 1 54 ? -9.386 26.717 -16.230 1.00 0.00 54 GLU A O 7
ATOM 11749 N N . GLY A 1 55 ? -10.870 26.911 -14.542 1.00 0.00 55 GLY A N 7
ATOM 11750 C CA . GLY A 1 55 ? -11.733 27.847 -15.261 1.00 0.00 55 GLY A CA 7
ATOM 11751 C C . GLY A 1 55 ? -11.410 29.295 -14.887 1.00 0.00 55 GLY A C 7
ATOM 11752 O O . GLY A 1 55 ? -11.891 30.232 -15.525 1.00 0.00 55 GLY A O 7
ATOM 11756 N N . MET A 1 56 ? -10.591 29.467 -13.847 1.00 0.00 56 MET A N 7
ATOM 11757 C CA . MET A 1 56 ? -10.204 30.802 -13.386 1.00 0.00 56 MET A CA 7
ATOM 11758 C C . MET A 1 56 ? -8.996 31.316 -14.166 1.00 0.00 56 MET A C 7
ATOM 11759 O O . MET A 1 56 ? -8.161 30.532 -14.621 1.00 0.00 56 MET A O 7
ATOM 11773 N N . ASP A 1 57 ? -8.910 32.642 -14.313 1.00 0.00 57 ASP A N 7
ATOM 11774 C CA . ASP A 1 57 ? -7.797 33.255 -15.034 1.00 0.00 57 ASP A CA 7
ATOM 11775 C C . ASP A 1 57 ? -6.466 32.736 -14.497 1.00 0.00 57 ASP A C 7
ATOM 11776 O O . ASP A 1 57 ? -6.332 32.457 -13.304 1.00 0.00 57 ASP A O 7
ATOM 11785 N N . GLU A 1 58 ? -5.492 32.590 -15.389 1.00 0.00 58 GLU A N 7
ATOM 11786 C CA . GLU A 1 58 ? -4.179 32.081 -15.002 1.00 0.00 58 GLU A CA 7
ATOM 11787 C C . GLU A 1 58 ? -3.562 32.885 -13.859 1.00 0.00 58 GLU A C 7
ATOM 11788 O O . GLU A 1 58 ? -3.247 32.334 -12.804 1.00 0.00 58 GLU A O 7
ATOM 11800 N N . SER A 1 59 ? -3.379 34.182 -14.084 1.00 0.00 59 SER A N 7
ATOM 11801 C CA . SER A 1 59 ? -2.784 35.049 -13.071 1.00 0.00 59 SER A CA 7
ATOM 11802 C C . SER A 1 59 ? -3.582 34.983 -11.779 1.00 0.00 59 SER A C 7
ATOM 11803 O O . SER A 1 59 ? -3.035 35.112 -10.684 1.00 0.00 59 SER A O 7
ATOM 11811 N N . CYS A 1 60 ? -4.882 34.781 -11.927 1.00 0.00 60 CYS A N 7
ATOM 11812 C CA . CYS A 1 60 ? -5.781 34.696 -10.779 1.00 0.00 60 CYS A CA 7
ATOM 11813 C C . CYS A 1 60 ? -5.606 33.377 -10.040 1.00 0.00 60 CYS A C 7
ATOM 11814 O O . CYS A 1 60 ? -5.920 33.275 -8.853 1.00 0.00 60 CYS A O 7
ATOM 11821 N N . ARG A 1 61 ? -5.121 32.365 -10.752 1.00 0.00 61 ARG A N 7
ATOM 11822 C CA . ARG A 1 61 ? -4.928 31.048 -10.161 1.00 0.00 61 ARG A CA 7
ATOM 11823 C C . ARG A 1 61 ? -3.940 31.113 -8.998 1.00 0.00 61 ARG A C 7
ATOM 11824 O O . ARG A 1 61 ? -4.141 30.462 -7.971 1.00 0.00 61 ARG A O 7
ATOM 11845 N N . CYS A 1 62 ? -2.876 31.901 -9.159 1.00 0.00 62 CYS A N 7
ATOM 11846 C CA . CYS A 1 62 ? -1.876 32.033 -8.102 1.00 0.00 62 CYS A CA 7
ATOM 11847 C C . CYS A 1 62 ? -2.533 32.528 -6.811 1.00 0.00 62 CYS A C 7
ATOM 11848 O O . CYS A 1 62 ? -2.492 31.856 -5.781 1.00 0.00 62 CYS A O 7
ATOM 11855 N N . GLU A 1 63 ? -3.142 33.710 -6.892 1.00 0.00 63 GLU A N 7
ATOM 11856 C CA . GLU A 1 63 ? -3.823 34.312 -5.747 1.00 0.00 63 GLU A CA 7
ATOM 11857 C C . GLU A 1 63 ? -4.965 33.432 -5.242 1.00 0.00 63 GLU A C 7
ATOM 11858 O O . GLU A 1 63 ? -5.218 33.357 -4.039 1.00 0.00 63 GLU A O 7
ATOM 11870 N N . GLY A 1 64 ? -5.669 32.801 -6.177 1.00 0.00 64 GLY A N 7
ATOM 11871 C CA . GLY A 1 64 ? -6.813 31.959 -5.839 1.00 0.00 64 GLY A CA 7
ATOM 11872 C C . GLY A 1 64 ? -6.488 30.940 -4.751 1.00 0.00 64 GLY A C 7
ATOM 11873 O O . GLY A 1 64 ? -7.099 30.951 -3.683 1.00 0.00 64 GLY A O 7
ATOM 11877 N N . LEU A 1 65 ? -5.543 30.051 -5.032 1.00 0.00 65 LEU A N 7
ATOM 11878 C CA . LEU A 1 65 ? -5.173 29.018 -4.068 1.00 0.00 65 LEU A CA 7
ATOM 11879 C C . LEU A 1 65 ? -4.748 29.616 -2.731 1.00 0.00 65 LEU A C 7
ATOM 11880 O O . LEU A 1 65 ? -5.203 29.170 -1.678 1.00 0.00 65 LEU A O 7
ATOM 11896 N N . ARG A 1 66 ? -3.880 30.624 -2.769 1.00 0.00 66 ARG A N 7
ATOM 11897 C CA . ARG A 1 66 ? -3.421 31.257 -1.534 1.00 0.00 66 ARG A CA 7
ATOM 11898 C C . ARG A 1 66 ? -4.607 31.798 -0.740 1.00 0.00 66 ARG A C 7
ATOM 11899 O O . ARG A 1 66 ? -4.749 31.522 0.452 1.00 0.00 66 ARG A O 7
ATOM 11920 N N . MET A 1 67 ? -5.457 32.563 -1.420 1.00 0.00 67 MET A N 7
ATOM 11921 C CA . MET A 1 67 ? -6.640 33.142 -0.792 1.00 0.00 67 MET A CA 7
ATOM 11922 C C . MET A 1 67 ? -7.579 32.057 -0.269 1.00 0.00 67 MET A C 7
ATOM 11923 O O . MET A 1 67 ? -8.008 32.093 0.885 1.00 0.00 67 MET A O 7
ATOM 11937 N N . MET A 1 68 ? -7.904 31.112 -1.141 1.00 0.00 68 MET A N 7
ATOM 11938 C CA . MET A 1 68 ? -8.811 30.027 -0.796 1.00 0.00 68 MET A CA 7
ATOM 11939 C C . MET A 1 68 ? -8.270 29.170 0.347 1.00 0.00 68 MET A C 7
ATOM 11940 O O . MET A 1 68 ? -9.031 28.741 1.211 1.00 0.00 68 MET A O 7
ATOM 11954 N N . MET A 1 69 ? -6.963 28.918 0.348 1.00 0.00 69 MET A N 7
ATOM 11955 C CA . MET A 1 69 ? -6.363 28.099 1.398 1.00 0.00 69 MET A CA 7
ATOM 11956 C C . MET A 1 69 ? -6.828 28.564 2.777 1.00 0.00 69 MET A C 7
ATOM 11957 O O . MET A 1 69 ? -7.483 27.817 3.505 1.00 0.00 69 MET A O 7
ATOM 11971 N N . ARG A 1 70 ? -6.495 29.804 3.120 1.00 0.00 70 ARG A N 7
ATOM 11972 C CA . ARG A 1 70 ? -6.891 30.371 4.405 1.00 0.00 70 ARG A CA 7
ATOM 11973 C C . ARG A 1 70 ? -8.413 30.408 4.544 1.00 0.00 70 ARG A C 7
ATOM 11974 O O . ARG A 1 70 ? -8.956 30.169 5.623 1.00 0.00 70 ARG A O 7
ATOM 11995 N N . MET A 1 71 ? -9.092 30.725 3.441 1.00 0.00 71 MET A N 7
ATOM 11996 C CA . MET A 1 71 ? -10.546 30.814 3.432 1.00 0.00 71 MET A CA 7
ATOM 11997 C C . MET A 1 71 ? -11.181 29.476 3.782 1.00 0.00 71 MET A C 7
ATOM 11998 O O . MET A 1 71 ? -12.198 29.427 4.475 1.00 0.00 71 MET A O 7
ATOM 12012 N N . MET A 1 72 ? -10.589 28.394 3.286 1.00 0.00 72 MET A N 7
ATOM 12013 C CA . MET A 1 72 ? -11.128 27.069 3.548 1.00 0.00 72 MET A CA 7
ATOM 12014 C C . MET A 1 72 ? -11.208 26.794 5.045 1.00 0.00 72 MET A C 7
ATOM 12015 O O . MET A 1 72 ? -12.255 26.400 5.557 1.00 0.00 72 MET A O 7
ATOM 12029 N N . GLN A 1 73 ? -10.096 27.007 5.738 1.00 0.00 73 GLN A N 7
ATOM 12030 C CA . GLN A 1 73 ? -10.048 26.783 7.177 1.00 0.00 73 GLN A CA 7
ATOM 12031 C C . GLN A 1 73 ? -11.058 27.678 7.889 1.00 0.00 73 GLN A C 7
ATOM 12032 O O . GLN A 1 73 ? -11.752 27.246 8.808 1.00 0.00 73 GLN A O 7
ATOM 12046 N N . GLN A 1 74 ? -11.120 28.931 7.453 1.00 0.00 74 GLN A N 7
ATOM 12047 C CA . GLN A 1 74 ? -12.031 29.907 8.040 1.00 0.00 74 GLN A CA 7
ATOM 12048 C C . GLN A 1 74 ? -13.497 29.512 7.855 1.00 0.00 74 GLN A C 7
ATOM 12049 O O . GLN A 1 74 ? -14.320 29.731 8.746 1.00 0.00 74 GLN A O 7
ATOM 12063 N N . LYS A 1 75 ? -13.828 28.957 6.695 1.00 0.00 75 LYS A N 7
ATOM 12064 C CA . LYS A 1 75 ? -15.209 28.576 6.412 1.00 0.00 75 LYS A CA 7
ATOM 12065 C C . LYS A 1 75 ? -15.754 27.652 7.496 1.00 0.00 75 LYS A C 7
ATOM 12066 O O . LYS A 1 75 ? -16.875 27.834 7.973 1.00 0.00 75 LYS A O 7
ATOM 12085 N N . GLU A 1 76 ? -14.952 26.671 7.884 1.00 0.00 76 GLU A N 7
ATOM 12086 C CA . GLU A 1 76 ? -15.360 25.727 8.920 1.00 0.00 76 GLU A CA 7
ATOM 12087 C C . GLU A 1 76 ? -14.167 24.898 9.385 1.00 0.00 76 GLU A C 7
ATOM 12088 O O . GLU A 1 76 ? -14.069 23.712 9.068 1.00 0.00 76 GLU A O 7
ATOM 12100 N N . MET A 1 77 ? -13.253 25.523 10.122 1.00 0.00 77 MET A N 7
ATOM 12101 C CA . MET A 1 77 ? -12.069 24.818 10.604 1.00 0.00 77 MET A CA 7
ATOM 12102 C C . MET A 1 77 ? -12.452 23.554 11.368 1.00 0.00 77 MET A C 7
ATOM 12103 O O . MET A 1 77 ? -12.696 23.588 12.575 1.00 0.00 77 MET A O 7
ATOM 12117 N N . GLN A 1 78 ? -12.486 22.439 10.648 1.00 0.00 78 GLN A N 7
ATOM 12118 C CA . GLN A 1 78 ? -12.818 21.149 11.248 1.00 0.00 78 GLN A CA 7
ATOM 12119 C C . GLN A 1 78 ? -11.842 20.834 12.378 1.00 0.00 78 GLN A C 7
ATOM 12120 O O . GLN A 1 78 ? -10.706 21.307 12.365 1.00 0.00 78 GLN A O 7
ATOM 12134 N N . PRO A 1 79 ? -12.243 20.050 13.350 1.00 0.00 79 PRO A N 7
ATOM 12135 C CA . PRO A 1 79 ? -11.366 19.689 14.483 1.00 0.00 79 PRO A CA 7
ATOM 12136 C C . PRO A 1 79 ? -10.628 18.385 14.220 1.00 0.00 79 PRO A C 7
ATOM 12137 O O . PRO A 1 79 ? -11.221 17.308 14.234 1.00 0.00 79 PRO A O 7
ATOM 12148 N N . ARG A 1 80 ? -9.331 18.514 14.015 1.00 0.00 80 ARG A N 7
ATOM 12149 C CA . ARG A 1 80 ? -8.444 17.381 13.762 1.00 0.00 80 ARG A CA 7
ATOM 12150 C C . ARG A 1 80 ? -7.005 17.883 13.754 1.00 0.00 80 ARG A C 7
ATOM 12151 O O . ARG A 1 80 ? -6.700 18.875 13.090 1.00 0.00 80 ARG A O 7
ATOM 12172 N N . GLY A 1 81 ? -6.125 17.220 14.495 1.00 0.00 81 GLY A N 7
ATOM 12173 C CA . GLY A 1 81 ? -4.734 17.656 14.547 1.00 0.00 81 GLY A CA 7
ATOM 12174 C C . GLY A 1 81 ? -3.882 16.993 13.467 1.00 0.00 81 GLY A C 7
ATOM 12175 O O . GLY A 1 81 ? -3.489 17.636 12.495 1.00 0.00 81 GLY A O 7
ATOM 12179 N N . GLU A 1 82 ? -3.583 15.712 13.658 1.00 0.00 82 GLU A N 7
ATOM 12180 C CA . GLU A 1 82 ? -2.752 14.965 12.714 1.00 0.00 82 GLU A CA 7
ATOM 12181 C C . GLU A 1 82 ? -3.385 14.841 11.326 1.00 0.00 82 GLU A C 7
ATOM 12182 O O . GLU A 1 82 ? -2.708 15.027 10.314 1.00 0.00 82 GLU A O 7
ATOM 12194 N N . GLN A 1 83 ? -4.666 14.481 11.281 1.00 0.00 83 GLN A N 7
ATOM 12195 C CA . GLN A 1 83 ? -5.350 14.282 10.003 1.00 0.00 83 GLN A CA 7
ATOM 12196 C C . GLN A 1 83 ? -5.379 15.544 9.140 1.00 0.00 83 GLN A C 7
ATOM 12197 O O . GLN A 1 83 ? -4.810 15.563 8.049 1.00 0.00 83 GLN A O 7
ATOM 12211 N N . MET A 1 84 ? -6.051 16.587 9.618 1.00 0.00 84 MET A N 7
ATOM 12212 C CA . MET A 1 84 ? -6.147 17.829 8.854 1.00 0.00 84 MET A CA 7
ATOM 12213 C C . MET A 1 84 ? -4.771 18.416 8.558 1.00 0.00 84 MET A C 7
ATOM 12214 O O . MET A 1 84 ? -4.586 19.064 7.530 1.00 0.00 84 MET A O 7
ATOM 12228 N N . ARG A 1 85 ? -3.802 18.188 9.440 1.00 0.00 85 ARG A N 7
ATOM 12229 C CA . ARG A 1 85 ? -2.460 18.710 9.197 1.00 0.00 85 ARG A CA 7
ATOM 12230 C C . ARG A 1 85 ? -2.007 18.275 7.807 1.00 0.00 85 ARG A C 7
ATOM 12231 O O . ARG A 1 85 ? -1.460 19.068 7.039 1.00 0.00 85 ARG A O 7
ATOM 12252 N N . ARG A 1 86 ? -2.274 17.009 7.488 1.00 0.00 86 ARG A N 7
ATOM 12253 C CA . ARG A 1 86 ? -1.932 16.458 6.182 1.00 0.00 86 ARG A CA 7
ATOM 12254 C C . ARG A 1 86 ? -2.662 17.221 5.080 1.00 0.00 86 ARG A C 7
ATOM 12255 O O . ARG A 1 86 ? -2.134 17.406 3.984 1.00 0.00 86 ARG A O 7
ATOM 12276 N N . MET A 1 87 ? -3.889 17.656 5.385 1.00 0.00 87 MET A N 7
ATOM 12277 C CA . MET A 1 87 ? -4.702 18.394 4.419 1.00 0.00 87 MET A CA 7
ATOM 12278 C C . MET A 1 87 ? -3.914 19.553 3.827 1.00 0.00 87 MET A C 7
ATOM 12279 O O . MET A 1 87 ? -3.975 19.800 2.628 1.00 0.00 87 MET A O 7
ATOM 12293 N N . MET A 1 88 ? -3.181 20.265 4.675 1.00 0.00 88 MET A N 7
ATOM 12294 C CA . MET A 1 88 ? -2.393 21.402 4.213 1.00 0.00 88 MET A CA 7
ATOM 12295 C C . MET A 1 88 ? -1.463 20.988 3.074 1.00 0.00 88 MET A C 7
ATOM 12296 O O . MET A 1 88 ? -1.549 21.516 1.965 1.00 0.00 88 MET A O 7
ATOM 12310 N N . ARG A 1 89 ? -0.571 20.043 3.360 1.00 0.00 89 ARG A N 7
ATOM 12311 C CA . ARG A 1 89 ? 0.378 19.564 2.359 1.00 0.00 89 ARG A CA 7
ATOM 12312 C C . ARG A 1 89 ? -0.336 18.945 1.155 1.00 0.00 89 ARG A C 7
ATOM 12313 O O . ARG A 1 89 ? -0.051 19.293 0.008 1.00 0.00 89 ARG A O 7
ATOM 12334 N N . LEU A 1 90 ? -1.255 18.017 1.426 1.00 0.00 90 LEU A N 7
ATOM 12335 C CA . LEU A 1 90 ? -1.994 17.340 0.361 1.00 0.00 90 LEU A CA 7
ATOM 12336 C C . LEU A 1 90 ? -2.882 18.310 -0.419 1.00 0.00 90 LEU A C 7
ATOM 12337 O O . LEU A 1 90 ? -3.127 18.111 -1.609 1.00 0.00 90 LEU A O 7
ATOM 12353 N N . ALA A 1 91 ? -3.374 19.349 0.253 1.00 0.00 91 ALA A N 7
ATOM 12354 C CA . ALA A 1 91 ? -4.245 20.323 -0.400 1.00 0.00 91 ALA A CA 7
ATOM 12355 C C . ALA A 1 91 ? -3.585 20.878 -1.656 1.00 0.00 91 ALA A C 7
ATOM 12356 O O . ALA A 1 91 ? -4.235 21.020 -2.685 1.00 0.00 91 ALA A O 7
ATOM 12363 N N . GLU A 1 92 ? -2.295 21.187 -1.559 1.00 0.00 92 GLU A N 7
ATOM 12364 C CA . GLU A 1 92 ? -1.548 21.722 -2.696 1.00 0.00 92 GLU A CA 7
ATOM 12365 C C . GLU A 1 92 ? -1.571 20.755 -3.881 1.00 0.00 92 GLU A C 7
ATOM 12366 O O . GLU A 1 92 ? -1.492 21.176 -5.035 1.00 0.00 92 GLU A O 7
ATOM 12378 N N . ASN A 1 93 ? -1.659 19.461 -3.590 1.00 0.00 93 ASN A N 7
ATOM 12379 C CA . ASN A 1 93 ? -1.667 18.446 -4.642 1.00 0.00 93 ASN A CA 7
ATOM 12380 C C . ASN A 1 93 ? -2.958 18.502 -5.458 1.00 0.00 93 ASN A C 7
ATOM 12381 O O . ASN A 1 93 ? -2.949 18.235 -6.659 1.00 0.00 93 ASN A O 7
ATOM 12392 N N . ILE A 1 94 ? -4.066 18.841 -4.801 1.00 0.00 94 ILE A N 7
ATOM 12393 C CA . ILE A 1 94 ? -5.357 18.918 -5.485 1.00 0.00 94 ILE A CA 7
ATOM 12394 C C . ILE A 1 94 ? -5.281 19.834 -6.716 1.00 0.00 94 ILE A C 7
ATOM 12395 O O . ILE A 1 94 ? -5.587 19.407 -7.826 1.00 0.00 94 ILE A O 7
ATOM 12411 N N . PRO A 1 95 ? -4.881 21.073 -6.545 1.00 0.00 95 PRO A N 7
ATOM 12412 C CA . PRO A 1 95 ? -4.764 22.050 -7.670 1.00 0.00 95 PRO A CA 7
ATOM 12413 C C . PRO A 1 95 ? -3.671 21.673 -8.669 1.00 0.00 95 PRO A C 7
ATOM 12414 O O . PRO A 1 95 ? -3.709 22.098 -9.822 1.00 0.00 95 PRO A O 7
ATOM 12425 N N . SER A 1 96 ? -2.710 20.865 -8.223 1.00 0.00 96 SER A N 7
ATOM 12426 C CA . SER A 1 96 ? -1.622 20.428 -9.093 1.00 0.00 96 SER A CA 7
ATOM 12427 C C . SER A 1 96 ? -2.225 19.710 -10.271 1.00 0.00 96 SER A C 7
ATOM 12428 O O . SER A 1 96 ? -1.757 19.799 -11.406 1.00 0.00 96 SER A O 7
ATOM 12436 N N . ARG A 1 97 ? -3.293 19.009 -9.953 1.00 0.00 97 ARG A N 7
ATOM 12437 C CA . ARG A 1 97 ? -4.046 18.253 -10.917 1.00 0.00 97 ARG A CA 7
ATOM 12438 C C . ARG A 1 97 ? -4.515 19.144 -12.065 1.00 0.00 97 ARG A C 7
ATOM 12439 O O . ARG A 1 97 ? -4.563 18.711 -13.218 1.00 0.00 97 ARG A O 7
ATOM 12460 N N . CYS A 1 98 ? -4.849 20.395 -11.743 1.00 0.00 98 CYS A N 7
ATOM 12461 C CA . CYS A 1 98 ? -5.299 21.344 -12.749 1.00 0.00 98 CYS A CA 7
ATOM 12462 C C . CYS A 1 98 ? -4.180 22.290 -13.103 1.00 0.00 98 CYS A C 7
ATOM 12463 O O . CYS A 1 98 ? -4.291 23.055 -14.062 1.00 0.00 98 CYS A O 7
ATOM 12470 N N . ASN A 1 99 ? -3.117 22.271 -12.304 1.00 0.00 99 ASN A N 7
ATOM 12471 C CA . ASN A 1 99 ? -2.025 23.180 -12.550 1.00 0.00 99 ASN A CA 7
ATOM 12472 C C . ASN A 1 99 ? -1.515 23.050 -13.950 1.00 0.00 99 ASN A C 7
ATOM 12473 O O . ASN A 1 99 ? -1.677 22.031 -14.624 1.00 0.00 99 ASN A O 7
ATOM 12484 N N . LEU A 1 100 ? -0.995 24.161 -14.391 1.00 0.00 100 LEU A N 7
ATOM 12485 C CA . LEU A 1 100 ? -0.545 24.310 -15.746 1.00 0.00 100 LEU A CA 7
ATOM 12486 C C . LEU A 1 100 ? 0.619 25.294 -15.811 1.00 0.00 100 LEU A C 7
ATOM 12487 O O . LEU A 1 100 ? 0.602 26.319 -15.131 1.00 0.00 100 LEU A O 7
ATOM 12503 N N . SER A 1 101 ? 1.627 24.959 -16.616 1.00 0.00 101 SER A N 7
ATOM 12504 C CA . SER A 1 101 ? 2.820 25.795 -16.765 1.00 0.00 101 SER A CA 7
ATOM 12505 C C . SER A 1 101 ? 2.476 27.280 -16.647 1.00 0.00 101 SER A C 7
ATOM 12506 O O . SER A 1 101 ? 2.067 27.916 -17.620 1.00 0.00 101 SER A O 7
ATOM 12514 N N . PRO A 1 102 ? 2.641 27.834 -15.472 1.00 0.00 102 PRO A N 7
ATOM 12515 C CA . PRO A 1 102 ? 2.358 29.265 -15.188 1.00 0.00 102 PRO A CA 7
ATOM 12516 C C . PRO A 1 102 ? 3.555 30.144 -15.528 1.00 0.00 102 PRO A C 7
ATOM 12517 O O . PRO A 1 102 ? 4.678 29.858 -15.108 1.00 0.00 102 PRO A O 7
ATOM 12528 N N . MET A 1 103 ? 3.322 31.210 -16.289 1.00 0.00 103 MET A N 7
ATOM 12529 C CA . MET A 1 103 ? 4.414 32.100 -16.664 1.00 0.00 103 MET A CA 7
ATOM 12530 C C . MET A 1 103 ? 4.928 32.845 -15.435 1.00 0.00 103 MET A C 7
ATOM 12531 O O . MET A 1 103 ? 6.096 32.713 -15.070 1.00 0.00 103 MET A O 7
ATOM 12545 N N . ARG A 1 104 ? 4.042 33.608 -14.793 1.00 0.00 104 ARG A N 7
ATOM 12546 C CA . ARG A 1 104 ? 4.400 34.360 -13.589 1.00 0.00 104 ARG A CA 7
ATOM 12547 C C . ARG A 1 104 ? 3.182 34.536 -12.684 1.00 0.00 104 ARG A C 7
ATOM 12548 O O . ARG A 1 104 ? 2.042 34.499 -13.151 1.00 0.00 104 ARG A O 7
ATOM 12569 N N . CYS A 1 105 ? 3.433 34.760 -11.395 1.00 0.00 105 CYS A N 7
ATOM 12570 C CA . CYS A 1 105 ? 2.355 34.981 -10.432 1.00 0.00 105 CYS A CA 7
ATOM 12571 C C . CYS A 1 105 ? 2.463 36.400 -9.865 1.00 0.00 105 CYS A C 7
ATOM 12572 O O . CYS A 1 105 ? 3.255 36.652 -8.957 1.00 0.00 105 CYS A O 7
ATOM 12579 N N . PRO A 1 106 ? 1.699 37.327 -10.399 1.00 0.00 106 PRO A N 7
ATOM 12580 C CA . PRO A 1 106 ? 1.716 38.760 -9.958 1.00 0.00 106 PRO A CA 7
ATOM 12581 C C . PRO A 1 106 ? 1.381 38.956 -8.492 1.00 0.00 106 PRO A C 7
ATOM 12582 O O . PRO A 1 106 ? 1.231 40.088 -8.031 1.00 0.00 106 PRO A O 7
ATOM 12593 N N . MET A 1 107 ? 1.253 37.867 -7.768 1.00 0.00 107 MET A N 7
ATOM 12594 C CA . MET A 1 107 ? 0.919 37.953 -6.365 1.00 0.00 107 MET A CA 7
ATOM 12595 C C . MET A 1 107 ? 2.120 38.391 -5.567 1.00 0.00 107 MET A C 7
ATOM 12596 O O . MET A 1 107 ? 3.035 37.614 -5.287 1.00 0.00 107 MET A O 7
ATOM 12610 N N . GLY A 1 108 ? 2.094 39.652 -5.222 1.00 0.00 108 GLY A N 7
ATOM 12611 C CA . GLY A 1 108 ? 3.165 40.258 -4.457 1.00 0.00 108 GLY A CA 7
ATOM 12612 C C . GLY A 1 108 ? 4.377 40.501 -5.344 1.00 0.00 108 GLY A C 7
ATOM 12613 O O . GLY A 1 108 ? 5.510 40.550 -4.864 1.00 0.00 108 GLY A O 7
ATOM 12617 N N . GLY A 1 109 ? 4.122 40.658 -6.641 1.00 0.00 109 GLY A N 7
ATOM 12618 C CA . GLY A 1 109 ? 5.190 40.905 -7.606 1.00 0.00 109 GLY A CA 7
ATOM 12619 C C . GLY A 1 109 ? 6.343 39.927 -7.412 1.00 0.00 109 GLY A C 7
ATOM 12620 O O . GLY A 1 109 ? 7.434 40.318 -6.991 1.00 0.00 109 GLY A O 7
ATOM 12624 N N . SER A 1 110 ? 6.096 38.652 -7.713 1.00 0.00 110 SER A N 7
ATOM 12625 C CA . SER A 1 110 ? 7.126 37.628 -7.559 1.00 0.00 110 SER A CA 7
ATOM 12626 C C . SER A 1 110 ? 8.423 38.068 -8.236 1.00 0.00 110 SER A C 7
ATOM 12627 O O . SER A 1 110 ? 8.422 38.483 -9.395 1.00 0.00 110 SER A O 7
ATOM 12635 N N . ILE A 1 111 ? 9.526 37.976 -7.497 1.00 0.00 111 ILE A N 7
ATOM 12636 C CA . ILE A 1 111 ? 10.836 38.370 -8.022 1.00 0.00 111 ILE A CA 7
ATOM 12637 C C . ILE A 1 111 ? 11.392 37.283 -8.936 1.00 0.00 111 ILE A C 7
ATOM 12638 O O . ILE A 1 111 ? 12.164 37.558 -9.855 1.00 0.00 111 ILE A O 7
ATOM 12654 N N . ALA A 1 112 ? 10.991 36.050 -8.660 1.00 0.00 112 ALA A N 7
ATOM 12655 C CA . ALA A 1 112 ? 11.437 34.898 -9.433 1.00 0.00 112 ALA A CA 7
ATOM 12656 C C . ALA A 1 112 ? 10.351 33.850 -9.438 1.00 0.00 112 ALA A C 7
ATOM 12657 O O . ALA A 1 112 ? 9.215 34.133 -9.060 1.00 0.00 112 ALA A O 7
ATOM 12664 N N . GLY A 1 113 ? 10.693 32.631 -9.843 1.00 0.00 113 GLY A N 7
ATOM 12665 C CA . GLY A 1 113 ? 9.700 31.581 -9.839 1.00 0.00 113 GLY A CA 7
ATOM 12666 C C . GLY A 1 113 ? 9.205 31.392 -8.415 1.00 0.00 113 GLY A C 7
ATOM 12667 O O . GLY A 1 113 ? 9.824 30.696 -7.610 1.00 0.00 113 GLY A O 7
ATOM 12671 N N . PHE A 1 114 ? 8.091 32.047 -8.125 1.00 0.00 114 PHE A N 7
ATOM 12672 C CA . PHE A 1 114 ? 7.474 32.003 -6.799 1.00 0.00 114 PHE A CA 7
ATOM 12673 C C . PHE A 1 114 ? 7.551 30.600 -6.193 1.00 0.00 114 PHE A C 7
ATOM 12674 O O . PHE A 1 114 ? 7.822 30.504 -5.007 1.00 0.00 114 PHE A O 7
ATOM 12692 N N . GLU A 1 1 ? 2.237 46.301 -7.258 1.00 0.00 1 GLU A N 8
ATOM 12693 C CA . GLU A 1 1 ? 1.142 45.376 -7.664 1.00 0.00 1 GLU A CA 8
ATOM 12694 C C . GLU A 1 1 ? 0.054 46.161 -8.387 1.00 0.00 1 GLU A C 8
ATOM 12695 O O . GLU A 1 1 ? -0.433 47.176 -7.884 1.00 0.00 1 GLU A O 8
ATOM 12709 N N . ALA A 1 2 ? -0.325 45.681 -9.569 1.00 0.00 2 ALA A N 8
ATOM 12710 C CA . ALA A 1 2 ? -1.360 46.340 -10.359 1.00 0.00 2 ALA A CA 8
ATOM 12711 C C . ALA A 1 2 ? -2.721 46.200 -9.683 1.00 0.00 2 ALA A C 8
ATOM 12712 O O . ALA A 1 2 ? -3.054 45.142 -9.148 1.00 0.00 2 ALA A O 8
ATOM 12719 N N . GLU A 1 3 ? -3.501 47.276 -9.717 1.00 0.00 3 GLU A N 8
ATOM 12720 C CA . GLU A 1 3 ? -4.829 47.275 -9.109 1.00 0.00 3 GLU A CA 8
ATOM 12721 C C . GLU A 1 3 ? -5.743 46.263 -9.796 1.00 0.00 3 GLU A C 8
ATOM 12722 O O . GLU A 1 3 ? -6.758 45.852 -9.233 1.00 0.00 3 GLU A O 8
ATOM 12734 N N . ALA A 1 4 ? -5.379 45.872 -11.016 1.00 0.00 4 ALA A N 8
ATOM 12735 C CA . ALA A 1 4 ? -6.176 44.915 -11.779 1.00 0.00 4 ALA A CA 8
ATOM 12736 C C . ALA A 1 4 ? -6.306 43.598 -11.034 1.00 0.00 4 ALA A C 8
ATOM 12737 O O . ALA A 1 4 ? -7.189 42.792 -11.325 1.00 0.00 4 ALA A O 8
ATOM 12744 N N . GLN A 1 5 ? -5.437 43.404 -10.057 1.00 0.00 5 GLN A N 8
ATOM 12745 C CA . GLN A 1 5 ? -5.466 42.201 -9.242 1.00 0.00 5 GLN A CA 8
ATOM 12746 C C . GLN A 1 5 ? -6.872 41.975 -8.693 1.00 0.00 5 GLN A C 8
ATOM 12747 O O . GLN A 1 5 ? -7.314 40.838 -8.530 1.00 0.00 5 GLN A O 8
ATOM 12761 N N . GLU A 1 6 ? -7.564 43.078 -8.412 1.00 0.00 6 GLU A N 8
ATOM 12762 C CA . GLU A 1 6 ? -8.923 43.020 -7.881 1.00 0.00 6 GLU A CA 8
ATOM 12763 C C . GLU A 1 6 ? -9.814 42.130 -8.747 1.00 0.00 6 GLU A C 8
ATOM 12764 O O . GLU A 1 6 ? -10.740 41.495 -8.243 1.00 0.00 6 GLU A O 8
ATOM 12776 N N . GLU A 1 7 ? -9.521 42.080 -10.047 1.00 0.00 7 GLU A N 8
ATOM 12777 C CA . GLU A 1 7 ? -10.293 41.254 -10.965 1.00 0.00 7 GLU A CA 8
ATOM 12778 C C . GLU A 1 7 ? -10.345 39.830 -10.444 1.00 0.00 7 GLU A C 8
ATOM 12779 O O . GLU A 1 7 ? -11.377 39.162 -10.518 1.00 0.00 7 GLU A O 8
ATOM 12791 N N . CYS A 1 8 ? -9.214 39.376 -9.913 1.00 0.00 8 CYS A N 8
ATOM 12792 C CA . CYS A 1 8 ? -9.130 38.032 -9.377 1.00 0.00 8 CYS A CA 8
ATOM 12793 C C . CYS A 1 8 ? -10.012 37.905 -8.141 1.00 0.00 8 CYS A C 8
ATOM 12794 O O . CYS A 1 8 ? -10.815 36.978 -8.031 1.00 0.00 8 CYS A O 8
ATOM 12801 N N . ARG A 1 9 ? -9.858 38.851 -7.216 1.00 0.00 9 ARG A N 8
ATOM 12802 C CA . ARG A 1 9 ? -10.650 38.849 -5.989 1.00 0.00 9 ARG A CA 8
ATOM 12803 C C . ARG A 1 9 ? -12.142 38.865 -6.315 1.00 0.00 9 ARG A C 8
ATOM 12804 O O . ARG A 1 9 ? -12.923 38.112 -5.734 1.00 0.00 9 ARG A O 8
ATOM 12825 N N . GLU A 1 10 ? -12.526 39.726 -7.255 1.00 0.00 10 GLU A N 8
ATOM 12826 C CA . GLU A 1 10 ? -13.924 39.831 -7.662 1.00 0.00 10 GLU A CA 8
ATOM 12827 C C . GLU A 1 10 ? -14.412 38.509 -8.249 1.00 0.00 10 GLU A C 8
ATOM 12828 O O . GLU A 1 10 ? -15.445 37.976 -7.841 1.00 0.00 10 GLU A O 8
ATOM 12840 N N . GLN A 1 11 ? -13.655 37.991 -9.211 1.00 0.00 11 GLN A N 8
ATOM 12841 C CA . GLN A 1 11 ? -14.000 36.732 -9.863 1.00 0.00 11 GLN A CA 8
ATOM 12842 C C . GLN A 1 11 ? -14.071 35.592 -8.847 1.00 0.00 11 GLN A C 8
ATOM 12843 O O . GLN A 1 11 ? -14.802 34.623 -9.044 1.00 0.00 11 GLN A O 8
ATOM 12857 N N . MET A 1 12 ? -13.289 35.708 -7.774 1.00 0.00 12 MET A N 8
ATOM 12858 C CA . MET A 1 12 ? -13.247 34.673 -6.740 1.00 0.00 12 MET A CA 8
ATOM 12859 C C . MET A 1 12 ? -14.649 34.207 -6.349 1.00 0.00 12 MET A C 8
ATOM 12860 O O . MET A 1 12 ? -14.863 33.017 -6.112 1.00 0.00 12 MET A O 8
ATOM 12874 N N . GLN A 1 13 ? -15.602 35.135 -6.284 1.00 0.00 13 GLN A N 8
ATOM 12875 C CA . GLN A 1 13 ? -16.969 34.768 -5.923 1.00 0.00 13 GLN A CA 8
ATOM 12876 C C . GLN A 1 13 ? -17.486 33.701 -6.882 1.00 0.00 13 GLN A C 8
ATOM 12877 O O . GLN A 1 13 ? -18.100 32.721 -6.463 1.00 0.00 13 GLN A O 8
ATOM 12891 N N . ARG A 1 14 ? -17.195 33.888 -8.167 1.00 0.00 14 ARG A N 8
ATOM 12892 C CA . ARG A 1 14 ? -17.581 32.938 -9.185 1.00 0.00 14 ARG A CA 8
ATOM 12893 C C . ARG A 1 14 ? -16.979 31.598 -8.839 1.00 0.00 14 ARG A C 8
ATOM 12894 O O . ARG A 1 14 ? -17.620 30.555 -8.972 1.00 0.00 14 ARG A O 8
ATOM 12915 N N . GLN A 1 15 ? -15.728 31.646 -8.378 1.00 0.00 15 GLN A N 8
ATOM 12916 C CA . GLN A 1 15 ? -15.038 30.441 -7.995 1.00 0.00 15 GLN A CA 8
ATOM 12917 C C . GLN A 1 15 ? -15.586 29.945 -6.670 1.00 0.00 15 GLN A C 8
ATOM 12918 O O . GLN A 1 15 ? -14.956 30.088 -5.620 1.00 0.00 15 GLN A O 8
ATOM 12932 N N . GLN A 1 16 ? -16.762 29.351 -6.742 1.00 0.00 16 GLN A N 8
ATOM 12933 C CA . GLN A 1 16 ? -17.419 28.807 -5.562 1.00 0.00 16 GLN A CA 8
ATOM 12934 C C . GLN A 1 16 ? -16.871 27.415 -5.266 1.00 0.00 16 GLN A C 8
ATOM 12935 O O . GLN A 1 16 ? -17.607 26.501 -4.890 1.00 0.00 16 GLN A O 8
ATOM 12949 N N . MET A 1 17 ? -15.561 27.273 -5.458 1.00 0.00 17 MET A N 8
ATOM 12950 C CA . MET A 1 17 ? -14.878 26.002 -5.233 1.00 0.00 17 MET A CA 8
ATOM 12951 C C . MET A 1 17 ? -14.920 25.604 -3.763 1.00 0.00 17 MET A C 8
ATOM 12952 O O . MET A 1 17 ? -14.853 24.421 -3.434 1.00 0.00 17 MET A O 8
ATOM 12966 N N . LEU A 1 18 ? -15.011 26.599 -2.887 1.00 0.00 18 LEU A N 8
ATOM 12967 C CA . LEU A 1 18 ? -15.031 26.349 -1.450 1.00 0.00 18 LEU A CA 8
ATOM 12968 C C . LEU A 1 18 ? -16.184 25.418 -1.063 1.00 0.00 18 LEU A C 8
ATOM 12969 O O . LEU A 1 18 ? -16.120 24.748 -0.035 1.00 0.00 18 LEU A O 8
ATOM 12985 N N . SER A 1 19 ? -17.232 25.369 -1.891 1.00 0.00 19 SER A N 8
ATOM 12986 C CA . SER A 1 19 ? -18.372 24.498 -1.613 1.00 0.00 19 SER A CA 8
ATOM 12987 C C . SER A 1 19 ? -17.963 23.038 -1.782 1.00 0.00 19 SER A C 8
ATOM 12988 O O . SER A 1 19 ? -18.050 22.235 -0.845 1.00 0.00 19 SER A O 8
ATOM 12996 N N . HIS A 1 20 ? -17.484 22.711 -2.980 1.00 0.00 20 HIS A N 8
ATOM 12997 C CA . HIS A 1 20 ? -17.028 21.360 -3.269 1.00 0.00 20 HIS A CA 8
ATOM 12998 C C . HIS A 1 20 ? -15.830 21.073 -2.386 1.00 0.00 20 HIS A C 8
ATOM 12999 O O . HIS A 1 20 ? -15.656 19.967 -1.876 1.00 0.00 20 HIS A O 8
ATOM 13013 N N . CYS A 1 21 ? -15.023 22.111 -2.198 1.00 0.00 21 CYS A N 8
ATOM 13014 C CA . CYS A 1 21 ? -13.848 22.022 -1.359 1.00 0.00 21 CYS A CA 8
ATOM 13015 C C . CYS A 1 21 ? -14.264 21.673 0.066 1.00 0.00 21 CYS A C 8
ATOM 13016 O O . CYS A 1 21 ? -13.647 20.825 0.709 1.00 0.00 21 CYS A O 8
ATOM 13023 N N . ARG A 1 22 ? -15.337 22.304 0.545 1.00 0.00 22 ARG A N 8
ATOM 13024 C CA . ARG A 1 22 ? -15.840 22.011 1.883 1.00 0.00 22 ARG A CA 8
ATOM 13025 C C . ARG A 1 22 ? -16.171 20.529 1.965 1.00 0.00 22 ARG A C 8
ATOM 13026 O O . ARG A 1 22 ? -15.769 19.837 2.906 1.00 0.00 22 ARG A O 8
ATOM 13047 N N . MET A 1 23 ? -16.879 20.038 0.948 1.00 0.00 23 MET A N 8
ATOM 13048 C CA . MET A 1 23 ? -17.220 18.626 0.899 1.00 0.00 23 MET A CA 8
ATOM 13049 C C . MET A 1 23 ? -15.935 17.814 0.962 1.00 0.00 23 MET A C 8
ATOM 13050 O O . MET A 1 23 ? -15.827 16.853 1.717 1.00 0.00 23 MET A O 8
ATOM 13064 N N . TYR A 1 24 ? -14.948 18.240 0.180 1.00 0.00 24 TYR A N 8
ATOM 13065 C CA . TYR A 1 24 ? -13.652 17.577 0.159 1.00 0.00 24 TYR A CA 8
ATOM 13066 C C . TYR A 1 24 ? -13.073 17.496 1.569 1.00 0.00 24 TYR A C 8
ATOM 13067 O O . TYR A 1 24 ? -12.539 16.465 1.961 1.00 0.00 24 TYR A O 8
ATOM 13085 N N . MET A 1 25 ? -13.184 18.589 2.324 1.00 0.00 25 MET A N 8
ATOM 13086 C CA . MET A 1 25 ? -12.669 18.626 3.694 1.00 0.00 25 MET A CA 8
ATOM 13087 C C . MET A 1 25 ? -13.345 17.567 4.570 1.00 0.00 25 MET A C 8
ATOM 13088 O O . MET A 1 25 ? -12.681 16.837 5.307 1.00 0.00 25 MET A O 8
ATOM 13102 N N . ARG A 1 26 ? -14.669 17.485 4.493 1.00 0.00 26 ARG A N 8
ATOM 13103 C CA . ARG A 1 26 ? -15.394 16.501 5.291 1.00 0.00 26 ARG A CA 8
ATOM 13104 C C . ARG A 1 26 ? -14.957 15.089 4.904 1.00 0.00 26 ARG A C 8
ATOM 13105 O O . ARG A 1 26 ? -14.567 14.276 5.756 1.00 0.00 26 ARG A O 8
ATOM 13126 N N . GLN A 1 27 ? -14.987 14.824 3.604 1.00 0.00 27 GLN A N 8
ATOM 13127 C CA . GLN A 1 27 ? -14.567 13.535 3.082 1.00 0.00 27 GLN A CA 8
ATOM 13128 C C . GLN A 1 27 ? -13.116 13.314 3.429 1.00 0.00 27 GLN A C 8
ATOM 13129 O O . GLN A 1 27 ? -12.677 12.189 3.621 1.00 0.00 27 GLN A O 8
ATOM 13143 N N . GLN A 1 28 ? -12.385 14.418 3.508 1.00 0.00 28 GLN A N 8
ATOM 13144 C CA . GLN A 1 28 ? -10.983 14.373 3.829 1.00 0.00 28 GLN A CA 8
ATOM 13145 C C . GLN A 1 28 ? -10.797 13.810 5.231 1.00 0.00 28 GLN A C 8
ATOM 13146 O O . GLN A 1 28 ? -9.895 13.006 5.470 1.00 0.00 28 GLN A O 8
ATOM 13160 N N . MET A 1 29 ? -11.673 14.215 6.152 1.00 0.00 29 MET A N 8
ATOM 13161 C CA . MET A 1 29 ? -11.594 13.705 7.513 1.00 0.00 29 MET A CA 8
ATOM 13162 C C . MET A 1 29 ? -11.838 12.202 7.496 1.00 0.00 29 MET A C 8
ATOM 13163 O O . MET A 1 29 ? -11.036 11.427 8.018 1.00 0.00 29 MET A O 8
ATOM 13177 N N . GLU A 1 30 ? -12.938 11.792 6.860 1.00 0.00 30 GLU A N 8
ATOM 13178 C CA . GLU A 1 30 ? -13.255 10.365 6.751 1.00 0.00 30 GLU A CA 8
ATOM 13179 C C . GLU A 1 30 ? -12.207 9.651 5.896 1.00 0.00 30 GLU A C 8
ATOM 13180 O O . GLU A 1 30 ? -11.891 8.481 6.119 1.00 0.00 30 GLU A O 8
ATOM 13192 N N . GLU A 1 31 ? -11.693 10.376 4.908 1.00 0.00 31 GLU A N 8
ATOM 13193 C CA . GLU A 1 31 ? -10.692 9.851 3.979 1.00 0.00 31 GLU A CA 8
ATOM 13194 C C . GLU A 1 31 ? -9.399 9.453 4.684 1.00 0.00 31 GLU A C 8
ATOM 13195 O O . GLU A 1 31 ? -8.570 8.752 4.107 1.00 0.00 31 GLU A O 8
ATOM 13207 N N . SER A 1 32 ? -9.225 9.905 5.921 1.00 0.00 32 SER A N 8
ATOM 13208 C CA . SER A 1 32 ? -8.012 9.591 6.676 1.00 0.00 32 SER A CA 8
ATOM 13209 C C . SER A 1 32 ? -7.581 8.137 6.461 1.00 0.00 32 SER A C 8
ATOM 13210 O O . SER A 1 32 ? -6.393 7.825 6.468 1.00 0.00 32 SER A O 8
ATOM 13218 N N . THR A 1 33 ? -8.553 7.255 6.278 1.00 0.00 33 THR A N 8
ATOM 13219 C CA . THR A 1 33 ? -8.266 5.836 6.065 1.00 0.00 33 THR A CA 8
ATOM 13220 C C . THR A 1 33 ? -7.573 5.577 4.719 1.00 0.00 33 THR A C 8
ATOM 13221 O O . THR A 1 33 ? -6.503 4.968 4.671 1.00 0.00 33 THR A O 8
ATOM 13232 N N . TYR A 1 34 ? -8.213 6.011 3.630 1.00 0.00 34 TYR A N 8
ATOM 13233 C CA . TYR A 1 34 ? -7.684 5.792 2.275 1.00 0.00 34 TYR A CA 8
ATOM 13234 C C . TYR A 1 34 ? -6.932 7.008 1.721 1.00 0.00 34 TYR A C 8
ATOM 13235 O O . TYR A 1 34 ? -6.596 7.033 0.537 1.00 0.00 34 TYR A O 8
ATOM 13253 N N . GLN A 1 35 ? -6.712 8.021 2.561 1.00 0.00 35 GLN A N 8
ATOM 13254 C CA . GLN A 1 35 ? -6.037 9.256 2.131 1.00 0.00 35 GLN A CA 8
ATOM 13255 C C . GLN A 1 35 ? -4.990 9.022 1.049 1.00 0.00 35 GLN A C 8
ATOM 13256 O O . GLN A 1 35 ? -4.786 9.888 0.198 1.00 0.00 35 GLN A O 8
ATOM 13270 N N . THR A 1 36 ? -4.327 7.869 1.070 1.00 0.00 36 THR A N 8
ATOM 13271 C CA . THR A 1 36 ? -3.318 7.600 0.058 1.00 0.00 36 THR A CA 8
ATOM 13272 C C . THR A 1 36 ? -3.965 7.687 -1.318 1.00 0.00 36 THR A C 8
ATOM 13273 O O . THR A 1 36 ? -4.749 6.819 -1.707 1.00 0.00 36 THR A O 8
ATOM 13284 N N . MET A 1 37 ? -3.645 8.759 -2.036 1.00 0.00 37 MET A N 8
ATOM 13285 C CA . MET A 1 37 ? -4.210 8.989 -3.363 1.00 0.00 37 MET A CA 8
ATOM 13286 C C . MET A 1 37 ? -3.847 7.859 -4.324 1.00 0.00 37 MET A C 8
ATOM 13287 O O . MET A 1 37 ? -2.679 7.683 -4.674 1.00 0.00 37 MET A O 8
ATOM 13301 N N . PRO A 1 38 ? -4.825 7.105 -4.769 1.00 0.00 38 PRO A N 8
ATOM 13302 C CA . PRO A 1 38 ? -4.615 5.986 -5.722 1.00 0.00 38 PRO A CA 8
ATOM 13303 C C . PRO A 1 38 ? -4.747 6.449 -7.171 1.00 0.00 38 PRO A C 8
ATOM 13304 O O . PRO A 1 38 ? -5.614 7.264 -7.491 1.00 0.00 38 PRO A O 8
ATOM 13315 N N . ARG A 1 39 ? -3.897 5.920 -8.042 1.00 0.00 39 ARG A N 8
ATOM 13316 C CA . ARG A 1 39 ? -3.946 6.288 -9.453 1.00 0.00 39 ARG A CA 8
ATOM 13317 C C . ARG A 1 39 ? -5.274 5.857 -10.048 1.00 0.00 39 ARG A C 8
ATOM 13318 O O . ARG A 1 39 ? -5.856 6.558 -10.876 1.00 0.00 39 ARG A O 8
ATOM 13339 N N . ARG A 1 40 ? -5.736 4.682 -9.626 1.00 0.00 40 ARG A N 8
ATOM 13340 C CA . ARG A 1 40 ? -6.986 4.147 -10.131 1.00 0.00 40 ARG A CA 8
ATOM 13341 C C . ARG A 1 40 ? -8.150 4.994 -9.662 1.00 0.00 40 ARG A C 8
ATOM 13342 O O . ARG A 1 40 ? -8.612 4.885 -8.526 1.00 0.00 40 ARG A O 8
ATOM 13363 N N . GLY A 1 41 ? -8.610 5.834 -10.569 1.00 0.00 41 GLY A N 8
ATOM 13364 C CA . GLY A 1 41 ? -9.735 6.723 -10.290 1.00 0.00 41 GLY A CA 8
ATOM 13365 C C . GLY A 1 41 ? -9.414 7.675 -9.141 1.00 0.00 41 GLY A C 8
ATOM 13366 O O . GLY A 1 41 ? -9.742 7.398 -7.986 1.00 0.00 41 GLY A O 8
ATOM 13370 N N . MET A 1 42 ? -8.773 8.795 -9.466 1.00 0.00 42 MET A N 8
ATOM 13371 C CA . MET A 1 42 ? -8.410 9.789 -8.458 1.00 0.00 42 MET A CA 8
ATOM 13372 C C . MET A 1 42 ? -9.644 10.250 -7.681 1.00 0.00 42 MET A C 8
ATOM 13373 O O . MET A 1 42 ? -10.775 9.952 -8.064 1.00 0.00 42 MET A O 8
ATOM 13387 N N . GLU A 1 43 ? -9.415 10.976 -6.587 1.00 0.00 43 GLU A N 8
ATOM 13388 C CA . GLU A 1 43 ? -10.514 11.468 -5.755 1.00 0.00 43 GLU A CA 8
ATOM 13389 C C . GLU A 1 43 ? -11.305 12.550 -6.496 1.00 0.00 43 GLU A C 8
ATOM 13390 O O . GLU A 1 43 ? -10.777 13.624 -6.788 1.00 0.00 43 GLU A O 8
ATOM 13402 N N . PRO A 1 44 ? -12.554 12.283 -6.811 1.00 0.00 44 PRO A N 8
ATOM 13403 C CA . PRO A 1 44 ? -13.430 13.252 -7.542 1.00 0.00 44 PRO A CA 8
ATOM 13404 C C . PRO A 1 44 ? -13.673 14.538 -6.754 1.00 0.00 44 PRO A C 8
ATOM 13405 O O . PRO A 1 44 ? -13.765 15.618 -7.336 1.00 0.00 44 PRO A O 8
ATOM 13416 N N . HIS A 1 45 ? -13.781 14.415 -5.431 1.00 0.00 45 HIS A N 8
ATOM 13417 C CA . HIS A 1 45 ? -14.018 15.582 -4.582 1.00 0.00 45 HIS A CA 8
ATOM 13418 C C . HIS A 1 45 ? -12.999 16.674 -4.883 1.00 0.00 45 HIS A C 8
ATOM 13419 O O . HIS A 1 45 ? -13.345 17.852 -4.986 1.00 0.00 45 HIS A O 8
ATOM 13433 N N . MET A 1 46 ? -11.745 16.265 -5.032 1.00 0.00 46 MET A N 8
ATOM 13434 C CA . MET A 1 46 ? -10.667 17.200 -5.333 1.00 0.00 46 MET A CA 8
ATOM 13435 C C . MET A 1 46 ? -10.887 17.831 -6.709 1.00 0.00 46 MET A C 8
ATOM 13436 O O . MET A 1 46 ? -10.672 19.028 -6.902 1.00 0.00 46 MET A O 8
ATOM 13450 N N . SER A 1 47 ? -11.314 17.000 -7.657 1.00 0.00 47 SER A N 8
ATOM 13451 C CA . SER A 1 47 ? -11.565 17.441 -9.030 1.00 0.00 47 SER A CA 8
ATOM 13452 C C . SER A 1 47 ? -12.652 18.518 -9.112 1.00 0.00 47 SER A C 8
ATOM 13453 O O . SER A 1 47 ? -12.613 19.370 -9.998 1.00 0.00 47 SER A O 8
ATOM 13461 N N . GLU A 1 48 ? -13.636 18.455 -8.218 1.00 0.00 48 GLU A N 8
ATOM 13462 C CA . GLU A 1 48 ? -14.745 19.414 -8.245 1.00 0.00 48 GLU A CA 8
ATOM 13463 C C . GLU A 1 48 ? -14.264 20.860 -8.112 1.00 0.00 48 GLU A C 8
ATOM 13464 O O . GLU A 1 48 ? -14.769 21.751 -8.795 1.00 0.00 48 GLU A O 8
ATOM 13476 N N . CYS A 1 49 ? -13.301 21.094 -7.228 1.00 0.00 49 CYS A N 8
ATOM 13477 C CA . CYS A 1 49 ? -12.783 22.444 -7.024 1.00 0.00 49 CYS A CA 8
ATOM 13478 C C . CYS A 1 49 ? -11.940 22.916 -8.216 1.00 0.00 49 CYS A C 8
ATOM 13479 O O . CYS A 1 49 ? -11.812 24.116 -8.451 1.00 0.00 49 CYS A O 8
ATOM 13486 N N . CYS A 1 50 ? -11.352 21.966 -8.945 1.00 0.00 50 CYS A N 8
ATOM 13487 C CA . CYS A 1 50 ? -10.489 22.287 -10.092 1.00 0.00 50 CYS A CA 8
ATOM 13488 C C . CYS A 1 50 ? -11.144 23.218 -11.115 1.00 0.00 50 CYS A C 8
ATOM 13489 O O . CYS A 1 50 ? -10.495 24.132 -11.623 1.00 0.00 50 CYS A O 8
ATOM 13496 N N . GLU A 1 51 ? -12.404 22.963 -11.451 1.00 0.00 51 GLU A N 8
ATOM 13497 C CA . GLU A 1 51 ? -13.088 23.776 -12.460 1.00 0.00 51 GLU A CA 8
ATOM 13498 C C . GLU A 1 51 ? -13.034 25.265 -12.127 1.00 0.00 51 GLU A C 8
ATOM 13499 O O . GLU A 1 51 ? -12.942 26.100 -13.025 1.00 0.00 51 GLU A O 8
ATOM 13511 N N . GLN A 1 52 ? -13.095 25.594 -10.844 1.00 0.00 52 GLN A N 8
ATOM 13512 C CA . GLN A 1 52 ? -13.053 26.993 -10.424 1.00 0.00 52 GLN A CA 8
ATOM 13513 C C . GLN A 1 52 ? -11.753 27.671 -10.847 1.00 0.00 52 GLN A C 8
ATOM 13514 O O . GLN A 1 52 ? -11.763 28.626 -11.623 1.00 0.00 52 GLN A O 8
ATOM 13528 N N . LEU A 1 53 ? -10.640 27.175 -10.317 1.00 0.00 53 LEU A N 8
ATOM 13529 C CA . LEU A 1 53 ? -9.324 27.737 -10.624 1.00 0.00 53 LEU A CA 8
ATOM 13530 C C . LEU A 1 53 ? -9.055 27.645 -12.108 1.00 0.00 53 LEU A C 8
ATOM 13531 O O . LEU A 1 53 ? -8.754 28.634 -12.777 1.00 0.00 53 LEU A O 8
ATOM 13547 N N . GLU A 1 54 ? -9.165 26.425 -12.598 1.00 0.00 54 GLU A N 8
ATOM 13548 C CA . GLU A 1 54 ? -8.943 26.127 -13.993 1.00 0.00 54 GLU A CA 8
ATOM 13549 C C . GLU A 1 54 ? -9.815 27.014 -14.880 1.00 0.00 54 GLU A C 8
ATOM 13550 O O . GLU A 1 54 ? -9.408 27.402 -15.975 1.00 0.00 54 GLU A O 8
ATOM 13562 N N . GLY A 1 55 ? -11.006 27.353 -14.385 1.00 0.00 55 GLY A N 8
ATOM 13563 C CA . GLY A 1 55 ? -11.920 28.220 -15.124 1.00 0.00 55 GLY A CA 8
ATOM 13564 C C . GLY A 1 55 ? -11.579 29.687 -14.871 1.00 0.00 55 GLY A C 8
ATOM 13565 O O . GLY A 1 55 ? -11.963 30.570 -15.639 1.00 0.00 55 GLY A O 8
ATOM 13569 N N . MET A 1 56 ? -10.849 29.930 -13.784 1.00 0.00 56 MET A N 8
ATOM 13570 C CA . MET A 1 56 ? -10.437 31.280 -13.407 1.00 0.00 56 MET A CA 8
ATOM 13571 C C . MET A 1 56 ? -9.145 31.666 -14.122 1.00 0.00 56 MET A C 8
ATOM 13572 O O . MET A 1 56 ? -8.336 30.802 -14.465 1.00 0.00 56 MET A O 8
ATOM 13586 N N . ASP A 1 57 ? -8.955 32.968 -14.338 1.00 0.00 57 ASP A N 8
ATOM 13587 C CA . ASP A 1 57 ? -7.752 33.456 -15.008 1.00 0.00 57 ASP A CA 8
ATOM 13588 C C . ASP A 1 57 ? -6.508 32.867 -14.349 1.00 0.00 57 ASP A C 8
ATOM 13589 O O . ASP A 1 57 ? -6.456 32.713 -13.128 1.00 0.00 57 ASP A O 8
ATOM 13598 N N . GLU A 1 58 ? -5.518 32.523 -15.163 1.00 0.00 58 GLU A N 8
ATOM 13599 C CA . GLU A 1 58 ? -4.289 31.934 -14.644 1.00 0.00 58 GLU A CA 8
ATOM 13600 C C . GLU A 1 58 ? -3.638 32.810 -13.578 1.00 0.00 58 GLU A C 8
ATOM 13601 O O . GLU A 1 58 ? -3.364 32.348 -12.472 1.00 0.00 58 GLU A O 8
ATOM 13613 N N . SER A 1 59 ? -3.382 34.068 -13.919 1.00 0.00 59 SER A N 8
ATOM 13614 C CA . SER A 1 59 ? -2.752 34.985 -12.976 1.00 0.00 59 SER A CA 8
ATOM 13615 C C . SER A 1 59 ? -3.542 35.012 -11.678 1.00 0.00 59 SER A C 8
ATOM 13616 O O . SER A 1 59 ? -2.983 35.157 -10.592 1.00 0.00 59 SER A O 8
ATOM 13624 N N . CYS A 1 60 ? -4.848 34.852 -11.816 1.00 0.00 60 CYS A N 8
ATOM 13625 C CA . CYS A 1 60 ? -5.748 34.841 -10.665 1.00 0.00 60 CYS A CA 8
ATOM 13626 C C . CYS A 1 60 ? -5.640 33.525 -9.901 1.00 0.00 60 CYS A C 8
ATOM 13627 O O . CYS A 1 60 ? -5.961 33.456 -8.714 1.00 0.00 60 CYS A O 8
ATOM 13634 N N . ARG A 1 61 ? -5.206 32.480 -10.601 1.00 0.00 61 ARG A N 8
ATOM 13635 C CA . ARG A 1 61 ? -5.079 31.156 -10.001 1.00 0.00 61 ARG A CA 8
ATOM 13636 C C . ARG A 1 61 ? -4.109 31.175 -8.821 1.00 0.00 61 ARG A C 8
ATOM 13637 O O . ARG A 1 61 ? -4.361 30.540 -7.796 1.00 0.00 61 ARG A O 8
ATOM 13658 N N . CYS A 1 62 ? -2.999 31.898 -8.969 1.00 0.00 62 CYS A N 8
ATOM 13659 C CA . CYS A 1 62 ? -2.010 31.973 -7.896 1.00 0.00 62 CYS A CA 8
ATOM 13660 C C . CYS A 1 62 ? -2.657 32.500 -6.615 1.00 0.00 62 CYS A C 8
ATOM 13661 O O . CYS A 1 62 ? -2.674 31.820 -5.588 1.00 0.00 62 CYS A O 8
ATOM 13668 N N . GLU A 1 63 ? -3.198 33.713 -6.696 1.00 0.00 63 GLU A N 8
ATOM 13669 C CA . GLU A 1 63 ? -3.863 34.344 -5.556 1.00 0.00 63 GLU A CA 8
ATOM 13670 C C . GLU A 1 63 ? -5.065 33.526 -5.088 1.00 0.00 63 GLU A C 8
ATOM 13671 O O . GLU A 1 63 ? -5.349 33.449 -3.892 1.00 0.00 63 GLU A O 8
ATOM 13683 N N . GLY A 1 64 ? -5.785 32.947 -6.046 1.00 0.00 64 GLY A N 8
ATOM 13684 C CA . GLY A 1 64 ? -6.982 32.168 -5.746 1.00 0.00 64 GLY A CA 8
ATOM 13685 C C . GLY A 1 64 ? -6.724 31.063 -4.726 1.00 0.00 64 GLY A C 8
ATOM 13686 O O . GLY A 1 64 ? -7.321 31.055 -3.651 1.00 0.00 64 GLY A O 8
ATOM 13690 N N . LEU A 1 65 ? -5.853 30.123 -5.072 1.00 0.00 65 LEU A N 8
ATOM 13691 C CA . LEU A 1 65 ? -5.555 29.008 -4.176 1.00 0.00 65 LEU A CA 8
ATOM 13692 C C . LEU A 1 65 ? -5.098 29.493 -2.804 1.00 0.00 65 LEU A C 8
ATOM 13693 O O . LEU A 1 65 ? -5.592 29.017 -1.782 1.00 0.00 65 LEU A O 8
ATOM 13709 N N . ARG A 1 66 ? -4.162 30.437 -2.781 1.00 0.00 66 ARG A N 8
ATOM 13710 C CA . ARG A 1 66 ? -3.667 30.964 -1.512 1.00 0.00 66 ARG A CA 8
ATOM 13711 C C . ARG A 1 66 ? -4.818 31.539 -0.688 1.00 0.00 66 ARG A C 8
ATOM 13712 O O . ARG A 1 66 ? -4.980 31.213 0.488 1.00 0.00 66 ARG A O 8
ATOM 13733 N N . MET A 1 67 ? -5.612 32.393 -1.329 1.00 0.00 67 MET A N 8
ATOM 13734 C CA . MET A 1 67 ? -6.755 33.022 -0.674 1.00 0.00 67 MET A CA 8
ATOM 13735 C C . MET A 1 67 ? -7.784 31.991 -0.216 1.00 0.00 67 MET A C 8
ATOM 13736 O O . MET A 1 67 ? -8.207 31.991 0.941 1.00 0.00 67 MET A O 8
ATOM 13750 N N . MET A 1 68 ? -8.198 31.138 -1.144 1.00 0.00 68 MET A N 8
ATOM 13751 C CA . MET A 1 68 ? -9.204 30.122 -0.860 1.00 0.00 68 MET A CA 8
ATOM 13752 C C . MET A 1 68 ? -8.753 29.163 0.239 1.00 0.00 68 MET A C 8
ATOM 13753 O O . MET A 1 68 ? -9.534 28.823 1.125 1.00 0.00 68 MET A O 8
ATOM 13767 N N . MET A 1 69 ? -7.498 28.725 0.177 1.00 0.00 69 MET A N 8
ATOM 13768 C CA . MET A 1 69 ? -6.979 27.797 1.180 1.00 0.00 69 MET A CA 8
ATOM 13769 C C . MET A 1 69 ? -7.285 28.301 2.590 1.00 0.00 69 MET A C 8
ATOM 13770 O O . MET A 1 69 ? -7.980 27.637 3.359 1.00 0.00 69 MET A O 8
ATOM 13784 N N . ARG A 1 70 ? -6.763 29.479 2.915 1.00 0.00 70 ARG A N 8
ATOM 13785 C CA . ARG A 1 70 ? -6.985 30.074 4.229 1.00 0.00 70 ARG A CA 8
ATOM 13786 C C . ARG A 1 70 ? -8.475 30.302 4.490 1.00 0.00 70 ARG A C 8
ATOM 13787 O O . ARG A 1 70 ? -8.958 30.090 5.604 1.00 0.00 70 ARG A O 8
ATOM 13808 N N . MET A 1 71 ? -9.192 30.752 3.460 1.00 0.00 71 MET A N 8
ATOM 13809 C CA . MET A 1 71 ? -10.618 31.027 3.583 1.00 0.00 71 MET A CA 8
ATOM 13810 C C . MET A 1 71 ? -11.396 29.764 3.923 1.00 0.00 71 MET A C 8
ATOM 13811 O O . MET A 1 71 ? -12.369 29.810 4.676 1.00 0.00 71 MET A O 8
ATOM 13825 N N . MET A 1 72 ? -10.974 28.639 3.352 1.00 0.00 72 MET A N 8
ATOM 13826 C CA . MET A 1 72 ? -11.659 27.378 3.598 1.00 0.00 72 MET A CA 8
ATOM 13827 C C . MET A 1 72 ? -11.713 27.061 5.086 1.00 0.00 72 MET A C 8
ATOM 13828 O O . MET A 1 72 ? -12.764 26.695 5.614 1.00 0.00 72 MET A O 8
ATOM 13842 N N . GLN A 1 73 ? -10.578 27.208 5.757 1.00 0.00 73 GLN A N 8
ATOM 13843 C CA . GLN A 1 73 ? -10.510 26.937 7.186 1.00 0.00 73 GLN A CA 8
ATOM 13844 C C . GLN A 1 73 ? -11.475 27.846 7.941 1.00 0.00 73 GLN A C 8
ATOM 13845 O O . GLN A 1 73 ? -12.186 27.406 8.840 1.00 0.00 73 GLN A O 8
ATOM 13859 N N . GLN A 1 74 ? -11.489 29.117 7.556 1.00 0.00 74 GLN A N 8
ATOM 13860 C CA . GLN A 1 74 ? -12.366 30.095 8.188 1.00 0.00 74 GLN A CA 8
ATOM 13861 C C . GLN A 1 74 ? -13.843 29.759 7.964 1.00 0.00 74 GLN A C 8
ATOM 13862 O O . GLN A 1 74 ? -14.669 29.936 8.861 1.00 0.00 74 GLN A O 8
ATOM 13876 N N . LYS A 1 75 ? -14.171 29.296 6.762 1.00 0.00 75 LYS A N 8
ATOM 13877 C CA . LYS A 1 75 ? -15.556 28.970 6.428 1.00 0.00 75 LYS A CA 8
ATOM 13878 C C . LYS A 1 75 ? -16.129 27.944 7.402 1.00 0.00 75 LYS A C 8
ATOM 13879 O O . LYS A 1 75 ? -17.289 28.040 7.807 1.00 0.00 75 LYS A O 8
ATOM 13898 N N . GLU A 1 76 ? -15.311 26.968 7.772 1.00 0.00 76 GLU A N 8
ATOM 13899 C CA . GLU A 1 76 ? -15.745 25.926 8.701 1.00 0.00 76 GLU A CA 8
ATOM 13900 C C . GLU A 1 76 ? -14.543 25.139 9.215 1.00 0.00 76 GLU A C 8
ATOM 13901 O O . GLU A 1 76 ? -14.347 23.981 8.846 1.00 0.00 76 GLU A O 8
ATOM 13913 N N . MET A 1 77 ? -13.734 25.779 10.052 1.00 0.00 77 MET A N 8
ATOM 13914 C CA . MET A 1 77 ? -12.545 25.131 10.596 1.00 0.00 77 MET A CA 8
ATOM 13915 C C . MET A 1 77 ? -12.889 23.825 11.306 1.00 0.00 77 MET A C 8
ATOM 13916 O O . MET A 1 77 ? -13.205 23.811 12.496 1.00 0.00 77 MET A O 8
ATOM 13930 N N . GLN A 1 78 ? -12.797 22.726 10.565 1.00 0.00 78 GLN A N 8
ATOM 13931 C CA . GLN A 1 78 ? -13.066 21.403 11.127 1.00 0.00 78 GLN A CA 8
ATOM 13932 C C . GLN A 1 78 ? -12.140 21.160 12.313 1.00 0.00 78 GLN A C 8
ATOM 13933 O O . GLN A 1 78 ? -11.050 21.731 12.369 1.00 0.00 78 GLN A O 8
ATOM 13947 N N . PRO A 1 79 ? -12.521 20.337 13.256 1.00 0.00 79 PRO A N 8
ATOM 13948 C CA . PRO A 1 79 ? -11.673 20.049 14.428 1.00 0.00 79 PRO A CA 8
ATOM 13949 C C . PRO A 1 79 ? -10.820 18.810 14.200 1.00 0.00 79 PRO A C 8
ATOM 13950 O O . PRO A 1 79 ? -11.315 17.682 14.204 1.00 0.00 79 PRO A O 8
ATOM 13961 N N . ARG A 1 80 ? -9.537 19.044 14.025 1.00 0.00 80 ARG A N 8
ATOM 13962 C CA . ARG A 1 80 ? -8.575 17.971 13.816 1.00 0.00 80 ARG A CA 8
ATOM 13963 C C . ARG A 1 80 ? -7.176 18.570 13.723 1.00 0.00 80 ARG A C 8
ATOM 13964 O O . ARG A 1 80 ? -6.950 19.493 12.938 1.00 0.00 80 ARG A O 8
ATOM 13985 N N . GLY A 1 81 ? -6.242 18.068 14.520 1.00 0.00 81 GLY A N 8
ATOM 13986 C CA . GLY A 1 81 ? -4.889 18.610 14.491 1.00 0.00 81 GLY A CA 8
ATOM 13987 C C . GLY A 1 81 ? -3.984 17.876 13.502 1.00 0.00 81 GLY A C 8
ATOM 13988 O O . GLY A 1 81 ? -3.637 18.410 12.450 1.00 0.00 81 GLY A O 8
ATOM 13992 N N . GLU A 1 82 ? -3.582 16.665 13.870 1.00 0.00 82 GLU A N 8
ATOM 13993 C CA . GLU A 1 82 ? -2.680 15.862 13.044 1.00 0.00 82 GLU A CA 8
ATOM 13994 C C . GLU A 1 82 ? -3.248 15.498 11.667 1.00 0.00 82 GLU A C 8
ATOM 13995 O O . GLU A 1 82 ? -2.524 15.535 10.672 1.00 0.00 82 GLU A O 8
ATOM 14007 N N . GLN A 1 83 ? -4.514 15.093 11.615 1.00 0.00 83 GLN A N 8
ATOM 14008 C CA . GLN A 1 83 ? -5.108 14.664 10.346 1.00 0.00 83 GLN A CA 8
ATOM 14009 C C . GLN A 1 83 ? -5.067 15.756 9.279 1.00 0.00 83 GLN A C 8
ATOM 14010 O O . GLN A 1 83 ? -4.398 15.604 8.256 1.00 0.00 83 GLN A O 8
ATOM 14024 N N . MET A 1 84 ? -5.790 16.846 9.512 1.00 0.00 84 MET A N 8
ATOM 14025 C CA . MET A 1 84 ? -5.828 17.941 8.548 1.00 0.00 84 MET A CA 8
ATOM 14026 C C . MET A 1 84 ? -4.449 18.561 8.331 1.00 0.00 84 MET A C 8
ATOM 14027 O O . MET A 1 84 ? -4.137 19.000 7.223 1.00 0.00 84 MET A O 8
ATOM 14041 N N . ARG A 1 85 ? -3.623 18.601 9.377 1.00 0.00 85 ARG A N 8
ATOM 14042 C CA . ARG A 1 85 ? -2.287 19.180 9.236 1.00 0.00 85 ARG A CA 8
ATOM 14043 C C . ARG A 1 85 ? -1.569 18.522 8.064 1.00 0.00 85 ARG A C 8
ATOM 14044 O O . ARG A 1 85 ? -1.040 19.204 7.185 1.00 0.00 85 ARG A O 8
ATOM 14065 N N . ARG A 1 86 ? -1.584 17.192 8.045 1.00 0.00 86 ARG A N 8
ATOM 14066 C CA . ARG A 1 86 ? -0.963 16.445 6.958 1.00 0.00 86 ARG A CA 8
ATOM 14067 C C . ARG A 1 86 ? -1.646 16.790 5.638 1.00 0.00 86 ARG A C 8
ATOM 14068 O O . ARG A 1 86 ? -0.997 16.912 4.599 1.00 0.00 86 ARG A O 8
ATOM 14089 N N . MET A 1 87 ? -2.970 16.945 5.702 1.00 0.00 87 MET A N 8
ATOM 14090 C CA . MET A 1 87 ? -3.766 17.276 4.522 1.00 0.00 87 MET A CA 8
ATOM 14091 C C . MET A 1 87 ? -3.260 18.553 3.857 1.00 0.00 87 MET A C 8
ATOM 14092 O O . MET A 1 87 ? -3.459 18.750 2.662 1.00 0.00 87 MET A O 8
ATOM 14106 N N . MET A 1 88 ? -2.618 19.428 4.631 1.00 0.00 88 MET A N 8
ATOM 14107 C CA . MET A 1 88 ? -2.112 20.675 4.066 1.00 0.00 88 MET A CA 8
ATOM 14108 C C . MET A 1 88 ? -1.401 20.380 2.748 1.00 0.00 88 MET A C 8
ATOM 14109 O O . MET A 1 88 ? -1.736 20.948 1.708 1.00 0.00 88 MET A O 8
ATOM 14123 N N . ARG A 1 89 ? -0.445 19.455 2.798 1.00 0.00 89 ARG A N 8
ATOM 14124 C CA . ARG A 1 89 ? 0.283 19.049 1.603 1.00 0.00 89 ARG A CA 8
ATOM 14125 C C . ARG A 1 89 ? -0.694 18.457 0.586 1.00 0.00 89 ARG A C 8
ATOM 14126 O O . ARG A 1 89 ? -0.598 18.712 -0.616 1.00 0.00 89 ARG A O 8
ATOM 14147 N N . LEU A 1 90 ? -1.638 17.667 1.099 1.00 0.00 90 LEU A N 8
ATOM 14148 C CA . LEU A 1 90 ? -2.655 17.023 0.275 1.00 0.00 90 LEU A CA 8
ATOM 14149 C C . LEU A 1 90 ? -3.492 18.051 -0.481 1.00 0.00 90 LEU A C 8
ATOM 14150 O O . LEU A 1 90 ? -3.852 17.837 -1.637 1.00 0.00 90 LEU A O 8
ATOM 14166 N N . ALA A 1 91 ? -3.806 19.162 0.176 1.00 0.00 91 ALA A N 8
ATOM 14167 C CA . ALA A 1 91 ? -4.608 20.204 -0.455 1.00 0.00 91 ALA A CA 8
ATOM 14168 C C . ALA A 1 91 ? -3.966 20.646 -1.766 1.00 0.00 91 ALA A C 8
ATOM 14169 O O . ALA A 1 91 ? -4.650 20.838 -2.769 1.00 0.00 91 ALA A O 8
ATOM 14176 N N . GLU A 1 92 ? -2.642 20.788 -1.748 1.00 0.00 92 GLU A N 8
ATOM 14177 C CA . GLU A 1 92 ? -1.893 21.185 -2.938 1.00 0.00 92 GLU A CA 8
ATOM 14178 C C . GLU A 1 92 ? -2.130 20.197 -4.079 1.00 0.00 92 GLU A C 8
ATOM 14179 O O . GLU A 1 92 ? -1.984 20.543 -5.250 1.00 0.00 92 GLU A O 8
ATOM 14191 N N . ASN A 1 93 ? -2.487 18.963 -3.728 1.00 0.00 93 ASN A N 8
ATOM 14192 C CA . ASN A 1 93 ? -2.729 17.936 -4.736 1.00 0.00 93 ASN A CA 8
ATOM 14193 C C . ASN A 1 93 ? -3.984 18.255 -5.543 1.00 0.00 93 ASN A C 8
ATOM 14194 O O . ASN A 1 93 ? -4.072 17.906 -6.719 1.00 0.00 93 ASN A O 8
ATOM 14205 N N . ILE A 1 94 ? -4.953 18.924 -4.913 1.00 0.00 94 ILE A N 8
ATOM 14206 C CA . ILE A 1 94 ? -6.188 19.283 -5.608 1.00 0.00 94 ILE A CA 8
ATOM 14207 C C . ILE A 1 94 ? -5.863 20.006 -6.920 1.00 0.00 94 ILE A C 8
ATOM 14208 O O . ILE A 1 94 ? -6.228 19.535 -7.995 1.00 0.00 94 ILE A O 8
ATOM 14224 N N . PRO A 1 95 ? -5.172 21.121 -6.854 1.00 0.00 95 PRO A N 8
ATOM 14225 C CA . PRO A 1 95 ? -4.776 21.899 -8.068 1.00 0.00 95 PRO A CA 8
ATOM 14226 C C . PRO A 1 95 ? -3.751 21.159 -8.931 1.00 0.00 95 PRO A C 8
ATOM 14227 O O . PRO A 1 95 ? -3.637 21.421 -10.126 1.00 0.00 95 PRO A O 8
ATOM 14238 N N . SER A 1 96 ? -3.019 20.227 -8.316 1.00 0.00 96 SER A N 8
ATOM 14239 C CA . SER A 1 96 ? -2.011 19.442 -9.031 1.00 0.00 96 SER A CA 8
ATOM 14240 C C . SER A 1 96 ? -2.681 18.696 -10.152 1.00 0.00 96 SER A C 8
ATOM 14241 O O . SER A 1 96 ? -2.107 18.453 -11.214 1.00 0.00 96 SER A O 8
ATOM 14249 N N . ARG A 1 97 ? -3.917 18.343 -9.874 1.00 0.00 97 ARG A N 8
ATOM 14250 C CA . ARG A 1 97 ? -4.744 17.619 -10.802 1.00 0.00 97 ARG A CA 8
ATOM 14251 C C . ARG A 1 97 ? -4.778 18.303 -12.169 1.00 0.00 97 ARG A C 8
ATOM 14252 O O . ARG A 1 97 ? -4.462 17.686 -13.187 1.00 0.00 97 ARG A O 8
ATOM 14273 N N . CYS A 1 98 ? -5.155 19.580 -12.180 1.00 0.00 98 CYS A N 8
ATOM 14274 C CA . CYS A 1 98 ? -5.219 20.346 -13.416 1.00 0.00 98 CYS A CA 8
ATOM 14275 C C . CYS A 1 98 ? -4.066 21.322 -13.496 1.00 0.00 98 CYS A C 8
ATOM 14276 O O . CYS A 1 98 ? -4.065 22.213 -14.347 1.00 0.00 98 CYS A O 8
ATOM 14283 N N . ASN A 1 99 ? -3.105 21.191 -12.586 1.00 0.00 99 ASN A N 8
ATOM 14284 C CA . ASN A 1 99 ? -1.996 22.122 -12.578 1.00 0.00 99 ASN A CA 8
ATOM 14285 C C . ASN A 1 99 ? -1.318 22.183 -13.918 1.00 0.00 99 ASN A C 8
ATOM 14286 O O . ASN A 1 99 ? -1.395 21.268 -14.740 1.00 0.00 99 ASN A O 8
ATOM 14297 N N . LEU A 1 100 ? -0.723 23.326 -14.129 1.00 0.00 100 LEU A N 8
ATOM 14298 C CA . LEU A 1 100 ? -0.075 23.647 -15.379 1.00 0.00 100 LEU A CA 8
ATOM 14299 C C . LEU A 1 100 ? 1.148 24.520 -15.118 1.00 0.00 100 LEU A C 8
ATOM 14300 O O . LEU A 1 100 ? 1.349 24.981 -13.997 1.00 0.00 100 LEU A O 8
ATOM 14316 N N . SER A 1 101 ? 1.967 24.727 -16.150 1.00 0.00 101 SER A N 8
ATOM 14317 C CA . SER A 1 101 ? 3.179 25.537 -16.019 1.00 0.00 101 SER A CA 8
ATOM 14318 C C . SER A 1 101 ? 2.934 26.979 -16.473 1.00 0.00 101 SER A C 8
ATOM 14319 O O . SER A 1 101 ? 2.929 27.263 -17.672 1.00 0.00 101 SER A O 8
ATOM 14327 N N . PRO A 1 102 ? 2.738 27.893 -15.551 1.00 0.00 102 PRO A N 8
ATOM 14328 C CA . PRO A 1 102 ? 2.500 29.329 -15.855 1.00 0.00 102 PRO A CA 8
ATOM 14329 C C . PRO A 1 102 ? 3.818 30.089 -15.982 1.00 0.00 102 PRO A C 8
ATOM 14330 O O . PRO A 1 102 ? 4.800 29.741 -15.324 1.00 0.00 102 PRO A O 8
ATOM 14341 N N . MET A 1 103 ? 3.847 31.114 -16.828 1.00 0.00 103 MET A N 8
ATOM 14342 C CA . MET A 1 103 ? 5.074 31.884 -17.013 1.00 0.00 103 MET A CA 8
ATOM 14343 C C . MET A 1 103 ? 5.442 32.627 -15.729 1.00 0.00 103 MET A C 8
ATOM 14344 O O . MET A 1 103 ? 6.509 32.396 -15.160 1.00 0.00 103 MET A O 8
ATOM 14358 N N . ARG A 1 104 ? 4.545 33.502 -15.270 1.00 0.00 104 ARG A N 8
ATOM 14359 C CA . ARG A 1 104 ? 4.778 34.261 -14.039 1.00 0.00 104 ARG A CA 8
ATOM 14360 C C . ARG A 1 104 ? 3.459 34.601 -13.353 1.00 0.00 104 ARG A C 8
ATOM 14361 O O . ARG A 1 104 ? 2.471 34.909 -14.019 1.00 0.00 104 ARG A O 8
ATOM 14382 N N . CYS A 1 105 ? 3.462 34.575 -12.022 1.00 0.00 105 CYS A N 8
ATOM 14383 C CA . CYS A 1 105 ? 2.267 34.919 -11.247 1.00 0.00 105 CYS A CA 8
ATOM 14384 C C . CYS A 1 105 ? 2.336 36.390 -10.823 1.00 0.00 105 CYS A C 8
ATOM 14385 O O . CYS A 1 105 ? 3.119 36.742 -9.938 1.00 0.00 105 CYS A O 8
ATOM 14392 N N . PRO A 1 106 ? 1.551 37.252 -11.426 1.00 0.00 106 PRO A N 8
ATOM 14393 C CA . PRO A 1 106 ? 1.543 38.708 -11.091 1.00 0.00 106 PRO A CA 8
ATOM 14394 C C . PRO A 1 106 ? 0.931 38.989 -9.737 1.00 0.00 106 PRO A C 8
ATOM 14395 O O . PRO A 1 106 ? 0.730 40.144 -9.365 1.00 0.00 106 PRO A O 8
ATOM 14406 N N . MET A 1 107 ? 0.617 37.935 -9.019 1.00 0.00 107 MET A N 8
ATOM 14407 C CA . MET A 1 107 ? 0.004 38.083 -7.722 1.00 0.00 107 MET A CA 8
ATOM 14408 C C . MET A 1 107 ? 1.017 38.496 -6.693 1.00 0.00 107 MET A C 8
ATOM 14409 O O . MET A 1 107 ? 1.810 37.696 -6.193 1.00 0.00 107 MET A O 8
ATOM 14423 N N . GLY A 1 108 ? 0.964 39.765 -6.398 1.00 0.00 108 GLY A N 8
ATOM 14424 C CA . GLY A 1 108 ? 1.858 40.363 -5.427 1.00 0.00 108 GLY A CA 8
ATOM 14425 C C . GLY A 1 108 ? 3.264 40.488 -5.996 1.00 0.00 108 GLY A C 8
ATOM 14426 O O . GLY A 1 108 ? 4.245 40.515 -5.250 1.00 0.00 108 GLY A O 8
ATOM 14430 N N . GLY A 1 109 ? 3.349 40.574 -7.322 1.00 0.00 109 GLY A N 8
ATOM 14431 C CA . GLY A 1 109 ? 4.638 40.707 -7.995 1.00 0.00 109 GLY A CA 8
ATOM 14432 C C . GLY A 1 109 ? 5.641 39.680 -7.479 1.00 0.00 109 GLY A C 8
ATOM 14433 O O . GLY A 1 109 ? 6.610 40.036 -6.806 1.00 0.00 109 GLY A O 8
ATOM 14437 N N . SER A 1 110 ? 5.402 38.405 -7.790 1.00 0.00 110 SER A N 8
ATOM 14438 C CA . SER A 1 110 ? 6.294 37.337 -7.341 1.00 0.00 110 SER A CA 8
ATOM 14439 C C . SER A 1 110 ? 7.749 37.695 -7.637 1.00 0.00 110 SER A C 8
ATOM 14440 O O . SER A 1 110 ? 8.073 38.173 -8.727 1.00 0.00 110 SER A O 8
ATOM 14448 N N . ILE A 1 111 ? 8.616 37.475 -6.652 1.00 0.00 111 ILE A N 8
ATOM 14449 C CA . ILE A 1 111 ? 10.040 37.789 -6.796 1.00 0.00 111 ILE A CA 8
ATOM 14450 C C . ILE A 1 111 ? 10.737 36.775 -7.698 1.00 0.00 111 ILE A C 8
ATOM 14451 O O . ILE A 1 111 ? 11.683 37.106 -8.413 1.00 0.00 111 ILE A O 8
ATOM 14467 N N . ALA A 1 112 ? 10.263 35.539 -7.644 1.00 0.00 112 ALA A N 8
ATOM 14468 C CA . ALA A 1 112 ? 10.831 34.456 -8.437 1.00 0.00 112 ALA A CA 8
ATOM 14469 C C . ALA A 1 112 ? 9.749 33.459 -8.768 1.00 0.00 112 ALA A C 8
ATOM 14470 O O . ALA A 1 112 ? 8.567 33.748 -8.586 1.00 0.00 112 ALA A O 8
ATOM 14477 N N . GLY A 1 113 ? 10.143 32.276 -9.229 1.00 0.00 113 GLY A N 8
ATOM 14478 C CA . GLY A 1 113 ? 9.151 31.271 -9.534 1.00 0.00 113 GLY A CA 8
ATOM 14479 C C . GLY A 1 113 ? 8.339 30.999 -8.278 1.00 0.00 113 GLY A C 8
ATOM 14480 O O . GLY A 1 113 ? 8.734 30.212 -7.417 1.00 0.00 113 GLY A O 8
ATOM 14484 N N . PHE A 1 114 ? 7.210 31.685 -8.195 1.00 0.00 114 PHE A N 8
ATOM 14485 C CA . PHE A 1 114 ? 6.300 31.575 -7.055 1.00 0.00 114 PHE A CA 8
ATOM 14486 C C . PHE A 1 114 ? 6.186 30.128 -6.572 1.00 0.00 114 PHE A C 8
ATOM 14487 O O . PHE A 1 114 ? 6.238 29.921 -5.370 1.00 0.00 114 PHE A O 8
ATOM 14505 N N . GLU A 1 1 ? 2.447 43.754 -6.255 1.00 0.00 1 GLU A N 9
ATOM 14506 C CA . GLU A 1 1 ? 1.130 43.171 -6.635 1.00 0.00 1 GLU A CA 9
ATOM 14507 C C . GLU A 1 1 ? 0.554 43.947 -7.815 1.00 0.00 1 GLU A C 9
ATOM 14508 O O . GLU A 1 1 ? 0.479 45.176 -7.785 1.00 0.00 1 GLU A O 9
ATOM 14522 N N . ALA A 1 2 ? 0.145 43.219 -8.853 1.00 0.00 2 ALA A N 9
ATOM 14523 C CA . ALA A 1 2 ? -0.428 43.849 -10.038 1.00 0.00 2 ALA A CA 9
ATOM 14524 C C . ALA A 1 2 ? -1.785 44.467 -9.712 1.00 0.00 2 ALA A C 9
ATOM 14525 O O . ALA A 1 2 ? -2.570 43.898 -8.954 1.00 0.00 2 ALA A O 9
ATOM 14532 N N . GLU A 1 3 ? -2.051 45.633 -10.293 1.00 0.00 3 GLU A N 9
ATOM 14533 C CA . GLU A 1 3 ? -3.316 46.326 -10.064 1.00 0.00 3 GLU A CA 9
ATOM 14534 C C . GLU A 1 3 ? -4.492 45.493 -10.574 1.00 0.00 3 GLU A C 9
ATOM 14535 O O . GLU A 1 3 ? -5.623 45.652 -10.113 1.00 0.00 3 GLU A O 9
ATOM 14547 N N . ALA A 1 4 ? -4.213 44.610 -11.531 1.00 0.00 4 ALA A N 9
ATOM 14548 C CA . ALA A 1 4 ? -5.251 43.759 -12.107 1.00 0.00 4 ALA A CA 9
ATOM 14549 C C . ALA A 1 4 ? -5.687 42.682 -11.124 1.00 0.00 4 ALA A C 9
ATOM 14550 O O . ALA A 1 4 ? -6.595 41.901 -11.408 1.00 0.00 4 ALA A O 9
ATOM 14557 N N . GLN A 1 5 ? -5.045 42.656 -9.966 1.00 0.00 5 GLN A N 9
ATOM 14558 C CA . GLN A 1 5 ? -5.379 41.685 -8.935 1.00 0.00 5 GLN A CA 9
ATOM 14559 C C . GLN A 1 5 ? -6.882 41.697 -8.660 1.00 0.00 5 GLN A C 9
ATOM 14560 O O . GLN A 1 5 ? -7.489 40.652 -8.421 1.00 0.00 5 GLN A O 9
ATOM 14574 N N . GLU A 1 6 ? -7.471 42.890 -8.695 1.00 0.00 6 GLU A N 9
ATOM 14575 C CA . GLU A 1 6 ? -8.901 43.047 -8.448 1.00 0.00 6 GLU A CA 9
ATOM 14576 C C . GLU A 1 6 ? -9.726 42.147 -9.370 1.00 0.00 6 GLU A C 9
ATOM 14577 O O . GLU A 1 6 ? -10.734 41.578 -8.949 1.00 0.00 6 GLU A O 9
ATOM 14589 N N . GLU A 1 7 ? -9.287 42.012 -10.621 1.00 0.00 7 GLU A N 9
ATOM 14590 C CA . GLU A 1 7 ? -9.986 41.166 -11.580 1.00 0.00 7 GLU A CA 9
ATOM 14591 C C . GLU A 1 7 ? -10.123 39.761 -11.021 1.00 0.00 7 GLU A C 9
ATOM 14592 O O . GLU A 1 7 ? -11.156 39.109 -11.180 1.00 0.00 7 GLU A O 9
ATOM 14604 N N . CYS A 1 8 ? -9.061 39.304 -10.366 1.00 0.00 8 CYS A N 9
ATOM 14605 C CA . CYS A 1 8 ? -9.052 37.975 -9.787 1.00 0.00 8 CYS A CA 9
ATOM 14606 C C . CYS A 1 8 ? -10.077 37.869 -8.665 1.00 0.00 8 CYS A C 9
ATOM 14607 O O . CYS A 1 8 ? -10.765 36.856 -8.537 1.00 0.00 8 CYS A O 9
ATOM 14614 N N . ARG A 1 9 ? -10.175 38.924 -7.858 1.00 0.00 9 ARG A N 9
ATOM 14615 C CA . ARG A 1 9 ? -11.124 38.944 -6.750 1.00 0.00 9 ARG A CA 9
ATOM 14616 C C . ARG A 1 9 ? -12.541 38.684 -7.256 1.00 0.00 9 ARG A C 9
ATOM 14617 O O . ARG A 1 9 ? -13.295 37.922 -6.651 1.00 0.00 9 ARG A O 9
ATOM 14638 N N . GLU A 1 10 ? -12.892 39.320 -8.373 1.00 0.00 10 GLU A N 9
ATOM 14639 C CA . GLU A 1 10 ? -14.218 39.146 -8.955 1.00 0.00 10 GLU A CA 9
ATOM 14640 C C . GLU A 1 10 ? -14.453 37.683 -9.316 1.00 0.00 10 GLU A C 9
ATOM 14641 O O . GLU A 1 10 ? -15.430 37.074 -8.878 1.00 0.00 10 GLU A O 9
ATOM 14653 N N . GLN A 1 11 ? -13.543 37.126 -10.113 1.00 0.00 11 GLN A N 9
ATOM 14654 C CA . GLN A 1 11 ? -13.650 35.731 -10.526 1.00 0.00 11 GLN A CA 9
ATOM 14655 C C . GLN A 1 11 ? -13.635 34.806 -9.315 1.00 0.00 11 GLN A C 9
ATOM 14656 O O . GLN A 1 11 ? -14.320 33.786 -9.297 1.00 0.00 11 GLN A O 9
ATOM 14670 N N . MET A 1 12 ? -12.843 35.168 -8.307 1.00 0.00 12 MET A N 9
ATOM 14671 C CA . MET A 1 12 ? -12.740 34.357 -7.098 1.00 0.00 12 MET A CA 9
ATOM 14672 C C . MET A 1 12 ? -14.124 34.053 -6.532 1.00 0.00 12 MET A C 9
ATOM 14673 O O . MET A 1 12 ? -14.427 32.906 -6.202 1.00 0.00 12 MET A O 9
ATOM 14687 N N . GLN A 1 13 ? -14.966 35.082 -6.432 1.00 0.00 13 GLN A N 9
ATOM 14688 C CA . GLN A 1 13 ? -16.318 34.894 -5.914 1.00 0.00 13 GLN A CA 9
ATOM 14689 C C . GLN A 1 13 ? -17.077 33.906 -6.790 1.00 0.00 13 GLN A C 9
ATOM 14690 O O . GLN A 1 13 ? -17.711 32.978 -6.291 1.00 0.00 13 GLN A O 9
ATOM 14704 N N . ARG A 1 14 ? -16.974 34.101 -8.104 1.00 0.00 14 ARG A N 9
ATOM 14705 C CA . ARG A 1 14 ? -17.609 33.226 -9.061 1.00 0.00 14 ARG A CA 9
ATOM 14706 C C . ARG A 1 14 ? -17.087 31.825 -8.848 1.00 0.00 14 ARG A C 9
ATOM 14707 O O . ARG A 1 14 ? -17.846 30.855 -8.823 1.00 0.00 14 ARG A O 9
ATOM 14728 N N . GLN A 1 15 ? -15.771 31.741 -8.674 1.00 0.00 15 GLN A N 9
ATOM 14729 C CA . GLN A 1 15 ? -15.134 30.473 -8.438 1.00 0.00 15 GLN A CA 9
ATOM 14730 C C . GLN A 1 15 ? -15.371 30.062 -6.996 1.00 0.00 15 GLN A C 9
ATOM 14731 O O . GLN A 1 15 ? -14.486 30.166 -6.145 1.00 0.00 15 GLN A O 9
ATOM 14745 N N . GLN A 1 16 ? -16.579 29.595 -6.742 1.00 0.00 16 GLN A N 9
ATOM 14746 C CA . GLN A 1 16 ? -16.966 29.157 -5.409 1.00 0.00 16 GLN A CA 9
ATOM 14747 C C . GLN A 1 16 ? -16.392 27.772 -5.130 1.00 0.00 16 GLN A C 9
ATOM 14748 O O . GLN A 1 16 ? -17.097 26.865 -4.683 1.00 0.00 16 GLN A O 9
ATOM 14762 N N . MET A 1 17 ? -15.099 27.625 -5.412 1.00 0.00 17 MET A N 9
ATOM 14763 C CA . MET A 1 17 ? -14.407 26.356 -5.209 1.00 0.00 17 MET A CA 9
ATOM 14764 C C . MET A 1 17 ? -14.358 25.984 -3.733 1.00 0.00 17 MET A C 9
ATOM 14765 O O . MET A 1 17 ? -14.348 24.807 -3.386 1.00 0.00 17 MET A O 9
ATOM 14779 N N . LEU A 1 18 ? -14.310 26.995 -2.875 1.00 0.00 18 LEU A N 9
ATOM 14780 C CA . LEU A 1 18 ? -14.234 26.765 -1.437 1.00 0.00 18 LEU A CA 9
ATOM 14781 C C . LEU A 1 18 ? -15.437 25.958 -0.934 1.00 0.00 18 LEU A C 9
ATOM 14782 O O . LEU A 1 18 ? -15.336 25.263 0.074 1.00 0.00 18 LEU A O 9
ATOM 14798 N N . SER A 1 19 ? -16.568 26.044 -1.640 1.00 0.00 19 SER A N 9
ATOM 14799 C CA . SER A 1 19 ? -17.763 25.299 -1.245 1.00 0.00 19 SER A CA 9
ATOM 14800 C C . SER A 1 19 ? -17.548 23.807 -1.483 1.00 0.00 19 SER A C 9
ATOM 14801 O O . SER A 1 19 ? -17.639 22.991 -0.558 1.00 0.00 19 SER A O 9
ATOM 14809 N N . HIS A 1 20 ? -17.227 23.465 -2.728 1.00 0.00 20 HIS A N 9
ATOM 14810 C CA . HIS A 1 20 ? -16.963 22.079 -3.085 1.00 0.00 20 HIS A CA 9
ATOM 14811 C C . HIS A 1 20 ? -15.764 21.620 -2.283 1.00 0.00 20 HIS A C 9
ATOM 14812 O O . HIS A 1 20 ? -15.695 20.485 -1.809 1.00 0.00 20 HIS A O 9
ATOM 14826 N N . CYS A 1 21 ? -14.832 22.550 -2.119 1.00 0.00 21 CYS A N 9
ATOM 14827 C CA . CYS A 1 21 ? -13.631 22.306 -1.353 1.00 0.00 21 CYS A CA 9
ATOM 14828 C C . CYS A 1 21 ? -14.001 21.979 0.091 1.00 0.00 21 CYS A C 9
ATOM 14829 O O . CYS A 1 21 ? -13.436 21.070 0.694 1.00 0.00 21 CYS A O 9
ATOM 14836 N N . ARG A 1 22 ? -14.975 22.714 0.631 1.00 0.00 22 ARG A N 9
ATOM 14837 C CA . ARG A 1 22 ? -15.431 22.468 1.994 1.00 0.00 22 ARG A CA 9
ATOM 14838 C C . ARG A 1 22 ? -15.902 21.024 2.106 1.00 0.00 22 ARG A C 9
ATOM 14839 O O . ARG A 1 22 ? -15.534 20.299 3.039 1.00 0.00 22 ARG A O 9
ATOM 14860 N N . MET A 1 23 ? -16.695 20.596 1.125 1.00 0.00 23 MET A N 9
ATOM 14861 C CA . MET A 1 23 ? -17.173 19.222 1.117 1.00 0.00 23 MET A CA 9
ATOM 14862 C C . MET A 1 23 ? -15.967 18.294 1.160 1.00 0.00 23 MET A C 9
ATOM 14863 O O . MET A 1 23 ? -15.927 17.338 1.931 1.00 0.00 23 MET A O 9
ATOM 14877 N N . TYR A 1 24 ? -14.963 18.621 0.348 1.00 0.00 24 TYR A N 9
ATOM 14878 C CA . TYR A 1 24 ? -13.735 17.841 0.315 1.00 0.00 24 TYR A CA 9
ATOM 14879 C C . TYR A 1 24 ? -13.142 17.748 1.719 1.00 0.00 24 TYR A C 9
ATOM 14880 O O . TYR A 1 24 ? -12.677 16.688 2.128 1.00 0.00 24 TYR A O 9
ATOM 14898 N N . MET A 1 25 ? -13.175 18.860 2.455 1.00 0.00 25 MET A N 9
ATOM 14899 C CA . MET A 1 25 ? -12.651 18.875 3.819 1.00 0.00 25 MET A CA 9
ATOM 14900 C C . MET A 1 25 ? -13.362 17.813 4.653 1.00 0.00 25 MET A C 9
ATOM 14901 O O . MET A 1 25 ? -12.739 17.098 5.441 1.00 0.00 25 MET A O 9
ATOM 14915 N N . ARG A 1 26 ? -14.673 17.696 4.463 1.00 0.00 26 ARG A N 9
ATOM 14916 C CA . ARG A 1 26 ? -15.428 16.685 5.195 1.00 0.00 26 ARG A CA 9
ATOM 14917 C C . ARG A 1 26 ? -14.877 15.302 4.847 1.00 0.00 26 ARG A C 9
ATOM 14918 O O . ARG A 1 26 ? -14.604 14.476 5.728 1.00 0.00 26 ARG A O 9
ATOM 14939 N N . GLN A 1 27 ? -14.681 15.078 3.548 1.00 0.00 27 GLN A N 9
ATOM 14940 C CA . GLN A 1 27 ? -14.126 13.819 3.070 1.00 0.00 27 GLN A CA 9
ATOM 14941 C C . GLN A 1 27 ? -12.722 13.656 3.599 1.00 0.00 27 GLN A C 9
ATOM 14942 O O . GLN A 1 27 ? -12.257 12.545 3.823 1.00 0.00 27 GLN A O 9
ATOM 14956 N N . GLN A 1 28 ? -12.053 14.786 3.788 1.00 0.00 28 GLN A N 9
ATOM 14957 C CA . GLN A 1 28 ? -10.700 14.789 4.283 1.00 0.00 28 GLN A CA 9
ATOM 14958 C C . GLN A 1 28 ? -10.665 14.199 5.688 1.00 0.00 28 GLN A C 9
ATOM 14959 O O . GLN A 1 28 ? -9.786 13.399 6.010 1.00 0.00 28 GLN A O 9
ATOM 14973 N N . MET A 1 29 ? -11.647 14.558 6.513 1.00 0.00 29 MET A N 9
ATOM 14974 C CA . MET A 1 29 ? -11.712 13.995 7.855 1.00 0.00 29 MET A CA 9
ATOM 14975 C C . MET A 1 29 ? -11.936 12.494 7.727 1.00 0.00 29 MET A C 9
ATOM 14976 O O . MET A 1 29 ? -11.246 11.688 8.351 1.00 0.00 29 MET A O 9
ATOM 14990 N N . GLU A 1 30 ? -12.894 12.137 6.871 1.00 0.00 30 GLU A N 9
ATOM 14991 C CA . GLU A 1 30 ? -13.205 10.734 6.605 1.00 0.00 30 GLU A CA 9
ATOM 14992 C C . GLU A 1 30 ? -12.018 10.050 5.923 1.00 0.00 30 GLU A C 9
ATOM 14993 O O . GLU A 1 30 ? -11.820 8.841 6.047 1.00 0.00 30 GLU A O 9
ATOM 15005 N N . GLU A 1 31 ? -11.255 10.849 5.181 1.00 0.00 31 GLU A N 9
ATOM 15006 C CA . GLU A 1 31 ? -10.095 10.366 4.435 1.00 0.00 31 GLU A CA 9
ATOM 15007 C C . GLU A 1 31 ? -9.034 9.764 5.351 1.00 0.00 31 GLU A C 9
ATOM 15008 O O . GLU A 1 31 ? -8.088 9.142 4.878 1.00 0.00 31 GLU A O 9
ATOM 15020 N N . SER A 1 32 ? -9.186 9.942 6.656 1.00 0.00 32 SER A N 9
ATOM 15021 C CA . SER A 1 32 ? -8.212 9.396 7.595 1.00 0.00 32 SER A CA 9
ATOM 15022 C C . SER A 1 32 ? -8.018 7.892 7.366 1.00 0.00 32 SER A C 9
ATOM 15023 O O . SER A 1 32 ? -6.903 7.378 7.445 1.00 0.00 32 SER A O 9
ATOM 15031 N N . THR A 1 33 ? -9.113 7.197 7.095 1.00 0.00 33 THR A N 9
ATOM 15032 C CA . THR A 1 33 ? -9.069 5.752 6.862 1.00 0.00 33 THR A CA 9
ATOM 15033 C C . THR A 1 33 ? -8.399 5.383 5.528 1.00 0.00 33 THR A C 9
ATOM 15034 O O . THR A 1 33 ? -7.504 4.538 5.486 1.00 0.00 33 THR A O 9
ATOM 15045 N N . TYR A 1 34 ? -8.881 5.987 4.440 1.00 0.00 34 TYR A N 9
ATOM 15046 C CA . TYR A 1 34 ? -8.381 5.691 3.090 1.00 0.00 34 TYR A CA 9
ATOM 15047 C C . TYR A 1 34 ? -7.332 6.688 2.586 1.00 0.00 34 TYR A C 9
ATOM 15048 O O . TYR A 1 34 ? -6.995 6.670 1.401 1.00 0.00 34 TYR A O 9
ATOM 15066 N N . GLN A 1 35 ? -6.855 7.576 3.460 1.00 0.00 35 GLN A N 9
ATOM 15067 C CA . GLN A 1 35 ? -5.876 8.605 3.063 1.00 0.00 35 GLN A CA 9
ATOM 15068 C C . GLN A 1 35 ? -4.936 8.139 1.958 1.00 0.00 35 GLN A C 9
ATOM 15069 O O . GLN A 1 35 ? -4.526 8.948 1.124 1.00 0.00 35 GLN A O 9
ATOM 15083 N N . THR A 1 36 ? -4.597 6.853 1.930 1.00 0.00 36 THR A N 9
ATOM 15084 C CA . THR A 1 36 ? -3.711 6.363 0.883 1.00 0.00 36 THR A CA 9
ATOM 15085 C C . THR A 1 36 ? -4.356 6.641 -0.470 1.00 0.00 36 THR A C 9
ATOM 15086 O O . THR A 1 36 ? -5.346 6.010 -0.840 1.00 0.00 36 THR A O 9
ATOM 15097 N N . MET A 1 37 ? -3.799 7.614 -1.186 1.00 0.00 37 MET A N 9
ATOM 15098 C CA . MET A 1 37 ? -4.333 8.009 -2.486 1.00 0.00 37 MET A CA 9
ATOM 15099 C C . MET A 1 37 ? -4.261 6.865 -3.494 1.00 0.00 37 MET A C 9
ATOM 15100 O O . MET A 1 37 ? -3.172 6.451 -3.896 1.00 0.00 37 MET A O 9
ATOM 15114 N N . PRO A 1 38 ? -5.395 6.365 -3.926 1.00 0.00 38 PRO A N 9
ATOM 15115 C CA . PRO A 1 38 ? -5.471 5.271 -4.923 1.00 0.00 38 PRO A CA 9
ATOM 15116 C C . PRO A 1 38 ? -5.570 5.817 -6.344 1.00 0.00 38 PRO A C 9
ATOM 15117 O O . PRO A 1 38 ? -6.324 6.756 -6.604 1.00 0.00 38 PRO A O 9
ATOM 15128 N N . ARG A 1 39 ? -4.816 5.223 -7.259 1.00 0.00 39 ARG A N 9
ATOM 15129 C CA . ARG A 1 39 ? -4.843 5.662 -8.651 1.00 0.00 39 ARG A CA 9
ATOM 15130 C C . ARG A 1 39 ? -6.225 5.436 -9.234 1.00 0.00 39 ARG A C 9
ATOM 15131 O O . ARG A 1 39 ? -6.706 6.221 -10.053 1.00 0.00 39 ARG A O 9
ATOM 15152 N N . ARG A 1 40 ? -6.849 4.337 -8.817 1.00 0.00 40 ARG A N 9
ATOM 15153 C CA . ARG A 1 40 ? -8.167 3.989 -9.315 1.00 0.00 40 ARG A CA 9
ATOM 15154 C C . ARG A 1 40 ? -9.198 5.007 -8.872 1.00 0.00 40 ARG A C 9
ATOM 15155 O O . ARG A 1 40 ? -9.683 4.984 -7.740 1.00 0.00 40 ARG A O 9
ATOM 15176 N N . GLY A 1 41 ? -9.529 5.886 -9.800 1.00 0.00 41 GLY A N 9
ATOM 15177 C CA . GLY A 1 41 ? -10.522 6.930 -9.557 1.00 0.00 41 GLY A CA 9
ATOM 15178 C C . GLY A 1 41 ? -10.216 7.728 -8.290 1.00 0.00 41 GLY A C 9
ATOM 15179 O O . GLY A 1 41 ? -10.736 7.422 -7.216 1.00 0.00 41 GLY A O 9
ATOM 15183 N N . MET A 1 42 ? -9.378 8.756 -8.427 1.00 0.00 42 MET A N 9
ATOM 15184 C CA . MET A 1 42 ? -9.016 9.605 -7.290 1.00 0.00 42 MET A CA 9
ATOM 15185 C C . MET A 1 42 ? -10.269 10.207 -6.649 1.00 0.00 42 MET A C 9
ATOM 15186 O O . MET A 1 42 ? -11.387 9.956 -7.101 1.00 0.00 42 MET A O 9
ATOM 15200 N N . GLU A 1 43 ? -10.078 11.001 -5.595 1.00 0.00 43 GLU A N 9
ATOM 15201 C CA . GLU A 1 43 ? -11.207 11.622 -4.902 1.00 0.00 43 GLU A CA 9
ATOM 15202 C C . GLU A 1 43 ? -11.875 12.668 -5.798 1.00 0.00 43 GLU A C 9
ATOM 15203 O O . GLU A 1 43 ? -11.273 13.692 -6.123 1.00 0.00 43 GLU A O 9
ATOM 15215 N N . PRO A 1 44 ? -13.102 12.424 -6.203 1.00 0.00 44 PRO A N 9
ATOM 15216 C CA . PRO A 1 44 ? -13.866 13.360 -7.085 1.00 0.00 44 PRO A CA 9
ATOM 15217 C C . PRO A 1 44 ? -14.105 14.716 -6.426 1.00 0.00 44 PRO A C 9
ATOM 15218 O O . PRO A 1 44 ? -14.179 15.739 -7.106 1.00 0.00 44 PRO A O 9
ATOM 15229 N N . HIS A 1 45 ? -14.227 14.717 -5.100 1.00 0.00 45 HIS A N 9
ATOM 15230 C CA . HIS A 1 45 ? -14.459 15.957 -4.364 1.00 0.00 45 HIS A CA 9
ATOM 15231 C C . HIS A 1 45 ? -13.414 17.000 -4.741 1.00 0.00 45 HIS A C 9
ATOM 15232 O O . HIS A 1 45 ? -13.732 18.177 -4.911 1.00 0.00 45 HIS A O 9
ATOM 15246 N N . MET A 1 46 ? -12.169 16.554 -4.887 1.00 0.00 46 MET A N 9
ATOM 15247 C CA . MET A 1 46 ? -11.085 17.453 -5.264 1.00 0.00 46 MET A CA 9
ATOM 15248 C C . MET A 1 46 ? -11.333 18.001 -6.667 1.00 0.00 46 MET A C 9
ATOM 15249 O O . MET A 1 46 ? -11.100 19.179 -6.940 1.00 0.00 46 MET A O 9
ATOM 15263 N N . SER A 1 47 ? -11.812 17.123 -7.548 1.00 0.00 47 SER A N 9
ATOM 15264 C CA . SER A 1 47 ? -12.103 17.494 -8.930 1.00 0.00 47 SER A CA 9
ATOM 15265 C C . SER A 1 47 ? -13.139 18.614 -9.002 1.00 0.00 47 SER A C 9
ATOM 15266 O O . SER A 1 47 ? -13.112 19.430 -9.921 1.00 0.00 47 SER A O 9
ATOM 15274 N N . GLU A 1 48 ? -14.063 18.636 -8.042 1.00 0.00 48 GLU A N 9
ATOM 15275 C CA . GLU A 1 48 ? -15.115 19.652 -8.029 1.00 0.00 48 GLU A CA 9
ATOM 15276 C C . GLU A 1 48 ? -14.514 21.056 -8.005 1.00 0.00 48 GLU A C 9
ATOM 15277 O O . GLU A 1 48 ? -14.946 21.939 -8.747 1.00 0.00 48 GLU A O 9
ATOM 15289 N N . CYS A 1 49 ? -13.511 21.253 -7.158 1.00 0.00 49 CYS A N 9
ATOM 15290 C CA . CYS A 1 49 ? -12.848 22.549 -7.060 1.00 0.00 49 CYS A CA 9
ATOM 15291 C C . CYS A 1 49 ? -11.997 22.819 -8.306 1.00 0.00 49 CYS A C 9
ATOM 15292 O O . CYS A 1 49 ? -11.734 23.968 -8.647 1.00 0.00 49 CYS A O 9
ATOM 15299 N N . CYS A 1 50 ? -11.551 21.741 -8.955 1.00 0.00 50 CYS A N 9
ATOM 15300 C CA . CYS A 1 50 ? -10.692 21.837 -10.143 1.00 0.00 50 CYS A CA 9
ATOM 15301 C C . CYS A 1 50 ? -11.242 22.773 -11.221 1.00 0.00 50 CYS A C 9
ATOM 15302 O O . CYS A 1 50 ? -10.492 23.562 -11.796 1.00 0.00 50 CYS A O 9
ATOM 15309 N N . GLU A 1 51 ? -12.533 22.666 -11.521 1.00 0.00 51 GLU A N 9
ATOM 15310 C CA . GLU A 1 51 ? -13.130 23.498 -12.567 1.00 0.00 51 GLU A CA 9
ATOM 15311 C C . GLU A 1 51 ? -12.953 24.989 -12.282 1.00 0.00 51 GLU A C 9
ATOM 15312 O O . GLU A 1 51 ? -12.787 25.784 -13.207 1.00 0.00 51 GLU A O 9
ATOM 15324 N N . GLN A 1 52 ? -12.999 25.365 -11.009 1.00 0.00 52 GLN A N 9
ATOM 15325 C CA . GLN A 1 52 ? -12.851 26.770 -10.631 1.00 0.00 52 GLN A CA 9
ATOM 15326 C C . GLN A 1 52 ? -11.523 27.351 -11.111 1.00 0.00 52 GLN A C 9
ATOM 15327 O O . GLN A 1 52 ? -11.496 28.290 -11.907 1.00 0.00 52 GLN A O 9
ATOM 15341 N N . LEU A 1 53 ? -10.429 26.792 -10.608 1.00 0.00 53 LEU A N 9
ATOM 15342 C CA . LEU A 1 53 ? -9.090 27.257 -10.969 1.00 0.00 53 LEU A CA 9
ATOM 15343 C C . LEU A 1 53 ? -8.897 27.155 -12.464 1.00 0.00 53 LEU A C 9
ATOM 15344 O O . LEU A 1 53 ? -8.511 28.109 -13.140 1.00 0.00 53 LEU A O 9
ATOM 15360 N N . GLU A 1 54 ? -9.173 25.962 -12.949 1.00 0.00 54 GLU A N 9
ATOM 15361 C CA . GLU A 1 54 ? -9.053 25.637 -14.350 1.00 0.00 54 GLU A CA 9
ATOM 15362 C C . GLU A 1 54 ? -9.816 26.638 -15.219 1.00 0.00 54 GLU A C 9
ATOM 15363 O O . GLU A 1 54 ? -9.416 26.919 -16.350 1.00 0.00 54 GLU A O 9
ATOM 15375 N N . GLY A 1 55 ? -10.903 27.182 -14.678 1.00 0.00 55 GLY A N 9
ATOM 15376 C CA . GLY A 1 55 ? -11.704 28.163 -15.407 1.00 0.00 55 GLY A CA 9
ATOM 15377 C C . GLY A 1 55 ? -11.265 29.590 -15.072 1.00 0.00 55 GLY A C 9
ATOM 15378 O O . GLY A 1 55 ? -11.625 30.539 -15.770 1.00 0.00 55 GLY A O 9
ATOM 15382 N N . MET A 1 56 ? -10.490 29.730 -13.997 1.00 0.00 56 MET A N 9
ATOM 15383 C CA . MET A 1 56 ? -10.005 31.042 -13.563 1.00 0.00 56 MET A CA 9
ATOM 15384 C C . MET A 1 56 ? -8.710 31.422 -14.279 1.00 0.00 56 MET A C 9
ATOM 15385 O O . MET A 1 56 ? -7.918 30.557 -14.654 1.00 0.00 56 MET A O 9
ATOM 15399 N N . ASP A 1 57 ? -8.505 32.730 -14.455 1.00 0.00 57 ASP A N 9
ATOM 15400 C CA . ASP A 1 57 ? -7.302 33.236 -15.117 1.00 0.00 57 ASP A CA 9
ATOM 15401 C C . ASP A 1 57 ? -6.044 32.695 -14.438 1.00 0.00 57 ASP A C 9
ATOM 15402 O O . ASP A 1 57 ? -6.038 32.444 -13.233 1.00 0.00 57 ASP A O 9
ATOM 15411 N N . GLU A 1 58 ? -4.985 32.509 -15.224 1.00 0.00 58 GLU A N 9
ATOM 15412 C CA . GLU A 1 58 ? -3.726 31.986 -14.694 1.00 0.00 58 GLU A CA 9
ATOM 15413 C C . GLU A 1 58 ? -3.211 32.811 -13.516 1.00 0.00 58 GLU A C 9
ATOM 15414 O O . GLU A 1 58 ? -3.007 32.283 -12.423 1.00 0.00 58 GLU A O 9
ATOM 15426 N N . SER A 1 59 ? -2.991 34.101 -13.749 1.00 0.00 59 SER A N 9
ATOM 15427 C CA . SER A 1 59 ? -2.489 34.982 -12.699 1.00 0.00 59 SER A CA 9
ATOM 15428 C C . SER A 1 59 ? -3.405 34.936 -11.485 1.00 0.00 59 SER A C 9
ATOM 15429 O O . SER A 1 59 ? -2.956 35.029 -10.343 1.00 0.00 59 SER A O 9
ATOM 15437 N N . CYS A 1 60 ? -4.692 34.790 -11.757 1.00 0.00 60 CYS A N 9
ATOM 15438 C CA . CYS A 1 60 ? -5.698 34.728 -10.703 1.00 0.00 60 CYS A CA 9
ATOM 15439 C C . CYS A 1 60 ? -5.663 33.382 -9.990 1.00 0.00 60 CYS A C 9
ATOM 15440 O O . CYS A 1 60 ? -6.083 33.267 -8.838 1.00 0.00 60 CYS A O 9
ATOM 15447 N N . ARG A 1 61 ? -5.176 32.362 -10.691 1.00 0.00 61 ARG A N 9
ATOM 15448 C CA . ARG A 1 61 ? -5.109 31.020 -10.128 1.00 0.00 61 ARG A CA 9
ATOM 15449 C C . ARG A 1 61 ? -4.206 30.991 -8.898 1.00 0.00 61 ARG A C 9
ATOM 15450 O O . ARG A 1 61 ? -4.550 30.381 -7.886 1.00 0.00 61 ARG A O 9
ATOM 15471 N N . CYS A 1 62 ? -3.056 31.655 -8.985 1.00 0.00 62 CYS A N 9
ATOM 15472 C CA . CYS A 1 62 ? -2.124 31.691 -7.861 1.00 0.00 62 CYS A CA 9
ATOM 15473 C C . CYS A 1 62 ? -2.807 32.270 -6.621 1.00 0.00 62 CYS A C 9
ATOM 15474 O O . CYS A 1 62 ? -2.873 31.624 -5.574 1.00 0.00 62 CYS A O 9
ATOM 15481 N N . GLU A 1 63 ? -3.305 33.497 -6.756 1.00 0.00 63 GLU A N 9
ATOM 15482 C CA . GLU A 1 63 ? -3.981 34.188 -5.658 1.00 0.00 63 GLU A CA 9
ATOM 15483 C C . GLU A 1 63 ? -5.171 33.390 -5.126 1.00 0.00 63 GLU A C 9
ATOM 15484 O O . GLU A 1 63 ? -5.410 33.345 -3.918 1.00 0.00 63 GLU A O 9
ATOM 15496 N N . GLY A 1 64 ? -5.930 32.789 -6.038 1.00 0.00 64 GLY A N 9
ATOM 15497 C CA . GLY A 1 64 ? -7.117 32.027 -5.660 1.00 0.00 64 GLY A CA 9
ATOM 15498 C C . GLY A 1 64 ? -6.796 30.881 -4.705 1.00 0.00 64 GLY A C 9
ATOM 15499 O O . GLY A 1 64 ? -7.414 30.759 -3.648 1.00 0.00 64 GLY A O 9
ATOM 15503 N N . LEU A 1 65 ? -5.845 30.036 -5.088 1.00 0.00 65 LEU A N 9
ATOM 15504 C CA . LEU A 1 65 ? -5.474 28.889 -4.260 1.00 0.00 65 LEU A CA 9
ATOM 15505 C C . LEU A 1 65 ? -5.069 29.313 -2.850 1.00 0.00 65 LEU A C 9
ATOM 15506 O O . LEU A 1 65 ? -5.553 28.752 -1.866 1.00 0.00 65 LEU A O 9
ATOM 15522 N N . ARG A 1 66 ? -4.174 30.293 -2.756 1.00 0.00 66 ARG A N 9
ATOM 15523 C CA . ARG A 1 66 ? -3.710 30.764 -1.454 1.00 0.00 66 ARG A CA 9
ATOM 15524 C C . ARG A 1 66 ? -4.874 31.252 -0.594 1.00 0.00 66 ARG A C 9
ATOM 15525 O O . ARG A 1 66 ? -5.046 30.810 0.544 1.00 0.00 66 ARG A O 9
ATOM 15546 N N . MET A 1 67 ? -5.663 32.170 -1.145 1.00 0.00 67 MET A N 9
ATOM 15547 C CA . MET A 1 67 ? -6.806 32.728 -0.426 1.00 0.00 67 MET A CA 9
ATOM 15548 C C . MET A 1 67 ? -7.833 31.657 -0.062 1.00 0.00 67 MET A C 9
ATOM 15549 O O . MET A 1 67 ? -8.313 31.608 1.071 1.00 0.00 67 MET A O 9
ATOM 15563 N N . MET A 1 68 ? -8.186 30.824 -1.035 1.00 0.00 68 MET A N 9
ATOM 15564 C CA . MET A 1 68 ? -9.187 29.785 -0.814 1.00 0.00 68 MET A CA 9
ATOM 15565 C C . MET A 1 68 ? -8.813 28.871 0.348 1.00 0.00 68 MET A C 9
ATOM 15566 O O . MET A 1 68 ? -9.678 28.472 1.123 1.00 0.00 68 MET A O 9
ATOM 15580 N N . MET A 1 69 ? -7.533 28.538 0.469 1.00 0.00 69 MET A N 9
ATOM 15581 C CA . MET A 1 69 ? -7.094 27.663 1.553 1.00 0.00 69 MET A CA 9
ATOM 15582 C C . MET A 1 69 ? -7.601 28.186 2.897 1.00 0.00 69 MET A C 9
ATOM 15583 O O . MET A 1 69 ? -8.186 27.443 3.683 1.00 0.00 69 MET A O 9
ATOM 15597 N N . ARG A 1 70 ? -7.370 29.473 3.139 1.00 0.00 70 ARG A N 9
ATOM 15598 C CA . ARG A 1 70 ? -7.795 30.125 4.378 1.00 0.00 70 ARG A CA 9
ATOM 15599 C C . ARG A 1 70 ? -9.313 30.047 4.578 1.00 0.00 70 ARG A C 9
ATOM 15600 O O . ARG A 1 70 ? -9.794 29.984 5.710 1.00 0.00 70 ARG A O 9
ATOM 15621 N N . MET A 1 71 ? -10.058 30.086 3.476 1.00 0.00 71 MET A N 9
ATOM 15622 C CA . MET A 1 71 ? -11.516 30.056 3.535 1.00 0.00 71 MET A CA 9
ATOM 15623 C C . MET A 1 71 ? -12.028 28.803 4.233 1.00 0.00 71 MET A C 9
ATOM 15624 O O . MET A 1 71 ? -13.090 28.829 4.856 1.00 0.00 71 MET A O 9
ATOM 15638 N N . MET A 1 72 ? -11.288 27.703 4.116 1.00 0.00 72 MET A N 9
ATOM 15639 C CA . MET A 1 72 ? -11.719 26.457 4.737 1.00 0.00 72 MET A CA 9
ATOM 15640 C C . MET A 1 72 ? -11.954 26.657 6.230 1.00 0.00 72 MET A C 9
ATOM 15641 O O . MET A 1 72 ? -12.960 26.211 6.783 1.00 0.00 72 MET A O 9
ATOM 15655 N N . GLN A 1 73 ? -11.009 27.333 6.866 1.00 0.00 73 GLN A N 9
ATOM 15656 C CA . GLN A 1 73 ? -11.086 27.606 8.295 1.00 0.00 73 GLN A CA 9
ATOM 15657 C C . GLN A 1 73 ? -12.309 28.456 8.623 1.00 0.00 73 GLN A C 9
ATOM 15658 O O . GLN A 1 73 ? -13.046 28.170 9.567 1.00 0.00 73 GLN A O 9
ATOM 15672 N N . GLN A 1 74 ? -12.508 29.510 7.837 1.00 0.00 74 GLN A N 9
ATOM 15673 C CA . GLN A 1 74 ? -13.631 30.415 8.045 1.00 0.00 74 GLN A CA 9
ATOM 15674 C C . GLN A 1 74 ? -14.974 29.721 7.835 1.00 0.00 74 GLN A C 9
ATOM 15675 O O . GLN A 1 74 ? -15.880 29.844 8.661 1.00 0.00 74 GLN A O 9
ATOM 15689 N N . LYS A 1 75 ? -15.106 29.018 6.719 1.00 0.00 75 LYS A N 9
ATOM 15690 C CA . LYS A 1 75 ? -16.357 28.343 6.401 1.00 0.00 75 LYS A CA 9
ATOM 15691 C C . LYS A 1 75 ? -16.733 27.355 7.497 1.00 0.00 75 LYS A C 9
ATOM 15692 O O . LYS A 1 75 ? -17.863 27.356 7.988 1.00 0.00 75 LYS A O 9
ATOM 15711 N N . GLU A 1 76 ? -15.777 26.520 7.875 1.00 0.00 76 GLU A N 9
ATOM 15712 C CA . GLU A 1 76 ? -16.008 25.525 8.921 1.00 0.00 76 GLU A CA 9
ATOM 15713 C C . GLU A 1 76 ? -14.692 24.888 9.363 1.00 0.00 76 GLU A C 9
ATOM 15714 O O . GLU A 1 76 ? -14.392 23.759 8.976 1.00 0.00 76 GLU A O 9
ATOM 15726 N N . MET A 1 77 ? -13.905 25.607 10.161 1.00 0.00 77 MET A N 9
ATOM 15727 C CA . MET A 1 77 ? -12.626 25.070 10.625 1.00 0.00 77 MET A CA 9
ATOM 15728 C C . MET A 1 77 ? -12.820 23.705 11.288 1.00 0.00 77 MET A C 9
ATOM 15729 O O . MET A 1 77 ? -13.052 23.617 12.495 1.00 0.00 77 MET A O 9
ATOM 15743 N N . GLN A 1 78 ? -12.708 22.643 10.491 1.00 0.00 78 GLN A N 9
ATOM 15744 C CA . GLN A 1 78 ? -12.853 21.284 11.008 1.00 0.00 78 GLN A CA 9
ATOM 15745 C C . GLN A 1 78 ? -11.823 21.027 12.105 1.00 0.00 78 GLN A C 9
ATOM 15746 O O . GLN A 1 78 ? -10.698 21.523 12.026 1.00 0.00 78 GLN A O 9
ATOM 15760 N N . PRO A 1 79 ? -12.167 20.265 13.114 1.00 0.00 79 PRO A N 9
ATOM 15761 C CA . PRO A 1 79 ? -11.240 19.950 14.220 1.00 0.00 79 PRO A CA 9
ATOM 15762 C C . PRO A 1 79 ? -10.505 18.640 13.971 1.00 0.00 79 PRO A C 9
ATOM 15763 O O . PRO A 1 79 ? -11.096 17.564 14.026 1.00 0.00 79 PRO A O 9
ATOM 15774 N N . ARG A 1 80 ? -9.213 18.761 13.728 1.00 0.00 80 ARG A N 9
ATOM 15775 C CA . ARG A 1 80 ? -8.342 17.613 13.482 1.00 0.00 80 ARG A CA 9
ATOM 15776 C C . ARG A 1 80 ? -6.897 18.090 13.422 1.00 0.00 80 ARG A C 9
ATOM 15777 O O . ARG A 1 80 ? -6.579 19.022 12.681 1.00 0.00 80 ARG A O 9
ATOM 15798 N N . GLY A 1 81 ? -6.024 17.465 14.205 1.00 0.00 81 GLY A N 9
ATOM 15799 C CA . GLY A 1 81 ? -4.623 17.866 14.218 1.00 0.00 81 GLY A CA 9
ATOM 15800 C C . GLY A 1 81 ? -3.796 17.096 13.192 1.00 0.00 81 GLY A C 9
ATOM 15801 O O . GLY A 1 81 ? -3.382 17.651 12.176 1.00 0.00 81 GLY A O 9
ATOM 15805 N N . GLU A 1 82 ? -3.542 15.822 13.480 1.00 0.00 82 GLU A N 9
ATOM 15806 C CA . GLU A 1 82 ? -2.736 14.979 12.597 1.00 0.00 82 GLU A CA 9
ATOM 15807 C C . GLU A 1 82 ? -3.331 14.841 11.194 1.00 0.00 82 GLU A C 9
ATOM 15808 O O . GLU A 1 82 ? -2.610 14.943 10.201 1.00 0.00 82 GLU A O 9
ATOM 15820 N N . GLN A 1 83 ? -4.632 14.575 11.113 1.00 0.00 83 GLN A N 9
ATOM 15821 C CA . GLN A 1 83 ? -5.280 14.385 9.815 1.00 0.00 83 GLN A CA 9
ATOM 15822 C C . GLN A 1 83 ? -5.113 15.604 8.911 1.00 0.00 83 GLN A C 9
ATOM 15823 O O . GLN A 1 83 ? -4.491 15.517 7.852 1.00 0.00 83 GLN A O 9
ATOM 15837 N N . MET A 1 84 ? -5.676 16.733 9.328 1.00 0.00 84 MET A N 9
ATOM 15838 C CA . MET A 1 84 ? -5.584 17.955 8.537 1.00 0.00 84 MET A CA 9
ATOM 15839 C C . MET A 1 84 ? -4.133 18.385 8.334 1.00 0.00 84 MET A C 9
ATOM 15840 O O . MET A 1 84 ? -3.780 18.885 7.265 1.00 0.00 84 MET A O 9
ATOM 15854 N N . ARG A 1 85 ? -3.290 18.190 9.351 1.00 0.00 85 ARG A N 9
ATOM 15855 C CA . ARG A 1 85 ? -1.885 18.570 9.224 1.00 0.00 85 ARG A CA 9
ATOM 15856 C C . ARG A 1 85 ? -1.291 17.905 7.990 1.00 0.00 85 ARG A C 9
ATOM 15857 O O . ARG A 1 85 ? -0.698 18.568 7.138 1.00 0.00 85 ARG A O 9
ATOM 15878 N N . ARG A 1 86 ? -1.489 16.593 7.887 1.00 0.00 86 ARG A N 9
ATOM 15879 C CA . ARG A 1 86 ? -1.005 15.844 6.735 1.00 0.00 86 ARG A CA 9
ATOM 15880 C C . ARG A 1 86 ? -1.666 16.372 5.467 1.00 0.00 86 ARG A C 9
ATOM 15881 O O . ARG A 1 86 ? -1.031 16.485 4.418 1.00 0.00 86 ARG A O 9
ATOM 15902 N N . MET A 1 87 ? -2.957 16.691 5.585 1.00 0.00 87 MET A N 9
ATOM 15903 C CA . MET A 1 87 ? -3.725 17.208 4.458 1.00 0.00 87 MET A CA 9
ATOM 15904 C C . MET A 1 87 ? -3.076 18.457 3.871 1.00 0.00 87 MET A C 9
ATOM 15905 O O . MET A 1 87 ? -3.260 18.757 2.695 1.00 0.00 87 MET A O 9
ATOM 15919 N N . MET A 1 88 ? -2.331 19.197 4.691 1.00 0.00 88 MET A N 9
ATOM 15920 C CA . MET A 1 88 ? -1.686 20.413 4.204 1.00 0.00 88 MET A CA 9
ATOM 15921 C C . MET A 1 88 ? -1.043 20.143 2.846 1.00 0.00 88 MET A C 9
ATOM 15922 O O . MET A 1 88 ? -1.361 20.802 1.855 1.00 0.00 88 MET A O 9
ATOM 15936 N N . ARG A 1 89 ? -0.164 19.145 2.805 1.00 0.00 89 ARG A N 9
ATOM 15937 C CA . ARG A 1 89 ? 0.491 18.761 1.559 1.00 0.00 89 ARG A CA 9
ATOM 15938 C C . ARG A 1 89 ? -0.559 18.323 0.538 1.00 0.00 89 ARG A C 9
ATOM 15939 O O . ARG A 1 89 ? -0.474 18.649 -0.647 1.00 0.00 89 ARG A O 9
ATOM 15960 N N . LEU A 1 90 ? -1.550 17.580 1.030 1.00 0.00 90 LEU A N 9
ATOM 15961 C CA . LEU A 1 90 ? -2.641 17.076 0.201 1.00 0.00 90 LEU A CA 9
ATOM 15962 C C . LEU A 1 90 ? -3.402 18.215 -0.472 1.00 0.00 90 LEU A C 9
ATOM 15963 O O . LEU A 1 90 ? -3.771 18.119 -1.643 1.00 0.00 90 LEU A O 9
ATOM 15979 N N . ALA A 1 91 ? -3.641 19.287 0.277 1.00 0.00 91 ALA A N 9
ATOM 15980 C CA . ALA A 1 91 ? -4.367 20.433 -0.255 1.00 0.00 91 ALA A CA 9
ATOM 15981 C C . ALA A 1 91 ? -3.686 20.961 -1.511 1.00 0.00 91 ALA A C 9
ATOM 15982 O O . ALA A 1 91 ? -4.339 21.192 -2.524 1.00 0.00 91 ALA A O 9
ATOM 15989 N N . GLU A 1 92 ? -2.369 21.139 -1.433 1.00 0.00 92 GLU A N 9
ATOM 15990 C CA . GLU A 1 92 ? -1.590 21.630 -2.570 1.00 0.00 92 GLU A CA 9
ATOM 15991 C C . GLU A 1 92 ? -1.723 20.694 -3.771 1.00 0.00 92 GLU A C 9
ATOM 15992 O O . GLU A 1 92 ? -1.610 21.124 -4.918 1.00 0.00 92 GLU A O 9
ATOM 16004 N N . ASN A 1 93 ? -1.946 19.411 -3.499 1.00 0.00 93 ASN A N 9
ATOM 16005 C CA . ASN A 1 93 ? -2.076 18.422 -4.565 1.00 0.00 93 ASN A CA 9
ATOM 16006 C C . ASN A 1 93 ? -3.364 18.628 -5.362 1.00 0.00 93 ASN A C 9
ATOM 16007 O O . ASN A 1 93 ? -3.393 18.396 -6.570 1.00 0.00 93 ASN A O 9
ATOM 16018 N N . ILE A 1 94 ? -4.428 19.050 -4.681 1.00 0.00 94 ILE A N 9
ATOM 16019 C CA . ILE A 1 94 ? -5.715 19.267 -5.344 1.00 0.00 94 ILE A CA 9
ATOM 16020 C C . ILE A 1 94 ? -5.569 20.183 -6.567 1.00 0.00 94 ILE A C 9
ATOM 16021 O O . ILE A 1 94 ? -5.956 19.805 -7.669 1.00 0.00 94 ILE A O 9
ATOM 16037 N N . PRO A 1 95 ? -5.025 21.366 -6.403 1.00 0.00 95 PRO A N 9
ATOM 16038 C CA . PRO A 1 95 ? -4.835 22.328 -7.532 1.00 0.00 95 PRO A CA 9
ATOM 16039 C C . PRO A 1 95 ? -3.822 21.831 -8.564 1.00 0.00 95 PRO A C 9
ATOM 16040 O O . PRO A 1 95 ? -3.856 22.245 -9.721 1.00 0.00 95 PRO A O 9
ATOM 16051 N N . SER A 1 96 ? -2.936 20.930 -8.137 1.00 0.00 96 SER A N 9
ATOM 16052 C CA . SER A 1 96 ? -1.928 20.367 -9.032 1.00 0.00 96 SER A CA 9
ATOM 16053 C C . SER A 1 96 ? -2.636 19.666 -10.162 1.00 0.00 96 SER A C 9
ATOM 16054 O O . SER A 1 96 ? -2.179 19.633 -11.306 1.00 0.00 96 SER A O 9
ATOM 16062 N N . ARG A 1 97 ? -3.769 19.109 -9.791 1.00 0.00 97 ARG A N 9
ATOM 16063 C CA . ARG A 1 97 ? -4.621 18.382 -10.697 1.00 0.00 97 ARG A CA 9
ATOM 16064 C C . ARG A 1 97 ? -4.974 19.223 -11.922 1.00 0.00 97 ARG A C 9
ATOM 16065 O O . ARG A 1 97 ? -4.991 18.718 -13.045 1.00 0.00 97 ARG A O 9
ATOM 16086 N N . CYS A 1 98 ? -5.249 20.508 -11.698 1.00 0.00 98 CYS A N 9
ATOM 16087 C CA . CYS A 1 98 ? -5.592 21.410 -12.786 1.00 0.00 98 CYS A CA 9
ATOM 16088 C C . CYS A 1 98 ? -4.419 22.294 -13.125 1.00 0.00 98 CYS A C 9
ATOM 16089 O O . CYS A 1 98 ? -4.451 23.010 -14.126 1.00 0.00 98 CYS A O 9
ATOM 16096 N N . ASN A 1 99 ? -3.402 22.287 -12.268 1.00 0.00 99 ASN A N 9
ATOM 16097 C CA . ASN A 1 99 ? -2.272 23.152 -12.506 1.00 0.00 99 ASN A CA 9
ATOM 16098 C C . ASN A 1 99 ? -1.694 22.932 -13.869 1.00 0.00 99 ASN A C 9
ATOM 16099 O O . ASN A 1 99 ? -1.843 21.879 -14.491 1.00 0.00 99 ASN A O 9
ATOM 16110 N N . LEU A 1 100 ? -1.123 24.004 -14.344 1.00 0.00 100 LEU A N 9
ATOM 16111 C CA . LEU A 1 100 ? -0.593 24.063 -15.678 1.00 0.00 100 LEU A CA 9
ATOM 16112 C C . LEU A 1 100 ? 0.566 25.052 -15.737 1.00 0.00 100 LEU A C 9
ATOM 16113 O O . LEU A 1 100 ? 0.488 26.129 -15.150 1.00 0.00 100 LEU A O 9
ATOM 16129 N N . SER A 1 101 ? 1.635 24.673 -16.440 1.00 0.00 101 SER A N 9
ATOM 16130 C CA . SER A 1 101 ? 2.820 25.524 -16.570 1.00 0.00 101 SER A CA 9
ATOM 16131 C C . SER A 1 101 ? 2.424 26.997 -16.652 1.00 0.00 101 SER A C 9
ATOM 16132 O O . SER A 1 101 ? 2.080 27.501 -17.722 1.00 0.00 101 SER A O 9
ATOM 16140 N N . PRO A 1 102 ? 2.459 27.687 -15.539 1.00 0.00 102 PRO A N 9
ATOM 16141 C CA . PRO A 1 102 ? 2.094 29.124 -15.453 1.00 0.00 102 PRO A CA 9
ATOM 16142 C C . PRO A 1 102 ? 3.269 30.031 -15.807 1.00 0.00 102 PRO A C 9
ATOM 16143 O O . PRO A 1 102 ? 4.415 29.731 -15.472 1.00 0.00 102 PRO A O 9
ATOM 16154 N N . MET A 1 103 ? 2.980 31.135 -16.488 1.00 0.00 103 MET A N 9
ATOM 16155 C CA . MET A 1 103 ? 4.029 32.069 -16.879 1.00 0.00 103 MET A CA 9
ATOM 16156 C C . MET A 1 103 ? 4.498 32.894 -15.682 1.00 0.00 103 MET A C 9
ATOM 16157 O O . MET A 1 103 ? 5.678 32.873 -15.332 1.00 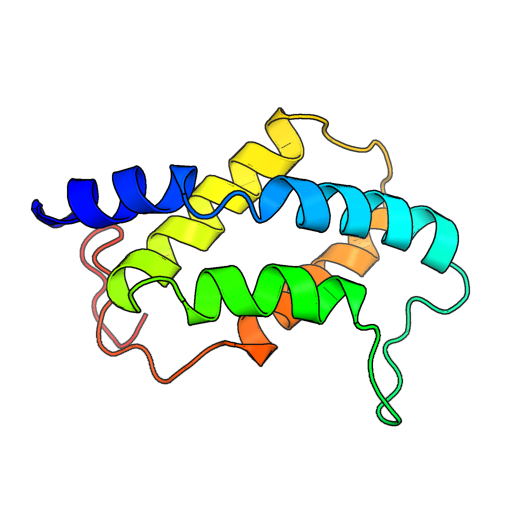0.00 103 MET A O 9
ATOM 16171 N N . ARG A 1 104 ? 3.566 33.619 -15.060 1.00 0.00 104 ARG A N 9
ATOM 16172 C CA . ARG A 1 104 ? 3.898 34.454 -13.904 1.00 0.00 104 ARG A CA 9
ATOM 16173 C C . ARG A 1 104 ? 2.719 34.580 -12.942 1.00 0.00 104 ARG A C 9
ATOM 16174 O O . ARG A 1 104 ? 1.560 34.597 -13.360 1.00 0.00 104 ARG A O 9
ATOM 16195 N N . CYS A 1 105 ? 3.036 34.704 -11.652 1.00 0.00 105 CYS A N 9
ATOM 16196 C CA . CYS A 1 105 ? 2.016 34.875 -10.619 1.00 0.00 105 CYS A CA 9
ATOM 16197 C C . CYS A 1 105 ? 2.200 36.242 -9.951 1.00 0.00 105 CYS A C 9
ATOM 16198 O O . CYS A 1 105 ? 3.042 36.398 -9.065 1.00 0.00 105 CYS A O 9
ATOM 16205 N N . PRO A 1 106 ? 1.445 37.230 -10.373 1.00 0.00 106 PRO A N 9
ATOM 16206 C CA . PRO A 1 106 ? 1.530 38.623 -9.824 1.00 0.00 106 PRO A CA 9
ATOM 16207 C C . PRO A 1 106 ? 1.233 38.709 -8.334 1.00 0.00 106 PRO A C 9
ATOM 16208 O O . PRO A 1 106 ? 1.145 39.801 -7.773 1.00 0.00 106 PRO A O 9
ATOM 16219 N N . MET A 1 107 ? 1.078 37.561 -7.704 1.00 0.00 107 MET A N 9
ATOM 16220 C CA . MET A 1 107 ? 0.787 37.515 -6.285 1.00 0.00 107 MET A CA 9
ATOM 16221 C C . MET A 1 107 ? 2.042 37.799 -5.480 1.00 0.00 107 MET A C 9
ATOM 16222 O O . MET A 1 107 ? 2.769 36.884 -5.088 1.00 0.00 107 MET A O 9
ATOM 16236 N N . GLY A 1 108 ? 2.283 39.072 -5.238 1.00 0.00 108 GLY A N 9
ATOM 16237 C CA . GLY A 1 108 ? 3.445 39.488 -4.477 1.00 0.00 108 GLY A CA 9
ATOM 16238 C C . GLY A 1 108 ? 4.716 39.391 -5.313 1.00 0.00 108 GLY A C 9
ATOM 16239 O O . GLY A 1 108 ? 5.808 39.206 -4.773 1.00 0.00 108 GLY A O 9
ATOM 16243 N N . GLY A 1 109 ? 4.566 39.521 -6.631 1.00 0.00 109 GLY A N 9
ATOM 16244 C CA . GLY A 1 109 ? 5.709 39.450 -7.538 1.00 0.00 109 GLY A CA 9
ATOM 16245 C C . GLY A 1 109 ? 6.610 38.269 -7.189 1.00 0.00 109 GLY A C 9
ATOM 16246 O O . GLY A 1 109 ? 7.747 38.453 -6.752 1.00 0.00 109 GLY A O 9
ATOM 16250 N N . SER A 1 110 ? 6.088 37.059 -7.378 1.00 0.00 110 SER A N 9
ATOM 16251 C CA . SER A 1 110 ? 6.847 35.849 -7.073 1.00 0.00 110 SER A CA 9
ATOM 16252 C C . SER A 1 110 ? 8.198 35.858 -7.784 1.00 0.00 110 SER A C 9
ATOM 16253 O O . SER A 1 110 ? 8.337 36.421 -8.870 1.00 0.00 110 SER A O 9
ATOM 16261 N N . ILE A 1 111 ? 9.190 35.227 -7.160 1.00 0.00 111 ILE A N 9
ATOM 16262 C CA . ILE A 1 111 ? 10.532 35.158 -7.736 1.00 0.00 111 ILE A CA 9
ATOM 16263 C C . ILE A 1 111 ? 10.926 33.704 -7.965 1.00 0.00 111 ILE A C 9
ATOM 16264 O O . ILE A 1 111 ? 11.367 33.333 -9.053 1.00 0.00 111 ILE A O 9
ATOM 16280 N N . ALA A 1 112 ? 10.724 32.881 -6.939 1.00 0.00 112 ALA A N 9
ATOM 16281 C CA . ALA A 1 112 ? 11.012 31.463 -7.029 1.00 0.00 112 ALA A CA 9
ATOM 16282 C C . ALA A 1 112 ? 10.017 30.843 -7.968 1.00 0.00 112 ALA A C 9
ATOM 16283 O O . ALA A 1 112 ? 9.284 31.559 -8.655 1.00 0.00 112 ALA A O 9
ATOM 16290 N N . GLY A 1 113 ? 9.931 29.527 -7.978 1.00 0.00 113 GLY A N 9
ATOM 16291 C CA . GLY A 1 113 ? 8.943 28.928 -8.827 1.00 0.00 113 GLY A CA 9
ATOM 16292 C C . GLY A 1 113 ? 7.594 29.102 -8.156 1.00 0.00 113 GLY A C 9
ATOM 16293 O O . GLY A 1 113 ? 7.205 28.320 -7.288 1.00 0.00 113 GLY A O 9
ATOM 16297 N N . PHE A 1 114 ? 6.905 30.161 -8.562 1.00 0.00 114 PHE A N 9
ATOM 16298 C CA . PHE A 1 114 ? 5.598 30.500 -8.004 1.00 0.00 114 PHE A CA 9
ATOM 16299 C C . PHE A 1 114 ? 4.741 29.250 -7.799 1.00 0.00 114 PHE A C 9
ATOM 16300 O O . PHE A 1 114 ? 4.176 29.114 -6.726 1.00 0.00 114 PHE A O 9
ATOM 16318 N N . GLU A 1 1 ? 2.006 43.867 -5.957 1.00 0.00 1 GLU A N 10
ATOM 16319 C CA . GLU A 1 1 ? 0.679 43.319 -6.361 1.00 0.00 1 GLU A CA 10
ATOM 16320 C C . GLU A 1 1 ? 0.069 44.215 -7.435 1.00 0.00 1 GLU A C 10
ATOM 16321 O O . GLU A 1 1 ? -0.103 45.417 -7.229 1.00 0.00 1 GLU A O 10
ATOM 16335 N N . ALA A 1 2 ? -0.257 43.619 -8.579 1.00 0.00 2 ALA A N 10
ATOM 16336 C CA . ALA A 1 2 ? -0.852 44.368 -9.682 1.00 0.00 2 ALA A CA 10
ATOM 16337 C C . ALA A 1 2 ? -2.245 44.860 -9.306 1.00 0.00 2 ALA A C 10
ATOM 16338 O O . ALA A 1 2 ? -2.989 44.173 -8.605 1.00 0.00 2 ALA A O 10
ATOM 16345 N N . GLU A 1 3 ? -2.593 46.055 -9.779 1.00 0.00 3 GLU A N 10
ATOM 16346 C CA . GLU A 1 3 ? -3.902 46.635 -9.492 1.00 0.00 3 GLU A CA 10
ATOM 16347 C C . GLU A 1 3 ? -5.017 45.769 -10.077 1.00 0.00 3 GLU A C 10
ATOM 16348 O O . GLU A 1 3 ? -6.160 45.820 -9.620 1.00 0.00 3 GLU A O 10
ATOM 16360 N N . ALA A 1 4 ? -4.674 44.979 -11.093 1.00 0.00 4 ALA A N 10
ATOM 16361 C CA . ALA A 1 4 ? -5.647 44.107 -11.742 1.00 0.00 4 ALA A CA 10
ATOM 16362 C C . ALA A 1 4 ? -6.030 42.946 -10.836 1.00 0.00 4 ALA A C 10
ATOM 16363 O O . ALA A 1 4 ? -6.891 42.136 -11.180 1.00 0.00 4 ALA A O 10
ATOM 16370 N N . GLN A 1 5 ? -5.397 42.883 -9.674 1.00 0.00 5 GLN A N 10
ATOM 16371 C CA . GLN A 1 5 ? -5.682 41.832 -8.707 1.00 0.00 5 GLN A CA 10
ATOM 16372 C C . GLN A 1 5 ? -7.185 41.734 -8.456 1.00 0.00 5 GLN A C 10
ATOM 16373 O O . GLN A 1 5 ? -7.723 40.642 -8.267 1.00 0.00 5 GLN A O 10
ATOM 16387 N N . GLU A 1 6 ? -7.852 42.885 -8.451 1.00 0.00 6 GLU A N 10
ATOM 16388 C CA . GLU A 1 6 ? -9.293 42.930 -8.219 1.00 0.00 6 GLU A CA 10
ATOM 16389 C C . GLU A 1 6 ? -10.029 41.978 -9.161 1.00 0.00 6 GLU A C 10
ATOM 16390 O O . GLU A 1 6 ? -10.972 41.300 -8.752 1.00 0.00 6 GLU A O 10
ATOM 16402 N N . GLU A 1 7 ? -9.581 41.917 -10.417 1.00 0.00 7 GLU A N 10
ATOM 16403 C CA . GLU A 1 7 ? -10.194 41.028 -11.393 1.00 0.00 7 GLU A CA 10
ATOM 16404 C C . GLU A 1 7 ? -10.166 39.603 -10.871 1.00 0.00 7 GLU A C 10
ATOM 16405 O O . GLU A 1 7 ? -11.134 38.855 -11.008 1.00 0.00 7 GLU A O 10
ATOM 16417 N N . CYS A 1 8 ? -9.037 39.239 -10.270 1.00 0.00 8 CYS A N 10
ATOM 16418 C CA . CYS A 1 8 ? -8.874 37.904 -9.729 1.00 0.00 8 CYS A CA 10
ATOM 16419 C C . CYS A 1 8 ? -9.795 37.694 -8.535 1.00 0.00 8 CYS A C 10
ATOM 16420 O O . CYS A 1 8 ? -10.523 36.703 -8.471 1.00 0.00 8 CYS A O 10
ATOM 16427 N N . ARG A 1 9 ? -9.764 38.637 -7.596 1.00 0.00 9 ARG A N 10
ATOM 16428 C CA . ARG A 1 9 ? -10.604 38.551 -6.407 1.00 0.00 9 ARG A CA 10
ATOM 16429 C C . ARG A 1 9 ? -12.067 38.380 -6.805 1.00 0.00 9 ARG A C 10
ATOM 16430 O O . ARG A 1 9 ? -12.798 37.595 -6.201 1.00 0.00 9 ARG A O 10
ATOM 16451 N N . GLU A 1 10 ? -12.482 39.116 -7.832 1.00 0.00 10 GLU A N 10
ATOM 16452 C CA . GLU A 1 10 ? -13.856 39.034 -8.314 1.00 0.00 10 GLU A CA 10
ATOM 16453 C C . GLU A 1 10 ? -14.174 37.609 -8.761 1.00 0.00 10 GLU A C 10
ATOM 16454 O O . GLU A 1 10 ? -15.185 37.033 -8.358 1.00 0.00 10 GLU A O 10
ATOM 16466 N N . GLN A 1 11 ? -13.300 37.052 -9.597 1.00 0.00 11 GLN A N 10
ATOM 16467 C CA . GLN A 1 11 ? -13.490 35.694 -10.098 1.00 0.00 11 GLN A CA 10
ATOM 16468 C C . GLN A 1 11 ? -13.538 34.685 -8.954 1.00 0.00 11 GLN A C 10
ATOM 16469 O O . GLN A 1 11 ? -14.293 33.716 -9.014 1.00 0.00 11 GLN A O 10
ATOM 16483 N N . MET A 1 12 ? -12.730 34.908 -7.916 1.00 0.00 12 MET A N 10
ATOM 16484 C CA . MET A 1 12 ? -12.708 33.991 -6.779 1.00 0.00 12 MET A CA 10
ATOM 16485 C C . MET A 1 12 ? -14.118 33.767 -6.244 1.00 0.00 12 MET A C 10
ATOM 16486 O O . MET A 1 12 ? -14.494 32.639 -5.924 1.00 0.00 12 MET A O 10
ATOM 16500 N N . GLN A 1 13 ? -14.905 34.842 -6.165 1.00 0.00 13 GLN A N 10
ATOM 16501 C CA . GLN A 1 13 ? -16.278 34.728 -5.683 1.00 0.00 13 GLN A CA 10
ATOM 16502 C C . GLN A 1 13 ? -17.062 33.791 -6.593 1.00 0.00 13 GLN A C 10
ATOM 16503 O O . GLN A 1 13 ? -17.734 32.873 -6.127 1.00 0.00 13 GLN A O 10
ATOM 16517 N N . ARG A 1 14 ? -16.934 34.016 -7.901 1.00 0.00 14 ARG A N 10
ATOM 16518 C CA . ARG A 1 14 ? -17.585 33.189 -8.890 1.00 0.00 14 ARG A CA 10
ATOM 16519 C C . ARG A 1 14 ? -17.109 31.767 -8.706 1.00 0.00 14 ARG A C 10
ATOM 16520 O O . ARG A 1 14 ? -17.895 30.820 -8.725 1.00 0.00 14 ARG A O 10
ATOM 16541 N N . GLN A 1 15 ? -15.799 31.641 -8.502 1.00 0.00 15 GLN A N 10
ATOM 16542 C CA . GLN A 1 15 ? -15.204 30.347 -8.283 1.00 0.00 15 GLN A CA 10
ATOM 16543 C C . GLN A 1 15 ? -15.505 29.902 -6.864 1.00 0.00 15 GLN A C 10
ATOM 16544 O O . GLN A 1 15 ? -14.651 29.955 -5.979 1.00 0.00 15 GLN A O 10
ATOM 16558 N N . GLN A 1 16 ? -16.735 29.463 -6.665 1.00 0.00 16 GLN A N 10
ATOM 16559 C CA . GLN A 1 16 ? -17.180 28.998 -5.358 1.00 0.00 16 GLN A CA 10
ATOM 16560 C C . GLN A 1 16 ? -16.666 27.583 -5.110 1.00 0.00 16 GLN A C 10
ATOM 16561 O O . GLN A 1 16 ? -17.392 26.713 -4.627 1.00 0.00 16 GLN A O 10
ATOM 16575 N N . MET A 1 17 ? -15.397 27.375 -5.455 1.00 0.00 17 MET A N 10
ATOM 16576 C CA . MET A 1 17 ? -14.754 26.078 -5.283 1.00 0.00 17 MET A CA 10
ATOM 16577 C C . MET A 1 17 ? -14.641 25.733 -3.805 1.00 0.00 17 MET A C 10
ATOM 16578 O O . MET A 1 17 ? -14.615 24.562 -3.431 1.00 0.00 17 MET A O 10
ATOM 16592 N N . LEU A 1 18 ? -14.569 26.768 -2.976 1.00 0.00 18 LEU A N 10
ATOM 16593 C CA . LEU A 1 18 ? -14.446 26.582 -1.538 1.00 0.00 18 LEU A CA 10
ATOM 16594 C C . LEU A 1 18 ? -15.651 25.829 -0.966 1.00 0.00 18 LEU A C 10
ATOM 16595 O O . LEU A 1 18 ? -15.600 25.333 0.160 1.00 0.00 18 LEU A O 10
ATOM 16611 N N . SER A 1 19 ? -16.722 25.721 -1.758 1.00 0.00 19 SER A N 10
ATOM 16612 C CA . SER A 1 19 ? -17.913 24.998 -1.324 1.00 0.00 19 SER A CA 10
ATOM 16613 C C . SER A 1 19 ? -17.693 23.507 -1.529 1.00 0.00 19 SER A C 10
ATOM 16614 O O . SER A 1 19 ? -17.807 22.711 -0.594 1.00 0.00 19 SER A O 10
ATOM 16622 N N . HIS A 1 20 ? -17.333 23.148 -2.758 1.00 0.00 20 HIS A N 10
ATOM 16623 C CA . HIS A 1 20 ? -17.050 21.760 -3.088 1.00 0.00 20 HIS A CA 10
ATOM 16624 C C . HIS A 1 20 ? -15.840 21.337 -2.281 1.00 0.00 20 HIS A C 10
ATOM 16625 O O . HIS A 1 20 ? -15.752 20.211 -1.789 1.00 0.00 20 HIS A O 10
ATOM 16639 N N . CYS A 1 21 ? -14.919 22.283 -2.138 1.00 0.00 21 CYS A N 10
ATOM 16640 C CA . CYS A 1 21 ? -13.708 22.067 -1.376 1.00 0.00 21 CYS A CA 10
ATOM 16641 C C . CYS A 1 21 ? -14.060 21.785 0.083 1.00 0.00 21 CYS A C 10
ATOM 16642 O O . CYS A 1 21 ? -13.534 20.850 0.685 1.00 0.00 21 CYS A O 10
ATOM 16649 N N . ARG A 1 22 ? -14.975 22.584 0.640 1.00 0.00 22 ARG A N 10
ATOM 16650 C CA . ARG A 1 22 ? -15.401 22.381 2.023 1.00 0.00 22 ARG A CA 10
ATOM 16651 C C . ARG A 1 22 ? -15.924 20.957 2.188 1.00 0.00 22 ARG A C 10
ATOM 16652 O O . ARG A 1 22 ? -15.550 20.241 3.126 1.00 0.00 22 ARG A O 10
ATOM 16673 N N . MET A 1 23 ? -16.770 20.537 1.249 1.00 0.00 23 MET A N 10
ATOM 16674 C CA . MET A 1 23 ? -17.301 19.185 1.293 1.00 0.00 23 MET A CA 10
ATOM 16675 C C . MET A 1 23 ? -16.137 18.206 1.300 1.00 0.00 23 MET A C 10
ATOM 16676 O O . MET A 1 23 ? -16.104 17.266 2.089 1.00 0.00 23 MET A O 10
ATOM 16690 N N . TYR A 1 24 ? -15.161 18.468 0.432 1.00 0.00 24 TYR A N 10
ATOM 16691 C CA . TYR A 1 24 ? -13.975 17.629 0.354 1.00 0.00 24 TYR A CA 10
ATOM 16692 C C . TYR A 1 24 ? -13.331 17.520 1.734 1.00 0.00 24 TYR A C 10
ATOM 16693 O O . TYR A 1 24 ? -12.908 16.441 2.139 1.00 0.00 24 TYR A O 10
ATOM 16711 N N . MET A 1 25 ? -13.279 18.639 2.460 1.00 0.00 25 MET A N 10
ATOM 16712 C CA . MET A 1 25 ? -12.703 18.637 3.802 1.00 0.00 25 MET A CA 10
ATOM 16713 C C . MET A 1 25 ? -13.440 17.634 4.685 1.00 0.00 25 MET A C 10
ATOM 16714 O O . MET A 1 25 ? -12.825 16.890 5.448 1.00 0.00 25 MET A O 10
ATOM 16728 N N . ARG A 1 26 ? -14.765 17.611 4.573 1.00 0.00 26 ARG A N 10
ATOM 16729 C CA . ARG A 1 26 ? -15.551 16.673 5.368 1.00 0.00 26 ARG A CA 10
ATOM 16730 C C . ARG A 1 26 ? -15.127 15.242 5.037 1.00 0.00 26 ARG A C 10
ATOM 16731 O O . ARG A 1 26 ? -14.832 14.433 5.929 1.00 0.00 26 ARG A O 10
ATOM 16752 N N . GLN A 1 27 ? -15.056 14.953 3.737 1.00 0.00 27 GLN A N 10
ATOM 16753 C CA . GLN A 1 27 ? -14.628 13.642 3.276 1.00 0.00 27 GLN A CA 10
ATOM 16754 C C . GLN A 1 27 ? -13.215 13.396 3.743 1.00 0.00 27 GLN A C 10
ATOM 16755 O O . GLN A 1 27 ? -12.834 12.276 4.049 1.00 0.00 27 GLN A O 10
ATOM 16769 N N . GLN A 1 28 ? -12.446 14.471 3.796 1.00 0.00 28 GLN A N 10
ATOM 16770 C CA . GLN A 1 28 ? -11.073 14.390 4.220 1.00 0.00 28 GLN A CA 10
ATOM 16771 C C . GLN A 1 28 ? -11.007 13.891 5.656 1.00 0.00 28 GLN A C 10
ATOM 16772 O O . GLN A 1 28 ? -10.131 13.100 6.006 1.00 0.00 28 GLN A O 10
ATOM 16786 N N . MET A 1 29 ? -11.954 14.336 6.483 1.00 0.00 29 MET A N 10
ATOM 16787 C CA . MET A 1 29 ? -11.992 13.894 7.870 1.00 0.00 29 MET A CA 10
ATOM 16788 C C . MET A 1 29 ? -12.276 12.399 7.930 1.00 0.00 29 MET A C 10
ATOM 16789 O O . MET A 1 29 ? -11.498 11.634 8.498 1.00 0.00 29 MET A O 10
ATOM 16803 N N . GLU A 1 30 ? -13.399 11.983 7.340 1.00 0.00 30 GLU A N 10
ATOM 16804 C CA . GLU A 1 30 ? -13.756 10.561 7.344 1.00 0.00 30 GLU A CA 10
ATOM 16805 C C . GLU A 1 30 ? -12.765 9.739 6.515 1.00 0.00 30 GLU A C 10
ATOM 16806 O O . GLU A 1 30 ? -12.257 8.713 6.968 1.00 0.00 30 GLU A O 10
ATOM 16818 N N . GLU A 1 31 ? -12.513 10.204 5.296 1.00 0.00 31 GLU A N 10
ATOM 16819 C CA . GLU A 1 31 ? -11.600 9.530 4.372 1.00 0.00 31 GLU A CA 10
ATOM 16820 C C . GLU A 1 31 ? -10.148 9.619 4.852 1.00 0.00 31 GLU A C 10
ATOM 16821 O O . GLU A 1 31 ? -9.251 9.057 4.226 1.00 0.00 31 GLU A O 10
ATOM 16833 N N . SER A 1 32 ? -9.924 10.345 5.949 1.00 0.00 32 SER A N 10
ATOM 16834 C CA . SER A 1 32 ? -8.577 10.531 6.498 1.00 0.00 32 SER A CA 10
ATOM 16835 C C . SER A 1 32 ? -7.762 9.239 6.462 1.00 0.00 32 SER A C 10
ATOM 16836 O O . SER A 1 32 ? -6.531 9.280 6.505 1.00 0.00 32 SER A O 10
ATOM 16844 N N . THR A 1 33 ? -8.440 8.099 6.389 1.00 0.00 33 THR A N 10
ATOM 16845 C CA . THR A 1 33 ? -7.743 6.820 6.337 1.00 0.00 33 THR A CA 10
ATOM 16846 C C . THR A 1 33 ? -7.067 6.599 4.973 1.00 0.00 33 THR A C 10
ATOM 16847 O O . THR A 1 33 ? -5.840 6.551 4.880 1.00 0.00 33 THR A O 10
ATOM 16858 N N . TYR A 1 34 ? -7.887 6.434 3.926 1.00 0.00 34 TYR A N 10
ATOM 16859 C CA . TYR A 1 34 ? -7.381 6.178 2.568 1.00 0.00 34 TYR A CA 10
ATOM 16860 C C . TYR A 1 34 ? -7.397 7.410 1.646 1.00 0.00 34 TYR A C 10
ATOM 16861 O O . TYR A 1 34 ? -7.110 7.280 0.456 1.00 0.00 34 TYR A O 10
ATOM 16879 N N . GLN A 1 35 ? -7.771 8.581 2.173 1.00 0.00 35 GLN A N 10
ATOM 16880 C CA . GLN A 1 35 ? -7.854 9.811 1.357 1.00 0.00 35 GLN A CA 10
ATOM 16881 C C . GLN A 1 35 ? -6.729 9.941 0.335 1.00 0.00 35 GLN A C 10
ATOM 16882 O O . GLN A 1 35 ? -6.835 10.754 -0.585 1.00 0.00 35 GLN A O 10
ATOM 16896 N N . THR A 1 36 ? -5.656 9.171 0.484 1.00 0.00 36 THR A N 10
ATOM 16897 C CA . THR A 1 36 ? -4.562 9.278 -0.467 1.00 0.00 36 THR A CA 10
ATOM 16898 C C . THR A 1 36 ? -5.110 9.060 -1.871 1.00 0.00 36 THR A C 10
ATOM 16899 O O . THR A 1 36 ? -5.493 7.949 -2.240 1.00 0.00 36 THR A O 10
ATOM 16910 N N . MET A 1 37 ? -5.168 10.147 -2.632 1.00 0.00 37 MET A N 10
ATOM 16911 C CA . MET A 1 37 ? -5.698 10.108 -3.991 1.00 0.00 37 MET A CA 10
ATOM 16912 C C . MET A 1 37 ? -4.949 9.098 -4.857 1.00 0.00 37 MET A C 10
ATOM 16913 O O . MET A 1 37 ? -3.763 9.270 -5.142 1.00 0.00 37 MET A O 10
ATOM 16927 N N . PRO A 1 38 ? -5.626 8.065 -5.297 1.00 0.00 38 PRO A N 10
ATOM 16928 C CA . PRO A 1 38 ? -5.030 7.022 -6.170 1.00 0.00 38 PRO A CA 10
ATOM 16929 C C . PRO A 1 38 ? -5.064 7.446 -7.635 1.00 0.00 38 PRO A C 10
ATOM 16930 O O . PRO A 1 38 ? -5.943 8.205 -8.044 1.00 0.00 38 PRO A O 10
ATOM 16941 N N . ARG A 1 39 ? -4.114 6.955 -8.425 1.00 0.00 39 ARG A N 10
ATOM 16942 C CA . ARG A 1 39 ? -4.071 7.303 -9.842 1.00 0.00 39 ARG A CA 10
ATOM 16943 C C . ARG A 1 39 ? -5.349 6.845 -10.516 1.00 0.00 39 ARG A C 10
ATOM 16944 O O . ARG A 1 39 ? -5.890 7.531 -11.384 1.00 0.00 39 ARG A O 10
ATOM 16965 N N . ARG A 1 40 ? -5.821 5.668 -10.111 1.00 0.00 40 ARG A N 10
ATOM 16966 C CA . ARG A 1 40 ? -7.032 5.120 -10.689 1.00 0.00 40 ARG A CA 10
ATOM 16967 C C . ARG A 1 40 ? -8.244 5.839 -10.135 1.00 0.00 40 ARG A C 10
ATOM 16968 O O . ARG A 1 40 ? -8.712 5.560 -9.030 1.00 0.00 40 ARG A O 10
ATOM 16989 N N . GLY 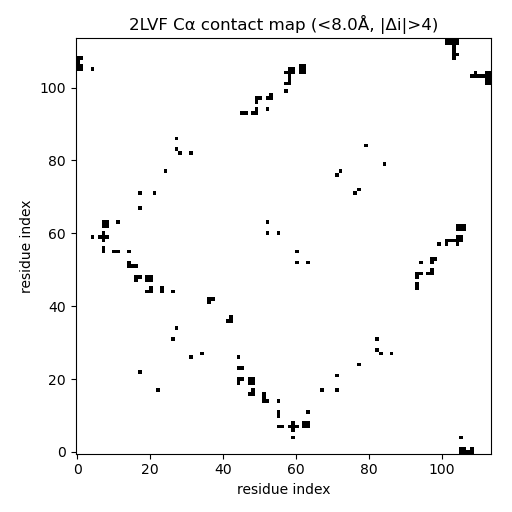A 1 41 ? -8.737 6.761 -10.935 1.00 0.00 41 GLY A N 10
ATOM 16990 C CA . GLY A 1 41 ? -9.913 7.551 -10.571 1.00 0.00 41 GLY A CA 10
ATOM 16991 C C . GLY A 1 41 ? -9.710 8.281 -9.243 1.00 0.00 41 GLY A C 10
ATOM 16992 O O . GLY A 1 41 ? -10.106 7.785 -8.187 1.00 0.00 41 GLY A O 10
ATOM 16996 N N . MET A 1 42 ? -9.095 9.461 -9.308 1.00 0.00 42 MET A N 10
ATOM 16997 C CA . MET A 1 42 ? -8.846 10.263 -8.108 1.00 0.00 42 MET A CA 10
ATOM 16998 C C . MET A 1 42 ? -10.157 10.575 -7.380 1.00 0.00 42 MET A C 10
ATOM 16999 O O . MET A 1 42 ? -11.236 10.189 -7.832 1.00 0.00 42 MET A O 10
ATOM 17013 N N . GLU A 1 43 ? -10.054 11.276 -6.250 1.00 0.00 43 GLU A N 10
ATOM 17014 C CA . GLU A 1 43 ? -11.238 11.631 -5.469 1.00 0.00 43 GLU A CA 10
ATOM 17015 C C . GLU A 1 43 ? -12.087 12.659 -6.221 1.00 0.00 43 GLU A C 10
ATOM 17016 O O . GLU A 1 43 ? -11.624 13.763 -6.511 1.00 0.00 43 GLU A O 10
ATOM 17028 N N . PRO A 1 44 ? -13.314 12.314 -6.543 1.00 0.00 44 PRO A N 10
ATOM 17029 C CA . PRO A 1 44 ? -14.242 13.224 -7.284 1.00 0.00 44 PRO A CA 10
ATOM 17030 C C . PRO A 1 44 ? -14.505 14.532 -6.540 1.00 0.00 44 PRO A C 10
ATOM 17031 O O . PRO A 1 44 ? -14.642 15.587 -7.159 1.00 0.00 44 PRO A O 10
ATOM 17042 N N . HIS A 1 45 ? -14.583 14.456 -5.212 1.00 0.00 45 HIS A N 10
ATOM 17043 C CA . HIS A 1 45 ? -14.840 15.644 -4.401 1.00 0.00 45 HIS A CA 10
ATOM 17044 C C . HIS A 1 45 ? -13.851 16.753 -4.744 1.00 0.00 45 HIS A C 10
ATOM 17045 O O . HIS A 1 45 ? -14.238 17.903 -4.956 1.00 0.00 45 HIS A O 10
ATOM 17059 N N . MET A 1 46 ? -12.571 16.394 -4.803 1.00 0.00 46 MET A N 10
ATOM 17060 C CA . MET A 1 46 ? -11.525 17.356 -5.129 1.00 0.00 46 MET A CA 10
ATOM 17061 C C . MET A 1 46 ? -11.681 17.853 -6.566 1.00 0.00 46 MET A C 10
ATOM 17062 O O . MET A 1 46 ? -11.451 19.027 -6.856 1.00 0.00 46 MET A O 10
ATOM 17076 N N . SER A 1 47 ? -12.070 16.941 -7.456 1.00 0.00 47 SER A N 10
ATOM 17077 C CA . SER A 1 47 ? -12.251 17.271 -8.868 1.00 0.00 47 SER A CA 10
ATOM 17078 C C . SER A 1 47 ? -13.254 18.408 -9.054 1.00 0.00 47 SER A C 10
ATOM 17079 O O . SER A 1 47 ? -13.126 19.205 -9.982 1.00 0.00 47 SER A O 10
ATOM 17087 N N . GLU A 1 48 ? -14.257 18.469 -8.181 1.00 0.00 48 GLU A N 10
ATOM 17088 C CA . GLU A 1 48 ? -15.280 19.509 -8.278 1.00 0.00 48 GLU A CA 10
ATOM 17089 C C . GLU A 1 48 ? -14.655 20.901 -8.186 1.00 0.00 48 GLU A C 10
ATOM 17090 O O . GLU A 1 48 ? -15.050 21.817 -8.907 1.00 0.00 48 GLU A O 10
ATOM 17102 N N . CYS A 1 49 ? -13.672 21.050 -7.303 1.00 0.00 49 CYS A N 10
ATOM 17103 C CA . CYS A 1 49 ? -12.990 22.331 -7.138 1.00 0.00 49 CYS A CA 10
ATOM 17104 C C . CYS A 1 49 ? -12.115 22.650 -8.355 1.00 0.00 49 CYS A C 10
ATOM 17105 O O . CYS A 1 49 ? -11.883 23.815 -8.670 1.00 0.00 49 CYS A O 10
ATOM 17112 N N . CYS A 1 50 ? -11.612 21.601 -9.008 1.00 0.00 50 CYS A N 10
ATOM 17113 C CA . CYS A 1 50 ? -10.721 21.749 -10.167 1.00 0.00 50 CYS A CA 10
ATOM 17114 C C . CYS A 1 50 ? -11.261 22.697 -11.240 1.00 0.00 50 CYS A C 10
ATOM 17115 O O . CYS A 1 50 ? -10.514 23.519 -11.770 1.00 0.00 50 CYS A O 10
ATOM 17122 N N . GLU A 1 51 ? -12.537 22.562 -11.586 1.00 0.00 51 GLU A N 10
ATOM 17123 C CA . GLU A 1 51 ? -13.122 23.403 -12.634 1.00 0.00 51 GLU A CA 10
ATOM 17124 C C . GLU A 1 51 ? -12.993 24.893 -12.315 1.00 0.00 51 GLU A C 10
ATOM 17125 O O . GLU A 1 51 ? -12.813 25.708 -13.221 1.00 0.00 51 GLU A O 10
ATOM 17137 N N . GLN A 1 52 ? -13.097 25.246 -11.039 1.00 0.00 52 GLN A N 10
ATOM 17138 C CA . GLN A 1 52 ? -13.000 26.648 -10.635 1.00 0.00 52 GLN A CA 10
ATOM 17139 C C . GLN A 1 52 ? -11.668 27.271 -11.047 1.00 0.00 52 GLN A C 10
ATOM 17140 O O . GLN A 1 52 ? -11.631 28.220 -11.830 1.00 0.00 52 GLN A O 10
ATOM 17154 N N . LEU A 1 53 ? -10.581 26.736 -10.501 1.00 0.00 53 LEU A N 10
ATOM 17155 C CA . LEU A 1 53 ? -9.242 27.246 -10.800 1.00 0.00 53 LEU A CA 10
ATOM 17156 C C . LEU A 1 53 ? -8.982 27.161 -12.286 1.00 0.00 53 LEU A C 10
ATOM 17157 O O . LEU A 1 53 ? -8.587 28.129 -12.936 1.00 0.00 53 LEU A O 10
ATOM 17173 N N . GLU A 1 54 ? -9.212 25.968 -12.793 1.00 0.00 54 GLU A N 10
ATOM 17174 C CA . GLU A 1 54 ? -9.026 25.660 -14.190 1.00 0.00 54 GLU A CA 10
ATOM 17175 C C . GLU A 1 54 ? -9.785 26.646 -15.078 1.00 0.00 54 GLU A C 10
ATOM 17176 O O . GLU A 1 54 ? -9.350 26.953 -16.190 1.00 0.00 54 GLU A O 10
ATOM 17188 N N . GLY A 1 55 ? -10.911 27.150 -14.575 1.00 0.00 55 GLY A N 10
ATOM 17189 C CA . GLY A 1 55 ? -11.714 28.114 -15.324 1.00 0.00 55 GLY A CA 10
ATOM 17190 C C . GLY A 1 55 ? -11.298 29.548 -14.994 1.00 0.00 55 GLY A C 10
ATOM 17191 O O . GLY A 1 55 ? -11.675 30.490 -15.692 1.00 0.00 55 GLY A O 10
ATOM 17195 N N . MET A 1 56 ? -10.520 29.703 -13.923 1.00 0.00 56 MET A N 10
ATOM 17196 C CA . MET A 1 56 ? -10.052 31.022 -13.493 1.00 0.00 56 MET A CA 10
ATOM 17197 C C . MET A 1 56 ? -8.769 31.416 -14.221 1.00 0.00 56 MET A C 10
ATOM 17198 O O . MET A 1 56 ? -7.974 30.557 -14.607 1.00 0.00 56 MET A O 10
ATOM 17212 N N . ASP A 1 57 ? -8.576 32.726 -14.399 1.00 0.00 57 ASP A N 10
ATOM 17213 C CA . ASP A 1 57 ? -7.385 33.238 -15.076 1.00 0.00 57 ASP A CA 10
ATOM 17214 C C . ASP A 1 57 ? -6.116 32.685 -14.429 1.00 0.00 57 ASP A C 10
ATOM 17215 O O . ASP A 1 57 ? -6.061 32.492 -13.214 1.00 0.00 57 ASP A O 10
ATOM 17224 N N . GLU A 1 58 ? -5.104 32.425 -15.253 1.00 0.00 58 GLU A N 10
ATOM 17225 C CA . GLU A 1 58 ? -3.839 31.884 -14.758 1.00 0.00 58 GLU A CA 10
ATOM 17226 C C . GLU A 1 58 ? -3.233 32.755 -13.659 1.00 0.00 58 GLU A C 10
ATOM 17227 O O . GLU A 1 58 ? -2.948 32.273 -12.564 1.00 0.00 58 GLU A O 10
ATOM 17239 N N . SER A 1 59 ? -3.027 34.032 -13.963 1.00 0.00 59 SER A N 10
ATOM 17240 C CA . SER A 1 59 ? -2.443 34.954 -12.992 1.00 0.00 59 SER A CA 10
ATOM 17241 C C . SER A 1 59 ? -3.257 34.956 -11.706 1.00 0.00 59 SER A C 10
ATOM 17242 O O . SER A 1 59 ? -2.717 35.109 -10.610 1.00 0.00 59 SER A O 10
ATOM 17250 N N . CYS A 1 60 ? -4.561 34.783 -11.861 1.00 0.00 60 CYS A N 10
ATOM 17251 C CA . CYS A 1 60 ? -5.475 34.761 -10.724 1.00 0.00 60 CYS A CA 10
ATOM 17252 C C . CYS A 1 60 ? -5.354 33.453 -9.953 1.00 0.00 60 CYS A C 10
ATOM 17253 O O . CYS A 1 60 ? -5.674 33.387 -8.764 1.00 0.00 60 CYS A O 10
ATOM 17260 N N . ARG A 1 61 ? -4.907 32.409 -10.645 1.00 0.00 61 ARG A N 10
ATOM 17261 C CA . ARG A 1 61 ? -4.765 31.094 -10.033 1.00 0.00 61 ARG A CA 10
ATOM 17262 C C . ARG A 1 61 ? -3.762 31.131 -8.881 1.00 0.00 61 ARG A C 10
ATOM 17263 O O . ARG A 1 61 ? -3.971 30.489 -7.851 1.00 0.00 61 ARG A O 10
ATOM 17284 N N . CYS A 1 62 ? -2.675 31.884 -9.057 1.00 0.00 62 CYS A N 10
ATOM 17285 C CA . CYS A 1 62 ? -1.657 31.986 -8.014 1.00 0.00 62 CYS A CA 10
ATOM 17286 C C . CYS A 1 62 ? -2.286 32.470 -6.707 1.00 0.00 62 CYS A C 10
ATOM 17287 O O . CYS A 1 62 ? -2.232 31.785 -5.685 1.00 0.00 62 CYS A O 10
ATOM 17294 N N . GLU A 1 63 ? -2.894 33.654 -6.762 1.00 0.00 63 GLU A N 10
ATOM 17295 C CA . GLU A 1 63 ? -3.551 34.240 -5.594 1.00 0.00 63 GLU A CA 10
ATOM 17296 C C . GLU A 1 63 ? -4.640 33.318 -5.050 1.00 0.00 63 GLU A C 10
ATOM 17297 O O . GLU A 1 63 ? -4.860 33.247 -3.840 1.00 0.00 63 GLU A O 10
ATOM 17309 N N . GLY A 1 64 ? -5.333 32.635 -5.957 1.00 0.00 64 GLY A N 10
ATOM 17310 C CA . GLY A 1 64 ? -6.421 31.742 -5.574 1.00 0.00 64 GLY A CA 10
ATOM 17311 C C . GLY A 1 64 ? -5.987 30.720 -4.528 1.00 0.00 64 GLY A C 10
ATOM 17312 O O . GLY A 1 64 ? -6.720 30.454 -3.578 1.00 0.00 64 GLY A O 10
ATOM 17316 N N . LEU A 1 65 ? -4.803 30.140 -4.709 1.00 0.00 65 LEU A N 10
ATOM 17317 C CA . LEU A 1 65 ? -4.304 29.139 -3.767 1.00 0.00 65 LEU A CA 10
ATOM 17318 C C . LEU A 1 65 ? -4.259 29.684 -2.341 1.00 0.00 65 LEU A C 10
ATOM 17319 O O . LEU A 1 65 ? -4.818 29.080 -1.424 1.00 0.00 65 LEU A O 10
ATOM 17335 N N . ARG A 1 66 ? -3.594 30.822 -2.160 1.00 0.00 66 ARG A N 10
ATOM 17336 C CA . ARG A 1 66 ? -3.491 31.429 -0.835 1.00 0.00 66 ARG A CA 10
ATOM 17337 C C . ARG A 1 66 ? -4.876 31.743 -0.274 1.00 0.00 66 ARG A C 10
ATOM 17338 O O . ARG A 1 66 ? -5.202 31.366 0.853 1.00 0.00 66 ARG A O 10
ATOM 17359 N N . MET A 1 67 ? -5.682 32.431 -1.076 1.00 0.00 67 MET A N 10
ATOM 17360 C CA . MET A 1 67 ? -7.036 32.800 -0.673 1.00 0.00 67 MET A CA 10
ATOM 17361 C C . MET A 1 67 ? -7.887 31.567 -0.373 1.00 0.00 67 MET A C 10
ATOM 17362 O O . MET A 1 67 ? -8.674 31.560 0.574 1.00 0.00 67 MET A O 10
ATOM 17376 N N . MET A 1 68 ? -7.739 30.543 -1.203 1.00 0.00 68 MET A N 10
ATOM 17377 C CA . MET A 1 68 ? -8.513 29.317 -1.049 1.00 0.00 68 MET A CA 10
ATOM 17378 C C . MET A 1 68 ? -8.347 28.717 0.343 1.00 0.00 68 MET A C 10
ATOM 17379 O O . MET A 1 68 ? -9.310 28.645 1.103 1.00 0.00 68 MET A O 10
ATOM 17393 N N . MET A 1 69 ? -7.132 28.281 0.666 1.00 0.00 69 MET A N 10
ATOM 17394 C CA . MET A 1 69 ? -6.868 27.667 1.966 1.00 0.00 69 MET A CA 10
ATOM 17395 C C . MET A 1 69 ? -7.499 28.480 3.093 1.00 0.00 69 MET A C 10
ATOM 17396 O O . MET A 1 69 ? -8.112 27.919 4.004 1.00 0.00 69 MET A O 10
ATOM 17410 N N . ARG A 1 70 ? -7.350 29.797 3.025 1.00 0.00 70 ARG A N 10
ATOM 17411 C CA . ARG A 1 70 ? -7.913 30.676 4.044 1.00 0.00 70 ARG A CA 10
ATOM 17412 C C . ARG A 1 70 ? -9.432 30.509 4.143 1.00 0.00 70 ARG A C 10
ATOM 17413 O O . ARG A 1 70 ? -9.981 30.412 5.242 1.00 0.00 70 ARG A O 10
ATOM 17434 N N . MET A 1 71 ? -10.102 30.484 2.991 1.00 0.00 71 MET A N 10
ATOM 17435 C CA . MET A 1 71 ? -11.552 30.337 2.955 1.00 0.00 71 MET A CA 10
ATOM 17436 C C . MET A 1 71 ? -11.981 28.962 3.439 1.00 0.00 71 MET A C 10
ATOM 17437 O O . MET A 1 71 ? -13.036 28.812 4.055 1.00 0.00 71 MET A O 10
ATOM 17451 N N . MET A 1 72 ? -11.175 27.953 3.127 1.00 0.00 72 MET A N 10
ATOM 17452 C CA . MET A 1 72 ? -11.509 26.590 3.511 1.00 0.00 72 MET A CA 10
ATOM 17453 C C . MET A 1 72 ? -11.722 26.479 5.016 1.00 0.00 72 MET A C 10
ATOM 17454 O O . MET A 1 72 ? -12.810 26.139 5.473 1.00 0.00 72 MET A O 10
ATOM 17468 N N . GLN A 1 73 ? -10.672 26.770 5.777 1.00 0.00 73 GLN A N 10
ATOM 17469 C CA . GLN A 1 73 ? -10.744 26.699 7.233 1.00 0.00 73 GLN A CA 10
ATOM 17470 C C . GLN A 1 73 ? -11.814 27.639 7.775 1.00 0.00 73 GLN A C 10
ATOM 17471 O O . GLN A 1 73 ? -12.547 27.296 8.701 1.00 0.00 73 GLN A O 10
ATOM 17485 N N . GLN A 1 74 ? -11.887 28.832 7.198 1.00 0.00 74 GLN A N 10
ATOM 17486 C CA . GLN A 1 74 ? -12.858 29.830 7.632 1.00 0.00 74 GLN A CA 10
ATOM 17487 C C . GLN A 1 74 ? -14.296 29.337 7.467 1.00 0.00 74 GLN A C 10
ATOM 17488 O O . GLN A 1 74 ? -15.145 29.588 8.324 1.00 0.00 74 GLN A O 10
ATOM 17502 N N . LYS A 1 75 ? -14.571 28.659 6.360 1.00 0.00 75 LYS A N 10
ATOM 17503 C CA . LYS A 1 75 ? -15.921 28.170 6.097 1.00 0.00 75 LYS A CA 10
ATOM 17504 C C . LYS A 1 75 ? -16.407 27.277 7.234 1.00 0.00 75 LYS A C 10
ATOM 17505 O O . LYS A 1 75 ? -17.544 27.405 7.694 1.00 0.00 75 LYS A O 10
ATOM 17524 N N . GLU A 1 76 ? -15.539 26.382 7.684 1.00 0.00 76 GLU A N 10
ATOM 17525 C CA . GLU A 1 76 ? -15.882 25.471 8.776 1.00 0.00 76 GLU A CA 10
ATOM 17526 C C . GLU A 1 76 ? -14.632 24.761 9.291 1.00 0.00 76 GLU A C 10
ATOM 17527 O O . GLU A 1 76 ? -14.434 23.576 9.019 1.00 0.00 76 GLU A O 10
ATOM 17539 N N . MET A 1 77 ? -13.784 25.485 10.016 1.00 0.00 77 MET A N 10
ATOM 17540 C CA . MET A 1 77 ? -12.552 24.897 10.536 1.00 0.00 77 MET A CA 10
ATOM 17541 C C . MET A 1 77 ? -12.838 23.609 11.311 1.00 0.00 77 MET A C 10
ATOM 17542 O O . MET A 1 77 ? -13.070 23.636 12.521 1.00 0.00 77 MET A O 10
ATOM 17556 N N . GLN A 1 78 ? -12.797 22.481 10.602 1.00 0.00 78 GLN A N 10
ATOM 17557 C CA . GLN A 1 78 ? -13.026 21.179 11.222 1.00 0.00 78 GLN A CA 10
ATOM 17558 C C . GLN A 1 78 ? -12.005 20.941 12.330 1.00 0.00 78 GLN A C 10
ATOM 17559 O O . GLN A 1 78 ? -10.907 21.496 12.289 1.00 0.00 78 GLN A O 10
ATOM 17573 N N . PRO A 1 79 ? -12.324 20.130 13.310 1.00 0.00 79 PRO A N 10
ATOM 17574 C CA . PRO A 1 79 ? -11.396 19.826 14.418 1.00 0.00 79 PRO A CA 10
ATOM 17575 C C . PRO A 1 79 ? -10.608 18.552 14.145 1.00 0.00 79 PRO A C 10
ATOM 17576 O O . PRO A 1 79 ? -11.152 17.451 14.194 1.00 0.00 79 PRO A O 10
ATOM 17587 N N . ARG A 1 80 ? -9.322 18.729 13.895 1.00 0.00 80 ARG A N 10
ATOM 17588 C CA . ARG A 1 80 ? -8.399 17.624 13.627 1.00 0.00 80 ARG A CA 10
ATOM 17589 C C . ARG A 1 80 ? -6.978 18.173 13.571 1.00 0.00 80 ARG A C 10
ATOM 17590 O O . ARG A 1 80 ? -6.711 19.128 12.841 1.00 0.00 80 ARG A O 10
ATOM 17611 N N . GLY A 1 81 ? -6.069 17.590 14.344 1.00 0.00 81 GLY A N 10
ATOM 17612 C CA . GLY A 1 81 ? -4.694 18.074 14.349 1.00 0.00 81 GLY A CA 10
ATOM 17613 C C . GLY A 1 81 ? -3.819 17.355 13.323 1.00 0.00 81 GLY A C 10
ATOM 17614 O O . GLY A 1 81 ? -3.458 17.926 12.296 1.00 0.00 81 GLY A O 10
ATOM 17618 N N . GLU A 1 82 ? -3.468 16.109 13.626 1.00 0.00 82 GLU A N 10
ATOM 17619 C CA . GLU A 1 82 ? -2.605 15.313 12.751 1.00 0.00 82 GLU A CA 10
ATOM 17620 C C . GLU A 1 82 ? -3.211 15.051 11.369 1.00 0.00 82 GLU A C 10
ATOM 17621 O O . GLU A 1 82 ? -2.500 15.096 10.363 1.00 0.00 82 GLU A O 10
ATOM 17633 N N . GLN A 1 83 ? -4.501 14.730 11.322 1.00 0.00 83 GLN A N 10
ATOM 17634 C CA . GLN A 1 83 ? -5.147 14.409 10.049 1.00 0.00 83 GLN A CA 10
ATOM 17635 C C . GLN A 1 83 ? -5.065 15.559 9.048 1.00 0.00 83 GLN A C 10
ATOM 17636 O O . GLN A 1 83 ? -4.431 15.432 8.000 1.00 0.00 83 GLN A O 10
ATOM 17650 N N . MET A 1 84 ? -5.713 16.675 9.369 1.00 0.00 84 MET A N 10
ATOM 17651 C CA . MET A 1 84 ? -5.705 17.830 8.477 1.00 0.00 84 MET A CA 10
ATOM 17652 C C . MET A 1 84 ? -4.299 18.395 8.277 1.00 0.00 84 MET A C 10
ATOM 17653 O O . MET A 1 84 ? -3.987 18.909 7.202 1.00 0.00 84 MET A O 10
ATOM 17667 N N . ARG A 1 85 ? -3.449 18.313 9.304 1.00 0.00 85 ARG A N 10
ATOM 17668 C CA . ARG A 1 85 ? -2.091 18.841 9.181 1.00 0.00 85 ARG A CA 10
ATOM 17669 C C . ARG A 1 85 ? -1.416 18.262 7.943 1.00 0.00 85 ARG A C 10
ATOM 17670 O O . ARG A 1 85 ? -0.912 19.002 7.097 1.00 0.00 85 ARG A O 10
ATOM 17691 N N . ARG A 1 86 ? -1.436 16.936 7.829 1.00 0.00 86 ARG A N 10
ATOM 17692 C CA . ARG A 1 86 ? -0.850 16.272 6.671 1.00 0.00 86 ARG A CA 10
ATOM 17693 C C . ARG A 1 86 ? -1.570 16.716 5.402 1.00 0.00 86 ARG A C 10
ATOM 17694 O O . ARG A 1 86 ? -0.950 16.933 4.360 1.00 0.00 86 ARG A O 10
ATOM 17715 N N . MET A 1 87 ? -2.892 16.851 5.515 1.00 0.00 87 MET A N 10
ATOM 17716 C CA . MET A 1 87 ? -3.726 17.275 4.394 1.00 0.00 87 MET A CA 10
ATOM 17717 C C . MET A 1 87 ? -3.257 18.615 3.830 1.00 0.00 87 MET A C 10
ATOM 17718 O O . MET A 1 87 ? -3.527 18.930 2.675 1.00 0.00 87 MET A O 10
ATOM 17732 N N . MET A 1 88 ? -2.570 19.412 4.647 1.00 0.00 88 MET A N 10
ATOM 17733 C CA . MET A 1 88 ? -2.098 20.714 4.182 1.00 0.00 88 MET A CA 10
ATOM 17734 C C . MET A 1 88 ? -1.454 20.562 2.806 1.00 0.00 88 MET A C 10
ATOM 17735 O O . MET A 1 88 ? -1.842 21.235 1.850 1.00 0.00 88 MET A O 10
ATOM 17749 N N . ARG A 1 89 ? -0.492 19.647 2.710 1.00 0.00 89 ARG A N 10
ATOM 17750 C CA . ARG A 1 89 ? 0.175 19.379 1.441 1.00 0.00 89 ARG A CA 10
ATOM 17751 C C . ARG A 1 89 ? -0.852 18.905 0.413 1.00 0.00 89 ARG A C 10
ATOM 17752 O O . ARG A 1 89 ? -0.823 19.306 -0.751 1.00 0.00 89 ARG A O 10
ATOM 17773 N N . LEU A 1 90 ? -1.765 18.050 0.877 1.00 0.00 90 LEU A N 10
ATOM 17774 C CA . LEU A 1 90 ? -2.826 17.503 0.037 1.00 0.00 90 LEU A CA 10
ATOM 17775 C C . LEU A 1 90 ? -3.701 18.615 -0.538 1.00 0.00 90 LEU A C 10
ATOM 17776 O O . LEU A 1 90 ? -4.104 18.560 -1.700 1.00 0.00 90 LEU A O 10
ATOM 17792 N N . ALA A 1 91 ? -3.998 19.617 0.285 1.00 0.00 91 ALA A N 10
ATOM 17793 C CA . ALA A 1 91 ? -4.832 20.729 -0.151 1.00 0.00 91 ALA A CA 10
ATOM 17794 C C . ALA A 1 91 ? -4.250 21.372 -1.405 1.00 0.00 91 ALA A C 10
ATOM 17795 O O . ALA A 1 91 ? -4.918 21.457 -2.431 1.00 0.00 91 ALA A O 10
ATOM 17802 N N . GLU A 1 92 ? -2.995 21.809 -1.313 1.00 0.00 92 GLU A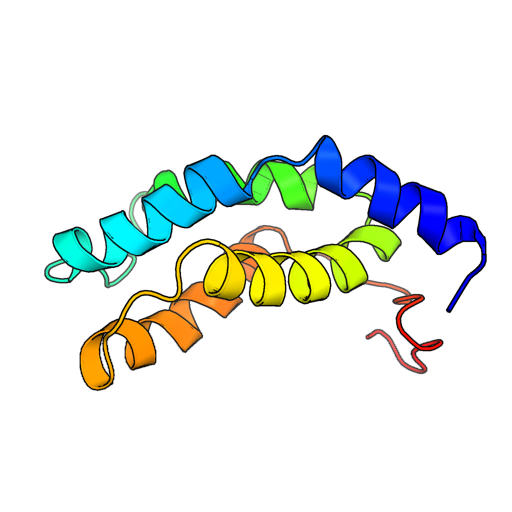 N 10
ATOM 17803 C CA . GLU A 1 92 ? -2.315 22.430 -2.450 1.00 0.00 92 GLU A CA 10
ATOM 17804 C C . GLU A 1 92 ? -2.239 21.461 -3.628 1.00 0.00 92 GLU A C 10
ATOM 17805 O O . GLU A 1 92 ? -2.176 21.881 -4.784 1.00 0.00 92 GLU A O 10
ATOM 17817 N N . ASN A 1 93 ? -2.229 20.165 -3.328 1.00 0.00 93 ASN A N 10
ATOM 17818 C CA . ASN A 1 93 ? -2.144 19.147 -4.371 1.00 0.00 93 ASN A CA 10
ATOM 17819 C C . ASN A 1 93 ? -3.420 19.113 -5.210 1.00 0.00 93 ASN A C 10
ATOM 17820 O O . ASN A 1 93 ? -3.372 18.832 -6.406 1.00 0.00 93 ASN A O 10
ATOM 17831 N N . ILE A 1 94 ? -4.557 19.398 -4.579 1.00 0.00 94 ILE A N 10
ATOM 17832 C CA . ILE A 1 94 ? -5.834 19.393 -5.290 1.00 0.00 94 ILE A CA 10
ATOM 17833 C C . ILE A 1 94 ? -5.766 20.275 -6.543 1.00 0.00 94 ILE A C 10
ATOM 17834 O O . ILE A 1 94 ? -5.988 19.794 -7.650 1.00 0.00 94 ILE A O 10
ATOM 17850 N N . PRO A 1 95 ? -5.457 21.542 -6.394 1.00 0.00 95 PRO A N 10
ATOM 17851 C CA . PRO A 1 95 ? -5.350 22.488 -7.547 1.00 0.00 95 PRO A CA 10
ATOM 17852 C C . PRO A 1 95 ? -4.187 22.146 -8.481 1.00 0.00 95 PRO A C 10
ATOM 17853 O O . PRO A 1 95 ? -4.195 22.523 -9.653 1.00 0.00 95 PRO A O 10
ATOM 17864 N N . SER A 1 96 ? -3.198 21.419 -7.958 1.00 0.00 96 SER A N 10
ATOM 17865 C CA . SER A 1 96 ? -2.041 21.018 -8.756 1.00 0.00 96 SER A CA 10
ATOM 17866 C C . SER A 1 96 ? -2.529 20.190 -9.916 1.00 0.00 96 SER A C 10
ATOM 17867 O O . SER A 1 96 ? -2.000 20.239 -11.026 1.00 0.00 96 SER A O 10
ATOM 17875 N N . ARG A 1 97 ? -3.567 19.438 -9.614 1.00 0.00 97 ARG A N 10
ATOM 17876 C CA . ARG A 1 97 ? -4.206 18.573 -10.571 1.00 0.00 97 ARG A CA 10
ATOM 17877 C C . ARG A 1 97 ? -4.637 19.351 -11.812 1.00 0.00 97 ARG A C 10
ATOM 17878 O O . ARG A 1 97 ? -4.588 18.831 -12.927 1.00 0.00 97 ARG A O 10
ATOM 17899 N N . CYS A 1 98 ? -5.044 20.606 -11.611 1.00 0.00 98 CYS A N 10
ATOM 17900 C CA . CYS A 1 98 ? -5.465 21.450 -12.717 1.00 0.00 98 CYS A CA 10
ATOM 17901 C C . CYS A 1 98 ? -4.360 22.411 -13.072 1.00 0.00 98 CYS A C 10
ATOM 17902 O O . CYS A 1 98 ? -4.433 23.094 -14.094 1.00 0.00 98 CYS A O 10
ATOM 17909 N N . ASN A 1 99 ? -3.347 22.490 -12.213 1.00 0.00 99 ASN A N 10
ATOM 17910 C CA . ASN A 1 99 ? -2.269 23.413 -12.469 1.00 0.00 99 ASN A CA 10
ATOM 17911 C C . ASN A 1 99 ? -1.684 23.177 -13.825 1.00 0.00 99 ASN A C 10
ATOM 17912 O O . ASN A 1 99 ? -1.793 22.099 -14.414 1.00 0.00 99 ASN A O 10
ATOM 17923 N N . LEU A 1 100 ? -1.162 24.252 -14.341 1.00 0.00 100 LEU A N 10
ATOM 17924 C CA . LEU A 1 100 ? -0.651 24.279 -15.682 1.00 0.00 100 LEU A CA 10
ATOM 17925 C C . LEU A 1 100 ? 0.535 25.234 -15.786 1.00 0.00 100 LEU A C 10
ATOM 17926 O O . LEU A 1 100 ? 0.504 26.328 -15.227 1.00 0.00 100 LEU A O 10
ATOM 17942 N N . SER A 1 101 ? 1.574 24.794 -16.497 1.00 0.00 101 SER A N 10
ATOM 17943 C CA . SER A 1 101 ? 2.792 25.588 -16.678 1.00 0.00 101 SER A CA 10
ATOM 17944 C C . SER A 1 101 ? 2.469 27.067 -16.880 1.00 0.00 101 SER A C 10
ATOM 17945 O O . SER A 1 101 ? 2.162 27.500 -17.991 1.00 0.00 101 SER A O 10
ATOM 17953 N N . PRO A 1 102 ? 2.536 27.841 -15.826 1.00 0.00 102 PRO A N 10
ATOM 17954 C CA . PRO A 1 102 ? 2.256 29.299 -15.859 1.00 0.00 102 PRO A CA 10
ATOM 17955 C C . PRO A 1 102 ? 3.508 30.096 -16.213 1.00 0.00 102 PRO A C 10
ATOM 17956 O O . PRO A 1 102 ? 4.603 29.765 -15.761 1.00 0.00 102 PRO A O 10
ATOM 17967 N N . MET A 1 103 ? 3.348 31.140 -17.024 1.00 0.00 103 MET A N 10
ATOM 17968 C CA . MET A 1 103 ? 4.494 31.952 -17.416 1.00 0.00 103 MET A CA 10
ATOM 17969 C C . MET A 1 103 ? 4.999 32.771 -16.229 1.00 0.00 103 MET A C 10
ATOM 17970 O O . MET A 1 103 ? 6.149 32.629 -15.814 1.00 0.00 103 MET A O 10
ATOM 17984 N N . ARG A 1 104 ? 4.125 33.616 -15.682 1.00 0.00 104 ARG A N 10
ATOM 17985 C CA . ARG A 1 104 ? 4.483 34.447 -14.533 1.00 0.00 104 ARG A CA 10
ATOM 17986 C C . ARG A 1 104 ? 3.259 34.742 -13.673 1.00 0.00 104 ARG A C 10
ATOM 17987 O O . ARG A 1 104 ? 2.170 34.982 -14.193 1.00 0.00 104 ARG A O 10
ATOM 18008 N N . CYS A 1 105 ? 3.459 34.759 -12.357 1.00 0.00 105 CYS A N 10
ATOM 18009 C CA . CYS A 1 105 ? 2.377 35.073 -11.426 1.00 0.00 105 CYS A CA 10
ATOM 18010 C C . CYS A 1 105 ? 2.540 36.517 -10.936 1.00 0.00 105 CYS A C 10
ATOM 18011 O O . CYS A 1 105 ? 3.323 36.779 -10.022 1.00 0.00 105 CYS A O 10
ATOM 18018 N N . PRO A 1 106 ? 1.835 37.453 -11.529 1.00 0.00 106 PRO A N 10
ATOM 18019 C CA . PRO A 1 106 ? 1.926 38.894 -11.145 1.00 0.00 106 PRO A CA 10
ATOM 18020 C C . PRO A 1 106 ? 1.307 39.187 -9.793 1.00 0.00 106 PRO A C 10
ATOM 18021 O O . PRO A 1 106 ? 1.202 40.345 -9.385 1.00 0.00 106 PRO A O 10
ATOM 18032 N N . MET A 1 107 ? 0.897 38.141 -9.106 1.00 0.00 107 MET A N 10
ATOM 18033 C CA . MET A 1 107 ? 0.286 38.306 -7.806 1.00 0.00 107 MET A CA 10
ATOM 18034 C C . MET A 1 107 ? 1.357 38.587 -6.773 1.00 0.00 107 MET A C 10
ATOM 18035 O O . MET A 1 107 ? 1.862 37.681 -6.107 1.00 0.00 107 MET A O 10
ATOM 18049 N N . GLY A 1 108 ? 1.696 39.854 -6.651 1.00 0.00 108 GLY A N 10
ATOM 18050 C CA . GLY A 1 108 ? 2.707 40.275 -5.702 1.00 0.00 108 GLY A CA 10
ATOM 18051 C C . GLY A 1 108 ? 4.110 39.979 -6.221 1.00 0.00 108 GLY A C 10
ATOM 18052 O O . GLY A 1 108 ? 5.043 39.794 -5.438 1.00 0.00 108 GLY A O 10
ATOM 18056 N N . GLY A 1 109 ? 4.253 39.944 -7.546 1.00 0.00 109 GLY A N 10
ATOM 18057 C CA . GLY A 1 109 ? 5.552 39.680 -8.162 1.00 0.00 109 GLY A CA 10
ATOM 18058 C C . GLY A 1 109 ? 6.171 38.398 -7.614 1.00 0.00 109 GLY A C 10
ATOM 18059 O O . GLY A 1 109 ? 7.172 38.443 -6.896 1.00 0.00 109 GLY A O 10
ATOM 18063 N N . SER A 1 110 ? 5.567 37.259 -7.948 1.00 0.00 110 SER A N 10
ATOM 18064 C CA . SER A 1 110 ? 6.064 35.968 -7.476 1.00 0.00 110 SER A CA 10
ATOM 18065 C C . SER A 1 110 ? 7.551 35.808 -7.792 1.00 0.00 110 SER A C 10
ATOM 18066 O O . SER A 1 110 ? 8.054 36.371 -8.765 1.00 0.00 110 SER A O 10
ATOM 18074 N N . ILE A 1 111 ? 8.243 35.037 -6.955 1.00 0.00 111 ILE A N 10
ATOM 18075 C CA . ILE A 1 111 ? 9.675 34.801 -7.136 1.00 0.00 111 ILE A CA 10
ATOM 18076 C C . ILE A 1 111 ? 9.953 33.305 -7.236 1.00 0.00 111 ILE A C 10
ATOM 18077 O O . ILE A 1 111 ? 10.780 32.868 -8.038 1.00 0.00 111 ILE A O 10
ATOM 18093 N N . ALA A 1 112 ? 9.224 32.527 -6.439 1.00 0.00 112 ALA A N 10
ATOM 18094 C CA . ALA A 1 112 ? 9.351 31.084 -6.454 1.00 0.00 112 ALA A CA 10
ATOM 18095 C C . ALA A 1 112 ? 8.870 30.589 -7.787 1.00 0.00 112 ALA A C 10
ATOM 18096 O O . ALA A 1 112 ? 8.666 31.386 -8.706 1.00 0.00 112 ALA A O 10
ATOM 18103 N N . GLY A 1 113 ? 8.636 29.297 -7.909 1.00 0.00 113 GLY A N 10
ATOM 18104 C CA . GLY A 1 113 ? 8.126 28.829 -9.163 1.00 0.00 113 GLY A CA 10
ATOM 18105 C C . GLY A 1 113 ? 6.685 29.289 -9.276 1.00 0.00 113 GLY A C 10
ATOM 18106 O O . GLY A 1 113 ? 5.767 28.652 -8.756 1.00 0.00 113 GLY A O 10
ATOM 18110 N N . PHE A 1 114 ? 6.515 30.422 -9.943 1.00 0.00 114 PHE A N 10
ATOM 18111 C CA . PHE A 1 114 ? 5.202 31.033 -10.130 1.00 0.00 114 PHE A CA 10
ATOM 18112 C C . PHE A 1 114 ? 4.135 29.975 -10.414 1.00 0.00 114 PHE A C 10
ATOM 18113 O O . PHE A 1 114 ? 3.093 30.027 -9.783 1.00 0.00 114 PHE A O 10
ATOM 18131 N N . GLU A 1 1 ? 1.878 44.307 -6.032 1.00 0.00 1 GLU A N 11
ATOM 18132 C CA . GLU A 1 1 ? 0.630 43.668 -6.537 1.00 0.00 1 GLU A CA 11
ATOM 18133 C C . GLU A 1 1 ? -0.035 44.588 -7.554 1.00 0.00 1 GLU A C 11
ATOM 18134 O O . GLU A 1 1 ? -0.263 45.768 -7.282 1.00 0.00 1 GLU A O 11
ATOM 18148 N N . ALA A 1 2 ? -0.348 44.037 -8.725 1.00 0.00 2 ALA A N 11
ATOM 18149 C CA . ALA A 1 2 ? -0.994 44.814 -9.779 1.00 0.00 2 ALA A CA 11
ATOM 18150 C C . ALA A 1 2 ? -2.414 45.192 -9.372 1.00 0.00 2 ALA A C 11
ATOM 18151 O O . ALA A 1 2 ? -3.114 44.411 -8.727 1.00 0.00 2 ALA A O 11
ATOM 18158 N N . GLU A 1 3 ? -2.833 46.395 -9.756 1.00 0.00 3 GLU A N 11
ATOM 18159 C CA . GLU A 1 3 ? -4.174 46.874 -9.429 1.00 0.00 3 GLU A CA 11
ATOM 18160 C C . GLU A 1 3 ? -5.238 45.993 -10.081 1.00 0.00 3 GLU A C 11
ATOM 18161 O O . GLU A 1 3 ? -6.383 45.949 -9.629 1.00 0.00 3 GLU A O 11
ATOM 18173 N N . ALA A 1 4 ? -4.851 45.296 -11.148 1.00 0.00 4 ALA A N 11
ATOM 18174 C CA . ALA A 1 4 ? -5.776 44.421 -11.862 1.00 0.00 4 ALA A CA 11
ATOM 18175 C C . ALA A 1 4 ? -6.129 43.200 -11.027 1.00 0.00 4 ALA A C 11
ATOM 18176 O O . ALA A 1 4 ? -6.986 42.403 -11.407 1.00 0.00 4 ALA A O 11
ATOM 18183 N N . GLN A 1 5 ? -5.475 43.074 -9.883 1.00 0.00 5 GLN A N 11
ATOM 18184 C CA . GLN A 1 5 ? -5.729 41.961 -8.979 1.00 0.00 5 GLN A CA 11
ATOM 18185 C C . GLN A 1 5 ? -7.224 41.831 -8.700 1.00 0.00 5 GLN A C 11
ATOM 18186 O O . GLN A 1 5 ? -7.740 40.726 -8.536 1.00 0.00 5 GLN A O 11
ATOM 18200 N N . GLU A 1 6 ? -7.909 42.971 -8.642 1.00 0.00 6 GLU A N 11
ATOM 18201 C CA . GLU A 1 6 ? -9.344 42.988 -8.377 1.00 0.00 6 GLU A CA 11
ATOM 18202 C C . GLU A 1 6 ? -10.086 42.033 -9.311 1.00 0.00 6 GLU A C 11
ATOM 18203 O O . GLU A 1 6 ? -11.043 41.375 -8.901 1.00 0.00 6 GLU A O 11
ATOM 18215 N N . GLU A 1 7 ? -9.627 41.946 -10.561 1.00 0.00 7 GLU A N 11
ATOM 18216 C CA . GLU A 1 7 ? -10.244 41.051 -11.529 1.00 0.00 7 GLU A CA 11
ATOM 18217 C C . GLU A 1 7 ? -10.265 39.640 -10.972 1.00 0.00 7 GLU A C 11
ATOM 18218 O O . GLU A 1 7 ? -11.244 38.909 -11.125 1.00 0.00 7 GLU A O 11
ATOM 18230 N N . CYS A 1 8 ? -9.166 39.268 -10.323 1.00 0.00 8 CYS A N 11
ATOM 18231 C CA . CYS A 1 8 ? -9.052 37.944 -9.745 1.00 0.00 8 CYS A CA 11
ATOM 18232 C C . CYS A 1 8 ? -10.049 37.769 -8.607 1.00 0.00 8 CYS A C 11
ATOM 18233 O O . CYS A 1 8 ? -10.753 36.764 -8.540 1.00 0.00 8 CYS A O 11
ATOM 18240 N N . ARG A 1 9 ? -10.108 38.761 -7.719 1.00 0.00 9 ARG A N 11
ATOM 18241 C CA . ARG A 1 9 ? -11.026 38.706 -6.586 1.00 0.00 9 ARG A CA 11
ATOM 18242 C C . ARG A 1 9 ? -12.450 38.444 -7.066 1.00 0.00 9 ARG A C 11
ATOM 18243 O O . ARG A 1 9 ? -13.174 37.643 -6.476 1.00 0.00 9 ARG A O 11
ATOM 18264 N N . GLU A 1 10 ? -12.837 39.114 -8.148 1.00 0.00 10 GLU A N 11
ATOM 18265 C CA . GLU A 1 10 ? -14.171 38.933 -8.706 1.00 0.00 10 GLU A CA 11
ATOM 18266 C C . GLU A 1 10 ? -14.377 37.477 -9.114 1.00 0.00 10 GLU A C 11
ATOM 18267 O O . GLU A 1 10 ? -15.353 36.840 -8.715 1.00 0.00 10 GLU A O 11
ATOM 18279 N N . GLN A 1 11 ? -13.444 36.960 -9.910 1.00 0.00 11 GLN A N 11
ATOM 18280 C CA . GLN A 1 11 ? -13.518 35.578 -10.371 1.00 0.00 11 GLN A CA 11
ATOM 18281 C C . GLN A 1 11 ? -13.508 34.602 -9.198 1.00 0.00 11 GLN A C 11
ATOM 18282 O O . GLN A 1 11 ? -14.201 33.587 -9.227 1.00 0.00 11 GLN A O 11
ATOM 18296 N N . MET A 1 12 ? -12.721 34.912 -8.167 1.00 0.00 12 MET A N 11
ATOM 18297 C CA . MET A 1 12 ? -12.643 34.043 -6.995 1.00 0.00 12 MET A CA 11
ATOM 18298 C C . MET A 1 12 ? -14.034 33.759 -6.442 1.00 0.00 12 MET A C 11
ATOM 18299 O O . MET A 1 12 ? -14.351 32.618 -6.104 1.00 0.00 12 MET A O 11
ATOM 18313 N N . GLN A 1 13 ? -14.871 34.795 -6.367 1.00 0.00 13 GLN A N 11
ATOM 18314 C CA . GLN A 1 13 ? -16.231 34.618 -5.869 1.00 0.00 13 GLN A CA 11
ATOM 18315 C C . GLN A 1 13 ? -16.978 33.638 -6.765 1.00 0.00 13 GLN A C 11
ATOM 18316 O O . GLN A 1 13 ? -17.618 32.704 -6.284 1.00 0.00 13 GLN A O 11
ATOM 18330 N N . ARG A 1 14 ? -16.856 33.847 -8.076 1.00 0.00 14 ARG A N 11
ATOM 18331 C CA . ARG A 1 14 ? -17.475 32.982 -9.053 1.00 0.00 14 ARG A CA 11
ATOM 18332 C C . ARG A 1 14 ? -16.951 31.580 -8.851 1.00 0.00 14 ARG A C 11
ATOM 18333 O O . ARG A 1 14 ? -17.706 30.607 -8.862 1.00 0.00 14 ARG A O 11
ATOM 18354 N N . GLN A 1 15 ? -15.637 31.496 -8.642 1.00 0.00 15 GLN A N 11
ATOM 18355 C CA . GLN A 1 15 ? -15.008 30.222 -8.409 1.00 0.00 15 GLN A CA 11
ATOM 18356 C C . GLN A 1 15 ? -15.301 29.784 -6.986 1.00 0.00 15 GLN A C 11
ATOM 18357 O O . GLN A 1 15 ? -14.451 29.872 -6.098 1.00 0.00 15 GLN A O 11
ATOM 18371 N N . GLN A 1 16 ? -16.519 29.316 -6.788 1.00 0.00 16 GLN A N 11
ATOM 18372 C CA . GLN A 1 16 ? -16.958 28.855 -5.479 1.00 0.00 16 GLN A CA 11
ATOM 18373 C C . GLN A 1 16 ? -16.403 27.462 -5.200 1.00 0.00 16 GLN A C 11
ATOM 18374 O O . GLN A 1 16 ? -17.126 26.556 -4.782 1.00 0.00 16 GLN A O 11
ATOM 18388 N N . MET A 1 17 ? -15.102 27.308 -5.443 1.00 0.00 17 MET A N 11
ATOM 18389 C CA . MET A 1 17 ? -14.428 26.032 -5.228 1.00 0.00 17 MET A CA 11
ATOM 18390 C C . MET A 1 17 ? -14.427 25.654 -3.753 1.00 0.00 17 MET A C 11
ATOM 18391 O O . MET A 1 17 ? -14.420 24.477 -3.408 1.00 0.00 17 MET A O 11
ATOM 18405 N N . LEU A 1 18 ? -14.416 26.667 -2.893 1.00 0.00 18 LEU A N 11
ATOM 18406 C CA . LEU A 1 18 ? -14.388 26.441 -1.454 1.00 0.00 18 LEU A CA 11
ATOM 18407 C C . LEU A 1 18 ? -15.601 25.626 -0.989 1.00 0.00 18 LEU A C 11
ATOM 18408 O O . LEU A 1 18 ? -15.544 24.975 0.050 1.00 0.00 18 LEU A O 11
ATOM 18424 N N . SER A 1 19 ? -16.692 25.657 -1.761 1.00 0.00 19 SER A N 11
ATOM 18425 C CA . SER A 1 19 ? -17.891 24.901 -1.403 1.00 0.00 19 SER A CA 11
ATOM 18426 C C . SER A 1 19 ? -17.634 23.407 -1.578 1.00 0.00 19 SER A C 11
ATOM 18427 O O . SER A 1 19 ? -17.726 22.625 -0.625 1.00 0.00 19 SER A O 11
ATOM 18435 N N . HIS A 1 20 ? -17.276 23.028 -2.803 1.00 0.00 20 HIS A N 11
ATOM 18436 C CA . HIS A 1 20 ? -16.969 21.638 -3.105 1.00 0.00 20 HIS A CA 11
ATOM 18437 C C . HIS A 1 20 ? -15.782 21.236 -2.258 1.00 0.00 20 HIS A C 11
ATOM 18438 O O . HIS A 1 20 ? -15.697 20.118 -1.749 1.00 0.00 20 HIS A O 11
ATOM 18452 N N . CYS A 1 21 ? -14.878 22.194 -2.101 1.00 0.00 21 CYS A N 11
ATOM 18453 C CA . CYS A 1 21 ? -13.688 22.005 -1.302 1.00 0.00 21 CYS A CA 11
ATOM 18454 C C . CYS A 1 21 ? -14.075 21.732 0.149 1.00 0.00 21 CYS A C 11
ATOM 18455 O O . CYS A 1 21 ? -13.500 20.861 0.800 1.00 0.00 21 CYS A O 11
ATOM 18462 N N . ARG A 1 22 ? -15.070 22.468 0.645 1.00 0.00 22 ARG A N 11
ATOM 18463 C CA . ARG A 1 22 ? -15.537 22.270 2.014 1.00 0.00 22 ARG A CA 11
ATOM 18464 C C . ARG A 1 22 ? -15.971 20.820 2.179 1.00 0.00 22 ARG A C 11
ATOM 18465 O O . ARG A 1 22 ? -15.567 20.134 3.126 1.00 0.00 22 ARG A O 11
ATOM 18486 N N . MET A 1 23 ? -16.774 20.348 1.225 1.00 0.00 23 MET A N 11
ATOM 18487 C CA . MET A 1 23 ? -17.226 18.965 1.251 1.00 0.00 23 MET A CA 11
ATOM 18488 C C . MET A 1 23 ? -16.007 18.053 1.249 1.00 0.00 23 MET A C 11
ATOM 18489 O O . MET A 1 23 ? -15.953 17.060 1.975 1.00 0.00 23 MET A O 11
ATOM 18503 N N . TYR A 1 24 ? -15.018 18.430 0.436 1.00 0.00 24 TYR A N 11
ATOM 18504 C CA . TYR A 1 24 ? -13.773 17.681 0.337 1.00 0.00 24 TYR A CA 11
ATOM 18505 C C . TYR A 1 24 ? -13.140 17.537 1.719 1.00 0.00 24 TYR A C 11
ATOM 18506 O O . TYR A 1 24 ? -12.683 16.460 2.084 1.00 0.00 24 TYR A O 11
ATOM 18524 N N . MET A 1 25 ? -13.137 18.626 2.485 1.00 0.00 25 MET A N 11
ATOM 18525 C CA . MET A 1 25 ? -12.576 18.604 3.835 1.00 0.00 25 MET A CA 11
ATOM 18526 C C . MET A 1 25 ? -13.308 17.590 4.716 1.00 0.00 25 MET A C 11
ATOM 18527 O O . MET A 1 25 ? -12.681 16.769 5.387 1.00 0.00 25 MET A O 11
ATOM 18541 N N . ARG A 1 26 ? -14.641 17.662 4.719 1.00 0.00 26 ARG A N 11
ATOM 18542 C CA . ARG A 1 26 ? -15.441 16.744 5.534 1.00 0.00 26 ARG A CA 11
ATOM 18543 C C . ARG A 1 26 ? -15.197 15.298 5.113 1.00 0.00 26 ARG A C 11
ATOM 18544 O O . ARG A 1 26 ? -14.861 14.438 5.938 1.00 0.00 26 ARG A O 11
ATOM 18565 N N . GLN A 1 27 ? -15.344 15.040 3.819 1.00 0.00 27 GLN A N 11
ATOM 18566 C CA . GLN A 1 27 ? -15.112 13.707 3.296 1.00 0.00 27 GLN A CA 11
ATOM 18567 C C . GLN A 1 27 ? -13.684 13.309 3.585 1.00 0.00 27 GLN A C 11
ATOM 18568 O O . GLN A 1 27 ? -13.388 12.141 3.818 1.00 0.00 27 GLN A O 11
ATOM 18582 N N . GLN A 1 28 ? -12.799 14.304 3.568 1.00 0.00 28 GLN A N 11
ATOM 18583 C CA . GLN A 1 28 ? -11.401 14.067 3.827 1.00 0.00 28 GLN A CA 11
ATOM 18584 C C . GLN A 1 28 ? -11.229 13.593 5.263 1.00 0.00 28 GLN A C 11
ATOM 18585 O O . GLN A 1 28 ? -10.399 12.728 5.547 1.00 0.00 28 GLN A O 11
ATOM 18599 N N . MET A 1 29 ? -12.052 14.139 6.160 1.00 0.00 29 MET A N 11
ATOM 18600 C CA . MET A 1 29 ? -12.010 13.734 7.558 1.00 0.00 29 MET A CA 11
ATOM 18601 C C . MET A 1 29 ? -12.340 12.251 7.643 1.00 0.00 29 MET A C 11
ATOM 18602 O O . MET A 1 29 ? -11.586 11.466 8.219 1.00 0.00 29 MET A O 11
ATOM 18616 N N . GLU A 1 30 ? -13.464 11.873 7.037 1.00 0.00 30 GLU A N 11
ATOM 18617 C CA . GLU A 1 30 ? -13.877 10.470 7.021 1.00 0.00 30 GLU A CA 11
ATOM 18618 C C . GLU A 1 30 ? -12.877 9.642 6.212 1.00 0.00 30 GLU A C 11
ATOM 18619 O O . GLU A 1 30 ? -12.497 8.537 6.602 1.00 0.00 30 GLU A O 11
ATOM 18631 N N . GLU A 1 31 ? -12.467 10.205 5.078 1.00 0.00 31 GLU A N 11
ATOM 18632 C CA . GLU A 1 31 ? -11.515 9.564 4.172 1.00 0.00 31 GLU A CA 11
ATOM 18633 C C . GLU A 1 31 ? -10.123 9.473 4.801 1.00 0.00 31 GLU A C 11
ATOM 18634 O O . GLU A 1 31 ? -9.203 8.916 4.206 1.00 0.00 31 GLU A O 11
ATOM 18646 N N . SER A 1 32 ? -9.976 10.050 5.993 1.00 0.00 32 SER A N 11
ATOM 18647 C CA . SER A 1 32 ? -8.690 10.068 6.698 1.00 0.00 32 SER A CA 11
ATOM 18648 C C . SER A 1 32 ? -7.850 8.815 6.424 1.00 0.00 32 SER A C 11
ATOM 18649 O O . SER A 1 32 ? -6.624 8.887 6.354 1.00 0.00 32 SER A O 11
ATOM 18657 N N . THR A 1 33 ? -8.513 7.677 6.292 1.00 0.00 33 THR A N 11
ATOM 18658 C CA . THR A 1 33 ? -7.819 6.412 6.047 1.00 0.00 33 THR A CA 11
ATOM 18659 C C . THR A 1 33 ? -7.127 6.365 4.675 1.00 0.00 33 THR A C 11
ATOM 18660 O O . THR A 1 33 ? -5.903 6.261 4.594 1.00 0.00 33 THR A O 11
ATOM 18671 N N . TYR A 1 34 ? -7.926 6.399 3.605 1.00 0.00 34 TYR A N 11
ATOM 18672 C CA . TYR A 1 34 ? -7.399 6.314 2.236 1.00 0.00 34 TYR A CA 11
ATOM 18673 C C . TYR A 1 34 ? -7.247 7.680 1.558 1.00 0.00 34 TYR A C 11
ATOM 18674 O O . TYR A 1 34 ? -6.994 7.745 0.355 1.00 0.00 34 TYR A O 11
ATOM 18692 N N . GLN A 1 35 ? -7.432 8.758 2.324 1.00 0.00 35 GLN A N 11
ATOM 18693 C CA . GLN A 1 35 ? -7.338 10.127 1.789 1.00 0.00 35 GLN A CA 11
ATOM 18694 C C . GLN A 1 35 ? -6.319 10.271 0.664 1.00 0.00 35 GLN A C 11
ATOM 18695 O O . GLN A 1 35 ? -6.475 11.133 -0.202 1.00 0.00 35 GLN A O 11
ATOM 18709 N N . THR A 1 36 ? -5.273 9.448 0.675 1.00 0.00 36 THR A N 11
ATOM 18710 C CA . THR A 1 36 ? -4.257 9.544 -0.364 1.00 0.00 36 THR A CA 11
ATOM 18711 C C . THR A 1 36 ? -4.911 9.374 -1.730 1.00 0.00 36 THR A C 11
ATOM 18712 O O . THR A 1 36 ? -5.361 8.285 -2.089 1.00 0.00 36 THR A O 11
ATOM 18723 N N . MET A 1 37 ? -4.974 10.475 -2.473 1.00 0.00 37 MET A N 11
ATOM 18724 C CA . MET A 1 37 ? -5.591 10.475 -3.797 1.00 0.00 37 MET A CA 11
ATOM 18725 C C . MET A 1 37 ? -4.886 9.501 -4.739 1.00 0.00 37 MET A C 11
ATOM 18726 O O . MET A 1 37 ? -3.720 9.697 -5.086 1.00 0.00 37 MET A O 11
ATOM 18740 N N . PRO A 1 38 ? -5.573 8.471 -5.170 1.00 0.00 38 PRO A N 11
ATOM 18741 C CA . PRO A 1 38 ? -5.010 7.464 -6.108 1.00 0.00 38 PRO A CA 11
ATOM 18742 C C . PRO A 1 38 ? -5.148 7.919 -7.557 1.00 0.00 38 PRO A C 11
ATOM 18743 O O . PRO A 1 38 ? -6.146 8.544 -7.923 1.00 0.00 38 PRO A O 11
ATOM 18754 N N . ARG A 1 39 ? -4.152 7.606 -8.378 1.00 0.00 39 ARG A N 11
ATOM 18755 C CA . ARG A 1 39 ? -4.194 7.995 -9.785 1.00 0.00 39 ARG A CA 11
ATOM 18756 C C . ARG A 1 39 ? -5.384 7.347 -10.462 1.00 0.00 39 ARG A C 11
ATOM 18757 O O . ARG A 1 39 ? -6.045 7.958 -11.303 1.00 0.00 39 ARG A O 11
ATOM 18778 N N . ARG A 1 40 ? -5.642 6.094 -10.094 1.00 0.00 40 ARG A N 11
ATOM 18779 C CA . ARG A 1 40 ? -6.748 5.363 -10.682 1.00 0.00 40 ARG A CA 11
ATOM 18780 C C . ARG A 1 40 ? -8.064 5.956 -10.227 1.00 0.00 40 ARG A C 11
ATOM 18781 O O . ARG A 1 40 ? -8.544 5.695 -9.123 1.00 0.00 40 ARG A O 11
ATOM 18802 N N . GLY A 1 41 ? -8.628 6.759 -11.107 1.00 0.00 41 GLY A N 11
ATOM 18803 C CA . GLY A 1 41 ? -9.904 7.419 -10.840 1.00 0.00 41 GLY A CA 11
ATOM 18804 C C . GLY A 1 41 ? -9.847 8.229 -9.548 1.00 0.00 41 GLY A C 11
ATOM 18805 O O . GLY A 1 41 ? -10.296 7.770 -8.496 1.00 0.00 41 GLY A O 11
ATOM 18809 N N . MET A 1 42 ? -9.292 9.437 -9.635 1.00 0.00 42 MET A N 11
ATOM 18810 C CA . MET A 1 42 ? -9.178 10.313 -8.468 1.00 0.00 42 MET A CA 11
ATOM 18811 C C . MET A 1 42 ? -10.552 10.579 -7.852 1.00 0.00 42 MET A C 11
ATOM 18812 O O . MET A 1 42 ? -11.581 10.230 -8.432 1.00 0.00 42 MET A O 11
ATOM 18826 N N . GLU A 1 43 ? -10.557 11.198 -6.673 1.00 0.00 43 GLU A N 11
ATOM 18827 C CA . GLU A 1 43 ? -11.806 11.505 -5.982 1.00 0.00 43 GLU A CA 11
ATOM 18828 C C . GLU A 1 43 ? -12.579 12.590 -6.734 1.00 0.00 43 GLU A C 11
ATOM 18829 O O . GLU A 1 43 ? -12.089 13.708 -6.898 1.00 0.00 43 GLU A O 11
ATOM 18841 N N . PRO A 1 44 ? -13.768 12.279 -7.199 1.00 0.00 44 PRO A N 11
ATOM 18842 C CA . PRO A 1 44 ? -14.617 13.248 -7.956 1.00 0.00 44 PRO A CA 11
ATOM 18843 C C . PRO A 1 44 ? -14.918 14.512 -7.154 1.00 0.00 44 PRO A C 11
ATOM 18844 O O . PRO A 1 44 ? -14.884 15.618 -7.693 1.00 0.00 44 PRO A O 11
ATOM 18855 N N . HIS A 1 45 ? -15.213 14.341 -5.867 1.00 0.00 45 HIS A N 11
ATOM 18856 C CA . HIS A 1 45 ? -15.521 15.480 -5.005 1.00 0.00 45 HIS A CA 11
ATOM 18857 C C . HIS A 1 45 ? -14.406 16.518 -5.075 1.00 0.00 45 HIS A C 11
ATOM 18858 O O . HIS A 1 45 ? -14.664 17.713 -5.228 1.00 0.00 45 HIS A O 11
ATOM 18872 N N . MET A 1 46 ? -13.166 16.049 -4.971 1.00 0.00 46 MET A N 11
ATOM 18873 C CA . MET A 1 46 ? -12.011 16.938 -5.033 1.00 0.00 46 MET A CA 11
ATOM 18874 C C . MET A 1 46 ? -11.914 17.574 -6.418 1.00 0.00 46 MET A C 11
ATOM 18875 O O . MET A 1 46 ? -11.566 18.748 -6.554 1.00 0.00 46 MET A O 11
ATOM 18889 N N . SER A 1 47 ? -12.224 16.778 -7.441 1.00 0.00 47 SER A N 11
ATOM 18890 C CA . SER A 1 47 ? -12.175 17.242 -8.825 1.00 0.00 47 SER A CA 11
ATOM 18891 C C . SER A 1 47 ? -13.096 18.441 -9.049 1.00 0.00 47 SER A C 11
ATOM 18892 O O . SER A 1 47 ? -12.831 19.279 -9.911 1.00 0.00 47 SER A O 11
ATOM 18900 N N . GLU A 1 48 ? -14.184 18.511 -8.285 1.00 0.00 48 GLU A N 11
ATOM 18901 C CA . GLU A 1 48 ? -15.138 19.609 -8.434 1.00 0.00 48 GLU A CA 11
ATOM 18902 C C . GLU A 1 48 ? -14.447 20.959 -8.245 1.00 0.00 48 GLU A C 11
ATOM 18903 O O . GLU A 1 48 ? -14.734 21.915 -8.967 1.00 0.00 48 GLU A O 11
ATOM 18915 N N . CYS A 1 49 ? -13.528 21.025 -7.285 1.00 0.00 49 CYS A N 11
ATOM 18916 C CA . CYS A 1 49 ? -12.794 22.261 -7.027 1.00 0.00 49 CYS A CA 11
ATOM 18917 C C . CYS A 1 49 ? -11.863 22.589 -8.199 1.00 0.00 49 CYS A C 11
ATOM 18918 O O . CYS A 1 49 ? -11.623 23.756 -8.502 1.00 0.00 49 CYS A O 11
ATOM 18925 N N . CYS A 1 50 ? -11.334 21.544 -8.836 1.00 0.00 50 CYS A N 11
ATOM 18926 C CA . CYS A 1 50 ? -10.407 21.703 -9.963 1.00 0.00 50 CYS A CA 11
ATOM 18927 C C . CYS A 1 50 ? -10.962 22.610 -11.062 1.00 0.00 50 CYS A C 11
ATOM 18928 O O . CYS A 1 50 ? -10.227 23.411 -11.637 1.00 0.00 50 CYS A O 11
ATOM 18935 N N . GLU A 1 51 ? -12.245 22.457 -11.371 1.00 0.00 51 GLU A N 11
ATOM 18936 C CA . GLU A 1 51 ? -12.865 23.249 -12.432 1.00 0.00 51 GLU A CA 11
ATOM 18937 C C . GLU A 1 51 ? -12.722 24.751 -12.182 1.00 0.00 51 GLU A C 11
ATOM 18938 O O . GLU A 1 51 ? -12.543 25.525 -13.123 1.00 0.00 51 GLU A O 11
ATOM 18950 N N . GLN A 1 52 ? -12.813 25.158 -10.921 1.00 0.00 52 GLN A N 11
ATOM 18951 C CA . GLN A 1 52 ? -12.704 26.574 -10.573 1.00 0.00 52 GLN A CA 11
ATOM 18952 C C . GLN A 1 52 ? -11.385 27.174 -11.051 1.00 0.00 52 GLN A C 11
ATOM 18953 O O . GLN A 1 52 ? -11.370 28.090 -11.874 1.00 0.00 52 GLN A O 11
ATOM 18967 N N . LEU A 1 53 ? -10.287 26.651 -10.523 1.00 0.00 53 LEU A N 11
ATOM 18968 C CA . LEU A 1 53 ? -8.955 27.133 -10.883 1.00 0.00 53 LEU A CA 11
ATOM 18969 C C . LEU A 1 53 ? -8.763 27.007 -12.375 1.00 0.00 53 LEU A C 11
ATOM 18970 O O . LEU A 1 53 ? -8.352 27.943 -13.062 1.00 0.00 53 LEU A O 11
ATOM 18986 N N . GLU A 1 54 ? -9.078 25.820 -12.843 1.00 0.00 54 GLU A N 11
ATOM 18987 C CA . GLU A 1 54 ? -8.979 25.471 -14.238 1.00 0.00 54 GLU A CA 11
ATOM 18988 C C . GLU A 1 54 ? -9.717 26.486 -15.115 1.00 0.00 54 GLU A C 11
ATOM 18989 O O . GLU A 1 54 ? -9.321 26.736 -16.253 1.00 0.00 54 GLU A O 11
ATOM 19001 N N . GLY A 1 55 ? -10.780 27.075 -14.570 1.00 0.00 55 GLY A N 11
ATOM 19002 C CA . GLY A 1 55 ? -11.557 28.072 -15.303 1.00 0.00 55 GLY A CA 11
ATOM 19003 C C . GLY A 1 55 ? -11.138 29.493 -14.919 1.00 0.00 55 GLY A C 11
ATOM 19004 O O . GLY A 1 55 ? -11.559 30.465 -15.548 1.00 0.00 55 GLY A O 11
ATOM 19008 N N . MET A 1 56 ? -10.313 29.604 -13.877 1.00 0.00 56 MET A N 11
ATOM 19009 C CA . MET A 1 56 ? -9.844 30.908 -13.403 1.00 0.00 56 MET A CA 11
ATOM 19010 C C . MET A 1 56 ? -8.598 31.361 -14.164 1.00 0.00 56 MET A C 11
ATOM 19011 O O . MET A 1 56 ? -7.794 30.541 -14.607 1.00 0.00 56 MET A O 11
ATOM 19025 N N . ASP A 1 57 ? -8.447 32.682 -14.295 1.00 0.00 57 ASP A N 11
ATOM 19026 C CA . ASP A 1 57 ? -7.291 33.253 -14.988 1.00 0.00 57 ASP A CA 11
ATOM 19027 C C . ASP A 1 57 ? -5.990 32.743 -14.369 1.00 0.00 57 ASP A C 11
ATOM 19028 O O . ASP A 1 57 ? -5.929 32.470 -13.171 1.00 0.00 57 ASP A O 11
ATOM 19037 N N . GLU A 1 58 ? -4.957 32.607 -15.196 1.00 0.00 58 GLU A N 11
ATOM 19038 C CA . GLU A 1 58 ? -3.664 32.115 -14.723 1.00 0.00 58 GLU A CA 11
ATOM 19039 C C . GLU A 1 58 ? -3.130 32.933 -13.548 1.00 0.00 58 GLU A C 11
ATOM 19040 O O . GLU A 1 58 ? -2.874 32.392 -12.472 1.00 0.00 58 GLU A O 11
ATOM 19052 N N . SER A 1 59 ? -2.951 34.232 -13.764 1.00 0.00 59 SER A N 11
ATOM 19053 C CA . SER A 1 59 ? -2.432 35.107 -12.716 1.00 0.00 59 SER A CA 11
ATOM 19054 C C . SER A 1 59 ? -3.312 35.034 -11.476 1.00 0.00 59 SER A C 11
ATOM 19055 O O . SER A 1 59 ? -2.829 35.117 -10.348 1.00 0.00 59 SER A O 11
ATOM 19063 N N . CYS A 1 60 ? -4.606 34.880 -11.708 1.00 0.00 60 CYS A N 11
ATOM 19064 C CA . CYS A 1 60 ? -5.576 34.796 -10.619 1.00 0.00 60 CYS A CA 11
ATOM 19065 C C . CYS A 1 60 ? -5.497 33.445 -9.918 1.00 0.00 60 CYS A C 11
ATOM 19066 O O . CYS A 1 60 ? -5.869 33.317 -8.751 1.00 0.00 60 CYS A O 11
ATOM 19073 N N . ARG A 1 61 ? -5.032 32.438 -10.649 1.00 0.00 61 ARG A N 11
ATOM 19074 C CA . ARG A 1 61 ? -4.929 31.089 -10.107 1.00 0.00 61 ARG A CA 11
ATOM 19075 C C . ARG A 1 61 ? -3.953 31.033 -8.933 1.00 0.00 61 ARG A C 11
ATOM 19076 O O . ARG A 1 61 ? -4.216 30.360 -7.938 1.00 0.00 61 ARG A O 11
ATOM 19097 N N . CYS A 1 62 ? -2.826 31.733 -9.055 1.00 0.00 62 CYS A N 11
ATOM 19098 C CA . CYS A 1 62 ? -1.827 31.731 -7.988 1.00 0.00 62 CYS A CA 11
ATOM 19099 C C . CYS A 1 62 ? -2.441 32.212 -6.672 1.00 0.00 62 CYS A C 11
ATOM 19100 O O . CYS A 1 62 ? -2.453 31.485 -5.678 1.00 0.00 62 CYS A O 11
ATOM 19107 N N . GLU A 1 63 ? -2.954 33.439 -6.683 1.00 0.00 63 GLU A N 11
ATOM 19108 C CA . GLU A 1 63 ? -3.575 34.029 -5.499 1.00 0.00 63 GLU A CA 11
ATOM 19109 C C . GLU A 1 63 ? -4.764 33.201 -5.013 1.00 0.00 63 GLU A C 11
ATOM 19110 O O . GLU A 1 63 ? -5.001 33.087 -3.809 1.00 0.00 63 GLU A O 11
ATOM 19122 N N . GLY A 1 64 ? -5.523 32.656 -5.959 1.00 0.00 64 GLY A N 11
ATOM 19123 C CA . GLY A 1 64 ? -6.709 31.870 -5.627 1.00 0.00 64 GLY A CA 11
ATOM 19124 C C . GLY A 1 64 ? -6.404 30.741 -4.647 1.00 0.00 64 GLY A C 11
ATOM 19125 O O . GLY A 1 64 ? -7.085 30.597 -3.631 1.00 0.00 64 GLY A O 11
ATOM 19129 N N . LEU A 1 65 ? -5.395 29.933 -4.961 1.00 0.00 65 LEU A N 11
ATOM 19130 C CA . LEU A 1 65 ? -5.036 28.812 -4.096 1.00 0.00 65 LEU A CA 11
ATOM 19131 C C . LEU A 1 65 ? -4.723 29.280 -2.676 1.00 0.00 65 LEU A C 11
ATOM 19132 O O . LEU A 1 65 ? -5.288 28.765 -1.710 1.00 0.00 65 LEU A O 11
ATOM 19148 N N . ARG A 1 66 ? -3.826 30.256 -2.554 1.00 0.00 66 ARG A N 11
ATOM 19149 C CA . ARG A 1 66 ? -3.456 30.778 -1.240 1.00 0.00 66 ARG A CA 11
ATOM 19150 C C . ARG A 1 66 ? -4.682 31.319 -0.508 1.00 0.00 66 ARG A C 11
ATOM 19151 O O . ARG A 1 66 ? -4.886 31.037 0.674 1.00 0.00 66 ARG A O 11
ATOM 19172 N N . MET A 1 67 ? -5.488 32.099 -1.221 1.00 0.00 67 MET A N 11
ATOM 19173 C CA . MET A 1 67 ? -6.692 32.684 -0.638 1.00 0.00 67 MET A CA 11
ATOM 19174 C C . MET A 1 67 ? -7.648 31.607 -0.131 1.00 0.00 67 MET A C 11
ATOM 19175 O O . MET A 1 67 ? -8.093 31.650 1.017 1.00 0.00 67 MET A O 11
ATOM 19189 N N . MET A 1 68 ? -7.971 30.655 -1.000 1.00 0.00 68 MET A N 11
ATOM 19190 C CA . MET A 1 68 ? -8.892 29.584 -0.638 1.00 0.00 68 MET A CA 11
ATOM 19191 C C . MET A 1 68 ? -8.362 28.771 0.538 1.00 0.00 68 MET A C 11
ATOM 19192 O O . MET A 1 68 ? -9.125 28.391 1.423 1.00 0.00 68 MET A O 11
ATOM 19206 N N . MET A 1 69 ? -7.059 28.499 0.538 1.00 0.00 69 MET A N 11
ATOM 19207 C CA . MET A 1 69 ? -6.450 27.716 1.611 1.00 0.00 69 MET A CA 11
ATOM 19208 C C . MET A 1 69 ? -6.852 28.266 2.979 1.00 0.00 69 MET A C 11
ATOM 19209 O O . MET A 1 69 ? -7.496 27.578 3.770 1.00 0.00 69 MET A O 11
ATOM 19223 N N . ARG A 1 70 ? -6.473 29.510 3.243 1.00 0.00 70 ARG A N 11
ATOM 19224 C CA . ARG A 1 70 ? -6.802 30.151 4.513 1.00 0.00 70 ARG A CA 11
ATOM 19225 C C . ARG A 1 70 ? -8.317 30.220 4.713 1.00 0.00 70 ARG A C 11
ATOM 19226 O O . ARG A 1 70 ? -8.819 30.002 5.817 1.00 0.00 70 ARG A O 11
ATOM 19247 N N . MET A 1 71 ? -9.032 30.539 3.636 1.00 0.00 71 MET A N 11
ATOM 19248 C CA . MET A 1 71 ? -10.484 30.655 3.682 1.00 0.00 71 MET A CA 11
ATOM 19249 C C . MET A 1 71 ? -11.137 29.318 4.013 1.00 0.00 71 MET A C 11
ATOM 19250 O O . MET A 1 71 ? -12.194 29.274 4.643 1.00 0.00 71 MET A O 11
ATOM 19264 N N . MET A 1 72 ? -10.516 28.232 3.565 1.00 0.00 72 MET A N 11
ATOM 19265 C CA . MET A 1 72 ? -11.070 26.906 3.802 1.00 0.00 72 MET A CA 11
ATOM 19266 C C . MET A 1 72 ? -11.317 26.666 5.286 1.00 0.00 72 MET A C 11
ATOM 19267 O O . MET A 1 72 ? -12.434 26.349 5.693 1.00 0.00 72 MET A O 11
ATOM 19281 N N . GLN A 1 73 ? -10.271 26.818 6.087 1.00 0.00 73 GLN A N 11
ATOM 19282 C CA . GLN A 1 73 ? -10.386 26.612 7.525 1.00 0.00 73 GLN A CA 11
ATOM 19283 C C . GLN A 1 73 ? -11.415 27.564 8.122 1.00 0.00 73 GLN A C 11
ATOM 19284 O O . GLN A 1 73 ? -12.204 27.182 8.982 1.00 0.00 73 GLN A O 11
ATOM 19298 N N . GLN A 1 74 ? -11.395 28.806 7.655 1.00 0.00 74 GLN A N 11
ATOM 19299 C CA . GLN A 1 74 ? -12.324 29.817 8.142 1.00 0.00 74 GLN A CA 11
ATOM 19300 C C . GLN A 1 74 ? -13.779 29.429 7.869 1.00 0.00 74 GLN A C 11
ATOM 19301 O O . GLN A 1 74 ? -14.657 29.670 8.699 1.00 0.00 74 GLN A O 11
ATOM 19315 N N . LYS A 1 75 ? -14.032 28.848 6.701 1.00 0.00 75 LYS A N 11
ATOM 19316 C CA . LYS A 1 75 ? -15.391 28.462 6.332 1.00 0.00 75 LYS A CA 11
ATOM 19317 C C . LYS A 1 75 ? -15.994 27.525 7.376 1.00 0.00 75 LYS A C 11
ATOM 19318 O O . LYS A 1 75 ? -17.152 27.679 7.766 1.00 0.00 75 LYS A O 11
ATOM 19337 N N . GLU A 1 76 ? -15.197 26.565 7.826 1.00 0.00 76 GLU A N 11
ATOM 19338 C CA . GLU A 1 76 ? -15.652 25.607 8.833 1.00 0.00 76 GLU A CA 11
ATOM 19339 C C . GLU A 1 76 ? -14.468 24.820 9.389 1.00 0.00 76 GLU A C 11
ATOM 19340 O O . GLU A 1 76 ? -14.300 23.640 9.079 1.00 0.00 76 GLU A O 11
ATOM 19352 N N . MET A 1 77 ? -13.640 25.480 10.193 1.00 0.00 77 MET A N 11
ATOM 19353 C CA . MET A 1 77 ? -12.466 24.827 10.765 1.00 0.00 77 MET A CA 11
ATOM 19354 C C . MET A 1 77 ? -12.851 23.559 11.529 1.00 0.00 77 MET A C 11
ATOM 19355 O O . MET A 1 77 ? -13.133 23.606 12.728 1.00 0.00 77 MET A O 11
ATOM 19369 N N . GLN A 1 78 ? -12.833 22.422 10.833 1.00 0.00 78 GLN A N 11
ATOM 19370 C CA . GLN A 1 78 ? -13.148 21.139 11.462 1.00 0.00 78 GLN A CA 11
ATOM 19371 C C . GLN A 1 78 ? -12.194 20.905 12.630 1.00 0.00 78 GLN A C 11
ATOM 19372 O O . GLN A 1 78 ? -11.117 21.499 12.671 1.00 0.00 78 GLN A O 11
ATOM 19386 N N . PRO A 1 79 ? -12.538 20.061 13.570 1.00 0.00 79 PRO A N 11
ATOM 19387 C CA . PRO A 1 79 ? -11.656 19.778 14.717 1.00 0.00 79 PRO A CA 11
ATOM 19388 C C . PRO A 1 79 ? -10.792 18.555 14.446 1.00 0.00 79 PRO A C 11
ATOM 19389 O O . PRO A 1 79 ? -11.267 17.419 14.466 1.00 0.00 79 PRO A O 11
ATOM 19400 N N . ARG A 1 80 ? -9.523 18.813 14.210 1.00 0.00 80 ARG A N 11
ATOM 19401 C CA . ARG A 1 80 ? -8.554 17.758 13.948 1.00 0.00 80 ARG A CA 11
ATOM 19402 C C . ARG A 1 80 ? -7.175 18.378 13.767 1.00 0.00 80 ARG A C 11
ATOM 19403 O O . ARG A 1 80 ? -7.011 19.294 12.958 1.00 0.00 80 ARG A O 11
ATOM 19424 N N . GLY A 1 81 ? -6.188 17.901 14.515 1.00 0.00 81 GLY A N 11
ATOM 19425 C CA . GLY A 1 81 ? -4.847 18.461 14.403 1.00 0.00 81 GLY A CA 11
ATOM 19426 C C . GLY A 1 81 ? -3.986 17.727 13.375 1.00 0.00 81 GLY A C 11
ATOM 19427 O O . GLY A 1 81 ? -3.705 18.252 12.301 1.00 0.00 81 GLY A O 11
ATOM 19431 N N . GLU A 1 82 ? -3.549 16.526 13.737 1.00 0.00 82 GLU A N 11
ATOM 19432 C CA . GLU A 1 82 ? -2.679 15.724 12.876 1.00 0.00 82 GLU A CA 11
ATOM 19433 C C . GLU A 1 82 ? -3.301 15.363 11.522 1.00 0.00 82 GLU A C 11
ATOM 19434 O O . GLU A 1 82 ? -2.612 15.390 10.501 1.00 0.00 82 GLU A O 11
ATOM 19446 N N . GLN A 1 83 ? -4.573 14.975 11.514 1.00 0.00 83 GLN A N 11
ATOM 19447 C CA . GLN A 1 83 ? -5.214 14.555 10.266 1.00 0.00 83 GLN A CA 11
ATOM 19448 C C . GLN A 1 83 ? -5.196 15.654 9.204 1.00 0.00 83 GLN A C 11
ATOM 19449 O O . GLN A 1 83 ? -4.558 15.501 8.161 1.00 0.00 83 GLN A O 11
ATOM 19463 N N . MET A 1 84 ? -5.898 16.751 9.466 1.00 0.00 84 MET A N 11
ATOM 19464 C CA . MET A 1 84 ? -5.949 17.854 8.511 1.00 0.00 84 MET A CA 11
ATOM 19465 C C . MET A 1 84 ? -4.570 18.470 8.272 1.00 0.00 84 MET A C 11
ATOM 19466 O O . MET A 1 84 ? -4.286 18.943 7.172 1.00 0.00 84 MET A O 11
ATOM 19480 N N . ARG A 1 85 ? -3.713 18.474 9.297 1.00 0.00 85 ARG A N 11
ATOM 19481 C CA . ARG A 1 85 ? -2.378 19.050 9.143 1.00 0.00 85 ARG A CA 11
ATOM 19482 C C . ARG A 1 85 ? -1.691 18.445 7.923 1.00 0.00 85 ARG A C 11
ATOM 19483 O O . ARG A 1 85 ? -1.190 19.164 7.059 1.00 0.00 85 ARG A O 11
ATOM 19504 N N . ARG A 1 86 ? -1.701 17.119 7.847 1.00 0.00 86 ARG A N 11
ATOM 19505 C CA . ARG A 1 86 ? -1.106 16.427 6.712 1.00 0.00 86 ARG A CA 11
ATOM 19506 C C . ARG A 1 86 ? -1.812 16.845 5.426 1.00 0.00 86 ARG A C 11
ATOM 19507 O O . ARG A 1 86 ? -1.185 17.012 4.379 1.00 0.00 86 ARG A O 11
ATOM 19528 N N . MET A 1 87 ? -3.130 17.003 5.530 1.00 0.00 87 MET A N 11
ATOM 19529 C CA . MET A 1 87 ? -3.958 17.393 4.393 1.00 0.00 87 MET A CA 11
ATOM 19530 C C . MET A 1 87 ? -3.499 18.710 3.771 1.00 0.00 87 MET A C 11
ATOM 19531 O O . MET A 1 87 ? -3.754 18.955 2.596 1.00 0.00 87 MET A O 11
ATOM 19545 N N . MET A 1 88 ? -2.849 19.574 4.552 1.00 0.00 88 MET A N 11
ATOM 19546 C CA . MET A 1 88 ? -2.412 20.860 4.006 1.00 0.00 88 MET A CA 11
ATOM 19547 C C . MET A 1 88 ? -1.733 20.643 2.657 1.00 0.00 88 MET A C 11
ATOM 19548 O O . MET A 1 88 ? -2.097 21.274 1.664 1.00 0.00 88 MET A O 11
ATOM 19562 N N . ARG A 1 89 ? -0.776 19.720 2.617 1.00 0.00 89 ARG A N 11
ATOM 19563 C CA . ARG A 1 89 ? -0.094 19.400 1.367 1.00 0.00 89 ARG A CA 11
ATOM 19564 C C . ARG A 1 89 ? -1.106 18.850 0.361 1.00 0.00 89 ARG A C 11
ATOM 19565 O O . ARG A 1 89 ? -1.079 19.189 -0.822 1.00 0.00 89 ARG A O 11
ATOM 19586 N N . LEU A 1 90 ? -2.001 17.998 0.865 1.00 0.00 90 LEU A N 11
ATOM 19587 C CA . LEU A 1 90 ? -3.043 17.382 0.050 1.00 0.00 90 LEU A CA 11
ATOM 19588 C C . LEU A 1 90 ? -3.942 18.437 -0.590 1.00 0.00 90 LEU A C 11
ATOM 19589 O O . LEU A 1 90 ? -4.282 18.341 -1.770 1.00 0.00 90 LEU A O 11
ATOM 19605 N N . ALA A 1 91 ? -4.326 19.440 0.196 1.00 0.00 91 ALA A N 11
ATOM 19606 C CA . ALA A 1 91 ? -5.186 20.504 -0.305 1.00 0.00 91 ALA A CA 11
ATOM 19607 C C . ALA A 1 91 ? -4.548 21.175 -1.514 1.00 0.00 91 ALA A C 11
ATOM 19608 O O . ALA A 1 91 ? -5.168 21.288 -2.567 1.00 0.00 91 ALA A O 11
ATOM 19615 N N . GLU A 1 92 ? -3.300 21.608 -1.350 1.00 0.00 92 GLU A N 11
ATOM 19616 C CA . GLU A 1 92 ? -2.561 22.258 -2.430 1.00 0.00 92 GLU A CA 11
ATOM 19617 C C . GLU A 1 92 ? -2.415 21.324 -3.632 1.00 0.00 92 GLU A C 11
ATOM 19618 O O . GLU A 1 92 ? -2.296 21.778 -4.769 1.00 0.00 92 GLU A O 11
ATOM 19630 N N . ASN A 1 93 ? -2.407 20.019 -3.369 1.00 0.00 93 ASN A N 11
ATOM 19631 C CA . ASN A 1 93 ? -2.252 19.032 -4.433 1.00 0.00 93 ASN A CA 11
ATOM 19632 C C . ASN A 1 93 ? -3.476 18.996 -5.346 1.00 0.00 93 ASN A C 11
ATOM 19633 O O . ASN A 1 93 ? -3.349 18.779 -6.550 1.00 0.00 93 ASN A O 11
ATOM 19644 N N . ILE A 1 94 ? -4.660 19.206 -4.772 1.00 0.00 94 ILE A N 11
ATOM 19645 C CA . ILE A 1 94 ? -5.894 19.186 -5.558 1.00 0.00 94 ILE A CA 11
ATOM 19646 C C . ILE A 1 94 ? -5.795 20.135 -6.760 1.00 0.00 94 ILE A C 11
ATOM 19647 O O . ILE A 1 94 ? -5.962 19.710 -7.900 1.00 0.00 94 ILE A O 11
ATOM 19663 N N . PRO A 1 95 ? -5.526 21.399 -6.534 1.00 0.00 95 PRO A N 11
ATOM 19664 C CA . PRO A 1 95 ? -5.400 22.408 -7.629 1.00 0.00 95 PRO A CA 11
ATOM 19665 C C . PRO A 1 95 ? -4.187 22.157 -8.529 1.00 0.00 95 PRO A C 11
ATOM 19666 O O . PRO A 1 95 ? -4.161 22.596 -9.679 1.00 0.00 95 PRO A O 11
ATOM 19677 N N . SER A 1 96 ? -3.196 21.435 -8.004 1.00 0.00 96 SER A N 11
ATOM 19678 C CA . SER A 1 96 ? -1.996 21.118 -8.776 1.00 0.00 96 SER A CA 11
ATOM 19679 C C . SER A 1 96 ? -2.418 20.337 -9.993 1.00 0.00 96 SER A C 11
ATOM 19680 O O . SER A 1 96 ? -1.871 20.477 -11.087 1.00 0.00 96 SER A O 11
ATOM 19688 N N . ARG A 1 97 ? -3.422 19.519 -9.756 1.00 0.00 97 ARG A N 11
ATOM 19689 C CA . ARG A 1 97 ? -4.005 18.681 -10.771 1.00 0.00 97 ARG A CA 11
ATOM 19690 C C . ARG A 1 97 ? -4.473 19.512 -11.963 1.00 0.00 97 ARG A C 11
ATOM 19691 O O . ARG A 1 97 ? -4.465 19.040 -13.101 1.00 0.00 97 ARG A O 11
ATOM 19712 N N . CYS A 1 98 ? -4.873 20.756 -11.694 1.00 0.00 98 CYS A N 11
ATOM 19713 C CA . CYS A 1 98 ? -5.333 21.648 -12.745 1.00 0.00 98 CYS A CA 11
ATOM 19714 C C . CYS A 1 98 ? -4.237 22.612 -13.113 1.00 0.00 98 CYS A C 11
ATOM 19715 O O . CYS A 1 98 ? -4.333 23.308 -14.125 1.00 0.00 98 CYS A O 11
ATOM 19722 N N . ASN A 1 99 ? -3.207 22.682 -12.275 1.00 0.00 99 ASN A N 11
ATOM 19723 C CA . ASN A 1 99 ? -2.136 23.608 -12.544 1.00 0.00 99 ASN A CA 11
ATOM 19724 C C . ASN A 1 99 ? -1.579 23.388 -13.915 1.00 0.00 99 ASN A C 11
ATOM 19725 O O . ASN A 1 99 ? -1.696 22.316 -14.510 1.00 0.00 99 ASN A O 11
ATOM 19736 N N . LEU A 1 100 ? -1.078 24.472 -14.432 1.00 0.00 100 LEU A N 11
ATOM 19737 C CA . LEU A 1 100 ? -0.599 24.515 -15.785 1.00 0.00 100 LEU A CA 11
ATOM 19738 C C . LEU A 1 100 ? 0.553 25.505 -15.919 1.00 0.00 100 LEU A C 11
ATOM 19739 O O . LEU A 1 100 ? 0.504 26.595 -15.352 1.00 0.00 100 LEU A O 11
ATOM 19755 N N . SER A 1 101 ? 1.584 25.104 -16.664 1.00 0.00 101 SER A N 11
ATOM 19756 C CA . SER A 1 101 ? 2.767 25.939 -16.877 1.00 0.00 101 SER A CA 11
ATOM 19757 C C . SER A 1 101 ? 2.389 27.415 -16.996 1.00 0.00 101 SER A C 11
ATOM 19758 O O . SER A 1 101 ? 2.012 27.886 -18.070 1.00 0.00 101 SER A O 11
ATOM 19766 N N . PRO A 1 102 ? 2.486 28.141 -15.912 1.00 0.00 102 PRO A N 11
ATOM 19767 C CA . PRO A 1 102 ? 2.157 29.587 -15.859 1.00 0.00 102 PRO A CA 11
ATOM 19768 C C . PRO A 1 102 ? 3.360 30.451 -16.229 1.00 0.00 102 PRO A C 11
ATOM 19769 O O . PRO A 1 102 ? 4.489 30.143 -15.848 1.00 0.00 102 PRO A O 11
ATOM 19780 N N . MET A 1 103 ? 3.119 31.529 -16.969 1.00 0.00 103 MET A N 11
ATOM 19781 C CA . MET A 1 103 ? 4.208 32.412 -17.367 1.00 0.00 103 MET A CA 11
ATOM 19782 C C . MET A 1 103 ? 4.735 33.183 -16.158 1.00 0.00 103 MET A C 11
ATOM 19783 O O . MET A 1 103 ? 5.911 33.073 -15.810 1.00 0.00 103 MET A O 11
ATOM 19797 N N . ARG A 1 104 ? 3.851 33.947 -15.517 1.00 0.00 104 ARG A N 11
ATOM 19798 C CA . ARG A 1 104 ? 4.226 34.727 -14.336 1.00 0.00 104 ARG A CA 11
ATOM 19799 C C . ARG A 1 104 ? 3.036 34.895 -13.397 1.00 0.00 104 ARG A C 11
ATOM 19800 O O . ARG A 1 104 ? 1.897 35.035 -13.846 1.00 0.00 104 ARG A O 11
ATOM 19821 N N . CYS A 1 105 ? 3.313 34.908 -12.093 1.00 0.00 105 CYS A N 11
ATOM 19822 C CA . CYS A 1 105 ? 2.263 35.096 -11.094 1.00 0.00 105 CYS A CA 11
ATOM 19823 C C . CYS A 1 105 ? 2.516 36.386 -10.310 1.00 0.00 105 CYS A C 11
ATOM 19824 O O . CYS A 1 105 ? 3.272 36.389 -9.337 1.00 0.00 105 CYS A O 11
ATOM 19831 N N . PRO A 1 106 ? 1.895 37.475 -10.702 1.00 0.00 106 PRO A N 11
ATOM 19832 C CA . PRO A 1 106 ? 2.050 38.792 -10.011 1.00 0.00 106 PRO A CA 11
ATOM 19833 C C . PRO A 1 106 ? 1.406 38.794 -8.643 1.00 0.00 106 PRO A C 11
ATOM 19834 O O . PRO A 1 106 ? 1.304 39.834 -7.989 1.00 0.00 106 PRO A O 11
ATOM 19845 N N . MET A 1 107 ? 0.947 37.635 -8.236 1.00 0.00 107 MET A N 11
ATOM 19846 C CA . MET A 1 107 ? 0.281 37.503 -6.966 1.00 0.00 107 MET A CA 11
ATOM 19847 C C . MET A 1 107 ? 1.266 37.528 -5.830 1.00 0.00 107 MET A C 11
ATOM 19848 O O . MET A 1 107 ? 1.949 36.547 -5.531 1.00 0.00 107 MET A O 11
ATOM 19862 N N . GLY A 1 108 ? 1.309 38.674 -5.213 1.00 0.00 108 GLY A N 11
ATOM 19863 C CA . GLY A 1 108 ? 2.188 38.907 -4.084 1.00 0.00 108 GLY A CA 11
ATOM 19864 C C . GLY A 1 108 ? 3.632 39.055 -4.540 1.00 0.00 108 GLY A C 11
ATOM 19865 O O . GLY A 1 108 ? 4.563 38.795 -3.776 1.00 0.00 108 GLY A O 11
ATOM 19869 N N . GLY A 1 109 ? 3.810 39.486 -5.786 1.00 0.00 109 GLY A N 11
ATOM 19870 C CA . GLY A 1 109 ? 5.149 39.681 -6.332 1.00 0.00 109 GLY A CA 11
ATOM 19871 C C . GLY A 1 109 ? 5.981 38.406 -6.230 1.00 0.00 109 GLY A C 11
ATOM 19872 O O . GLY A 1 109 ? 6.927 38.341 -5.441 1.00 0.00 109 GLY A O 11
ATOM 19876 N N . SER A 1 110 ? 5.622 37.393 -7.021 1.00 0.00 110 SER A N 11
ATOM 19877 C CA . SER A 1 110 ? 6.347 36.122 -7.001 1.00 0.00 110 SER A CA 11
ATOM 19878 C C . SER A 1 110 ? 7.857 36.362 -7.003 1.00 0.00 110 SER A C 11
ATOM 19879 O O . SER A 1 110 ? 8.341 37.336 -7.582 1.00 0.00 110 SER A O 11
ATOM 19887 N N . ILE A 1 111 ? 8.591 35.470 -6.341 1.00 0.00 111 ILE A N 11
ATOM 19888 C CA . ILE A 1 111 ? 10.053 35.592 -6.256 1.00 0.00 111 ILE A CA 11
ATOM 19889 C C . ILE A 1 111 ? 10.715 34.428 -6.980 1.00 0.00 111 ILE A C 11
ATOM 19890 O O . ILE A 1 111 ? 11.870 34.502 -7.403 1.00 0.00 111 ILE A O 11
ATOM 19906 N N . ALA A 1 112 ? 9.947 33.365 -7.121 1.00 0.00 112 ALA A N 11
ATOM 19907 C CA . ALA A 1 112 ? 10.375 32.158 -7.790 1.00 0.00 112 ALA A CA 11
ATOM 19908 C C . ALA A 1 112 ? 9.168 31.552 -8.383 1.00 0.00 112 ALA A C 11
ATOM 19909 O O . ALA A 1 112 ? 8.073 31.829 -7.906 1.00 0.00 112 ALA A O 11
ATOM 19916 N N . GLY A 1 113 ? 9.378 30.699 -9.375 1.00 0.00 113 GLY A N 11
ATOM 19917 C CA . GLY A 1 113 ? 8.284 30.011 -10.015 1.00 0.00 113 GLY A CA 11
ATOM 19918 C C . GLY A 1 113 ? 6.963 30.427 -9.408 1.00 0.00 113 GLY A C 11
ATOM 19919 O O . GLY A 1 113 ? 6.541 31.583 -9.508 1.00 0.00 113 GLY A O 11
ATOM 19923 N N . PHE A 1 114 ? 6.303 29.472 -8.829 1.00 0.00 114 PHE A N 11
ATOM 19924 C CA . PHE A 1 114 ? 5.003 29.717 -8.210 1.00 0.00 114 PHE A CA 11
ATOM 19925 C C . PHE A 1 114 ? 4.588 28.518 -7.359 1.00 0.00 114 PHE A C 11
ATOM 19926 O O . PHE A 1 114 ? 4.333 28.712 -6.182 1.00 0.00 114 PHE A O 11
ATOM 19944 N N . GLU A 1 1 ? 1.517 42.099 -6.179 1.00 0.00 1 GLU A N 12
ATOM 19945 C CA . GLU A 1 1 ? 0.063 42.035 -6.497 1.00 0.00 1 GLU A CA 12
ATOM 19946 C C . GLU A 1 1 ? -0.234 42.945 -7.685 1.00 0.00 1 GLU A C 12
ATOM 19947 O O . GLU A 1 1 ? -0.205 44.170 -7.565 1.00 0.00 1 GLU A O 12
ATOM 19961 N N . ALA A 1 2 ? -0.517 42.333 -8.834 1.00 0.00 2 ALA A N 12
ATOM 19962 C CA . ALA A 1 2 ? -0.819 43.089 -10.045 1.00 0.00 2 ALA A CA 12
ATOM 19963 C C . ALA A 1 2 ? -2.112 43.882 -9.878 1.00 0.00 2 ALA A C 12
ATOM 19964 O O . ALA A 1 2 ? -3.011 43.473 -9.141 1.00 0.00 2 ALA A O 12
ATOM 19971 N N . GLU A 1 3 ? -2.198 45.013 -10.572 1.00 0.00 3 GLU A N 12
ATOM 19972 C CA . GLU A 1 3 ? -3.385 45.861 -10.504 1.00 0.00 3 GLU A CA 12
ATOM 19973 C C . GLU A 1 3 ? -4.610 45.112 -11.026 1.00 0.00 3 GLU A C 12
ATOM 19974 O O . GLU A 1 3 ? -5.747 45.484 -10.733 1.00 0.00 3 GLU A O 12
ATOM 19986 N N . ALA A 1 4 ? -4.364 44.056 -11.800 1.00 0.00 4 ALA A N 12
ATOM 19987 C CA . ALA A 1 4 ? -5.448 43.255 -12.361 1.00 0.00 4 ALA A CA 12
ATOM 19988 C C . ALA A 1 4 ? -6.136 42.440 -11.273 1.00 0.00 4 ALA A C 12
ATOM 19989 O O . ALA A 1 4 ? -7.066 41.680 -11.548 1.00 0.00 4 ALA A O 12
ATOM 19996 N N . GLN A 1 5 ? -5.681 42.618 -10.039 1.00 0.00 5 GLN A N 12
ATOM 19997 C CA . GLN A 1 5 ? -6.260 41.914 -8.905 1.00 0.00 5 GLN A CA 12
ATOM 19998 C C . GLN A 1 5 ? -7.777 42.067 -8.905 1.00 0.00 5 GLN A C 12
ATOM 19999 O O . GLN A 1 5 ? -8.503 41.136 -8.558 1.00 0.00 5 GLN A O 12
ATOM 20013 N N . GLU A 1 6 ? -8.247 43.248 -9.300 1.00 0.00 6 GLU A N 12
ATOM 20014 C CA . GLU A 1 6 ? -9.679 43.516 -9.349 1.00 0.00 6 GLU A CA 12
ATOM 20015 C C . GLU A 1 6 ? -10.401 42.442 -10.161 1.00 0.00 6 GLU A C 12
ATOM 20016 O O . GLU A 1 6 ? -11.389 41.867 -9.702 1.00 0.00 6 GLU A O 12
ATOM 20028 N N . GLU A 1 7 ? -9.885 42.159 -11.357 1.00 0.00 7 GLU A N 12
ATOM 20029 C CA . GLU A 1 7 ? -10.469 41.134 -12.209 1.00 0.00 7 GLU A CA 12
ATOM 20030 C C . GLU A 1 7 ? -10.502 39.810 -11.465 1.00 0.00 7 GLU A C 12
ATOM 20031 O O . GLU A 1 7 ? -11.476 39.061 -11.542 1.00 0.00 7 GLU A O 12
ATOM 20043 N N . CYS A 1 8 ? -9.417 39.532 -10.748 1.00 0.00 8 CYS A N 12
ATOM 20044 C CA . CYS A 1 8 ? -9.313 38.295 -9.995 1.00 0.00 8 CYS A CA 12
ATOM 20045 C C . CYS A 1 8 ? -10.324 38.269 -8.856 1.00 0.00 8 CYS A C 12
ATOM 20046 O O . CYS A 1 8 ? -11.008 37.267 -8.650 1.00 0.00 8 CYS A O 12
ATOM 20053 N N . ARG A 1 9 ? -10.411 39.378 -8.122 1.00 0.00 9 ARG A N 12
ATOM 20054 C CA . ARG A 1 9 ? -11.336 39.479 -6.996 1.00 0.00 9 ARG A CA 12
ATOM 20055 C C . ARG A 1 9 ? -12.754 39.128 -7.432 1.00 0.00 9 ARG A C 12
ATOM 20056 O O . ARG A 1 9 ? -13.465 38.407 -6.733 1.00 0.00 9 ARG A O 12
ATOM 20077 N N . GLU A 1 10 ? -13.156 39.628 -8.596 1.00 0.00 10 GLU A N 12
ATOM 20078 C CA . GLU A 1 10 ? -14.488 39.337 -9.112 1.00 0.00 10 GLU A CA 12
ATOM 20079 C C . GLU A 1 10 ? -14.647 37.833 -9.311 1.00 0.00 10 GLU A C 12
ATOM 20080 O O . GLU A 1 10 ? -15.635 37.236 -8.881 1.00 0.00 10 GLU A O 12
ATOM 20092 N N . GLN A 1 11 ? -13.656 37.232 -9.965 1.00 0.00 11 GLN A N 12
ATOM 20093 C CA . GLN A 1 11 ? -13.664 35.798 -10.228 1.00 0.00 11 GLN A CA 12
ATOM 20094 C C . GLN A 1 11 ? -13.683 34.985 -8.933 1.00 0.00 11 GLN A C 12
ATOM 20095 O O . GLN A 1 11 ? -14.210 33.876 -8.906 1.00 0.00 11 GLN A O 12
ATOM 20109 N N . MET A 1 12 ? -13.099 35.527 -7.863 1.00 0.00 12 MET A N 12
ATOM 20110 C CA . MET A 1 12 ? -13.068 34.808 -6.588 1.00 0.00 12 MET A CA 12
ATOM 20111 C C . MET A 1 12 ? -14.462 34.308 -6.216 1.00 0.00 12 MET A C 12
ATOM 20112 O O . MET A 1 12 ? -14.618 33.184 -5.739 1.00 0.00 12 MET A O 12
ATOM 20126 N N . GLN A 1 13 ? -15.476 35.142 -6.458 1.00 0.00 13 GLN A N 12
ATOM 20127 C CA . GLN A 1 13 ? -16.852 34.756 -6.162 1.00 0.00 13 GLN A CA 12
ATOM 20128 C C . GLN A 1 13 ? -17.229 33.556 -7.017 1.00 0.00 13 GLN A C 12
ATOM 20129 O O . GLN A 1 13 ? -17.785 32.571 -6.532 1.00 0.00 13 GLN A O 12
ATOM 20143 N N . ARG A 1 14 ? -16.871 33.652 -8.293 1.00 0.00 14 ARG A N 12
ATOM 20144 C CA . ARG A 1 14 ? -17.105 32.595 -9.249 1.00 0.00 14 ARG A CA 12
ATOM 20145 C C . ARG A 1 14 ? -16.396 31.348 -8.789 1.00 0.00 14 ARG A C 12
ATOM 20146 O O . ARG A 1 14 ? -16.904 30.234 -8.922 1.00 0.00 14 ARG A O 12
ATOM 20167 N N . GLN A 1 15 ? -15.200 31.558 -8.249 1.00 0.00 15 GLN A N 12
ATOM 20168 C CA . GLN A 1 15 ? -14.403 30.466 -7.768 1.00 0.00 15 GLN A CA 12
ATOM 20169 C C . GLN A 1 15 ? -15.010 29.922 -6.486 1.00 0.00 15 GLN A C 12
ATOM 20170 O O . GLN A 1 15 ? -14.513 30.155 -5.383 1.00 0.00 15 GLN A O 12
ATOM 20184 N N . GLN A 1 16 ? -16.091 29.185 -6.665 1.00 0.00 16 GLN A N 12
ATOM 20185 C CA . GLN A 1 16 ? -16.803 28.573 -5.550 1.00 0.00 16 GLN A CA 12
ATOM 20186 C C . GLN A 1 16 ? -16.200 27.210 -5.235 1.00 0.00 16 GLN A C 12
ATOM 20187 O O . GLN A 1 16 ? -16.897 26.291 -4.803 1.00 0.00 16 GLN A O 12
ATOM 20201 N N . MET A 1 17 ? -14.897 27.091 -5.468 1.00 0.00 17 MET A N 12
ATOM 20202 C CA . MET A 1 17 ? -14.195 25.833 -5.221 1.00 0.00 17 MET A CA 12
ATOM 20203 C C . MET A 1 17 ? -14.212 25.474 -3.742 1.00 0.00 17 MET A C 12
ATOM 20204 O O . MET A 1 17 ? -14.257 24.301 -3.385 1.00 0.00 17 MET A O 12
ATOM 20218 N N . LEU A 1 18 ? -14.163 26.491 -2.893 1.00 0.00 18 LEU A N 12
ATOM 20219 C CA . LEU A 1 18 ? -14.150 26.279 -1.451 1.00 0.00 18 LEU A CA 12
ATOM 20220 C C . LEU A 1 18 ? -15.402 25.528 -0.980 1.00 0.00 18 LEU A C 12
ATOM 20221 O O . LEU A 1 18 ? -15.375 24.873 0.059 1.00 0.00 18 LEU A O 12
ATOM 20237 N N . SER A 1 19 ? -16.494 25.621 -1.745 1.00 0.00 19 SER A N 12
ATOM 20238 C CA . SER A 1 19 ? -17.731 24.932 -1.378 1.00 0.00 19 SER A CA 12
ATOM 20239 C C . SER A 1 19 ? -17.564 23.426 -1.555 1.00 0.00 19 SER A C 12
ATOM 20240 O O . SER A 1 19 ? -17.707 22.649 -0.603 1.00 0.00 19 SER A O 12
ATOM 20248 N N . HIS A 1 20 ? -17.224 23.025 -2.777 1.00 0.00 20 HIS A N 12
ATOM 20249 C CA . HIS A 1 20 ? -17.001 21.618 -3.077 1.00 0.00 20 HIS A CA 12
ATOM 20250 C C . HIS A 1 20 ? -15.815 21.154 -2.257 1.00 0.00 20 HIS A C 12
ATOM 20251 O O . HIS A 1 20 ? -15.771 20.026 -1.766 1.00 0.00 20 HIS A O 12
ATOM 20265 N N . CYS A 1 21 ? -14.867 22.070 -2.102 1.00 0.00 21 CYS A N 12
ATOM 20266 C CA . CYS A 1 21 ? -13.675 21.816 -1.324 1.00 0.00 21 CYS A CA 12
ATOM 20267 C C . CYS A 1 21 ? -14.057 21.529 0.125 1.00 0.00 21 CYS A C 12
ATOM 20268 O O . CYS A 1 21 ? -13.545 20.592 0.735 1.00 0.00 21 CYS A O 12
ATOM 20275 N N . ARG A 1 22 ? -14.982 22.328 0.662 1.00 0.00 22 ARG A N 12
ATOM 20276 C CA . ARG A 1 22 ? -15.446 22.127 2.032 1.00 0.00 22 ARG A CA 12
ATOM 20277 C C . ARG A 1 22 ? -15.991 20.713 2.175 1.00 0.00 22 ARG A C 12
ATOM 20278 O O . ARG A 1 22 ? -15.621 19.972 3.096 1.00 0.00 22 ARG A O 12
ATOM 20299 N N . MET A 1 23 ? -16.847 20.321 1.233 1.00 0.00 23 MET A N 12
ATOM 20300 C CA . MET A 1 23 ? -17.388 18.973 1.262 1.00 0.00 23 MET A CA 12
ATOM 20301 C C . MET A 1 23 ? -16.222 17.999 1.254 1.00 0.00 23 MET A C 12
ATOM 20302 O O . MET A 1 23 ? -16.182 17.043 2.026 1.00 0.00 23 MET A O 12
ATOM 20316 N N . TYR A 1 24 ? -15.247 18.291 0.397 1.00 0.00 24 TYR A N 12
ATOM 20317 C CA . TYR A 1 24 ? -14.049 17.474 0.301 1.00 0.00 24 TYR A CA 12
ATOM 20318 C C . TYR A 1 24 ? -13.383 17.368 1.673 1.00 0.00 24 TYR A C 12
ATOM 20319 O O . TYR A 1 24 ? -12.909 16.301 2.046 1.00 0.00 24 TYR A O 12
ATOM 20337 N N . MET A 1 25 ? -13.369 18.472 2.425 1.00 0.00 25 MET A N 12
ATOM 20338 C CA . MET A 1 25 ? -12.774 18.462 3.762 1.00 0.00 25 MET A CA 12
ATOM 20339 C C . MET A 1 25 ? -13.451 17.397 4.616 1.00 0.00 25 MET A C 12
ATOM 20340 O O . MET A 1 25 ? -12.793 16.648 5.341 1.00 0.00 25 MET A O 12
ATOM 20354 N N . ARG A 1 26 ? -14.777 17.323 4.523 1.00 0.00 26 ARG A N 12
ATOM 20355 C CA . ARG A 1 26 ? -15.508 16.319 5.290 1.00 0.00 26 ARG A CA 12
ATOM 20356 C C . ARG A 1 26 ? -15.037 14.923 4.878 1.00 0.00 26 ARG A C 12
ATOM 20357 O O . ARG A 1 26 ? -14.701 14.083 5.723 1.00 0.00 26 ARG A O 12
ATOM 20378 N N . GLN A 1 27 ? -14.979 14.700 3.565 1.00 0.00 27 GLN A N 12
ATOM 20379 C CA . GLN A 1 27 ? -14.512 13.425 3.036 1.00 0.00 27 GLN A CA 12
ATOM 20380 C C . GLN A 1 27 ? -13.089 13.199 3.479 1.00 0.00 27 GLN A C 12
ATOM 20381 O O . GLN A 1 27 ? -12.671 12.072 3.717 1.00 0.00 27 GLN A O 12
ATOM 20395 N N . GLN A 1 28 ? -12.354 14.299 3.589 1.00 0.00 28 GLN A N 12
ATOM 20396 C CA . GLN A 1 28 ? -10.977 14.248 4.004 1.00 0.00 28 GLN A CA 12
ATOM 20397 C C . GLN A 1 28 ? -10.899 13.711 5.428 1.00 0.00 28 GLN A C 12
ATOM 20398 O O . GLN A 1 28 ? -9.992 12.949 5.767 1.00 0.00 28 GLN A O 12
ATOM 20412 N N . MET A 1 29 ? -11.881 14.083 6.247 1.00 0.00 29 MET A N 12
ATOM 20413 C CA . MET A 1 29 ? -11.934 13.595 7.616 1.00 0.00 29 MET A CA 12
ATOM 20414 C C . MET A 1 29 ? -12.100 12.079 7.588 1.00 0.00 29 MET A C 12
ATOM 20415 O O . MET A 1 29 ? -11.286 11.344 8.149 1.00 0.00 29 MET A O 12
ATOM 20429 N N . GLU A 1 30 ? -13.149 11.621 6.901 1.00 0.00 30 GLU A N 12
ATOM 20430 C CA . GLU A 1 30 ? -13.403 10.184 6.771 1.00 0.00 30 GLU A CA 12
ATOM 20431 C C . GLU A 1 30 ? -12.286 9.508 5.970 1.00 0.00 30 GLU A C 12
ATOM 20432 O O . GLU A 1 30 ? -12.000 8.324 6.151 1.00 0.00 30 GLU A O 12
ATOM 20444 N N . GLU A 1 31 ? -11.681 10.280 5.070 1.00 0.00 31 GLU A N 12
ATOM 20445 C CA . GLU A 1 31 ? -10.610 9.788 4.203 1.00 0.00 31 GLU A CA 12
ATOM 20446 C C . GLU A 1 31 ? -9.404 9.286 4.994 1.00 0.00 31 GLU A C 12
ATOM 20447 O O . GLU A 1 31 ? -8.504 8.668 4.426 1.00 0.00 31 GLU A O 12
ATOM 20459 N N . SER A 1 32 ? -9.382 9.546 6.295 1.00 0.00 32 SER A N 12
ATOM 20460 C CA . SER A 1 32 ? -8.266 9.110 7.131 1.00 0.00 32 SER A CA 12
ATOM 20461 C C . SER A 1 32 ? -7.829 7.686 6.772 1.00 0.00 32 SER A C 12
ATOM 20462 O O . SER A 1 32 ? -6.653 7.347 6.864 1.00 0.00 32 SER A O 12
ATOM 20470 N N . THR A 1 33 ? -8.784 6.859 6.371 1.00 0.00 33 THR A N 12
ATOM 20471 C CA . THR A 1 33 ? -8.488 5.476 6.002 1.00 0.00 33 THR A CA 12
ATOM 20472 C C . THR A 1 33 ? -7.676 5.380 4.700 1.00 0.00 33 THR A C 12
ATOM 20473 O O . THR A 1 33 ? -6.627 4.737 4.659 1.00 0.00 33 THR A O 12
ATOM 20484 N N . TYR A 1 34 ? -8.199 5.992 3.633 1.00 0.00 34 TYR A N 12
ATOM 20485 C CA . TYR A 1 34 ? -7.558 5.944 2.313 1.00 0.00 34 TYR A CA 12
ATOM 20486 C C . TYR A 1 34 ? -6.723 7.192 1.995 1.00 0.00 34 TYR A C 12
ATOM 20487 O O . TYR A 1 34 ? -6.318 7.379 0.847 1.00 0.00 34 TYR A O 12
ATOM 20505 N N . GLN A 1 35 ? -6.511 8.061 2.991 1.00 0.00 35 GLN A N 12
ATOM 20506 C CA . GLN A 1 35 ? -5.762 9.313 2.783 1.00 0.00 35 GLN A CA 12
ATOM 20507 C C . GLN A 1 35 ? -4.678 9.194 1.719 1.00 0.00 35 GLN A C 12
ATOM 20508 O O . GLN A 1 35 ? -4.388 10.172 1.030 1.00 0.00 35 GLN A O 12
ATOM 20522 N N . THR A 1 36 ? -4.084 8.012 1.566 1.00 0.00 36 THR A N 12
ATOM 20523 C CA . THR A 1 36 ? -3.057 7.854 0.550 1.00 0.00 36 THR A CA 12
ATOM 20524 C C . THR A 1 36 ? -3.669 8.211 -0.797 1.00 0.00 36 THR A C 12
ATOM 20525 O O . THR A 1 36 ? -4.523 7.492 -1.315 1.00 0.00 36 THR A O 12
ATOM 20536 N N . MET A 1 37 ? -3.250 9.353 -1.333 1.00 0.00 37 MET A N 12
ATOM 20537 C CA . MET A 1 37 ? -3.790 9.843 -2.599 1.00 0.00 37 MET A CA 12
ATOM 20538 C C . MET A 1 37 ? -3.602 8.820 -3.720 1.00 0.00 37 MET A C 12
ATOM 20539 O O . MET A 1 37 ? -2.479 8.562 -4.154 1.00 0.00 37 MET A O 12
ATOM 20553 N N . PRO A 1 38 ? -4.683 8.255 -4.204 1.00 0.00 38 PRO A N 12
ATOM 20554 C CA . PRO A 1 38 ? -4.665 7.266 -5.306 1.00 0.00 38 PRO A CA 12
ATOM 20555 C C . PRO A 1 38 ? -4.936 7.918 -6.659 1.00 0.00 38 PRO A C 12
ATOM 20556 O O . PRO A 1 38 ? -5.957 8.583 -6.841 1.00 0.00 38 PRO A O 12
ATOM 20567 N N . ARG A 1 39 ? -4.033 7.715 -7.603 1.00 0.00 39 ARG A N 12
ATOM 20568 C CA . ARG A 1 39 ? -4.208 8.280 -8.938 1.00 0.00 39 ARG A CA 12
ATOM 20569 C C . ARG A 1 39 ? -5.438 7.672 -9.586 1.00 0.00 39 ARG A C 12
ATOM 20570 O O . ARG A 1 39 ? -6.169 8.339 -10.319 1.00 0.00 39 ARG A O 12
ATOM 20591 N N . ARG A 1 40 ? -5.639 6.383 -9.316 1.00 0.00 40 ARG A N 12
ATOM 20592 C CA . ARG A 1 40 ? -6.762 5.658 -9.883 1.00 0.00 40 ARG A CA 12
ATOM 20593 C C . ARG A 1 40 ? -8.078 6.258 -9.418 1.00 0.00 40 ARG A C 12
ATOM 20594 O O . ARG A 1 40 ? -8.535 6.009 -8.301 1.00 0.00 40 ARG A O 12
ATOM 20615 N N . GLY A 1 41 ? -8.680 7.043 -10.298 1.00 0.00 41 GLY A N 12
ATOM 20616 C CA . GLY A 1 41 ? -9.960 7.682 -10.001 1.00 0.00 41 GLY A CA 12
ATOM 20617 C C . GLY A 1 41 ? -9.843 8.666 -8.840 1.00 0.00 41 GLY A C 12
ATOM 20618 O O . GLY A 1 41 ? -10.098 8.313 -7.688 1.00 0.00 41 GLY A O 12
ATOM 20622 N N . MET A 1 42 ? -9.460 9.901 -9.158 1.00 0.00 42 MET A N 12
ATOM 20623 C CA . MET A 1 42 ? -9.313 10.945 -8.144 1.00 0.00 42 MET A CA 12
ATOM 20624 C C . MET A 1 42 ? -10.612 11.122 -7.356 1.00 0.00 42 MET A C 12
ATOM 20625 O O . MET A 1 42 ? -11.659 10.596 -7.739 1.00 0.00 42 MET A O 12
ATOM 20639 N N . GLU A 1 43 ? -10.539 11.869 -6.254 1.00 0.00 43 GLU A N 12
ATOM 20640 C CA . GLU A 1 43 ? -11.718 12.107 -5.423 1.00 0.00 43 GLU A CA 12
ATOM 20641 C C . GLU A 1 43 ? -12.713 13.004 -6.161 1.00 0.00 43 GLU A C 12
ATOM 20642 O O . GLU A 1 43 ? -12.340 14.055 -6.684 1.00 0.00 43 GLU A O 12
ATOM 20654 N N . PRO A 1 44 ? -13.965 12.610 -6.217 1.00 0.00 44 PRO A N 12
ATOM 20655 C CA . PRO A 1 44 ? -15.025 13.400 -6.914 1.00 0.00 44 PRO A CA 12
ATOM 20656 C C . PRO A 1 44 ? -15.135 14.823 -6.373 1.00 0.00 44 PRO A C 12
ATOM 20657 O O . PRO A 1 44 ? -15.185 15.781 -7.141 1.00 0.00 44 PRO A O 12
ATOM 20668 N N . HIS A 1 45 ? -15.169 14.952 -5.048 1.00 0.00 45 HIS A N 12
ATOM 20669 C CA . HIS A 1 45 ? -15.274 16.264 -4.414 1.00 0.00 45 HIS A CA 12
ATOM 20670 C C . HIS A 1 45 ? -14.188 17.200 -4.939 1.00 0.00 45 HIS A C 12
ATOM 20671 O O . HIS A 1 45 ? -14.447 18.369 -5.231 1.00 0.00 45 HIS A O 12
ATOM 20685 N N . MET A 1 46 ? -12.975 16.669 -5.061 1.00 0.00 46 MET A N 12
ATOM 20686 C CA . MET A 1 46 ? -11.846 17.448 -5.559 1.00 0.00 46 MET A CA 12
ATOM 20687 C C . MET A 1 46 ? -12.065 17.857 -7.015 1.00 0.00 46 MET A C 12
ATOM 20688 O O . MET A 1 46 ? -11.601 18.912 -7.449 1.00 0.00 46 MET A O 12
ATOM 20702 N N . SER A 1 47 ? -12.750 16.998 -7.769 1.00 0.00 47 SER A N 12
ATOM 20703 C CA . SER A 1 47 ? -13.002 17.255 -9.187 1.00 0.00 47 SER A CA 12
ATOM 20704 C C . SER A 1 47 ? -13.675 18.608 -9.412 1.00 0.00 47 SER A C 12
ATOM 20705 O O . SER A 1 47 ? -13.295 19.347 -10.322 1.00 0.00 47 SER A O 12
ATOM 20713 N N . GLU A 1 48 ? -14.671 18.934 -8.589 1.00 0.00 48 GLU A N 12
ATOM 20714 C CA . GLU A 1 48 ? -15.369 20.211 -8.737 1.00 0.00 48 GLU A CA 12
ATOM 20715 C C . GLU A 1 48 ? -14.433 21.372 -8.425 1.00 0.00 48 GLU A C 12
ATOM 20716 O O . GLU A 1 48 ? -14.466 22.403 -9.099 1.00 0.00 48 GLU A O 12
ATOM 20728 N N . CYS A 1 49 ? -13.590 21.195 -7.409 1.00 0.00 49 CYS A N 12
ATOM 20729 C CA . CYS A 1 49 ? -12.642 22.236 -7.031 1.00 0.00 49 CYS A CA 12
ATOM 20730 C C . CYS A 1 49 ? -11.614 22.439 -8.143 1.00 0.00 49 CYS A C 12
ATOM 20731 O O . CYS A 1 49 ? -11.266 23.570 -8.477 1.00 0.00 49 CYS A O 12
ATOM 20738 N N . CYS A 1 50 ? -11.139 21.328 -8.710 1.00 0.00 50 CYS A N 12
ATOM 20739 C CA . CYS A 1 50 ? -10.144 21.365 -9.786 1.00 0.00 50 CYS A CA 12
ATOM 20740 C C . CYS A 1 50 ? -10.587 22.271 -10.929 1.00 0.00 50 CYS A C 12
ATOM 20741 O O . CYS A 1 50 ? -9.807 23.086 -11.424 1.00 0.00 50 CYS A O 12
ATOM 20748 N N . GLU A 1 51 ? -11.834 22.107 -11.356 1.00 0.00 51 GLU A N 12
ATOM 20749 C CA . GLU A 1 51 ? -12.361 22.902 -12.457 1.00 0.00 51 GLU A CA 12
ATOM 20750 C C . GLU A 1 51 ? -12.287 24.393 -12.141 1.00 0.00 51 GLU A C 12
ATOM 20751 O O . GLU A 1 51 ? -12.069 25.211 -13.035 1.00 0.00 51 GLU A O 12
ATOM 20763 N N . GLN A 1 52 ? -12.482 24.742 -10.871 1.00 0.00 52 GLN A N 12
ATOM 20764 C CA . GLN A 1 52 ? -12.445 26.143 -10.462 1.00 0.00 52 GLN A CA 12
ATOM 20765 C C . GLN A 1 52 ? -11.106 26.789 -10.827 1.00 0.00 52 GLN A C 12
ATOM 20766 O O . GLN A 1 52 ? -11.072 27.776 -11.561 1.00 0.00 52 GLN A O 12
ATOM 20780 N N . LEU A 1 53 ? -10.005 26.221 -10.324 1.00 0.00 53 LEU A N 12
ATOM 20781 C CA . LEU A 1 53 ? -8.673 26.754 -10.630 1.00 0.00 53 LEU A CA 12
ATOM 20782 C C . LEU A 1 53 ? -8.499 26.774 -12.129 1.00 0.00 53 LEU A C 12
ATOM 20783 O O . LEU A 1 53 ? -8.144 27.782 -12.737 1.00 0.00 53 LEU A O 12
ATOM 20799 N N . GLU A 1 54 ? -8.776 25.615 -12.691 1.00 0.00 54 GLU A N 12
ATOM 20800 C CA . GLU A 1 54 ? -8.695 25.382 -14.111 1.00 0.00 54 GLU A CA 12
ATOM 20801 C C . GLU A 1 54 ? -9.489 26.435 -14.890 1.00 0.00 54 GLU A C 12
ATOM 20802 O O . GLU A 1 54 ? -9.129 26.785 -16.014 1.00 0.00 54 GLU A O 12
ATOM 20814 N N . GLY A 1 55 ? -10.555 26.947 -14.276 1.00 0.00 55 GLY A N 12
ATOM 20815 C CA . GLY A 1 55 ? -11.380 27.972 -14.913 1.00 0.00 55 GLY A CA 12
ATOM 20816 C C . GLY A 1 55 ? -10.956 29.372 -14.464 1.00 0.00 55 GLY A C 12
ATOM 20817 O O . GLY A 1 55 ? -11.393 30.373 -15.032 1.00 0.00 55 GLY A O 12
ATOM 20821 N N . MET A 1 56 ? -10.106 29.427 -13.440 1.00 0.00 56 MET A N 12
ATOM 20822 C CA . MET A 1 56 ? -9.620 30.699 -12.905 1.00 0.00 56 MET A CA 12
ATOM 20823 C C . MET A 1 56 ? -8.397 31.185 -13.682 1.00 0.00 56 MET A C 12
ATOM 20824 O O . MET A 1 56 ? -7.507 30.395 -14.005 1.00 0.00 56 MET A O 12
ATOM 20838 N N . ASP A 1 57 ? -8.353 32.490 -13.967 1.00 0.00 57 ASP A N 12
ATOM 20839 C CA . ASP A 1 57 ? -7.223 33.068 -14.695 1.00 0.00 57 ASP A CA 12
ATOM 20840 C C . ASP A 1 57 ? -5.912 32.700 -14.004 1.00 0.00 57 ASP A C 12
ATOM 20841 O O . ASP A 1 57 ? -5.872 32.549 -12.785 1.00 0.00 57 ASP A O 12
ATOM 20850 N N . GLU A 1 58 ? -4.849 32.540 -14.788 1.00 0.00 58 GLU A N 12
ATOM 20851 C CA . GLU A 1 58 ? -3.549 32.168 -14.231 1.00 0.00 58 GLU A CA 12
ATOM 20852 C C . GLU A 1 58 ? -3.114 33.101 -13.103 1.00 0.00 58 GLU A C 12
ATOM 20853 O O . GLU A 1 58 ? -2.871 32.656 -11.981 1.00 0.00 58 GLU A O 12
ATOM 20865 N N . SER A 1 59 ? -3.003 34.390 -13.408 1.00 0.00 59 SER A N 12
ATOM 20866 C CA . SER A 1 59 ? -2.579 35.364 -12.408 1.00 0.00 59 SER A CA 12
ATOM 20867 C C . SER A 1 59 ? -3.503 35.326 -11.201 1.00 0.00 59 SER A C 12
ATOM 20868 O O . SER A 1 59 ? -3.065 35.465 -10.060 1.00 0.00 59 SER A O 12
ATOM 20876 N N . CYS A 1 60 ? -4.784 35.135 -11.472 1.00 0.00 60 CYS A N 12
ATOM 20877 C CA . CYS A 1 60 ? -5.788 35.078 -10.414 1.00 0.00 60 CYS A CA 12
ATOM 20878 C C . CYS A 1 60 ? -5.711 33.755 -9.660 1.00 0.00 60 CYS A C 12
ATOM 20879 O O . CYS A 1 60 ? -6.105 33.667 -8.496 1.00 0.00 60 CYS A O 12
ATOM 20886 N N . ARG A 1 61 ? -5.222 32.724 -10.344 1.00 0.00 61 ARG A N 12
ATOM 20887 C CA . ARG A 1 61 ? -5.119 31.398 -9.749 1.00 0.00 61 ARG A CA 12
ATOM 20888 C C . ARG A 1 61 ? -4.119 31.378 -8.597 1.00 0.00 61 ARG A C 12
ATOM 20889 O O . ARG A 1 61 ? -4.375 30.761 -7.565 1.00 0.00 61 ARG A O 12
ATOM 20910 N N . CYS A 1 62 ? -2.981 32.049 -8.773 1.00 0.00 62 CYS A N 12
ATOM 20911 C CA . CYS A 1 62 ? -1.964 32.077 -7.724 1.00 0.00 62 CYS A CA 12
ATOM 20912 C C . CYS A 1 62 ? -2.572 32.582 -6.417 1.00 0.00 62 CYS A C 12
ATOM 20913 O O . CYS A 1 62 ? -2.572 31.879 -5.405 1.00 0.00 62 CYS A O 12
ATOM 20920 N N . GLU A 1 63 ? -3.099 33.802 -6.458 1.00 0.00 63 GLU A N 12
ATOM 20921 C CA . GLU A 1 63 ? -3.728 34.412 -5.290 1.00 0.00 63 GLU A CA 12
ATOM 20922 C C . GLU A 1 63 ? -4.911 33.580 -4.797 1.00 0.00 63 GLU A C 12
ATOM 20923 O O . GLU A 1 63 ? -5.147 33.472 -3.594 1.00 0.00 63 GLU A O 12
ATOM 20935 N N . GLY A 1 64 ? -5.666 33.024 -5.743 1.00 0.00 64 GLY A N 12
ATOM 20936 C CA . GLY A 1 64 ? -6.850 32.234 -5.415 1.00 0.00 64 GLY A CA 12
ATOM 20937 C C . GLY A 1 64 ? -6.541 31.060 -4.488 1.00 0.00 64 GLY A C 12
ATOM 20938 O O . GLY A 1 64 ? -7.210 30.879 -3.471 1.00 0.00 64 GLY A O 12
ATOM 20942 N N . LEU A 1 65 ? -5.545 30.253 -4.847 1.00 0.00 65 LEU A N 12
ATOM 20943 C CA . LEU A 1 65 ? -5.191 29.091 -4.033 1.00 0.00 65 LEU A CA 12
ATOM 20944 C C . LEU A 1 65 ? -4.901 29.485 -2.588 1.00 0.00 65 LEU A C 12
ATOM 20945 O O . LEU A 1 65 ? -5.521 28.962 -1.660 1.00 0.00 65 LEU A O 12
ATOM 20961 N N . ARG A 1 66 ? -3.960 30.407 -2.399 1.00 0.00 66 ARG A N 12
ATOM 20962 C CA . ARG A 1 66 ? -3.607 30.856 -1.055 1.00 0.00 66 ARG A CA 12
ATOM 20963 C C . ARG A 1 66 ? -4.827 31.432 -0.340 1.00 0.00 66 ARG A C 12
ATOM 20964 O O . ARG A 1 66 ? -5.086 31.117 0.823 1.00 0.00 66 ARG A O 12
ATOM 20985 N N . MET A 1 67 ? -5.569 32.280 -1.048 1.00 0.00 67 MET A N 12
ATOM 20986 C CA . MET A 1 67 ? -6.761 32.907 -0.485 1.00 0.00 67 MET A CA 12
ATOM 20987 C C . MET A 1 67 ? -7.803 31.873 -0.064 1.00 0.00 67 MET A C 12
ATOM 20988 O O . MET A 1 67 ? -8.321 31.920 1.053 1.00 0.00 67 MET A O 12
ATOM 21002 N N . MET A 1 68 ? -8.124 30.960 -0.976 1.00 0.00 68 MET A N 12
ATOM 21003 C CA . MET A 1 68 ? -9.130 29.942 -0.701 1.00 0.00 68 MET A CA 12
ATOM 21004 C C . MET A 1 68 ? -8.760 29.104 0.515 1.00 0.00 68 MET A C 12
ATOM 21005 O O . MET A 1 68 ? -9.610 28.831 1.360 1.00 0.00 68 MET A O 12
ATOM 21019 N N . MET A 1 69 ? -7.496 28.693 0.597 1.00 0.00 69 MET A N 12
ATOM 21020 C CA . MET A 1 69 ? -7.040 27.871 1.717 1.00 0.00 69 MET A CA 12
ATOM 21021 C C . MET A 1 69 ? -7.480 28.477 3.047 1.00 0.00 69 MET A C 12
ATOM 21022 O O . MET A 1 69 ? -8.166 27.830 3.838 1.00 0.00 69 MET A O 12
ATOM 21036 N N . ARG A 1 70 ? -7.086 29.723 3.279 1.00 0.00 70 ARG A N 12
ATOM 21037 C CA . ARG A 1 70 ? -7.447 30.420 4.508 1.00 0.00 70 ARG A CA 12
ATOM 21038 C C . ARG A 1 70 ? -8.966 30.513 4.656 1.00 0.00 70 ARG A C 12
ATOM 21039 O O . ARG A 1 70 ? -9.497 30.428 5.764 1.00 0.00 70 ARG A O 12
ATOM 21060 N N . MET A 1 71 ? -9.655 30.700 3.530 1.00 0.00 71 MET A N 12
ATOM 21061 C CA . MET A 1 71 ? -11.105 30.818 3.534 1.00 0.00 71 MET A CA 12
ATOM 21062 C C . MET A 1 71 ? -11.749 29.530 4.024 1.00 0.00 71 MET A C 12
ATOM 21063 O O . MET A 1 71 ? -12.795 29.554 4.671 1.00 0.00 71 MET A O 12
ATOM 21077 N N . MET A 1 72 ? -11.124 28.402 3.696 1.00 0.00 72 MET A N 12
ATOM 21078 C CA . MET A 1 72 ? -11.661 27.111 4.096 1.00 0.00 72 MET A CA 12
ATOM 21079 C C . MET A 1 72 ? -11.821 27.038 5.609 1.00 0.00 72 MET A C 12
ATOM 21080 O O . MET A 1 72 ? -12.927 26.860 6.123 1.00 0.00 72 MET A O 12
ATOM 21094 N N . GLN A 1 73 ? -10.702 27.173 6.314 1.00 0.00 73 GLN A N 12
ATOM 21095 C CA . GLN A 1 73 ? -10.705 27.117 7.769 1.00 0.00 73 GLN A CA 12
ATOM 21096 C C . GLN A 1 73 ? -11.588 28.214 8.355 1.00 0.00 73 GLN A C 12
ATOM 21097 O O . GLN A 1 73 ? -12.309 27.992 9.325 1.00 0.00 73 GLN A O 12
ATOM 21111 N N . GLN A 1 74 ? -11.518 29.401 7.765 1.00 0.00 74 GLN A N 12
ATOM 21112 C CA . GLN A 1 74 ? -12.308 30.526 8.243 1.00 0.00 74 GLN A CA 12
ATOM 21113 C C . GLN A 1 74 ? -13.806 30.229 8.172 1.00 0.00 74 GLN A C 12
ATOM 21114 O O . GLN A 1 74 ? -14.551 30.533 9.104 1.00 0.00 74 GLN A O 12
ATOM 21128 N N . LYS A 1 75 ? -14.241 29.647 7.062 1.00 0.00 75 LYS A N 12
ATOM 21129 C CA . LYS A 1 75 ? -15.654 29.333 6.879 1.00 0.00 75 LYS A CA 12
ATOM 21130 C C . LYS A 1 75 ? -16.144 28.395 7.978 1.00 0.00 75 LYS A C 12
ATOM 21131 O O . LYS A 1 75 ? -17.229 28.580 8.531 1.00 0.00 75 LYS A O 12
ATOM 21150 N N . GLU A 1 76 ? -15.332 27.392 8.287 1.00 0.00 76 GLU A N 12
ATOM 21151 C CA . GLU A 1 76 ? -15.679 26.420 9.324 1.00 0.00 76 GLU A CA 12
ATOM 21152 C C . GLU A 1 76 ? -14.461 25.575 9.696 1.00 0.00 76 GLU A C 12
ATOM 21153 O O . GLU A 1 76 ? -14.353 24.418 9.284 1.00 0.00 76 GLU A O 12
ATOM 21165 N N . MET A 1 77 ? -13.543 26.159 10.459 1.00 0.00 77 MET A N 12
ATOM 21166 C CA . MET A 1 77 ? -12.333 25.448 10.865 1.00 0.00 77 MET A CA 12
ATOM 21167 C C . MET A 1 77 ? -12.671 24.150 11.601 1.00 0.00 77 MET A C 12
ATOM 21168 O O . MET A 1 77 ? -12.832 24.146 12.822 1.00 0.00 77 MET A O 12
ATOM 21182 N N . GLN A 1 78 ? -12.751 23.048 10.856 1.00 0.00 78 GLN A N 12
ATOM 21183 C CA . GLN A 1 78 ? -13.036 21.748 11.461 1.00 0.00 78 GLN A CA 12
ATOM 21184 C C . GLN A 1 78 ? -12.007 21.460 12.551 1.00 0.00 78 GLN A C 12
ATOM 21185 O O . GLN A 1 78 ? -10.883 21.959 12.482 1.00 0.00 78 GLN A O 12
ATOM 21199 N N . PRO A 1 79 ? -12.345 20.680 13.548 1.00 0.00 79 PRO A N 12
ATOM 21200 C CA . PRO A 1 79 ? -11.407 20.352 14.639 1.00 0.00 79 PRO A CA 12
ATOM 21201 C C . PRO A 1 79 ? -10.666 19.051 14.367 1.00 0.00 79 PRO A C 12
ATOM 21202 O O . PRO A 1 79 ? -11.242 17.964 14.426 1.00 0.00 79 PRO A O 12
ATOM 21213 N N . ARG A 1 80 ? -9.385 19.186 14.088 1.00 0.00 80 ARG A N 12
ATOM 21214 C CA . ARG A 1 80 ? -8.529 18.038 13.823 1.00 0.00 80 ARG A CA 12
ATOM 21215 C C . ARG A 1 80 ? -7.094 18.511 13.617 1.00 0.00 80 ARG A C 12
ATOM 21216 O O . ARG A 1 80 ? -6.841 19.380 12.781 1.00 0.00 80 ARG A O 12
ATOM 21237 N N . GLY A 1 81 ? -6.158 17.951 14.376 1.00 0.00 81 GLY A N 12
ATOM 21238 C CA . GLY A 1 81 ? -4.763 18.357 14.244 1.00 0.00 81 GLY A CA 12
ATOM 21239 C C . GLY A 1 81 ? -4.004 17.490 13.245 1.00 0.00 81 GLY A C 12
ATOM 21240 O O . GLY A 1 81 ? -3.678 17.930 12.144 1.00 0.00 81 GLY A O 12
ATOM 21244 N N . GLU A 1 82 ? -3.707 16.261 13.657 1.00 0.00 82 GLU A N 12
ATOM 21245 C CA . GLU A 1 82 ? -2.956 15.321 12.825 1.00 0.00 82 GLU A CA 12
ATOM 21246 C C . GLU A 1 82 ? -3.672 14.962 11.522 1.00 0.00 82 GLU A C 12
ATOM 21247 O O . GLU A 1 82 ? -3.024 14.785 10.488 1.00 0.00 82 GLU A O 12
ATOM 21259 N N . GLN A 1 83 ? -4.993 14.806 11.577 1.00 0.00 83 GLN A N 12
ATOM 21260 C CA . GLN A 1 83 ? -5.748 14.410 10.388 1.00 0.00 83 GLN A CA 12
ATOM 21261 C C . GLN A 1 83 ? -5.561 15.396 9.236 1.00 0.00 83 GLN A C 12
ATOM 21262 O O . GLN A 1 83 ? -4.990 15.049 8.200 1.00 0.00 83 GLN A O 12
ATOM 21276 N N . MET A 1 84 ? -6.043 16.620 9.420 1.00 0.00 84 MET A N 12
ATOM 21277 C CA . MET A 1 84 ? -5.921 17.643 8.387 1.00 0.00 84 MET A CA 12
ATOM 21278 C C . MET A 1 84 ? -4.461 17.990 8.099 1.00 0.00 84 MET A C 12
ATOM 21279 O O . MET A 1 84 ? -4.122 18.369 6.978 1.00 0.00 84 MET A O 12
ATOM 21293 N N . ARG A 1 85 ? -3.599 17.871 9.111 1.00 0.00 85 ARG A N 12
ATOM 21294 C CA . ARG A 1 85 ? -2.184 18.192 8.923 1.00 0.00 85 ARG A CA 12
ATOM 21295 C C . ARG A 1 85 ? -1.635 17.453 7.706 1.00 0.00 85 ARG A C 12
ATOM 21296 O O . ARG A 1 85 ? -0.985 18.049 6.847 1.00 0.00 85 ARG A O 12
ATOM 21317 N N . ARG A 1 86 ? -1.920 16.158 7.624 1.00 0.00 86 ARG A N 12
ATOM 21318 C CA . ARG A 1 86 ? -1.469 15.360 6.489 1.00 0.00 86 ARG A CA 12
ATOM 21319 C C . ARG A 1 86 ? -2.050 15.923 5.195 1.00 0.00 86 ARG A C 12
ATOM 21320 O O . ARG A 1 86 ? -1.377 15.979 4.165 1.00 0.00 86 ARG A O 12
ATOM 21341 N N . MET A 1 87 ? -3.315 16.334 5.270 1.00 0.00 87 MET A N 12
ATOM 21342 C CA . MET A 1 87 ? -4.021 16.893 4.120 1.00 0.00 87 MET A CA 12
ATOM 21343 C C . MET A 1 87 ? -3.302 18.111 3.540 1.00 0.00 87 MET A C 12
ATOM 21344 O O . MET A 1 87 ? -3.482 18.427 2.368 1.00 0.00 87 MET A O 12
ATOM 21358 N N . MET A 1 88 ? -2.513 18.816 4.351 1.00 0.00 88 MET A N 12
ATOM 21359 C CA . MET A 1 88 ? -1.827 20.005 3.845 1.00 0.00 88 MET A CA 12
ATOM 21360 C C . MET A 1 88 ? -1.203 19.708 2.483 1.00 0.00 88 MET A C 12
ATOM 21361 O O . MET A 1 88 ? -1.460 20.418 1.509 1.00 0.00 88 MET A O 12
ATOM 21375 N N . ARG A 1 89 ? -0.418 18.637 2.411 1.00 0.00 89 ARG A N 12
ATOM 21376 C CA . ARG A 1 89 ? 0.193 18.238 1.147 1.00 0.00 89 ARG A CA 12
ATOM 21377 C C . ARG A 1 89 ? -0.902 17.902 0.135 1.00 0.00 89 ARG A C 12
ATOM 21378 O O . ARG A 1 89 ? -0.819 18.264 -1.040 1.00 0.00 89 ARG A O 12
ATOM 21399 N N . LEU A 1 90 ? -1.929 17.207 0.623 1.00 0.00 90 LEU A N 12
ATOM 21400 C CA . LEU A 1 90 ? -3.066 16.803 -0.198 1.00 0.00 90 LEU A CA 12
ATOM 21401 C C . LEU A 1 90 ? -3.778 18.013 -0.800 1.00 0.00 90 LEU A C 12
ATOM 21402 O O . LEU A 1 90 ? -4.137 18.008 -1.979 1.00 0.00 90 LEU A O 12
ATOM 21418 N N . ALA A 1 91 ? -3.982 19.044 0.016 1.00 0.00 91 ALA A N 12
ATOM 21419 C CA . ALA A 1 91 ? -4.655 20.253 -0.446 1.00 0.00 91 ALA A CA 12
ATOM 21420 C C . ALA A 1 91 ? -3.920 20.855 -1.636 1.00 0.00 91 ALA A C 12
ATOM 21421 O O . ALA A 1 91 ? -4.508 21.070 -2.691 1.00 0.00 91 ALA A O 12
ATOM 21428 N N . GLU A 1 92 ? -2.628 21.120 -1.451 1.00 0.00 92 GLU A N 12
ATOM 21429 C CA . GLU A 1 92 ? -1.798 21.694 -2.510 1.00 0.00 92 GLU A CA 12
ATOM 21430 C C . GLU A 1 92 ? -1.773 20.793 -3.745 1.00 0.00 92 GLU A C 12
ATOM 21431 O O . GLU A 1 92 ? -1.581 21.268 -4.863 1.00 0.00 92 GLU A O 12
ATOM 21443 N N . ASN A 1 93 ? -1.948 19.492 -3.533 1.00 0.00 93 ASN A N 12
ATOM 21444 C CA . ASN A 1 93 ? -1.922 18.535 -4.637 1.00 0.00 93 ASN A CA 12
ATOM 21445 C C . ASN A 1 93 ? -3.132 18.709 -5.554 1.00 0.00 93 ASN A C 12
ATOM 21446 O O . ASN A 1 93 ? -3.026 18.528 -6.768 1.00 0.00 93 ASN A O 12
ATOM 21457 N N . ILE A 1 94 ? -4.281 19.050 -4.974 1.00 0.00 94 ILE A N 12
ATOM 21458 C CA . ILE A 1 94 ? -5.500 19.232 -5.763 1.00 0.00 94 ILE A CA 12
ATOM 21459 C C . ILE A 1 94 ? -5.274 20.217 -6.920 1.00 0.00 94 ILE A C 12
ATOM 21460 O O . ILE A 1 94 ? -5.506 19.875 -8.079 1.00 0.00 94 ILE A O 12
ATOM 21476 N N . PRO A 1 95 ? -4.832 21.420 -6.638 1.00 0.00 95 PRO A N 12
ATOM 21477 C CA . PRO A 1 95 ? -4.578 22.452 -7.690 1.00 0.00 95 PRO A CA 12
ATOM 21478 C C . PRO A 1 95 ? -3.401 22.097 -8.603 1.00 0.00 95 PRO A C 12
ATOM 21479 O O . PRO A 1 95 ? -3.340 22.556 -9.741 1.00 0.00 95 PRO A O 12
ATOM 21490 N N . SER A 1 96 ? -2.481 21.267 -8.106 1.00 0.00 96 SER A N 12
ATOM 21491 C CA . SER A 1 96 ? -1.331 20.850 -8.904 1.00 0.00 96 SER A CA 12
ATOM 21492 C C . SER A 1 96 ? -1.836 20.088 -10.099 1.00 0.00 96 SER A C 12
ATOM 21493 O O . SER A 1 96 ? -1.394 20.267 -11.235 1.00 0.00 96 SER A O 12
ATOM 21501 N N . ARG A 1 97 ? -2.791 19.238 -9.793 1.00 0.00 97 ARG A N 12
ATOM 21502 C CA . ARG A 1 97 ? -3.444 18.402 -10.766 1.00 0.00 97 ARG A CA 12
ATOM 21503 C C . ARG A 1 97 ? -4.105 19.226 -11.872 1.00 0.00 97 ARG A C 12
ATOM 21504 O O . ARG A 1 97 ? -4.195 18.774 -13.015 1.00 0.00 97 ARG A O 12
ATOM 21525 N N . CYS A 1 98 ? -4.554 20.436 -11.535 1.00 0.00 98 CYS A N 12
ATOM 21526 C CA . CYS A 1 98 ? -5.186 21.301 -12.521 1.00 0.00 98 CYS A CA 12
ATOM 21527 C C . CYS A 1 98 ? -4.201 22.336 -12.992 1.00 0.00 98 CYS A C 12
ATOM 21528 O O . CYS A 1 98 ? -4.455 23.040 -13.970 1.00 0.00 98 CYS A O 12
ATOM 21535 N N . ASN A 1 99 ? -3.082 22.452 -12.283 1.00 0.00 99 ASN A N 12
ATOM 21536 C CA . ASN A 1 99 ? -2.107 23.444 -12.660 1.00 0.00 99 ASN A CA 12
ATOM 21537 C C . ASN A 1 99 ? -1.711 23.268 -14.094 1.00 0.00 99 ASN A C 12
ATOM 21538 O O . ASN A 1 99 ? -1.845 22.197 -14.689 1.00 0.00 99 ASN A O 12
ATOM 21549 N N . LEU A 1 100 ? -1.324 24.379 -14.649 1.00 0.00 100 LEU A N 12
ATOM 21550 C CA . LEU A 1 100 ? -1.006 24.463 -16.048 1.00 0.00 100 LEU A CA 12
ATOM 21551 C C . LEU A 1 100 ? 0.136 25.448 -16.265 1.00 0.00 100 LEU A C 12
ATOM 21552 O O . LEU A 1 100 ? 0.166 26.507 -15.643 1.00 0.00 100 LEU A O 12
ATOM 21568 N N . SER A 1 101 ? 1.078 25.070 -17.131 1.00 0.00 101 SER A N 12
ATOM 21569 C CA . SER A 1 101 ? 2.252 25.897 -17.419 1.00 0.00 101 SER A CA 12
ATOM 21570 C C . SER A 1 101 ? 1.925 27.389 -17.364 1.00 0.00 101 SER A C 12
ATOM 21571 O O . SER A 1 101 ? 1.478 27.977 -18.350 1.00 0.00 101 SER A O 12
ATOM 21579 N N . PRO A 1 102 ? 2.158 28.006 -16.231 1.00 0.00 102 PRO A N 12
ATOM 21580 C CA . PRO A 1 102 ? 1.919 29.451 -16.009 1.00 0.00 102 PRO A CA 12
ATOM 21581 C C . PRO A 1 102 ? 3.185 30.266 -16.270 1.00 0.00 102 PRO A C 12
ATOM 21582 O O . PRO A 1 102 ? 4.282 29.848 -15.898 1.00 0.00 102 PRO A O 12
ATOM 21593 N N . MET A 1 103 ? 3.038 31.421 -16.911 1.00 0.00 103 MET A N 12
ATOM 21594 C CA . MET A 1 103 ? 4.198 32.255 -17.203 1.00 0.00 103 MET A CA 12
ATOM 21595 C C . MET A 1 103 ? 4.743 32.891 -15.923 1.00 0.00 103 MET A C 12
ATOM 21596 O O . MET A 1 103 ? 5.891 32.652 -15.548 1.00 0.00 103 MET A O 12
ATOM 21610 N N . ARG A 1 104 ? 3.908 33.689 -15.253 1.00 0.00 104 ARG A N 12
ATOM 21611 C CA . ARG A 1 104 ? 4.315 34.346 -14.009 1.00 0.00 104 ARG A CA 12
ATOM 21612 C C . ARG A 1 104 ? 3.115 34.583 -13.093 1.00 0.00 104 ARG A C 12
ATOM 21613 O O . ARG A 1 104 ? 1.983 34.722 -13.562 1.00 0.00 104 ARG A O 12
ATOM 21634 N N . CYS A 1 105 ? 3.379 34.666 -11.788 1.00 0.00 105 CYS A N 12
ATOM 21635 C CA . CYS A 1 105 ? 2.327 34.931 -10.811 1.00 0.00 105 CYS A CA 12
ATOM 21636 C C . CYS A 1 105 ? 2.601 36.272 -10.122 1.00 0.00 105 CYS A C 12
ATOM 21637 O O . CYS A 1 105 ? 3.373 36.337 -9.163 1.00 0.00 105 CYS A O 12
ATOM 21644 N N . PRO A 1 106 ? 1.992 37.333 -10.594 1.00 0.00 106 PRO A N 12
ATOM 21645 C CA . PRO A 1 106 ? 2.179 38.695 -10.014 1.00 0.00 106 PRO A CA 12
ATOM 21646 C C . PRO A 1 106 ? 1.466 38.870 -8.693 1.00 0.00 106 PRO A C 12
ATOM 21647 O O . PRO A 1 106 ? 1.386 39.977 -8.161 1.00 0.00 106 PRO A O 12
ATOM 21658 N N . MET A 1 107 ? 0.932 37.784 -8.184 1.00 0.00 107 MET A N 12
ATOM 21659 C CA . MET A 1 107 ? 0.202 37.834 -6.941 1.00 0.00 107 MET A CA 12
ATOM 21660 C C . MET A 1 107 ? 1.140 37.962 -5.775 1.00 0.00 107 MET A C 12
ATOM 21661 O O . MET A 1 107 ? 1.708 36.990 -5.276 1.00 0.00 107 MET A O 12
ATOM 21675 N N . GLY A 1 108 ? 1.279 39.190 -5.366 1.00 0.00 108 GLY A N 12
ATOM 21676 C CA . GLY A 1 108 ? 2.139 39.537 -4.252 1.00 0.00 108 GLY A CA 12
ATOM 21677 C C . GLY A 1 108 ? 3.599 39.528 -4.677 1.00 0.00 108 GLY A C 12
ATOM 21678 O O . GLY A 1 108 ? 4.494 39.330 -3.854 1.00 0.00 108 GLY A O 12
ATOM 21682 N N . GLY A 1 109 ? 3.831 39.757 -5.969 1.00 0.00 109 GLY A N 12
ATOM 21683 C CA . GLY A 1 109 ? 5.188 39.788 -6.505 1.00 0.00 109 GLY A CA 12
ATOM 21684 C C . GLY A 1 109 ? 6.001 38.586 -6.033 1.00 0.00 109 GLY A C 12
ATOM 21685 O O . GLY A 1 109 ? 6.923 38.734 -5.229 1.00 0.00 109 GLY A O 12
ATOM 21689 N N . SER A 1 110 ? 5.649 37.398 -6.526 1.00 0.00 110 SER A N 12
ATOM 21690 C CA . SER A 1 110 ? 6.354 36.177 -6.137 1.00 0.00 110 SER A CA 12
ATOM 21691 C C . SER A 1 110 ? 7.868 36.394 -6.183 1.00 0.00 110 SER A C 12
ATOM 21692 O O . SER A 1 110 ? 8.373 37.140 -7.025 1.00 0.00 110 SER A O 12
ATOM 21700 N N . ILE A 1 111 ? 8.583 35.742 -5.269 1.00 0.00 111 ILE A N 12
ATOM 21701 C CA . ILE A 1 111 ? 10.045 35.876 -5.204 1.00 0.00 111 ILE A CA 12
ATOM 21702 C C . ILE A 1 111 ? 10.684 35.145 -6.376 1.00 0.00 111 ILE A C 12
ATOM 21703 O O . ILE A 1 111 ? 11.695 35.573 -6.934 1.00 0.00 111 ILE A O 12
ATOM 21719 N N . ALA A 1 112 ? 10.053 34.046 -6.731 1.00 0.00 112 ALA A N 12
ATOM 21720 C CA . ALA A 1 112 ? 10.466 33.201 -7.825 1.00 0.00 112 ALA A CA 12
ATOM 21721 C C . ALA A 1 112 ? 9.234 32.579 -8.343 1.00 0.00 112 ALA A C 12
ATOM 21722 O O . ALA A 1 112 ? 8.212 32.657 -7.670 1.00 0.00 112 ALA A O 12
ATOM 21729 N N . GLY A 1 113 ? 9.343 31.923 -9.487 1.00 0.00 113 GLY A N 12
ATOM 21730 C CA . GLY A 1 113 ? 8.212 31.237 -10.062 1.00 0.00 113 GLY A CA 12
ATOM 21731 C C . GLY A 1 113 ? 6.985 31.416 -9.193 1.00 0.00 113 GLY A C 12
ATOM 21732 O O . GLY A 1 113 ? 6.454 32.521 -9.042 1.00 0.00 113 GLY A O 12
ATOM 21736 N N . PHE A 1 114 ? 6.521 30.323 -8.672 1.00 0.00 114 PHE A N 12
ATOM 21737 C CA . PHE A 1 114 ? 5.333 30.332 -7.822 1.00 0.00 114 PHE A CA 12
ATOM 21738 C C . PHE A 1 114 ? 5.164 28.988 -7.114 1.00 0.00 114 PHE A C 12
ATOM 21739 O O . PHE A 1 114 ? 4.470 28.954 -6.111 1.00 0.00 114 PHE A O 12
#

Secondary structure (DSSP, 8-state):
--TTHHHHHHHHHH-THHHHHHHHHHHHHHTTTT-S--SSS--HHHHHHHHHHHHS-HHHHHHHHHHHHHHHHHHH----SHHHHHHHHHHHHHHHHH----S--TTTT-SS--

Radius of gyration: 14.53 Å; Cα contacts (8 Å, |Δi|>4): 102; chains: 1; bounding box: 29×42×31 Å